Protein 1X4S (pdb70)

Secondary structure (DSSP, 8-state):
-----SS----EEE-SS-TT--EEE-EE-TTT--EESSHHHHHHH--GGGGTS--TT--

GO terms:
  GO:0005515 protein binding (F, IPI)

Nearest PDB structures (foldseek):
  1x4s-assembly1_A  TM=7.888E-01  e=2.957E-09  Homo sapiens
  2yqq-assembly1_A  TM=4.004E-01  e=5.294E-02  Homo sapiens
  1x4s-assembly1_A  TM=7.771E-01  e=3.082E-08  Homo sapiens
  1x4s-assembly1_A  TM=7.990E-01  e=2.129E-09  Homo sapiens
  1x4s-assembly1_A  TM=1.017E+00  e=1.729E-11  Homo sapiens

Foldseek 3Di:
DDDDPDDDDQFAWQPQDDPPPIHTQPDADPVPRHRHVDVVVVVVVDPPVVPDDDDDDDD

Radius of gyration: 13.55 Å; Cα contacts (8 Å, |Δi|>4): 69; chains: 1; bounding box: 19×39×30 Å

Sequence (59 aa):
GSSGSSGMEPAGPCGFCPAGEVQPARYTCPRCNAPYCSLRCYRTHGTCAENFYSGPSSGGSSGSSGMEPAGPCGFCPAGEVQPARYTCPRCNAPYCSLRCYRTHGTCAENFYSGPSSGGSSGSSGMEPAGPCGFCPAGEVQPARYTCPRCNAPYCSLRCYRTHGTCAENFYSGPSSGGSSGSSGMEPAGPCGFCPAGEVQPARYTCPRCNAPYCSLRCYRTHGTCAENFYSGPSSGGSSGSSGMEPAGPCGFCPAGEVQPARYTCPRCNAPYCSLRCYRTHGTCAENFYSGPSSGGSSGSSGMEPAGPCGFCPAGEVQPARYTCPRCNAPYCSLRCYRTHGTCAENFYSGPSSGGSSGSSGMEPAGPCGFCPAGEVQPARYTCPRCNAPYCSLRCYRTHGTCAENFYSGPSSGGSSGSSGMEPAGPCGFCPAGEVQPARYTCPRCNAPYCSLRCYRTHGTCAENFYSGPSSGGSSGSSGMEPAGPCGFCPAGEVQPARYTCPRCNAPYCSLRCYRTHGTCAENFYSGPSSGGSSGSSGMEPAGPCGFCPAGEVQPARYTCPRCNAPYCSLRCYRTHGTCAENFYSGPSSGGSSGSSGMEPAGPCGFCPAGEVQPARYTCPRCNAPYCSLRCYRTHGTCAENFYSGPSSGGSSGSSGMEPAGPCGFCPAGEVQPARYTCPRCNAPYCSLRCYRTHGTCAENFYSGPSSGGSSGSSGMEPAGPCGFCPAGEVQPARYTCPRCNAPYCSLRCYRTHGTCAENFYSGPSSGGSSGSSGMEPAGPCGFCPAGEVQPARYTCPRCNAPYCSLRCYRTHGTCAENFYSGPSSGGSSGSSGMEPAGPCGFCPAGEVQPARYTCPRCNAPYCSLRCYRTHGTCAENFYSGPSSGGSSGSSGMEPAGPCGFCPAGEVQPARYTCPRCNAPYCSLRCYRTHGTCAENFYSGPSSGGSSGSSGMEPAGPCGFCPAGEVQPARYTCPRCNAPYCSLRCYRTHGTCAENFYSGPSSGGSSGSSGMEPAGPCGFCPAGEVQPARYTCPRCNAPYCSLRCYRTHGTCAENFYSGPSSGGSSGSSGMEPAGPCGFCPAGEVQPARYTCPRCNAPYCSLRCYRTHGTCAENFYSGPSSGGSSGSSGMEPAGPCGFCPAGEVQPARYTCPRCNAPYCSLRCYRTHGTCAENFYSGPSSG

Structure (mmCIF, N/CA/C/O backbone):
data_1X4S
#
_entry.id   1X4S
#
loop_
_entity.id
_entity.type
_entity.pdbx_description
1 polymer 'Zinc finger HIT domain containing protein 2'
2 non-polymer 'ZINC ION'
#
loop_
_atom_site.group_PDB
_atom_site.id
_atom_site.type_symbol
_atom_site.label_atom_id
_atom_site.label_alt_id
_atom_site.label_comp_id
_atom_site.label_asym_id
_atom_site.label_entity_id
_atom_site.label_seq_id
_atom_site.pdbx_PDB_ins_code
_atom_site.Cartn_x
_atom_site.Cartn_y
_atom_site.Cartn_z
_atom_site.occupancy
_atom_site.B_iso_or_equiv
_atom_site.auth_seq_id
_atom_site.auth_comp_id
_atom_site.auth_asym_id
_atom_site.auth_atom_id
_atom_site.pdbx_PDB_model_num
ATOM 1 N N . GLY A 1 1 ? -0.514 -19.404 15.001 1.00 0.00 1 GLY A N 1
ATOM 2 C CA . GLY A 1 1 ? -0.033 -18.330 14.151 1.00 0.00 1 GLY A CA 1
ATOM 3 C C . GLY A 1 1 ? 0.598 -17.203 14.944 1.00 0.00 1 GLY A C 1
ATOM 4 O O . GLY A 1 1 ? -0.023 -16.162 15.158 1.00 0.00 1 GLY A O 1
ATOM 8 N N . SER A 1 2 ? 1.836 -17.410 15.382 1.00 0.00 2 SER A N 1
ATOM 9 C CA . SER A 1 2 ? 2.550 -16.405 16.161 1.00 0.00 2 SER A CA 1
ATOM 10 C C . SER A 1 2 ? 2.742 -15.126 15.351 1.00 0.00 2 SER A C 1
ATOM 11 O O . SER A 1 2 ? 2.545 -15.112 14.136 1.00 0.00 2 SER A O 1
ATOM 19 N N . SER A 1 3 ? 3.128 -14.053 16.034 1.00 0.00 3 SER A N 1
ATOM 20 C CA . SER A 1 3 ? 3.343 -12.767 15.380 1.00 0.00 3 SER A CA 1
ATOM 21 C C . SER A 1 3 ? 4.660 -12.143 15.830 1.00 0.00 3 SER A C 1
ATOM 22 O O . SER A 1 3 ? 4.990 -12.149 17.015 1.00 0.00 3 SER A O 1
ATOM 30 N N . GLY A 1 4 ? 5.409 -11.602 14.874 1.00 0.00 4 GLY A N 1
ATOM 31 C CA . GLY A 1 4 ? 6.682 -10.981 15.190 1.00 0.00 4 GLY A CA 1
ATOM 32 C C . GLY A 1 4 ? 6.520 -9.707 15.996 1.00 0.00 4 GLY A C 1
ATOM 33 O O . GLY A 1 4 ? 5.560 -8.962 15.806 1.00 0.00 4 GLY A O 1
ATOM 37 N N . SER A 1 5 ? 7.462 -9.458 16.901 1.00 0.00 5 SER A N 1
ATOM 38 C CA . SER A 1 5 ? 7.417 -8.269 17.743 1.00 0.00 5 SER A CA 1
ATOM 39 C C . SER A 1 5 ? 6.935 -7.059 16.949 1.00 0.00 5 SER A C 1
ATOM 40 O O . SER A 1 5 ? 7.000 -7.043 15.720 1.00 0.00 5 SER A O 1
ATOM 48 N N . SER A 1 6 ? 6.450 -6.047 17.661 1.00 0.00 6 SER A N 1
ATOM 49 C CA . SER A 1 6 ? 5.952 -4.833 17.024 1.00 0.00 6 SER A CA 1
ATOM 50 C C . SER A 1 6 ? 7.073 -3.812 16.850 1.00 0.00 6 SER A C 1
ATOM 51 O O . SER A 1 6 ? 7.618 -3.299 17.826 1.00 0.00 6 SER A O 1
ATOM 59 N N . GLY A 1 7 ? 7.412 -3.523 15.597 1.00 0.00 7 GLY A N 1
ATOM 60 C CA . GLY A 1 7 ? 8.466 -2.566 15.316 1.00 0.00 7 GLY A CA 1
ATOM 61 C C . GLY A 1 7 ? 8.760 -2.446 13.834 1.00 0.00 7 GLY A C 1
ATOM 62 O O . GLY A 1 7 ? 8.334 -1.491 13.186 1.00 0.00 7 GLY A O 1
ATOM 66 N N . MET A 1 8 ? 9.492 -3.416 13.297 1.00 0.00 8 MET A N 1
ATOM 67 C CA . MET A 1 8 ? 9.843 -3.415 11.882 1.00 0.00 8 MET A CA 1
ATOM 68 C C . MET A 1 8 ? 9.320 -4.669 11.191 1.00 0.00 8 MET A C 1
ATOM 69 O O . MET A 1 8 ? 9.646 -5.788 11.585 1.00 0.00 8 MET A O 1
ATOM 83 N N . GLU A 1 9 ? 8.506 -4.474 10.158 1.00 0.00 9 GLU A N 1
ATOM 84 C CA . GLU A 1 9 ? 7.937 -5.591 9.413 1.00 0.00 9 GLU A CA 1
ATOM 85 C C . GLU A 1 9 ? 8.700 -5.823 8.112 1.00 0.00 9 GLU A C 1
ATOM 86 O O . GLU A 1 9 ? 8.997 -4.892 7.363 1.00 0.00 9 GLU A O 1
ATOM 98 N N . PRO A 1 10 ? 9.025 -7.094 7.836 1.00 0.00 10 PRO A N 1
ATOM 99 C CA . PRO A 1 10 ? 9.758 -7.479 6.625 1.00 0.00 10 PRO A CA 1
ATOM 100 C C . PRO A 1 10 ? 8.917 -7.317 5.363 1.00 0.00 10 PRO A C 1
ATOM 101 O O . PRO A 1 10 ? 7.739 -6.971 5.431 1.00 0.00 10 PRO A O 1
ATOM 112 N N . ALA A 1 11 ? 9.532 -7.570 4.212 1.00 0.00 11 ALA A N 1
ATOM 113 C CA . ALA A 1 11 ? 8.839 -7.455 2.935 1.00 0.00 11 ALA A CA 1
ATOM 114 C C . ALA A 1 11 ? 7.925 -8.651 2.697 1.00 0.00 11 ALA A C 1
ATOM 115 O O . ALA A 1 11 ? 7.896 -9.591 3.490 1.00 0.00 11 ALA A O 1
ATOM 122 N N . GLY A 1 12 ? 7.178 -8.610 1.597 1.00 0.00 12 GLY A N 1
ATOM 123 C CA . GLY A 1 12 ? 6.271 -9.696 1.275 1.00 0.00 12 GLY A CA 1
ATOM 124 C C . GLY A 1 12 ? 6.183 -9.954 -0.216 1.00 0.00 12 GLY A C 1
ATOM 125 O O . GLY A 1 12 ? 6.364 -9.053 -1.036 1.00 0.00 12 GLY A O 1
ATOM 129 N N . PRO A 1 13 ? 5.899 -11.211 -0.588 1.00 0.00 13 PRO A N 1
ATOM 130 C CA . PRO A 1 13 ? 5.782 -11.615 -1.992 1.00 0.00 13 PRO A CA 1
ATOM 131 C C . PRO A 1 13 ? 4.540 -11.033 -2.660 1.00 0.00 13 PRO A C 1
ATOM 132 O O . PRO A 1 13 ? 3.419 -11.465 -2.392 1.00 0.00 13 PRO A O 1
ATOM 143 N N . CYS A 1 14 ? 4.748 -10.052 -3.531 1.00 0.00 14 CYS A N 1
ATOM 144 C CA . CYS A 1 14 ? 3.646 -9.411 -4.239 1.00 0.00 14 CYS A CA 1
ATOM 145 C C . CYS A 1 14 ? 2.711 -10.452 -4.847 1.00 0.00 14 CYS A C 1
ATOM 146 O O . CYS A 1 14 ? 3.058 -11.120 -5.820 1.00 0.00 14 CYS A O 1
ATOM 153 N N . GLY A 1 15 ? 1.522 -10.583 -4.266 1.00 0.00 15 GLY A N 1
ATOM 154 C CA . GLY A 1 15 ? 0.555 -11.544 -4.764 1.00 0.00 15 GLY A CA 1
ATOM 155 C C . GLY A 1 15 ? -0.263 -10.999 -5.918 1.00 0.00 15 GLY A C 1
ATOM 156 O O . GLY A 1 15 ? -0.621 -11.735 -6.837 1.00 0.00 15 GLY A O 1
ATOM 160 N N . PHE A 1 16 ? -0.561 -9.705 -5.869 1.00 0.00 16 PHE A N 1
ATOM 161 C CA . PHE A 1 16 ? -1.346 -9.061 -6.917 1.00 0.00 16 PHE A CA 1
ATOM 162 C C . PHE A 1 16 ? -0.856 -9.484 -8.300 1.00 0.00 16 PHE A C 1
ATOM 163 O O . PHE A 1 16 ? -1.637 -9.567 -9.248 1.00 0.00 16 PHE A O 1
ATOM 180 N N . CYS A 1 17 ? 0.441 -9.749 -8.406 1.00 0.00 17 CYS A N 1
ATOM 181 C CA . CYS A 1 17 ? 1.037 -10.162 -9.671 1.00 0.00 17 CYS A CA 1
ATOM 182 C C . CYS A 1 17 ? 0.413 -11.464 -10.166 1.00 0.00 17 CYS A C 1
ATOM 183 O O . CYS A 1 17 ? -0.138 -12.250 -9.396 1.00 0.00 17 CYS A O 1
ATOM 190 N N . PRO A 1 18 ? 0.503 -11.699 -11.484 1.00 0.00 18 PRO A N 1
ATOM 191 C CA . PRO A 1 18 ? -0.046 -12.904 -12.112 1.00 0.00 18 PRO A CA 1
ATOM 192 C C . PRO A 1 18 ? 0.734 -14.159 -11.736 1.00 0.00 18 PRO A C 1
ATOM 193 O O . PRO A 1 18 ? 1.964 -14.155 -11.716 1.00 0.00 18 PRO A O 1
ATOM 204 N N . ALA A 1 19 ? 0.009 -15.233 -11.439 1.00 0.00 19 ALA A N 1
ATOM 205 C CA . ALA A 1 19 ? 0.634 -16.497 -11.067 1.00 0.00 19 ALA A CA 1
ATOM 206 C C . ALA A 1 19 ? 1.954 -16.695 -11.803 1.00 0.00 19 ALA A C 1
ATOM 207 O O . ALA A 1 19 ? 2.009 -16.622 -13.030 1.00 0.00 19 ALA A O 1
ATOM 214 N N . GLY A 1 20 ? 3.018 -16.945 -11.045 1.00 0.00 20 GLY A N 1
ATOM 215 C CA . GLY A 1 20 ? 4.324 -17.149 -11.643 1.00 0.00 20 GLY A CA 1
ATOM 216 C C . GLY A 1 20 ? 5.200 -15.915 -11.555 1.00 0.00 20 GLY A C 1
ATOM 217 O O . GLY A 1 20 ? 6.365 -16.001 -11.168 1.00 0.00 20 GLY A O 1
ATOM 221 N N . GLU A 1 21 ? 4.640 -14.766 -11.917 1.00 0.00 21 GLU A N 1
ATOM 222 C CA . GLU A 1 21 ? 5.380 -13.510 -11.880 1.00 0.00 21 GLU A CA 1
ATOM 223 C C . GLU A 1 21 ? 5.366 -12.912 -10.476 1.00 0.00 21 GLU A C 1
ATOM 224 O O . GLU A 1 21 ? 5.118 -11.719 -10.299 1.00 0.00 21 GLU A O 1
ATOM 236 N N . VAL A 1 22 ? 5.634 -13.750 -9.479 1.00 0.00 22 VAL A N 1
ATOM 237 C CA . VAL A 1 22 ? 5.654 -13.306 -8.091 1.00 0.00 22 VAL A CA 1
ATOM 238 C C . VAL A 1 22 ? 6.960 -12.593 -7.760 1.00 0.00 22 VAL A C 1
ATOM 239 O O . VAL A 1 22 ? 8.038 -13.181 -7.848 1.00 0.00 22 VAL A O 1
ATOM 252 N N . GLN A 1 23 ? 6.855 -11.324 -7.379 1.00 0.00 23 GLN A N 1
ATOM 253 C CA . GLN A 1 23 ? 8.030 -10.531 -7.035 1.00 0.00 23 GLN A CA 1
ATOM 254 C C . GLN A 1 23 ? 7.990 -10.106 -5.571 1.00 0.00 23 GLN A C 1
ATOM 255 O O . GLN A 1 23 ? 6.925 -9.958 -4.971 1.00 0.00 23 GLN A O 1
ATOM 269 N N . PRO A 1 24 ? 9.177 -9.905 -4.980 1.00 0.00 24 PRO A N 1
ATOM 270 C CA . PRO A 1 24 ? 9.304 -9.494 -3.579 1.00 0.00 24 PRO A CA 1
ATOM 271 C C . PRO A 1 24 ? 8.837 -8.061 -3.350 1.00 0.00 24 PRO A C 1
ATOM 272 O O . PRO A 1 24 ? 9.578 -7.110 -3.598 1.00 0.00 24 PRO A O 1
ATOM 283 N N . ALA A 1 25 ? 7.605 -7.913 -2.875 1.00 0.00 25 ALA A N 1
ATOM 284 C CA . ALA A 1 25 ? 7.040 -6.595 -2.611 1.00 0.00 25 ALA A CA 1
ATOM 285 C C . ALA A 1 25 ? 7.828 -5.868 -1.527 1.00 0.00 25 ALA A C 1
ATOM 286 O O . ALA A 1 25 ? 7.517 -5.980 -0.340 1.00 0.00 25 ALA A O 1
ATOM 293 N N . ARG A 1 26 ? 8.849 -5.125 -1.941 1.00 0.00 26 ARG A N 1
ATOM 294 C CA . ARG A 1 26 ? 9.682 -4.381 -1.004 1.00 0.00 26 ARG A CA 1
ATOM 295 C C . ARG A 1 26 ? 8.905 -3.222 -0.387 1.00 0.00 26 ARG A C 1
ATOM 296 O O . ARG A 1 26 ? 9.241 -2.742 0.696 1.00 0.00 26 ARG A O 1
ATOM 317 N N . TYR A 1 27 ? 7.866 -2.776 -1.084 1.00 0.00 27 TYR A N 1
ATOM 318 C CA . TYR A 1 27 ? 7.043 -1.671 -0.606 1.00 0.00 27 TYR A CA 1
ATOM 319 C C . TYR A 1 27 ? 5.662 -2.164 -0.184 1.00 0.00 27 TYR A C 1
ATOM 320 O O . TYR A 1 27 ? 5.321 -3.332 -0.371 1.00 0.00 27 TYR A O 1
ATOM 338 N N . THR A 1 28 ? 4.869 -1.262 0.388 1.00 0.00 28 THR A N 1
ATOM 339 C CA . THR A 1 28 ? 3.525 -1.603 0.838 1.00 0.00 28 THR A CA 1
ATOM 340 C C . THR A 1 28 ? 2.645 -0.362 0.929 1.00 0.00 28 THR A C 1
ATOM 341 O O . THR A 1 28 ? 3.111 0.718 1.295 1.00 0.00 28 THR A O 1
ATOM 352 N N . CYS A 1 29 ? 1.369 -0.521 0.593 1.00 0.00 29 CYS A N 1
ATOM 353 C CA . CYS A 1 29 ? 0.422 0.586 0.637 1.00 0.00 29 CYS A CA 1
ATOM 354 C C . CYS A 1 29 ? 0.260 1.108 2.061 1.00 0.00 29 CYS A C 1
ATOM 355 O O . CYS A 1 29 ? -0.232 0.414 2.951 1.00 0.00 29 CYS A O 1
ATOM 362 N N . PRO A 1 30 ? 0.684 2.361 2.284 1.00 0.00 30 PRO A N 1
ATOM 363 C CA . PRO A 1 30 ? 0.597 3.005 3.598 1.00 0.00 30 PRO A CA 1
ATOM 364 C C . PRO A 1 30 ? -0.842 3.316 3.996 1.00 0.00 30 PRO A C 1
ATOM 365 O O . PRO A 1 30 ? -1.090 3.925 5.037 1.00 0.00 30 PRO A O 1
ATOM 376 N N . ARG A 1 31 ? -1.787 2.894 3.162 1.00 0.00 31 ARG A N 1
ATOM 377 C CA . ARG A 1 31 ? -3.201 3.129 3.427 1.00 0.00 31 ARG A CA 1
ATOM 378 C C . ARG A 1 31 ? -3.938 1.812 3.653 1.00 0.00 31 ARG A C 1
ATOM 379 O O . ARG A 1 31 ? -4.880 1.743 4.443 1.00 0.00 31 ARG A O 1
ATOM 400 N N . CYS A 1 32 ? -3.503 0.769 2.954 1.00 0.00 32 CYS A N 1
ATOM 401 C CA . CYS A 1 32 ? -4.120 -0.546 3.076 1.00 0.00 32 CYS A CA 1
ATOM 402 C C . CYS A 1 32 ? -3.063 -1.626 3.282 1.00 0.00 32 CYS A C 1
ATOM 403 O O . CYS A 1 32 ? -3.306 -2.804 3.022 1.00 0.00 32 CYS A O 1
ATOM 410 N N . ASN A 1 33 ? -1.889 -1.216 3.750 1.00 0.00 33 ASN A N 1
ATOM 411 C CA . ASN A 1 33 ? -0.793 -2.149 3.991 1.00 0.00 33 ASN A CA 1
ATOM 412 C C . ASN A 1 33 ? -0.781 -3.255 2.940 1.00 0.00 33 ASN A C 1
ATOM 413 O O . ASN A 1 33 ? -0.808 -4.440 3.272 1.00 0.00 33 ASN A O 1
ATOM 424 N N . ALA A 1 34 ? -0.739 -2.860 1.672 1.00 0.00 34 ALA A N 1
ATOM 425 C CA . ALA A 1 34 ? -0.720 -3.817 0.574 1.00 0.00 34 ALA A CA 1
ATOM 426 C C . ALA A 1 34 ? 0.659 -3.881 -0.075 1.00 0.00 34 ALA A C 1
ATOM 427 O O . ALA A 1 34 ? 1.140 -2.912 -0.664 1.00 0.00 34 ALA A O 1
ATOM 434 N N . PRO A 1 35 ? 1.312 -5.047 0.034 1.00 0.00 35 PRO A N 1
ATOM 435 C CA . PRO A 1 35 ? 2.645 -5.265 -0.536 1.00 0.00 35 PRO A CA 1
ATOM 436 C C . PRO A 1 35 ? 2.624 -5.307 -2.060 1.00 0.00 35 PRO A C 1
ATOM 437 O O . PRO A 1 35 ? 2.009 -6.191 -2.657 1.00 0.00 35 PRO A O 1
ATOM 448 N N . TYR A 1 36 ? 3.298 -4.348 -2.683 1.00 0.00 36 TYR A N 1
ATOM 449 C CA . TYR A 1 36 ? 3.355 -4.275 -4.138 1.00 0.00 36 TYR A CA 1
ATOM 450 C C . TYR A 1 36 ? 4.800 -4.276 -4.628 1.00 0.00 36 TYR A C 1
ATOM 451 O O . TYR A 1 36 ? 5.653 -3.575 -4.082 1.00 0.00 36 TYR A O 1
ATOM 469 N N . CYS A 1 37 ? 5.068 -5.067 -5.661 1.00 0.00 37 CYS A N 1
ATOM 470 C CA . CYS A 1 37 ? 6.408 -5.161 -6.227 1.00 0.00 37 CYS A CA 1
ATOM 471 C C . CYS A 1 37 ? 6.880 -3.801 -6.734 1.00 0.00 37 CYS A C 1
ATOM 472 O O . CYS A 1 37 ? 7.992 -3.366 -6.432 1.00 0.00 37 CYS A O 1
ATOM 479 N N . SER A 1 38 ? 6.028 -3.135 -7.506 1.00 0.00 38 SER A N 1
ATOM 480 C CA . SER A 1 38 ? 6.359 -1.827 -8.059 1.00 0.00 38 SER A CA 1
ATOM 481 C C . SER A 1 38 ? 5.114 -0.951 -8.163 1.00 0.00 38 SER A C 1
ATOM 482 O O . SER A 1 38 ? 4.012 -1.373 -7.812 1.00 0.00 38 SER A O 1
ATOM 490 N N . LEU A 1 39 ? 5.299 0.272 -8.648 1.00 0.00 39 LEU A N 1
ATOM 491 C CA . LEU A 1 39 ? 4.192 1.210 -8.799 1.00 0.00 39 LEU A CA 1
ATOM 492 C C . LEU A 1 39 ? 3.060 0.591 -9.613 1.00 0.00 39 LEU A C 1
ATOM 493 O O . LEU A 1 39 ? 1.884 0.790 -9.310 1.00 0.00 39 LEU A O 1
ATOM 509 N N . ARG A 1 40 ? 3.425 -0.162 -10.646 1.00 0.00 40 ARG A N 1
ATOM 510 C CA . ARG A 1 40 ? 2.441 -0.812 -11.503 1.00 0.00 40 ARG A CA 1
ATOM 511 C C . ARG A 1 40 ? 1.337 -1.459 -10.670 1.00 0.00 40 ARG A C 1
ATOM 512 O O . ARG A 1 40 ? 0.171 -1.073 -10.758 1.00 0.00 40 ARG A O 1
ATOM 533 N N . CYS A 1 41 ? 1.714 -2.445 -9.863 1.00 0.00 41 CYS A N 1
ATOM 534 C CA . CYS A 1 41 ? 0.757 -3.146 -9.015 1.00 0.00 41 CYS A CA 1
ATOM 535 C C . CYS A 1 41 ? 0.111 -2.190 -8.017 1.00 0.00 41 CYS A C 1
ATOM 536 O O . CYS A 1 41 ? -1.103 -2.214 -7.814 1.00 0.00 41 CYS A O 1
ATOM 543 N N . TYR A 1 42 ? 0.931 -1.349 -7.396 1.00 0.00 42 TYR A N 1
ATOM 544 C CA . TYR A 1 42 ? 0.441 -0.386 -6.418 1.00 0.00 42 TYR A CA 1
ATOM 545 C C . TYR A 1 42 ? -0.833 0.293 -6.913 1.00 0.00 42 TYR A C 1
ATOM 546 O O . TYR A 1 42 ? -1.667 0.728 -6.118 1.00 0.00 42 TYR A O 1
ATOM 564 N N . ARG A 1 43 ? -0.975 0.381 -8.231 1.00 0.00 43 ARG A N 1
ATOM 565 C CA . ARG A 1 43 ? -2.145 1.007 -8.833 1.00 0.00 43 ARG A CA 1
ATOM 566 C C . ARG A 1 43 ? -3.227 -0.029 -9.123 1.00 0.00 43 ARG A C 1
ATOM 567 O O . ARG A 1 43 ? -4.421 0.261 -9.034 1.00 0.00 43 ARG A O 1
ATOM 588 N N . THR A 1 44 ? -2.803 -1.240 -9.472 1.00 0.00 44 THR A N 1
ATOM 589 C CA . THR A 1 44 ? -3.734 -2.318 -9.777 1.00 0.00 44 THR A CA 1
ATOM 590 C C . THR A 1 44 ? -4.426 -2.820 -8.514 1.00 0.00 44 THR A C 1
ATOM 591 O O . THR A 1 44 ? -5.655 -2.883 -8.451 1.00 0.00 44 THR A O 1
ATOM 602 N N . HIS A 1 45 ? -3.631 -3.176 -7.511 1.00 0.00 45 HIS A N 1
ATOM 603 C CA . HIS A 1 45 ? -4.168 -3.672 -6.248 1.00 0.00 45 HIS A CA 1
ATOM 604 C C . HIS A 1 45 ? -5.369 -2.841 -5.805 1.00 0.00 45 HIS A C 1
ATOM 605 O O . HIS A 1 45 ? -6.444 -3.377 -5.540 1.00 0.00 45 HIS A O 1
ATOM 619 N N . GLY A 1 46 ? -5.177 -1.527 -5.727 1.00 0.00 46 GLY A N 1
ATOM 620 C CA . GLY A 1 46 ? -6.252 -0.644 -5.315 1.00 0.00 46 GLY A CA 1
ATOM 621 C C . GLY A 1 46 ? -5.997 0.799 -5.701 1.00 0.00 46 GLY A C 1
ATOM 622 O O . GLY A 1 46 ? -4.872 1.170 -6.040 1.00 0.00 46 GLY A O 1
ATOM 626 N N . THR A 1 47 ? -7.043 1.618 -5.652 1.00 0.00 47 THR A N 1
ATOM 627 C CA . THR A 1 47 ? -6.928 3.028 -6.002 1.00 0.00 47 THR A CA 1
ATOM 628 C C . THR A 1 47 ? -6.781 3.893 -4.756 1.00 0.00 47 THR A C 1
ATOM 629 O O . THR A 1 47 ? -7.344 4.986 -4.677 1.00 0.00 47 THR A O 1
ATOM 640 N N . CYS A 1 48 ? -6.021 3.399 -3.785 1.00 0.00 48 CYS A N 1
ATOM 641 C CA . CYS A 1 48 ? -5.799 4.128 -2.541 1.00 0.00 48 CYS A CA 1
ATOM 642 C C . CYS A 1 48 ? -5.017 5.413 -2.796 1.00 0.00 48 CYS A C 1
ATOM 643 O O . CYS A 1 48 ? -5.261 6.437 -2.158 1.00 0.00 48 CYS A O 1
ATOM 650 N N . ALA A 1 49 ? -4.077 5.351 -3.733 1.00 0.00 49 ALA A N 1
ATOM 651 C CA . ALA A 1 49 ? -3.260 6.509 -4.074 1.00 0.00 49 ALA A CA 1
ATOM 652 C C . ALA A 1 49 ? -4.125 7.749 -4.278 1.00 0.00 49 ALA A C 1
ATOM 653 O O . ALA A 1 49 ? -3.732 8.857 -3.913 1.00 0.00 49 ALA A O 1
ATOM 660 N N . GLU A 1 50 ? -5.302 7.554 -4.863 1.00 0.00 50 GLU A N 1
ATOM 661 C CA . GLU A 1 50 ? -6.221 8.658 -5.116 1.00 0.00 50 GLU A CA 1
ATOM 662 C C . GLU A 1 50 ? -6.354 9.549 -3.884 1.00 0.00 50 GLU A C 1
ATOM 663 O O . GLU A 1 50 ? -6.098 10.750 -3.943 1.00 0.00 50 GLU A O 1
ATOM 675 N N . ASN A 1 51 ? -6.757 8.949 -2.769 1.00 0.00 51 ASN A N 1
ATOM 676 C CA . ASN A 1 51 ? -6.926 9.687 -1.522 1.00 0.00 51 ASN A CA 1
ATOM 677 C C . ASN A 1 51 ? -5.693 9.543 -0.634 1.00 0.00 51 ASN A C 1
ATOM 678 O O . ASN A 1 51 ? -5.796 9.157 0.531 1.00 0.00 51 ASN A O 1
ATOM 689 N N . PHE A 1 52 ? -4.529 9.858 -1.192 1.00 0.00 52 PHE A N 1
ATOM 690 C CA . PHE A 1 52 ? -3.276 9.764 -0.451 1.00 0.00 52 PHE A CA 1
ATOM 691 C C . PHE A 1 52 ? -2.424 11.011 -0.665 1.00 0.00 52 PHE A C 1
ATOM 692 O O . PHE A 1 52 ? -2.008 11.664 0.293 1.00 0.00 52 PHE A O 1
ATOM 709 N N . TYR A 1 53 ? -2.167 11.335 -1.927 1.00 0.00 53 TYR A N 1
ATOM 710 C CA . TYR A 1 53 ? -1.361 12.502 -2.268 1.00 0.00 53 TYR A CA 1
ATOM 711 C C . TYR A 1 53 ? -1.665 13.666 -1.331 1.00 0.00 53 TYR A C 1
ATOM 712 O O . TYR A 1 53 ? -0.755 14.316 -0.815 1.00 0.00 53 TYR A O 1
ATOM 730 N N . SER A 1 54 ? -2.951 13.924 -1.115 1.00 0.00 54 SER A N 1
ATOM 731 C CA . SER A 1 54 ? -3.376 15.012 -0.242 1.00 0.00 54 SER A CA 1
ATOM 732 C C . SER A 1 54 ? -2.846 16.351 -0.745 1.00 0.00 54 SER A C 1
ATOM 733 O O . SER A 1 54 ? -2.395 17.187 0.038 1.00 0.00 54 SER A O 1
ATOM 741 N N . GLY A 1 55 ? -2.903 16.548 -2.059 1.00 0.00 55 GLY A N 1
ATOM 742 C CA . GLY A 1 55 ? -2.426 17.786 -2.645 1.00 0.00 55 GLY A CA 1
ATOM 743 C C . GLY A 1 55 ? -3.517 18.538 -3.381 1.00 0.00 55 GLY A C 1
ATOM 744 O O . GLY A 1 55 ? -4.516 17.962 -3.812 1.00 0.00 55 GLY A O 1
ATOM 748 N N . PRO A 1 56 ? -3.333 19.858 -3.532 1.00 0.00 56 PRO A N 1
ATOM 749 C CA . PRO A 1 56 ? -4.301 20.719 -4.219 1.00 0.00 56 PRO A CA 1
ATOM 750 C C . PRO A 1 56 ? -4.348 20.454 -5.720 1.00 0.00 56 PRO A C 1
ATOM 751 O O . PRO A 1 56 ? -5.097 21.102 -6.451 1.00 0.00 56 PRO A O 1
ATOM 762 N N . SER A 1 57 ? -3.543 19.498 -6.174 1.00 0.00 57 SER A N 1
ATOM 763 C CA . SER A 1 57 ? -3.491 19.150 -7.589 1.00 0.00 57 SER A CA 1
ATOM 764 C C . SER A 1 57 ? -4.733 18.366 -8.002 1.00 0.00 57 SER A C 1
ATOM 765 O O . SER A 1 57 ? -5.441 18.749 -8.933 1.00 0.00 57 SER A O 1
ATOM 773 N N . SER A 1 58 ? -4.991 17.266 -7.301 1.00 0.00 58 SER A N 1
ATOM 774 C CA . SER A 1 58 ? -6.145 16.425 -7.596 1.00 0.00 58 SER A CA 1
ATOM 775 C C . SER A 1 58 ? -7.351 17.275 -7.984 1.00 0.00 58 SER A C 1
ATOM 776 O O . SER A 1 58 ? -7.529 18.385 -7.485 1.00 0.00 58 SER A O 1
ATOM 784 N N . GLY A 1 59 ? -8.179 16.743 -8.879 1.00 0.00 59 GLY A N 1
ATOM 785 C CA . GLY A 1 59 ? -9.358 17.464 -9.320 1.00 0.00 59 GLY A CA 1
ATOM 786 C C . GLY A 1 59 ? -10.640 16.704 -9.042 1.00 0.00 59 GLY A C 1
ATOM 787 O O . GLY A 1 59 ? -11.658 16.998 -9.668 1.00 0.00 59 GLY A O 1
ATOM 793 N N . GLY A 1 1 ? -0.032 -22.232 -2.633 1.00 0.00 1 GLY A N 2
ATOM 794 C CA . GLY A 1 1 ? 0.610 -21.580 -1.506 1.00 0.00 1 GLY A CA 2
ATOM 795 C C . GLY A 1 1 ? 1.895 -22.269 -1.093 1.00 0.00 1 GLY A C 2
ATOM 796 O O . GLY A 1 1 ? 1.977 -23.497 -1.093 1.00 0.00 1 GLY A O 2
ATOM 800 N N . SER A 1 2 ? 2.903 -21.476 -0.743 1.00 0.00 2 SER A N 2
ATOM 801 C CA . SER A 1 2 ? 4.193 -22.017 -0.332 1.00 0.00 2 SER A CA 2
ATOM 802 C C . SER A 1 2 ? 4.502 -21.644 1.115 1.00 0.00 2 SER A C 2
ATOM 803 O O . SER A 1 2 ? 3.972 -20.667 1.643 1.00 0.00 2 SER A O 2
ATOM 811 N N . SER A 1 3 ? 5.365 -22.431 1.751 1.00 0.00 3 SER A N 2
ATOM 812 C CA . SER A 1 3 ? 5.742 -22.187 3.138 1.00 0.00 3 SER A CA 2
ATOM 813 C C . SER A 1 3 ? 7.257 -22.062 3.275 1.00 0.00 3 SER A C 2
ATOM 814 O O . SER A 1 3 ? 8.010 -22.837 2.688 1.00 0.00 3 SER A O 2
ATOM 822 N N . GLY A 1 4 ? 7.695 -21.078 4.055 1.00 0.00 4 GLY A N 2
ATOM 823 C CA . GLY A 1 4 ? 9.117 -20.868 4.255 1.00 0.00 4 GLY A CA 2
ATOM 824 C C . GLY A 1 4 ? 9.633 -19.651 3.515 1.00 0.00 4 GLY A C 2
ATOM 825 O O . GLY A 1 4 ? 10.094 -19.756 2.378 1.00 0.00 4 GLY A O 2
ATOM 829 N N . SER A 1 5 ? 9.555 -18.491 4.160 1.00 0.00 5 SER A N 2
ATOM 830 C CA . SER A 1 5 ? 10.013 -17.246 3.553 1.00 0.00 5 SER A CA 2
ATOM 831 C C . SER A 1 5 ? 11.456 -16.948 3.950 1.00 0.00 5 SER A C 2
ATOM 832 O O . SER A 1 5 ? 12.052 -17.665 4.754 1.00 0.00 5 SER A O 2
ATOM 840 N N . SER A 1 6 ? 12.012 -15.884 3.379 1.00 0.00 6 SER A N 2
ATOM 841 C CA . SER A 1 6 ? 13.386 -15.491 3.668 1.00 0.00 6 SER A CA 2
ATOM 842 C C . SER A 1 6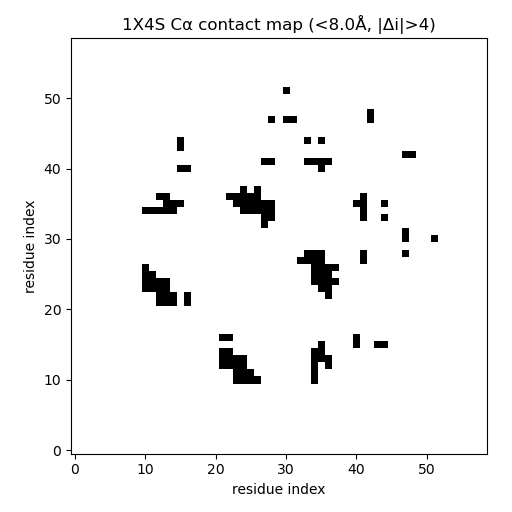 ? 13.711 -14.143 3.032 1.00 0.00 6 SER A C 2
ATOM 843 O O . SER A 1 6 ? 12.972 -13.651 2.181 1.00 0.00 6 SER A O 2
ATOM 851 N N . GLY A 1 7 ? 14.825 -13.551 3.452 1.00 0.00 7 GLY A N 2
ATOM 852 C CA . GLY A 1 7 ? 15.230 -12.266 2.914 1.00 0.00 7 GLY A CA 2
ATOM 853 C C . GLY A 1 7 ? 15.923 -11.397 3.946 1.00 0.00 7 GLY A C 2
ATOM 854 O O . GLY A 1 7 ? 15.430 -11.235 5.062 1.00 0.00 7 GLY A O 2
ATOM 858 N N . MET A 1 8 ? 17.070 -10.839 3.573 1.00 0.00 8 MET A N 2
ATOM 859 C CA . MET A 1 8 ? 17.831 -9.983 4.475 1.00 0.00 8 MET A CA 2
ATOM 860 C C . MET A 1 8 ? 16.987 -8.804 4.948 1.00 0.00 8 MET A C 2
ATOM 861 O O . MET A 1 8 ? 16.930 -8.509 6.141 1.00 0.00 8 MET A O 2
ATOM 875 N N . GLU A 1 9 ? 16.334 -8.133 4.004 1.00 0.00 9 GLU A N 2
ATOM 876 C CA . GLU A 1 9 ? 15.494 -6.985 4.325 1.00 0.00 9 GLU A CA 2
ATOM 877 C C . GLU A 1 9 ? 14.040 -7.409 4.509 1.00 0.00 9 GLU A C 2
ATOM 878 O O . GLU A 1 9 ? 13.559 -8.355 3.885 1.00 0.00 9 GLU A O 2
ATOM 890 N N . PRO A 1 10 ? 13.323 -6.695 5.389 1.00 0.00 10 PRO A N 2
ATOM 891 C CA . PRO A 1 10 ? 11.913 -6.978 5.677 1.00 0.00 10 PRO A CA 2
ATOM 892 C C . PRO A 1 10 ? 11.002 -6.634 4.504 1.00 0.00 10 PRO A C 2
ATOM 893 O O . PRO A 1 10 ? 10.795 -5.462 4.190 1.00 0.00 10 PRO A O 2
ATOM 904 N N . ALA A 1 11 ? 10.459 -7.662 3.861 1.00 0.00 11 ALA A N 2
ATOM 905 C CA . ALA A 1 11 ? 9.567 -7.468 2.725 1.00 0.00 11 ALA A CA 2
ATOM 906 C C . ALA A 1 11 ? 8.677 -8.688 2.510 1.00 0.00 11 ALA A C 2
ATOM 907 O O . ALA A 1 11 ? 8.912 -9.749 3.087 1.00 0.00 11 ALA A O 2
ATOM 914 N N . GLY A 1 12 ? 7.654 -8.529 1.676 1.00 0.00 12 GLY A N 2
ATOM 915 C CA . GLY A 1 12 ? 6.744 -9.626 1.401 1.00 0.00 12 GLY A CA 2
ATOM 916 C C . GLY A 1 12 ? 6.540 -9.852 -0.084 1.00 0.00 12 GLY A C 2
ATOM 917 O O . GLY A 1 12 ? 6.734 -8.953 -0.903 1.00 0.00 12 GLY A O 2
ATOM 921 N N . PRO A 1 13 ? 6.142 -11.079 -0.451 1.00 0.00 13 PRO A N 2
ATOM 922 C CA . PRO A 1 13 ? 5.904 -11.449 -1.850 1.00 0.00 13 PRO A CA 2
ATOM 923 C C . PRO A 1 13 ? 4.668 -10.767 -2.428 1.00 0.00 13 PRO A C 2
ATOM 924 O O . PRO A 1 13 ? 3.540 -11.070 -2.038 1.00 0.00 13 PRO A O 2
ATOM 935 N N . CYS A 1 14 ? 4.888 -9.846 -3.359 1.00 0.00 14 CYS A N 2
ATOM 936 C CA . CYS A 1 14 ? 3.792 -9.121 -3.992 1.00 0.00 14 CYS A CA 2
ATOM 937 C C . CYS A 1 14 ? 2.636 -10.061 -4.320 1.00 0.00 14 CYS A C 2
ATOM 938 O O . CYS A 1 14 ? 2.661 -10.765 -5.329 1.00 0.00 14 CYS A O 2
ATOM 945 N N . GLY A 1 15 ? 1.622 -10.067 -3.459 1.00 0.00 15 GLY A N 2
ATOM 946 C CA . GLY A 1 15 ? 0.471 -10.923 -3.675 1.00 0.00 15 GLY A CA 2
ATOM 947 C C . GLY A 1 15 ? -0.524 -10.323 -4.648 1.00 0.00 15 GLY A C 2
ATOM 948 O O . GLY A 1 15 ? -1.731 -10.350 -4.409 1.00 0.00 15 GLY A O 2
ATOM 952 N N . PHE A 1 16 ? -0.017 -9.778 -5.749 1.00 0.00 16 PHE A N 2
ATOM 953 C CA . PHE A 1 16 ? -0.870 -9.165 -6.761 1.00 0.00 16 PHE A CA 2
ATOM 954 C C . PHE A 1 16 ? -0.474 -9.630 -8.160 1.00 0.00 16 PHE A C 2
ATOM 955 O O . PHE A 1 16 ? -1.322 -9.784 -9.039 1.00 0.00 16 PHE A O 2
ATOM 972 N N . CYS A 1 17 ? 0.821 -9.852 -8.358 1.00 0.00 17 CYS A N 2
ATOM 973 C CA . CYS A 1 17 ? 1.332 -10.298 -9.649 1.00 0.00 17 CYS A CA 2
ATOM 974 C C . CYS A 1 17 ? 0.688 -11.619 -10.062 1.00 0.00 17 CYS A C 2
ATOM 975 O O . CYS A 1 17 ? 0.185 -12.379 -9.234 1.00 0.00 17 CYS A O 2
ATOM 982 N N . PRO A 1 18 ? 0.703 -11.900 -11.373 1.00 0.00 18 PRO A N 2
ATOM 983 C CA . PRO A 1 18 ? 0.126 -13.129 -11.926 1.00 0.00 18 PRO A CA 2
ATOM 984 C C . PRO A 1 18 ? 0.932 -14.368 -11.551 1.00 0.00 18 PRO A C 2
ATOM 985 O O . PRO A 1 18 ? 2.155 -14.388 -11.684 1.00 0.00 18 PRO A O 2
ATOM 996 N N . ALA A 1 19 ? 0.238 -15.400 -11.082 1.00 0.00 19 ALA A N 2
ATOM 997 C CA . ALA A 1 19 ? 0.890 -16.643 -10.690 1.00 0.00 19 ALA A CA 2
ATOM 998 C C . ALA A 1 19 ? 2.096 -16.934 -11.576 1.00 0.00 19 ALA A C 2
ATOM 999 O O . ALA A 1 19 ? 1.957 -17.163 -12.777 1.00 0.00 19 ALA A O 2
ATOM 1006 N N . GLY A 1 20 ? 3.283 -16.922 -10.975 1.00 0.00 20 GLY A N 2
ATOM 1007 C CA . GLY A 1 20 ? 4.497 -17.185 -11.725 1.00 0.00 20 GLY A CA 2
ATOM 1008 C C . GLY A 1 20 ? 5.448 -16.005 -11.720 1.00 0.00 20 GLY A C 2
ATOM 1009 O O . GLY A 1 20 ? 6.653 -16.173 -11.532 1.00 0.00 20 GLY A O 2
ATOM 1013 N N . GLU A 1 21 ? 4.907 -14.809 -11.930 1.00 0.00 21 GLU A N 2
ATOM 1014 C CA . GLU A 1 21 ? 5.718 -13.598 -11.951 1.00 0.00 21 GLU A CA 2
ATOM 1015 C C . GLU A 1 21 ? 5.749 -12.940 -10.575 1.00 0.00 21 GLU A C 2
ATOM 1016 O O . GLU A 1 21 ? 5.630 -11.721 -10.454 1.00 0.00 21 GLU A O 2
ATOM 1028 N N . VAL A 1 22 ? 5.911 -13.757 -9.539 1.00 0.00 22 VAL A N 2
ATOM 1029 C CA . VAL A 1 22 ? 5.959 -13.256 -8.170 1.00 0.00 22 VAL A CA 2
ATOM 1030 C C . VAL A 1 22 ? 7.216 -12.428 -7.932 1.00 0.00 22 VAL A C 2
ATOM 1031 O O . VAL A 1 22 ? 8.331 -12.895 -8.163 1.00 0.00 22 VAL A O 2
ATOM 1044 N N . GLN A 1 23 ? 7.028 -11.197 -7.469 1.00 0.00 23 GLN A N 2
ATOM 1045 C CA . GLN A 1 23 ? 8.149 -10.303 -7.199 1.00 0.00 23 GLN A CA 2
ATOM 1046 C C . GLN A 1 23 ? 8.159 -9.868 -5.737 1.00 0.00 23 GLN A C 2
ATOM 1047 O O . GLN A 1 23 ? 7.130 -9.855 -5.061 1.00 0.00 23 GLN A O 2
ATOM 1061 N N . PRO A 1 24 ? 9.349 -9.504 -5.236 1.00 0.00 24 PRO A N 2
ATOM 1062 C CA . PRO A 1 24 ? 9.522 -9.062 -3.849 1.00 0.00 24 PRO A CA 2
ATOM 1063 C C . PRO A 1 24 ? 8.886 -7.700 -3.591 1.00 0.00 24 PRO A C 2
ATOM 1064 O O . PRO A 1 24 ? 9.383 -6.675 -4.056 1.00 0.00 24 PRO A O 2
ATOM 1075 N N . ALA A 1 25 ? 7.785 -7.698 -2.848 1.00 0.00 25 ALA A N 2
ATOM 1076 C CA . ALA A 1 25 ? 7.083 -6.462 -2.526 1.00 0.00 25 ALA A CA 2
ATOM 1077 C C . ALA A 1 25 ? 7.817 -5.680 -1.442 1.00 0.00 25 ALA A C 2
ATOM 1078 O O . ALA A 1 25 ? 7.375 -5.627 -0.294 1.00 0.00 25 ALA A O 2
ATOM 1085 N N . ARG A 1 26 ? 8.941 -5.074 -1.814 1.00 0.00 26 ARG A N 2
ATOM 1086 C CA . ARG A 1 26 ? 9.737 -4.297 -0.872 1.00 0.00 26 ARG A CA 2
ATOM 1087 C C . ARG A 1 26 ? 8.927 -3.135 -0.304 1.00 0.00 26 ARG A C 2
ATOM 1088 O O . ARG A 1 26 ? 9.218 -2.634 0.782 1.00 0.00 26 ARG A O 2
ATOM 1109 N N . TYR A 1 27 ? 7.910 -2.712 -1.046 1.00 0.00 27 TYR A N 2
ATOM 1110 C CA . TYR A 1 27 ? 7.059 -1.608 -0.618 1.00 0.00 27 TYR A CA 2
ATOM 1111 C C . TYR A 1 27 ? 5.669 -2.107 -0.235 1.00 0.00 27 TYR A C 2
ATOM 1112 O O . TYR A 1 27 ? 5.301 -3.244 -0.531 1.00 0.00 27 TYR A O 2
ATOM 1130 N N . THR A 1 28 ? 4.900 -1.248 0.426 1.00 0.00 28 THR A N 2
ATOM 1131 C CA . THR A 1 28 ? 3.551 -1.600 0.852 1.00 0.00 28 THR A CA 2
ATOM 1132 C C . THR A 1 28 ? 2.670 -0.361 0.964 1.00 0.00 28 THR A C 2
ATOM 1133 O O . THR A 1 28 ? 3.147 0.726 1.292 1.00 0.00 28 THR A O 2
ATOM 1144 N N . CYS A 1 29 ? 1.380 -0.532 0.691 1.00 0.00 29 CYS A N 2
ATOM 1145 C CA . CYS A 1 29 ? 0.431 0.572 0.762 1.00 0.00 29 CYS A CA 2
ATOM 1146 C C . CYS A 1 29 ? 0.332 1.114 2.185 1.00 0.00 29 CYS A C 2
ATOM 1147 O O . CYS A 1 29 ? -0.037 0.406 3.122 1.00 0.00 29 CYS A O 2
ATOM 1154 N N . PRO A 1 30 ? 0.669 2.402 2.352 1.00 0.00 30 PRO A N 2
ATOM 1155 C CA . PRO A 1 30 ? 0.626 3.068 3.657 1.00 0.00 30 PRO A CA 2
ATOM 1156 C C . PRO A 1 30 ? -0.801 3.275 4.155 1.00 0.00 30 PRO A C 2
ATOM 1157 O O . PRO A 1 30 ? -1.022 3.909 5.187 1.00 0.00 30 PRO A O 2
ATOM 1168 N N . ARG A 1 31 ? -1.765 2.737 3.416 1.00 0.00 31 ARG A N 2
ATOM 1169 C CA . ARG A 1 31 ? -3.170 2.863 3.783 1.00 0.00 31 ARG A CA 2
ATOM 1170 C C . ARG A 1 31 ? -3.806 1.490 3.982 1.00 0.00 31 ARG A C 2
ATOM 1171 O O . ARG A 1 31 ? -4.475 1.244 4.985 1.00 0.00 31 ARG A O 2
ATOM 1192 N N . CYS A 1 32 ? -3.592 0.600 3.019 1.00 0.00 32 CYS A N 2
ATOM 1193 C CA . CYS A 1 32 ? -4.144 -0.748 3.086 1.00 0.00 32 CYS A CA 2
ATOM 1194 C C . CYS A 1 32 ? -3.035 -1.782 3.250 1.00 0.00 32 CYS A C 2
ATOM 1195 O O . CYS A 1 32 ? -3.215 -2.956 2.929 1.00 0.00 32 CYS A O 2
ATOM 1202 N N . ASN A 1 33 ? -1.888 -1.337 3.752 1.00 0.00 33 ASN A N 2
ATOM 1203 C CA . ASN A 1 33 ? -0.749 -2.224 3.959 1.00 0.00 33 ASN A CA 2
ATOM 1204 C C . ASN A 1 33 ? -0.713 -3.320 2.898 1.00 0.00 33 ASN A C 2
ATOM 1205 O O . ASN A 1 33 ? -0.675 -4.507 3.218 1.00 0.00 33 ASN A O 2
ATOM 1216 N N . ALA A 1 34 ? -0.724 -2.911 1.633 1.00 0.00 34 ALA A N 2
ATOM 1217 C CA . ALA A 1 34 ? -0.690 -3.858 0.525 1.00 0.00 34 ALA A CA 2
ATOM 1218 C C . ALA A 1 34 ? 0.700 -3.923 -0.099 1.00 0.00 34 ALA A C 2
ATOM 1219 O O . ALA A 1 34 ? 1.186 -2.962 -0.695 1.00 0.00 34 ALA A O 2
ATOM 1226 N N . PRO A 1 35 ? 1.358 -5.083 0.042 1.00 0.00 35 PRO A N 2
ATOM 1227 C CA . PRO A 1 35 ? 2.703 -5.302 -0.500 1.00 0.00 35 PRO A CA 2
ATOM 1228 C C . PRO A 1 35 ? 2.709 -5.370 -2.024 1.00 0.00 35 PRO A C 2
ATOM 1229 O O . PRO A 1 35 ? 2.169 -6.306 -2.615 1.00 0.00 35 PRO A O 2
ATOM 1240 N N . TYR A 1 36 ? 3.322 -4.375 -2.653 1.00 0.00 36 TYR A N 2
ATOM 1241 C CA . TYR A 1 36 ? 3.397 -4.321 -4.109 1.00 0.00 36 TYR A CA 2
ATOM 1242 C C . TYR A 1 36 ? 4.848 -4.298 -4.579 1.00 0.00 36 TYR A C 2
ATOM 1243 O O . TYR A 1 36 ? 5.682 -3.584 -4.022 1.00 0.00 36 TYR A O 2
ATOM 1261 N N . CYS A 1 37 ? 5.141 -5.083 -5.610 1.00 0.00 37 CYS A N 2
ATOM 1262 C CA . CYS A 1 37 ? 6.490 -5.154 -6.158 1.00 0.00 37 CYS A CA 2
ATOM 1263 C C . CYS A 1 37 ? 6.919 -3.804 -6.725 1.00 0.00 37 CYS A C 2
ATOM 1264 O O . CYS A 1 37 ? 8.013 -3.318 -6.438 1.00 0.00 37 CYS A O 2
ATOM 1271 N N . SER A 1 38 ? 6.049 -3.204 -7.531 1.00 0.00 38 SER A N 2
ATOM 1272 C CA . SER A 1 38 ? 6.339 -1.911 -8.141 1.00 0.00 38 SER A CA 2
ATOM 1273 C C . SER A 1 38 ? 5.081 -1.051 -8.215 1.00 0.00 38 SER A C 2
ATOM 1274 O O . SER A 1 38 ? 3.986 -1.500 -7.872 1.00 0.00 38 SER A O 2
ATOM 1282 N N . LEU A 1 39 ? 5.244 0.187 -8.667 1.00 0.00 39 LEU A N 2
ATOM 1283 C CA . LEU A 1 39 ? 4.122 1.112 -8.787 1.00 0.00 39 LEU A CA 2
ATOM 1284 C C . LEU A 1 39 ? 2.988 0.490 -9.594 1.00 0.00 39 LEU A C 2
ATOM 1285 O O . LEU A 1 39 ? 1.813 0.682 -9.283 1.00 0.00 39 LEU A O 2
ATOM 1301 N N . ARG A 1 40 ? 3.348 -0.259 -10.632 1.00 0.00 40 ARG A N 2
ATOM 1302 C CA . ARG A 1 40 ? 2.361 -0.910 -11.484 1.00 0.00 40 ARG A CA 2
ATOM 1303 C C . ARG A 1 40 ? 1.282 -1.589 -10.644 1.00 0.00 40 ARG A C 2
ATOM 1304 O O . ARG A 1 40 ? 0.091 -1.334 -10.821 1.00 0.00 40 ARG A O 2
ATOM 1325 N N . CYS A 1 41 ? 1.709 -2.455 -9.731 1.00 0.00 41 CYS A N 2
ATOM 1326 C CA . CYS A 1 41 ? 0.781 -3.173 -8.865 1.00 0.00 41 CYS A CA 2
ATOM 1327 C C . CYS A 1 41 ? 0.133 -2.225 -7.859 1.00 0.00 41 CYS A C 2
ATOM 1328 O O . CYS A 1 41 ? -1.057 -2.338 -7.562 1.00 0.00 41 CYS A O 2
ATOM 1335 N N . TYR A 1 42 ? 0.923 -1.292 -7.340 1.00 0.00 42 TYR A N 2
ATOM 1336 C CA . TYR A 1 42 ? 0.427 -0.326 -6.366 1.00 0.00 42 TYR A CA 2
ATOM 1337 C C . TYR A 1 42 ? -0.828 0.371 -6.881 1.00 0.00 42 TYR A C 2
ATOM 1338 O O . TYR A 1 42 ? -1.678 0.800 -6.101 1.00 0.00 42 TYR A O 2
ATOM 1356 N N . ARG A 1 43 ? -0.938 0.479 -8.201 1.00 0.00 43 ARG A N 2
ATOM 1357 C CA . ARG A 1 43 ? -2.088 1.124 -8.822 1.00 0.00 43 ARG A CA 2
ATOM 1358 C C . ARG A 1 43 ? -3.185 0.107 -9.123 1.00 0.00 43 ARG A C 2
ATOM 1359 O O . ARG A 1 43 ? -4.374 0.419 -9.049 1.00 0.00 43 ARG A O 2
ATOM 1380 N N . THR A 1 44 ? -2.778 -1.112 -9.464 1.00 0.00 44 THR A N 2
ATOM 1381 C CA . THR A 1 44 ? -3.725 -2.174 -9.777 1.00 0.00 44 THR A CA 2
ATOM 1382 C C . THR A 1 44 ? -4.394 -2.705 -8.514 1.00 0.00 44 THR A C 2
ATOM 1383 O O . THR A 1 44 ? -5.618 -2.662 -8.383 1.00 0.00 44 THR A O 2
ATOM 1394 N N . HIS A 1 45 ? -3.584 -3.204 -7.586 1.00 0.00 45 HIS A N 2
ATOM 1395 C CA . HIS A 1 45 ? -4.098 -3.743 -6.332 1.00 0.00 45 HIS A CA 2
ATOM 1396 C C . HIS A 1 45 ? -5.321 -2.959 -5.865 1.00 0.00 45 HIS A C 2
ATOM 1397 O O . HIS A 1 45 ? -6.346 -3.540 -5.513 1.00 0.00 45 HIS A O 2
ATOM 1411 N N . GLY A 1 46 ? -5.204 -1.634 -5.865 1.00 0.00 46 GLY A N 2
ATOM 1412 C CA . GLY A 1 46 ? -6.307 -0.792 -5.438 1.00 0.00 46 GLY A CA 2
ATOM 1413 C C . GLY A 1 46 ? -6.141 0.648 -5.879 1.00 0.00 46 GLY A C 2
ATOM 1414 O O . GLY A 1 46 ? -5.215 0.976 -6.623 1.00 0.00 46 GLY A O 2
ATOM 1418 N N . THR A 1 47 ? -7.040 1.513 -5.421 1.00 0.00 47 THR A N 2
ATOM 1419 C CA . THR A 1 47 ? -6.991 2.926 -5.775 1.00 0.00 47 THR A CA 2
ATOM 1420 C C . THR A 1 47 ? -6.705 3.790 -4.552 1.00 0.00 47 THR A C 2
ATOM 1421 O O . THR A 1 47 ? -7.326 4.835 -4.358 1.00 0.00 47 THR A O 2
ATOM 1432 N N . CYS A 1 48 ? -5.761 3.347 -3.729 1.00 0.00 48 CYS A N 2
ATOM 1433 C CA . CYS A 1 48 ? -5.392 4.080 -2.524 1.00 0.00 48 CYS A CA 2
ATOM 1434 C C . CYS A 1 48 ? -4.391 5.186 -2.845 1.00 0.00 48 CYS A C 2
ATOM 1435 O O . CYS A 1 48 ? -3.482 5.462 -2.062 1.00 0.00 48 CYS A O 2
ATOM 1442 N N . ALA A 1 49 ? -4.566 5.817 -4.001 1.00 0.00 49 ALA A N 2
ATOM 1443 C CA . ALA A 1 49 ? -3.680 6.894 -4.425 1.00 0.00 49 ALA A CA 2
ATOM 1444 C C . ALA A 1 49 ? -4.459 8.185 -4.657 1.00 0.00 49 ALA A C 2
ATOM 1445 O O . ALA A 1 49 ? -3.939 9.280 -4.444 1.00 0.00 49 ALA A O 2
ATOM 1452 N N . GLU A 1 50 ? -5.706 8.048 -5.096 1.00 0.00 50 GLU A N 2
ATOM 1453 C CA . GLU A 1 50 ? -6.555 9.204 -5.358 1.00 0.00 50 GLU A CA 2
ATOM 1454 C C . GLU A 1 50 ? -6.257 10.332 -4.373 1.00 0.00 50 GLU A C 2
ATOM 1455 O O . GLU A 1 50 ? -6.248 11.505 -4.742 1.00 0.00 50 GLU A O 2
ATOM 1467 N N . ASN A 1 51 ? -6.015 9.965 -3.119 1.00 0.00 51 ASN A N 2
ATOM 1468 C CA . ASN A 1 51 ? -5.718 10.945 -2.080 1.00 0.00 51 ASN A CA 2
ATOM 1469 C C . ASN A 1 51 ? -4.214 11.059 -1.854 1.00 0.00 51 ASN A C 2
ATOM 1470 O O . ASN A 1 51 ? -3.695 12.144 -1.591 1.00 0.00 51 ASN A O 2
ATOM 1481 N N . PHE A 1 52 ? -3.518 9.932 -1.958 1.00 0.00 52 PHE A N 2
ATOM 1482 C CA . PHE A 1 52 ? -2.073 9.905 -1.765 1.00 0.00 52 PHE A CA 2
ATOM 1483 C C . PHE A 1 52 ? -1.346 10.324 -3.039 1.00 0.00 52 PHE A C 2
ATOM 1484 O O . PHE A 1 52 ? -0.893 9.481 -3.814 1.00 0.00 52 PHE A O 2
ATOM 1501 N N . TYR A 1 53 ? -1.238 11.631 -3.249 1.00 0.00 53 TYR A N 2
ATOM 1502 C CA . TYR A 1 53 ? -0.569 12.163 -4.430 1.00 0.00 53 TYR A CA 2
ATOM 1503 C C . TYR A 1 53 ? 0.712 12.897 -4.046 1.00 0.00 53 TYR A C 2
ATOM 1504 O O . TYR A 1 53 ? 1.797 12.570 -4.528 1.00 0.00 53 TYR A O 2
ATOM 1522 N N . SER A 1 54 ? 0.578 13.892 -3.175 1.00 0.00 54 SER A N 2
ATOM 1523 C CA . SER A 1 54 ? 1.723 14.676 -2.727 1.00 0.00 54 SER A CA 2
ATOM 1524 C C . SER A 1 54 ? 2.519 13.919 -1.668 1.00 0.00 54 SER A C 2
ATOM 1525 O O . SER A 1 54 ? 1.954 13.388 -0.713 1.00 0.00 54 SER A O 2
ATOM 1533 N N . GLY A 1 55 ? 3.836 13.874 -1.846 1.00 0.00 55 GLY A N 2
ATOM 1534 C CA . GLY A 1 55 ? 4.689 13.181 -0.899 1.00 0.00 55 GLY A CA 2
ATOM 1535 C C . GLY A 1 55 ? 6.160 13.471 -1.124 1.00 0.00 55 GLY A C 2
ATOM 1536 O O . GLY A 1 55 ? 6.856 12.746 -1.836 1.00 0.00 55 GLY A O 2
ATOM 1540 N N . PRO A 1 56 ? 6.654 14.555 -0.508 1.00 0.00 56 PRO A N 2
ATOM 1541 C CA . PRO A 1 56 ? 8.056 14.965 -0.631 1.00 0.00 56 PRO A CA 2
ATOM 1542 C C . PRO A 1 56 ? 9.004 14.007 0.083 1.00 0.00 56 PRO A C 2
ATOM 1543 O O . PRO A 1 56 ? 8.919 13.824 1.297 1.00 0.00 56 PRO A O 2
ATOM 1554 N N . SER A 1 57 ? 9.908 13.398 -0.679 1.00 0.00 57 SER A N 2
ATOM 1555 C CA . SER A 1 57 ? 10.870 12.456 -0.120 1.00 0.00 57 SER A CA 2
ATOM 1556 C C . SER A 1 57 ? 12.164 12.458 -0.928 1.00 0.00 57 SER A C 2
ATOM 1557 O O . SER A 1 57 ? 12.304 13.205 -1.89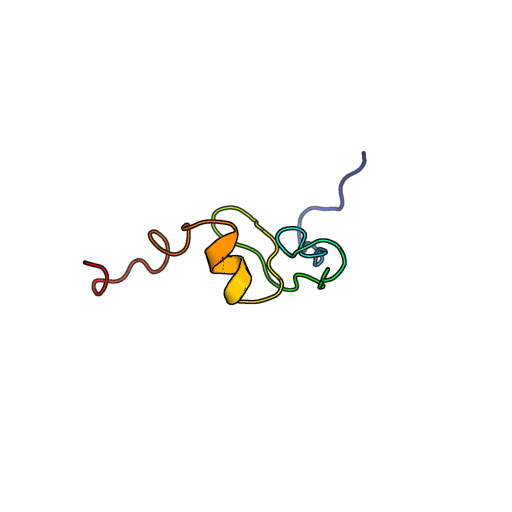6 1.00 0.00 57 SER A O 2
ATOM 1565 N N . SER A 1 58 ? 13.108 11.614 -0.523 1.00 0.00 58 SER A N 2
ATOM 1566 C CA . SER A 1 58 ? 14.393 11.520 -1.205 1.00 0.00 58 SER A CA 2
ATOM 1567 C C . SER A 1 58 ? 14.393 10.369 -2.207 1.00 0.00 58 SER A C 2
ATOM 1568 O O . SER A 1 58 ? 13.481 9.543 -2.220 1.00 0.00 58 SER A O 2
ATOM 1576 N N . GLY A 1 59 ? 15.423 10.322 -3.046 1.00 0.00 59 GLY A N 2
ATOM 1577 C CA . GLY A 1 59 ? 15.523 9.270 -4.040 1.00 0.00 59 GLY A CA 2
ATOM 1578 C C . GLY A 1 59 ? 15.615 9.813 -5.452 1.00 0.00 59 GLY A C 2
ATOM 1579 O O . GLY A 1 59 ? 16.248 9.181 -6.297 1.00 0.00 59 GLY A O 2
ATOM 1585 N N . GLY A 1 1 ? 5.339 11.192 23.023 1.00 0.00 1 GLY A N 3
ATOM 1586 C CA . GLY A 1 1 ? 5.657 11.348 21.615 1.00 0.00 1 GLY A CA 3
ATOM 1587 C C . GLY A 1 1 ? 6.379 10.143 21.047 1.00 0.00 1 GLY A C 3
ATOM 1588 O O . GLY A 1 1 ? 6.334 9.055 21.622 1.00 0.00 1 GLY A O 3
ATOM 1592 N N . SER A 1 2 ? 7.045 10.334 19.913 1.00 0.00 2 SER A N 3
ATOM 1593 C CA . SER A 1 2 ? 7.776 9.252 19.263 1.00 0.00 2 SER A CA 3
ATOM 1594 C C . SER A 1 2 ? 9.130 9.739 18.757 1.00 0.00 2 SER A C 3
ATOM 1595 O O . SER A 1 2 ? 9.309 10.921 18.467 1.00 0.00 2 SER A O 3
ATOM 1603 N N . SER A 1 3 ? 10.082 8.816 18.653 1.00 0.00 3 SER A N 3
ATOM 1604 C CA . SER A 1 3 ? 11.422 9.150 18.185 1.00 0.00 3 SER A CA 3
ATOM 1605 C C . SER A 1 3 ? 12.105 7.930 17.576 1.00 0.00 3 SER A C 3
ATOM 1606 O O . SER A 1 3 ? 11.671 6.796 17.778 1.00 0.00 3 SER A O 3
ATOM 1614 N N . GLY A 1 4 ? 13.178 8.171 16.828 1.00 0.00 4 GLY A N 3
ATOM 1615 C CA . GLY A 1 4 ? 13.904 7.082 16.201 1.00 0.00 4 GLY A CA 3
ATOM 1616 C C . GLY A 1 4 ? 13.849 7.146 14.687 1.00 0.00 4 GLY A C 3
ATOM 1617 O O . GLY A 1 4 ? 12.986 6.528 14.064 1.00 0.00 4 GLY A O 3
ATOM 1621 N N . SER A 1 5 ? 14.772 7.897 14.094 1.00 0.00 5 SER A N 3
ATOM 1622 C CA . SER A 1 5 ? 14.822 8.043 12.644 1.00 0.00 5 SER A CA 3
ATOM 1623 C C . SER A 1 5 ? 14.679 6.689 11.956 1.00 0.00 5 SER A C 3
ATOM 1624 O O . SER A 1 5 ? 13.845 6.517 11.067 1.00 0.00 5 SER A O 3
ATOM 1632 N N . SER A 1 6 ? 15.500 5.731 12.374 1.00 0.00 6 SER A N 3
ATOM 1633 C CA . SER A 1 6 ? 15.469 4.392 11.796 1.00 0.00 6 SER A CA 3
ATOM 1634 C C . SER A 1 6 ? 14.032 3.930 11.572 1.00 0.00 6 SER A C 3
ATOM 1635 O O . SER A 1 6 ? 13.137 4.248 12.354 1.00 0.00 6 SER A O 3
ATOM 1643 N N . GLY A 1 7 ? 13.819 3.178 10.496 1.00 0.00 7 GLY A N 3
ATOM 1644 C CA . GLY A 1 7 ? 12.490 2.684 10.188 1.00 0.00 7 GLY A CA 3
ATOM 1645 C C . GLY A 1 7 ? 12.518 1.476 9.272 1.00 0.00 7 GLY A C 3
ATOM 1646 O O . GLY A 1 7 ? 12.111 1.558 8.114 1.00 0.00 7 GLY A O 3
ATOM 1650 N N . MET A 1 8 ? 13.003 0.353 9.792 1.00 0.00 8 MET A N 3
ATOM 1651 C CA . MET A 1 8 ? 13.083 -0.876 9.012 1.00 0.00 8 MET A CA 3
ATOM 1652 C C . MET A 1 8 ? 11.774 -1.656 9.089 1.00 0.00 8 MET A C 3
ATOM 1653 O O . MET A 1 8 ? 11.010 -1.509 10.042 1.00 0.00 8 MET A O 3
ATOM 1667 N N . GLU A 1 9 ? 11.523 -2.484 8.080 1.00 0.00 9 GLU A N 3
ATOM 1668 C CA . GLU A 1 9 ? 10.305 -3.285 8.035 1.00 0.00 9 GLU A CA 3
ATOM 1669 C C . GLU A 1 9 ? 10.436 -4.417 7.020 1.00 0.00 9 GLU A C 3
ATOM 1670 O O . GLU A 1 9 ? 10.950 -4.238 5.915 1.00 0.00 9 GLU A O 3
ATOM 1682 N N . PRO A 1 10 ? 9.961 -5.611 7.402 1.00 0.00 10 PRO A N 3
ATOM 1683 C CA . PRO A 1 10 ? 10.013 -6.796 6.541 1.00 0.00 10 PRO A CA 3
ATOM 1684 C C . PRO A 1 10 ? 9.065 -6.690 5.351 1.00 0.00 10 PRO A C 3
ATOM 1685 O O . PRO A 1 10 ? 7.886 -6.375 5.511 1.00 0.00 10 PRO A O 3
ATOM 1696 N N . ALA A 1 11 ? 9.587 -6.956 4.159 1.00 0.00 11 ALA A N 3
ATOM 1697 C CA . ALA A 1 11 ? 8.787 -6.893 2.942 1.00 0.00 11 ALA A CA 3
ATOM 1698 C C . ALA A 1 11 ? 8.020 -8.193 2.722 1.00 0.00 11 ALA A C 3
ATOM 1699 O O . ALA A 1 11 ? 8.226 -9.175 3.434 1.00 0.00 11 ALA A O 3
ATOM 1706 N N . GLY A 1 12 ? 7.133 -8.191 1.731 1.00 0.00 12 GLY A N 3
ATOM 1707 C CA . GLY A 1 12 ? 6.348 -9.375 1.436 1.00 0.00 12 GLY A CA 3
ATOM 1708 C C . GLY A 1 12 ? 6.238 -9.641 -0.053 1.00 0.00 12 GLY A C 3
ATOM 1709 O O . GLY A 1 12 ? 6.416 -8.747 -0.880 1.00 0.00 12 GLY A O 3
ATOM 1713 N N . PRO A 1 13 ? 5.939 -10.898 -0.412 1.00 0.00 13 PRO A N 3
ATOM 1714 C CA . PRO A 1 13 ? 5.800 -11.309 -1.813 1.00 0.00 13 PRO A CA 3
ATOM 1715 C C . PRO A 1 13 ? 4.555 -10.721 -2.468 1.00 0.00 13 PRO A C 3
ATOM 1716 O O . PRO A 1 13 ? 3.431 -11.102 -2.141 1.00 0.00 13 PRO A O 3
ATOM 1727 N N . CYS A 1 14 ? 4.763 -9.792 -3.395 1.00 0.00 14 CYS A N 3
ATOM 1728 C CA . CYS A 1 14 ? 3.658 -9.152 -4.098 1.00 0.00 14 CYS A CA 3
ATOM 1729 C C . CYS A 1 14 ? 2.530 -10.146 -4.358 1.00 0.00 14 CYS A C 3
ATOM 1730 O O . CYS A 1 14 ? 2.627 -10.992 -5.245 1.00 0.00 14 CYS A O 3
ATOM 1737 N N . GLY A 1 15 ? 1.459 -10.035 -3.578 1.00 0.00 15 GLY A N 3
ATOM 1738 C CA . GLY A 1 15 ? 0.328 -10.930 -3.739 1.00 0.00 15 GLY A CA 3
ATOM 1739 C C . GLY A 1 15 ? -0.698 -10.395 -4.719 1.00 0.00 15 GLY A C 3
ATOM 1740 O O . GLY A 1 15 ? -1.901 -10.586 -4.535 1.00 0.00 15 GLY A O 3
ATOM 1744 N N . PHE A 1 16 ? -0.224 -9.723 -5.762 1.00 0.00 16 PHE A N 3
ATOM 1745 C CA . PHE A 1 16 ? -1.109 -9.157 -6.774 1.00 0.00 16 PHE A CA 3
ATOM 1746 C C . PHE A 1 16 ? -0.725 -9.645 -8.167 1.00 0.00 16 PHE A C 3
ATOM 1747 O O . PHE A 1 16 ? -1.584 -9.842 -9.027 1.00 0.00 16 PHE A O 3
ATOM 1764 N N . CYS A 1 17 ? 0.572 -9.838 -8.384 1.00 0.00 17 CYS A N 3
ATOM 1765 C CA . CYS A 1 17 ? 1.072 -10.302 -9.672 1.00 0.00 17 CYS A CA 3
ATOM 1766 C C . CYS A 1 17 ? 0.454 -11.648 -10.043 1.00 0.00 17 CYS A C 3
ATOM 1767 O O . CYS A 1 17 ? -0.006 -12.404 -9.188 1.00 0.00 17 CYS A O 3
ATOM 1774 N N . PRO A 1 18 ? 0.442 -11.953 -11.349 1.00 0.00 18 PRO A N 3
ATOM 1775 C CA . PRO A 1 18 ? -0.116 -13.208 -11.863 1.00 0.00 18 PRO A CA 3
ATOM 1776 C C . PRO A 1 18 ? 0.734 -14.417 -11.487 1.00 0.00 18 PRO A C 3
ATOM 1777 O O . PRO A 1 18 ? 1.960 -14.378 -11.577 1.00 0.00 18 PRO A O 3
ATOM 1788 N N . ALA A 1 19 ? 0.073 -15.491 -11.067 1.00 0.00 19 ALA A N 3
ATOM 1789 C CA . ALA A 1 19 ? 0.768 -16.712 -10.680 1.00 0.00 19 ALA A CA 3
ATOM 1790 C C . ALA A 1 19 ? 2.066 -16.877 -11.462 1.00 0.00 19 ALA A C 3
ATOM 1791 O O . ALA A 1 19 ? 2.097 -16.694 -12.679 1.00 0.00 19 ALA A O 3
ATOM 1798 N N . GLY A 1 20 ? 3.138 -17.221 -10.756 1.00 0.00 20 GLY A N 3
ATOM 1799 C CA . GLY A 1 20 ? 4.425 -17.404 -11.401 1.00 0.00 20 GLY A CA 3
ATOM 1800 C C . GLY A 1 20 ? 5.259 -16.138 -11.400 1.00 0.00 20 GLY A C 3
ATOM 1801 O O . GLY A 1 20 ? 6.455 -16.175 -11.111 1.00 0.00 20 GLY A O 3
ATOM 1805 N N . GLU A 1 21 ? 4.627 -15.014 -11.725 1.00 0.00 21 GLU A N 3
ATOM 1806 C CA . GLU A 1 21 ? 5.320 -13.732 -11.762 1.00 0.00 21 GLU A CA 3
ATOM 1807 C C . GLU A 1 21 ? 5.322 -13.074 -10.385 1.00 0.00 21 GLU A C 3
ATOM 1808 O O . GLU A 1 21 ? 5.144 -11.862 -10.264 1.00 0.00 21 GLU A O 3
ATOM 1820 N N . VAL A 1 22 ? 5.523 -13.883 -9.350 1.00 0.00 22 VAL A N 3
ATOM 1821 C CA . VAL A 1 22 ? 5.548 -13.380 -7.981 1.00 0.00 22 VAL A CA 3
ATOM 1822 C C . VAL A 1 22 ? 6.874 -12.694 -7.672 1.00 0.00 22 VAL A C 3
ATOM 1823 O O . VAL A 1 22 ? 7.937 -13.305 -7.771 1.00 0.00 22 VAL A O 3
ATOM 1836 N N . GLN A 1 23 ? 6.801 -11.421 -7.297 1.00 0.00 23 GLN A N 3
ATOM 1837 C CA . GLN A 1 23 ? 7.997 -10.652 -6.973 1.00 0.00 23 GLN A CA 3
ATOM 1838 C C . GLN A 1 23 ? 7.967 -10.184 -5.522 1.00 0.00 23 GLN A C 3
ATOM 1839 O O . GLN A 1 23 ? 6.906 -10.032 -4.915 1.00 0.00 23 GLN A O 3
ATOM 1853 N N . PRO A 1 24 ? 9.157 -9.950 -4.950 1.00 0.00 24 PRO A N 3
ATOM 1854 C CA . PRO A 1 24 ? 9.294 -9.496 -3.563 1.00 0.00 24 PRO A CA 3
ATOM 1855 C C . PRO A 1 24 ? 8.811 -8.062 -3.372 1.00 0.00 24 PRO A C 3
ATOM 1856 O O . PRO A 1 24 ? 9.520 -7.110 -3.695 1.00 0.00 24 PRO A O 3
ATOM 1867 N N . ALA A 1 25 ? 7.599 -7.916 -2.845 1.00 0.00 25 ALA A N 3
ATOM 1868 C CA . ALA A 1 25 ? 7.023 -6.598 -2.609 1.00 0.00 25 ALA A CA 3
ATOM 1869 C C . ALA A 1 25 ? 7.776 -5.859 -1.509 1.00 0.00 25 ALA A C 3
ATOM 1870 O O . ALA A 1 25 ? 7.413 -5.938 -0.335 1.00 0.00 25 ALA A O 3
ATOM 1877 N N . ARG A 1 26 ? 8.826 -5.141 -1.895 1.00 0.00 26 ARG A N 3
ATOM 1878 C CA . ARG A 1 26 ? 9.631 -4.390 -0.940 1.00 0.00 26 ARG A CA 3
ATOM 1879 C C . ARG A 1 26 ? 8.814 -3.268 -0.305 1.00 0.00 26 ARG A C 3
ATOM 1880 O O . ARG A 1 26 ? 8.989 -2.948 0.871 1.00 0.00 26 ARG A O 3
ATOM 1901 N N . TYR A 1 27 ? 7.923 -2.674 -1.091 1.00 0.00 27 TYR A N 3
ATOM 1902 C CA . TYR A 1 27 ? 7.082 -1.586 -0.607 1.00 0.00 27 TYR A CA 3
ATOM 1903 C C . TYR A 1 27 ? 5.700 -2.100 -0.212 1.00 0.00 27 TYR A C 3
ATOM 1904 O O . TYR A 1 27 ? 5.397 -3.283 -0.366 1.00 0.00 27 TYR A O 3
ATOM 1922 N N . THR A 1 28 ? 4.865 -1.200 0.298 1.00 0.00 28 THR A N 3
ATOM 1923 C CA . THR A 1 28 ? 3.516 -1.560 0.716 1.00 0.00 28 THR A CA 3
ATOM 1924 C C . THR A 1 28 ? 2.635 -0.324 0.854 1.00 0.00 28 THR A C 3
ATOM 1925 O O . THR A 1 28 ? 3.105 0.746 1.245 1.00 0.00 28 THR A O 3
ATOM 1936 N N . CYS A 1 29 ? 1.355 -0.476 0.533 1.00 0.00 29 CYS A N 3
ATOM 1937 C CA . CYS A 1 29 ? 0.407 0.628 0.622 1.00 0.00 29 CYS A CA 3
ATOM 1938 C C . CYS A 1 29 ? 0.307 1.146 2.054 1.00 0.00 29 CYS A C 3
ATOM 1939 O O . CYS A 1 29 ? -0.137 0.446 2.964 1.00 0.00 29 CYS A O 3
ATOM 1946 N N . PRO A 1 30 ? 0.730 2.402 2.260 1.00 0.00 30 PRO A N 3
ATOM 1947 C CA . PRO A 1 30 ? 0.698 3.042 3.578 1.00 0.00 30 PRO A CA 3
ATOM 1948 C C . PRO A 1 30 ? -0.723 3.340 4.043 1.00 0.00 30 PRO A C 3
ATOM 1949 O O . PRO A 1 30 ? -0.927 3.989 5.069 1.00 0.00 30 PRO A O 3
ATOM 1960 N N . ARG A 1 31 ? -1.702 2.862 3.283 1.00 0.00 31 ARG A N 3
ATOM 1961 C CA . ARG A 1 31 ? -3.105 3.078 3.617 1.00 0.00 31 ARG A CA 3
ATOM 1962 C C . ARG A 1 31 ? -3.821 1.750 3.842 1.00 0.00 31 ARG A C 3
ATOM 1963 O O . ARG A 1 31 ? -4.646 1.622 4.748 1.00 0.00 31 ARG A O 3
ATOM 1984 N N . CYS A 1 32 ? -3.501 0.763 3.012 1.00 0.00 32 CYS A N 3
ATOM 1985 C CA . CYS A 1 32 ? -4.114 -0.555 3.118 1.00 0.00 32 CYS A CA 3
ATOM 1986 C C . CYS A 1 32 ? -3.050 -1.639 3.265 1.00 0.00 32 CYS A C 3
ATOM 1987 O O . CYS A 1 32 ? -3.289 -2.804 2.950 1.00 0.00 32 CYS A O 3
ATOM 1994 N N . ASN A 1 33 ? -1.876 -1.246 3.747 1.00 0.00 33 ASN A N 3
ATOM 1995 C CA . ASN A 1 33 ? -0.775 -2.184 3.936 1.00 0.00 33 ASN A CA 3
ATOM 1996 C C . ASN A 1 33 ? -0.788 -3.263 2.858 1.00 0.00 33 ASN A C 3
ATOM 1997 O O . ASN A 1 33 ? -0.807 -4.456 3.160 1.00 0.00 33 ASN A O 3
ATOM 2008 N N . ALA A 1 34 ? -0.778 -2.836 1.600 1.00 0.00 34 ALA A N 3
ATOM 2009 C CA . ALA A 1 34 ? -0.786 -3.765 0.477 1.00 0.00 34 ALA A CA 3
ATOM 2010 C C . ALA A 1 34 ? 0.587 -3.842 -0.182 1.00 0.00 34 ALA A C 3
ATOM 2011 O O . ALA A 1 34 ? 1.067 -2.883 -0.787 1.00 0.00 34 ALA A O 3
ATOM 2018 N N . PRO A 1 35 ? 1.237 -5.009 -0.063 1.00 0.00 35 PRO A N 3
ATOM 2019 C CA . PRO A 1 35 ? 2.564 -5.239 -0.641 1.00 0.00 35 PRO A CA 3
ATOM 2020 C C . PRO A 1 35 ? 2.530 -5.301 -2.165 1.00 0.00 35 PRO A C 3
ATOM 2021 O O . PRO A 1 35 ? 1.828 -6.127 -2.747 1.00 0.00 35 PRO A O 3
ATOM 2032 N N . TYR A 1 36 ? 3.294 -4.422 -2.804 1.00 0.00 36 TYR A N 3
ATOM 2033 C CA . TYR A 1 36 ? 3.350 -4.376 -4.261 1.00 0.00 36 TYR A CA 3
ATOM 2034 C C . TYR A 1 36 ? 4.794 -4.381 -4.751 1.00 0.00 36 TYR A C 3
ATOM 2035 O O . TYR A 1 36 ? 5.627 -3.608 -4.276 1.00 0.00 36 TYR A O 3
ATOM 2053 N N . CYS A 1 37 ? 5.085 -5.259 -5.705 1.00 0.00 37 CYS A N 3
ATOM 2054 C CA . CYS A 1 37 ? 6.428 -5.368 -6.262 1.00 0.00 37 CYS A CA 3
ATOM 2055 C C . CYS A 1 37 ? 6.892 -4.029 -6.828 1.00 0.00 37 CYS A C 3
ATOM 2056 O O . CYS A 1 37 ? 8.006 -3.581 -6.556 1.00 0.00 37 CYS A O 3
ATOM 2063 N N . SER A 1 38 ? 6.030 -3.395 -7.615 1.00 0.00 38 SER A N 3
ATOM 2064 C CA . SER A 1 38 ? 6.352 -2.108 -8.222 1.00 0.00 38 SER A CA 3
ATOM 2065 C C . SER A 1 38 ? 5.119 -1.212 -8.283 1.00 0.00 38 SER A C 3
ATOM 2066 O O . SER A 1 38 ? 4.010 -1.638 -7.956 1.00 0.00 38 SER A O 3
ATOM 2074 N N . LEU A 1 39 ? 5.320 0.032 -8.703 1.00 0.00 39 LEU A N 3
ATOM 2075 C CA . LEU A 1 39 ? 4.225 0.991 -8.807 1.00 0.00 39 LEU A CA 3
ATOM 2076 C C . LEU A 1 39 ? 3.061 0.404 -9.599 1.00 0.00 39 LEU A C 3
ATOM 2077 O O . LEU A 1 39 ? 1.902 0.530 -9.203 1.00 0.00 39 LEU A O 3
ATOM 2093 N N . ARG A 1 40 ? 3.378 -0.238 -10.718 1.00 0.00 40 ARG A N 3
ATOM 2094 C CA . ARG A 1 40 ? 2.359 -0.845 -11.566 1.00 0.00 40 ARG A CA 3
ATOM 2095 C C . ARG A 1 40 ? 1.328 -1.594 -10.725 1.00 0.00 40 ARG A C 3
ATOM 2096 O O . ARG A 1 40 ? 0.135 -1.580 -11.029 1.00 0.00 40 ARG A O 3
ATOM 2117 N N . CYS A 1 41 ? 1.798 -2.248 -9.668 1.00 0.00 41 CYS A N 3
ATOM 2118 C CA . CYS A 1 41 ? 0.919 -3.003 -8.783 1.00 0.00 41 CYS A CA 3
ATOM 2119 C C . CYS A 1 41 ? 0.327 -2.101 -7.704 1.00 0.00 41 CYS A C 3
ATOM 2120 O O . CYS A 1 41 ? -0.824 -2.271 -7.300 1.00 0.00 41 CYS A O 3
ATOM 2127 N N . TYR A 1 42 ? 1.122 -1.143 -7.241 1.00 0.00 42 TYR A N 3
ATOM 2128 C CA . TYR A 1 42 ? 0.679 -0.216 -6.207 1.00 0.00 42 TYR A CA 3
ATOM 2129 C C . TYR A 1 42 ? -0.586 0.519 -6.640 1.00 0.00 42 TYR A C 3
ATOM 2130 O O . TYR A 1 42 ? -1.361 0.988 -5.806 1.00 0.00 42 TYR A O 3
ATOM 2148 N N . ARG A 1 43 ? -0.787 0.615 -7.950 1.00 0.00 43 ARG A N 3
ATOM 2149 C CA . ARG A 1 43 ? -1.957 1.293 -8.496 1.00 0.00 43 ARG A CA 3
ATOM 2150 C C . ARG A 1 43 ? -3.057 0.291 -8.834 1.00 0.00 43 ARG A C 3
ATOM 2151 O O . ARG A 1 43 ? -4.244 0.574 -8.666 1.00 0.00 43 ARG A O 3
ATOM 2172 N N . THR A 1 44 ? -2.655 -0.882 -9.314 1.00 0.00 44 THR A N 3
ATOM 2173 C CA . THR A 1 44 ? -3.606 -1.925 -9.678 1.00 0.00 44 THR A CA 3
ATOM 2174 C C . THR A 1 44 ? -4.258 -2.531 -8.441 1.00 0.00 44 THR A C 3
ATOM 2175 O O . THR A 1 44 ? -5.483 -2.555 -8.321 1.00 0.00 44 THR A O 3
ATOM 2186 N N . HIS A 1 45 ? -3.432 -3.019 -7.521 1.00 0.00 45 HIS A N 3
ATOM 2187 C CA . HIS A 1 45 ? -3.929 -3.624 -6.290 1.00 0.00 45 HIS A CA 3
ATOM 2188 C C . HIS A 1 45 ? -5.185 -2.908 -5.802 1.00 0.00 45 HIS A C 3
ATOM 2189 O O . HIS A 1 45 ? -6.182 -3.545 -5.462 1.00 0.00 45 HIS A O 3
ATOM 2203 N N . GLY A 1 46 ? -5.129 -1.580 -5.770 1.00 0.00 46 GLY A N 3
ATOM 2204 C CA . GLY A 1 46 ? -6.268 -0.800 -5.321 1.00 0.00 46 GLY A CA 3
ATOM 2205 C C . GLY A 1 46 ? -6.174 0.655 -5.736 1.00 0.00 46 GLY A C 3
ATOM 2206 O O . GLY A 1 46 ? -5.132 1.107 -6.211 1.00 0.00 46 GLY A O 3
ATOM 2210 N N . THR A 1 47 ? -7.267 1.391 -5.558 1.00 0.00 47 THR A N 3
ATOM 2211 C CA . THR A 1 47 ? -7.304 2.802 -5.919 1.00 0.00 47 THR A CA 3
ATOM 2212 C C . THR A 1 47 ? -7.122 3.689 -4.693 1.00 0.00 47 THR A C 3
ATOM 2213 O O . THR A 1 47 ? -7.786 4.716 -4.552 1.00 0.00 47 THR A O 3
ATOM 2224 N N . CYS A 1 48 ? -6.216 3.286 -3.807 1.00 0.00 48 CYS A N 3
ATOM 2225 C CA . CYS A 1 48 ? -5.945 4.044 -2.592 1.00 0.00 48 CYS A CA 3
ATOM 2226 C C . CYS A 1 48 ? -5.195 5.334 -2.911 1.00 0.00 48 CYS A C 3
ATOM 2227 O O . CYS A 1 48 ? -5.387 6.356 -2.252 1.00 0.00 48 CYS A O 3
ATOM 2234 N N . ALA A 1 49 ? -4.340 5.279 -3.927 1.00 0.00 49 ALA A N 3
ATOM 2235 C CA . ALA A 1 49 ? -3.562 6.442 -4.335 1.00 0.00 49 ALA A CA 3
ATOM 2236 C C . ALA A 1 49 ? -4.425 7.436 -5.105 1.00 0.00 49 ALA A C 3
ATOM 2237 O O . ALA A 1 49 ? -4.148 7.743 -6.264 1.00 0.00 49 ALA A O 3
ATOM 2244 N N . GLU A 1 50 ? -5.471 7.934 -4.453 1.00 0.00 50 GLU A N 3
ATOM 2245 C CA . GLU A 1 50 ? -6.374 8.892 -5.079 1.00 0.00 50 GLU A CA 3
ATOM 2246 C C . GLU A 1 50 ? -6.439 10.186 -4.272 1.00 0.00 50 GLU A C 3
ATOM 2247 O O . GLU A 1 50 ? -6.474 11.279 -4.834 1.00 0.00 50 GLU A O 3
ATOM 2259 N N . ASN A 1 51 ? -6.457 10.051 -2.950 1.00 0.00 51 ASN A N 3
ATOM 2260 C CA . ASN A 1 51 ? -6.519 11.208 -2.065 1.00 0.00 51 ASN A CA 3
ATOM 2261 C C . ASN A 1 51 ? -5.204 11.390 -1.313 1.00 0.00 51 ASN A C 3
ATOM 2262 O O . ASN A 1 51 ? -4.757 12.514 -1.085 1.00 0.00 51 ASN A O 3
ATOM 2273 N N . PHE A 1 52 ? -4.588 10.276 -0.932 1.00 0.00 52 PHE A N 3
ATOM 2274 C CA . PHE A 1 52 ? -3.324 10.311 -0.206 1.00 0.00 52 PHE A CA 3
ATOM 2275 C C . PHE A 1 52 ? -2.450 11.464 -0.692 1.00 0.00 52 PHE A C 3
ATOM 2276 O O . PHE A 1 52 ? -1.827 12.164 0.107 1.00 0.00 52 PHE A O 3
ATOM 2293 N N . TYR A 1 53 ? -2.409 11.654 -2.005 1.00 0.00 53 TYR A N 3
ATOM 2294 C CA . TYR A 1 53 ? -1.610 12.719 -2.599 1.00 0.00 53 TYR A CA 3
ATOM 2295 C C . TYR A 1 53 ? -2.027 14.082 -2.055 1.00 0.00 53 TYR A C 3
ATOM 2296 O O . TYR A 1 53 ? -3.203 14.317 -1.774 1.00 0.00 53 TYR A O 3
ATOM 2314 N N . SER A 1 54 ? -1.055 14.977 -1.909 1.00 0.00 54 SER A N 3
ATOM 2315 C CA . SER A 1 54 ? -1.320 16.316 -1.395 1.00 0.00 54 SER A CA 3
ATOM 2316 C C . SER A 1 54 ? -0.861 17.379 -2.388 1.00 0.00 54 SER A C 3
ATOM 2317 O O . SER A 1 54 ? -0.168 17.080 -3.360 1.00 0.00 54 SER A O 3
ATOM 2325 N N . GLY A 1 55 ? -1.253 18.624 -2.137 1.00 0.00 55 GLY A N 3
ATOM 2326 C CA . GLY A 1 55 ? -0.873 19.714 -3.016 1.00 0.00 55 GLY A CA 3
ATOM 2327 C C . GLY A 1 55 ? -1.825 20.891 -2.927 1.00 0.00 55 GLY A C 3
ATOM 2328 O O . GLY A 1 55 ? -1.569 21.872 -2.229 1.00 0.00 55 GLY A O 3
ATOM 2332 N N . PRO A 1 56 ? -2.953 20.800 -3.647 1.00 0.00 56 PRO A N 3
ATOM 2333 C CA . PRO A 1 56 ? -3.969 21.857 -3.663 1.00 0.00 56 PRO A CA 3
ATOM 2334 C C . PRO A 1 56 ? -4.710 21.969 -2.335 1.00 0.00 56 PRO A C 3
ATOM 2335 O O . PRO A 1 56 ? -5.632 22.773 -2.193 1.00 0.00 56 PRO A O 3
ATOM 2346 N N . SER A 1 57 ? -4.301 21.159 -1.364 1.00 0.00 57 SER A N 3
ATOM 2347 C CA . SER A 1 57 ? -4.929 21.165 -0.048 1.00 0.00 57 SER A CA 3
ATOM 2348 C C . SER A 1 57 ? -4.086 21.952 0.952 1.00 0.00 57 SER A C 3
ATOM 2349 O O . SER A 1 57 ? -2.996 21.527 1.332 1.00 0.00 57 SER A O 3
ATOM 2357 N N . SER A 1 58 ? -4.601 23.103 1.374 1.00 0.00 58 SER A N 3
ATOM 2358 C CA . SER A 1 58 ? -3.896 23.952 2.327 1.00 0.00 58 SER A CA 3
ATOM 2359 C C . SER A 1 58 ? -4.194 23.524 3.760 1.00 0.00 58 SER A C 3
ATOM 2360 O O . SER A 1 58 ? -3.283 23.312 4.559 1.00 0.00 58 SER A O 3
ATOM 2368 N N . GLY A 1 59 ? -5.479 23.399 4.079 1.00 0.00 59 GLY A N 3
ATOM 2369 C CA . GLY A 1 59 ? -5.876 22.997 5.416 1.00 0.00 59 GLY A CA 3
ATOM 2370 C C . GLY A 1 59 ? -5.916 21.491 5.581 1.00 0.00 59 GLY A C 3
ATOM 2371 O O . GLY A 1 59 ? -6.787 20.989 6.289 1.00 0.00 59 GLY A O 3
ATOM 2377 N N . GLY A 1 1 ? 11.244 -23.181 21.976 1.00 0.00 1 GLY A N 4
ATOM 2378 C CA . GLY A 1 1 ? 9.869 -22.890 21.615 1.00 0.00 1 GLY A CA 4
ATOM 2379 C C . GLY A 1 1 ? 9.579 -21.403 21.585 1.00 0.00 1 GLY A C 4
ATOM 2380 O O . GLY A 1 1 ? 8.571 -20.949 22.128 1.00 0.00 1 GLY A O 4
ATOM 2384 N N . SER A 1 2 ? 10.465 -20.641 20.952 1.00 0.00 2 SER A N 4
ATOM 2385 C CA . SER A 1 2 ? 10.302 -19.195 20.859 1.00 0.00 2 SER A CA 4
ATOM 2386 C C . SER A 1 2 ? 9.027 -18.840 20.099 1.00 0.00 2 SER A C 4
ATOM 2387 O O . SER A 1 2 ? 8.804 -19.311 18.984 1.00 0.00 2 SER A O 4
ATOM 2395 N N . SER A 1 3 ? 8.194 -18.005 20.711 1.00 0.00 3 SER A N 4
ATOM 2396 C CA . SER A 1 3 ? 6.940 -17.588 20.096 1.00 0.00 3 SER A CA 4
ATOM 2397 C C . SER A 1 3 ? 7.151 -16.369 19.204 1.00 0.00 3 SER A C 4
ATOM 2398 O O . SER A 1 3 ? 7.113 -15.231 19.670 1.00 0.00 3 SER A O 4
ATOM 2406 N N . GLY A 1 4 ? 7.374 -16.616 17.916 1.00 0.00 4 GLY A N 4
ATOM 2407 C CA . GLY A 1 4 ? 7.588 -15.530 16.978 1.00 0.00 4 GLY A CA 4
ATOM 2408 C C . GLY A 1 4 ? 8.469 -14.436 17.550 1.00 0.00 4 GLY A C 4
ATOM 2409 O O . GLY A 1 4 ? 8.115 -13.258 17.503 1.00 0.00 4 GLY A O 4
ATOM 2413 N N . SER A 1 5 ? 9.618 -14.826 18.091 1.00 0.00 5 SER A N 4
ATOM 2414 C CA . SER A 1 5 ? 10.549 -13.870 18.679 1.00 0.00 5 SER A CA 4
ATOM 2415 C C . SER A 1 5 ? 11.415 -13.223 17.602 1.00 0.00 5 SE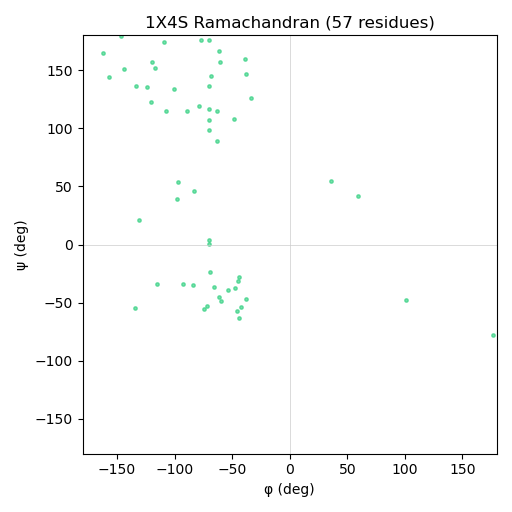R A C 4
ATOM 2416 O O . SER A 1 5 ? 12.325 -13.851 17.061 1.00 0.00 5 SER A O 4
ATOM 2424 N N . SER A 1 6 ? 11.124 -11.963 17.297 1.00 0.00 6 SER A N 4
ATOM 2425 C CA . SER A 1 6 ? 11.873 -11.230 16.282 1.00 0.00 6 SER A CA 4
ATOM 2426 C C . SER A 1 6 ? 11.475 -9.757 16.271 1.00 0.00 6 SER A C 4
ATOM 2427 O O . SER A 1 6 ? 10.483 -9.366 16.885 1.00 0.00 6 SER A O 4
ATOM 2435 N N . GLY A 1 7 ? 12.257 -8.944 15.568 1.00 0.00 7 GLY A N 4
ATOM 2436 C CA . GLY A 1 7 ? 11.972 -7.523 15.490 1.00 0.00 7 GLY A CA 4
ATOM 2437 C C . GLY A 1 7 ? 11.849 -7.034 14.061 1.00 0.00 7 GLY A C 4
ATOM 2438 O O . GLY A 1 7 ? 10.757 -6.695 13.605 1.00 0.00 7 GLY A O 4
ATOM 2442 N N . MET A 1 8 ? 12.972 -6.996 13.352 1.00 0.00 8 MET A N 4
ATOM 2443 C CA . MET A 1 8 ? 12.985 -6.544 11.965 1.00 0.00 8 MET A CA 4
ATOM 2444 C C . MET A 1 8 ? 12.354 -7.586 11.048 1.00 0.00 8 MET A C 4
ATOM 2445 O O . MET A 1 8 ? 12.826 -8.719 10.963 1.00 0.00 8 MET A O 4
ATOM 2459 N N . GLU A 1 9 ? 11.283 -7.194 10.364 1.00 0.00 9 GLU A N 4
ATOM 2460 C CA . GLU A 1 9 ? 10.587 -8.096 9.454 1.00 0.00 9 GLU A CA 4
ATOM 2461 C C . GLU A 1 9 ? 10.809 -7.682 8.002 1.00 0.00 9 GLU A C 4
ATOM 2462 O O . GLU A 1 9 ? 10.651 -6.519 7.630 1.00 0.00 9 GLU A O 4
ATOM 2474 N N . PRO A 1 10 ? 11.185 -8.657 7.160 1.00 0.00 10 PRO A N 4
ATOM 2475 C CA . PRO A 1 10 ? 11.438 -8.419 5.736 1.00 0.00 10 PRO A CA 4
ATOM 2476 C C . PRO A 1 10 ? 10.159 -8.112 4.964 1.00 0.00 10 PRO A C 4
ATOM 2477 O O . PRO A 1 10 ? 9.059 -8.195 5.509 1.00 0.00 10 PRO A O 4
ATOM 2488 N N . ALA A 1 11 ? 10.311 -7.757 3.692 1.00 0.00 11 ALA A N 4
ATOM 2489 C CA . ALA A 1 11 ? 9.168 -7.441 2.845 1.00 0.00 11 ALA A CA 4
ATOM 2490 C C . ALA A 1 11 ? 8.319 -8.680 2.584 1.00 0.00 11 ALA A C 4
ATOM 2491 O O . ALA A 1 11 ? 8.604 -9.760 3.098 1.00 0.00 11 ALA A O 4
ATOM 2498 N N . GLY A 1 12 ? 7.272 -8.515 1.780 1.00 0.00 12 GLY A N 4
ATOM 2499 C CA . GLY A 1 12 ? 6.397 -9.629 1.465 1.00 0.00 12 GLY A CA 4
ATOM 2500 C C . GLY A 1 12 ? 6.227 -9.829 -0.028 1.00 0.00 12 GLY A C 4
ATOM 2501 O O . GLY A 1 12 ? 6.438 -8.916 -0.826 1.00 0.00 12 GLY A O 4
ATOM 2505 N N . PRO A 1 13 ? 5.837 -11.049 -0.425 1.00 0.00 13 PRO A N 4
ATOM 2506 C CA . PRO A 1 13 ? 5.631 -11.395 -1.835 1.00 0.00 13 PRO A CA 4
ATOM 2507 C C . PRO A 1 13 ? 4.409 -10.704 -2.428 1.00 0.00 13 PRO A C 4
ATOM 2508 O O . PRO A 1 13 ? 3.276 -10.967 -2.023 1.00 0.00 13 PRO A O 4
ATOM 2519 N N . CYS A 1 14 ? 4.644 -9.820 -3.392 1.00 0.00 14 CYS A N 4
ATOM 2520 C CA . CYS A 1 14 ? 3.562 -9.090 -4.042 1.00 0.00 14 CYS A CA 4
ATOM 2521 C C . CYS A 1 14 ? 2.376 -10.010 -4.319 1.00 0.00 14 CYS A C 4
ATOM 2522 O O . CYS A 1 14 ? 2.354 -10.729 -5.317 1.00 0.00 14 CYS A O 4
ATOM 2529 N N . GLY A 1 15 ? 1.390 -9.980 -3.427 1.00 0.00 15 GLY A N 4
ATOM 2530 C CA . GLY A 1 15 ? 0.214 -10.814 -3.593 1.00 0.00 15 GLY A CA 4
ATOM 2531 C C . GLY A 1 15 ? -0.794 -10.211 -4.551 1.00 0.00 15 GLY A C 4
ATOM 2532 O O . GLY A 1 15 ? -2.001 -10.278 -4.317 1.00 0.00 15 GLY A O 4
ATOM 2536 N N . PHE A 1 16 ? -0.300 -9.618 -5.632 1.00 0.00 16 PHE A N 4
ATOM 2537 C CA . PHE A 1 16 ? -1.166 -8.997 -6.628 1.00 0.00 16 PHE A CA 4
ATOM 2538 C C . PHE A 1 16 ? -0.823 -9.491 -8.031 1.00 0.00 16 PHE A C 4
ATOM 2539 O O . PHE A 1 16 ? -1.698 -9.619 -8.888 1.00 0.00 16 PHE A O 4
ATOM 2556 N N . CYS A 1 17 ? 0.457 -9.766 -8.258 1.00 0.00 17 CYS A N 4
ATOM 2557 C CA . CYS A 1 17 ? 0.919 -10.244 -9.556 1.00 0.00 17 CYS A CA 4
ATOM 2558 C C . CYS A 1 17 ? 0.218 -11.545 -9.936 1.00 0.00 17 CYS A C 4
ATOM 2559 O O . CYS A 1 17 ? -0.273 -12.287 -9.085 1.00 0.00 17 CYS A O 4
ATOM 2566 N N . PRO A 1 18 ? 0.171 -11.831 -11.246 1.00 0.00 18 PRO A N 4
ATOM 2567 C CA . PRO A 1 18 ? -0.465 -13.043 -11.769 1.00 0.00 18 PRO A CA 4
ATOM 2568 C C . PRO A 1 18 ? 0.317 -14.305 -11.423 1.00 0.00 18 PRO A C 4
ATOM 2569 O O . PRO A 1 18 ? 1.544 -14.332 -11.520 1.00 0.00 18 PRO A O 4
ATOM 2580 N N . ALA A 1 19 ? -0.400 -15.348 -11.017 1.00 0.00 19 ALA A N 4
ATOM 2581 C CA . ALA A 1 19 ? 0.228 -16.613 -10.659 1.00 0.00 19 ALA A CA 4
ATOM 2582 C C . ALA A 1 19 ? 1.462 -16.876 -11.514 1.00 0.00 19 ALA A C 4
ATOM 2583 O O . ALA A 1 19 ? 1.394 -16.857 -12.742 1.00 0.00 19 ALA A O 4
ATOM 2590 N N . GLY A 1 20 ? 2.592 -17.120 -10.856 1.00 0.00 20 GLY A N 4
ATOM 2591 C CA . GLY A 1 20 ? 3.826 -17.382 -11.573 1.00 0.00 20 GLY A CA 4
ATOM 2592 C C . GLY A 1 20 ? 4.759 -16.188 -11.578 1.00 0.00 20 GLY A C 4
ATOM 2593 O O . GLY A 1 20 ? 5.966 -16.335 -11.393 1.00 0.00 20 GLY A O 4
ATOM 2597 N N . GLU A 1 21 ? 4.198 -15.001 -11.791 1.00 0.00 21 GLU A N 4
ATOM 2598 C CA . GLU A 1 21 ? 4.989 -13.777 -11.821 1.00 0.00 21 GLU A CA 4
ATOM 2599 C C . GLU A 1 21 ? 5.057 -13.139 -10.437 1.00 0.00 21 GLU A C 4
ATOM 2600 O O . GLU A 1 21 ? 4.962 -11.919 -10.298 1.00 0.00 21 GLU A O 4
ATOM 2612 N N . VAL A 1 22 ? 5.221 -13.972 -9.414 1.00 0.00 22 VAL A N 4
ATOM 2613 C CA . VAL A 1 22 ? 5.302 -13.491 -8.041 1.00 0.00 22 VAL A CA 4
ATOM 2614 C C . VAL A 1 22 ? 6.614 -12.756 -7.792 1.00 0.00 22 VAL A C 4
ATOM 2615 O O . VAL A 1 22 ? 7.693 -13.333 -7.919 1.00 0.00 22 VAL A O 4
ATOM 2628 N N . GLN A 1 23 ? 6.513 -11.479 -7.438 1.00 0.00 23 GLN A N 4
ATOM 2629 C CA . GLN A 1 23 ? 7.693 -10.665 -7.172 1.00 0.00 23 GLN A CA 4
ATOM 2630 C C . GLN A 1 23 ? 7.700 -10.172 -5.728 1.00 0.00 23 GLN A C 4
ATOM 2631 O O . GLN A 1 23 ? 6.657 -10.021 -5.093 1.00 0.00 23 GLN A O 4
ATOM 2645 N N . PRO A 1 24 ? 8.905 -9.915 -5.196 1.00 0.00 24 PRO A N 4
ATOM 2646 C CA . PRO A 1 24 ? 9.077 -9.435 -3.822 1.00 0.00 24 PRO A CA 4
ATOM 2647 C C . PRO A 1 24 ? 8.583 -8.004 -3.641 1.00 0.00 24 PRO A C 4
ATOM 2648 O O . PRO A 1 24 ? 9.165 -7.064 -4.180 1.00 0.00 24 PRO A O 4
ATOM 2659 N N . ALA A 1 25 ? 7.505 -7.847 -2.879 1.00 0.00 25 ALA A N 4
ATOM 2660 C CA . ALA A 1 25 ? 6.935 -6.530 -2.626 1.00 0.00 25 ALA A CA 4
ATOM 2661 C C . ALA A 1 25 ? 7.822 -5.718 -1.688 1.00 0.00 25 ALA A C 4
ATOM 2662 O O . ALA A 1 25 ? 7.540 -5.605 -0.495 1.00 0.00 25 ALA A O 4
ATOM 2669 N N . ARG A 1 26 ? 8.895 -5.156 -2.235 1.00 0.00 26 ARG A N 4
ATOM 2670 C CA . ARG A 1 26 ? 9.825 -4.357 -1.446 1.00 0.00 26 ARG A CA 4
ATOM 2671 C C . ARG A 1 26 ? 9.109 -3.179 -0.791 1.00 0.00 26 ARG A C 4
ATOM 2672 O O . ARG A 1 26 ? 9.620 -2.576 0.153 1.00 0.00 26 ARG A O 4
ATOM 2693 N N . TYR A 1 27 ? 7.925 -2.856 -1.300 1.00 0.00 27 TYR A N 4
ATOM 2694 C CA . TYR A 1 27 ? 7.140 -1.749 -0.767 1.00 0.00 27 TYR A CA 4
ATOM 2695 C C . TYR A 1 27 ? 5.763 -2.225 -0.316 1.00 0.00 27 TYR A C 4
ATOM 2696 O O . TYR A 1 27 ? 5.449 -3.413 -0.386 1.00 0.00 27 TYR A O 4
ATOM 2714 N N . THR A 1 28 ? 4.942 -1.286 0.146 1.00 0.00 28 THR A N 4
ATOM 2715 C CA . THR A 1 28 ? 3.597 -1.608 0.609 1.00 0.00 28 THR A CA 4
ATOM 2716 C C . THR A 1 28 ? 2.732 -0.356 0.695 1.00 0.00 28 THR A C 4
ATOM 2717 O O . THR A 1 28 ? 3.231 0.740 0.954 1.00 0.00 28 THR A O 4
ATOM 2728 N N . CYS A 1 29 ? 1.432 -0.525 0.477 1.00 0.00 29 CYS A N 4
ATOM 2729 C CA . CYS A 1 29 ? 0.496 0.592 0.530 1.00 0.00 29 CYS A CA 4
ATOM 2730 C C . CYS A 1 29 ? 0.363 1.123 1.954 1.00 0.00 29 CYS A C 4
ATOM 2731 O O . CYS A 1 29 ? -0.103 0.431 2.860 1.00 0.00 29 CYS A O 4
ATOM 2738 N N . PRO A 1 30 ? 0.781 2.381 2.158 1.00 0.00 30 PRO A N 4
ATOM 2739 C CA . PRO A 1 30 ? 0.718 3.033 3.470 1.00 0.00 30 PRO A CA 4
ATOM 2740 C C . PRO A 1 30 ? -0.714 3.335 3.898 1.00 0.00 30 PRO A C 4
ATOM 2741 O O . PRO A 1 30 ? -0.942 4.002 4.908 1.00 0.00 30 PRO A O 4
ATOM 2752 N N . ARG A 1 31 ? -1.675 2.841 3.125 1.00 0.00 31 ARG A N 4
ATOM 2753 C CA . ARG A 1 31 ? -3.085 3.060 3.425 1.00 0.00 31 ARG A CA 4
ATOM 2754 C C . ARG A 1 31 ? -3.797 1.736 3.687 1.00 0.00 31 ARG A C 4
ATOM 2755 O O . ARG A 1 31 ? -4.662 1.645 4.559 1.00 0.00 31 ARG A O 4
ATOM 2776 N N . CYS A 1 32 ? -3.427 0.711 2.926 1.00 0.00 32 CYS A N 4
ATOM 2777 C CA . CYS A 1 32 ? -4.030 -0.608 3.074 1.00 0.00 32 CYS A CA 4
ATOM 2778 C C . CYS A 1 32 ? -2.957 -1.686 3.195 1.00 0.00 32 CYS A C 4
ATOM 2779 O O . CYS A 1 32 ? -3.174 -2.838 2.821 1.00 0.00 32 CYS A O 4
ATOM 2786 N N . ASN A 1 33 ? -1.798 -1.303 3.720 1.00 0.00 33 ASN A N 4
ATOM 2787 C CA . ASN A 1 33 ? -0.690 -2.236 3.891 1.00 0.00 33 ASN A CA 4
ATOM 2788 C C . ASN A 1 33 ? -0.697 -3.295 2.793 1.00 0.00 33 ASN A C 4
ATOM 2789 O O . ASN A 1 33 ? -0.707 -4.494 3.073 1.00 0.00 33 ASN A O 4
ATOM 2800 N N . ALA A 1 34 ? -0.691 -2.844 1.543 1.00 0.00 34 ALA A N 4
ATOM 2801 C CA . ALA A 1 34 ? -0.694 -3.752 0.403 1.00 0.00 34 ALA A CA 4
ATOM 2802 C C . ALA A 1 34 ? 0.697 -3.864 -0.214 1.00 0.00 34 ALA A C 4
ATOM 2803 O O . ALA A 1 34 ? 1.204 -2.930 -0.834 1.00 0.00 34 ALA A O 4
ATOM 2810 N N . PRO A 1 35 ? 1.330 -5.034 -0.039 1.00 0.00 35 PRO A N 4
ATOM 2811 C CA . PRO A 1 35 ? 2.670 -5.295 -0.571 1.00 0.00 35 PRO A CA 4
ATOM 2812 C C . PRO A 1 35 ? 2.680 -5.405 -2.092 1.00 0.00 35 PRO A C 4
ATOM 2813 O O . PRO A 1 35 ? 2.180 -6.378 -2.657 1.00 0.00 35 PRO A O 4
ATOM 2824 N N . TYR A 1 36 ? 3.251 -4.402 -2.749 1.00 0.00 36 TYR A N 4
ATOM 2825 C CA . TYR A 1 36 ? 3.323 -4.385 -4.206 1.00 0.00 36 TYR A CA 4
ATOM 2826 C C . TYR A 1 36 ? 4.772 -4.445 -4.680 1.00 0.00 36 TYR A C 4
ATOM 2827 O O . TYR A 1 36 ? 5.655 -3.813 -4.099 1.00 0.00 36 TYR A O 4
ATOM 2845 N N . CYS A 1 37 ? 5.009 -5.209 -5.741 1.00 0.00 37 CYS A N 4
ATOM 2846 C CA . CYS A 1 37 ? 6.349 -5.354 -6.296 1.00 0.00 37 CYS A CA 4
ATOM 2847 C C . CYS A 1 37 ? 6.864 -4.020 -6.829 1.00 0.00 37 CYS A C 4
ATOM 2848 O O . CYS A 1 37 ? 8.024 -3.664 -6.625 1.00 0.00 37 CYS A O 4
ATOM 2855 N N . SER A 1 38 ? 5.992 -3.286 -7.513 1.00 0.00 38 SER A N 4
ATOM 2856 C CA . SER A 1 38 ? 6.358 -1.993 -8.079 1.00 0.00 38 SER A CA 4
ATOM 2857 C C . SER A 1 38 ? 5.141 -1.079 -8.178 1.00 0.00 38 SER A C 4
ATOM 2858 O O . SER A 1 38 ? 4.002 -1.521 -8.018 1.00 0.00 38 SER A O 4
ATOM 2866 N N . LEU A 1 39 ? 5.389 0.199 -8.442 1.00 0.00 39 LEU A N 4
ATOM 2867 C CA . LEU A 1 39 ? 4.314 1.178 -8.562 1.00 0.00 39 LEU A CA 4
ATOM 2868 C C . LEU A 1 39 ? 3.169 0.629 -9.407 1.00 0.00 39 LEU A C 4
ATOM 2869 O O . LEU A 1 39 ? 2.005 0.961 -9.184 1.00 0.00 39 LEU A O 4
ATOM 2885 N N . ARG A 1 40 ? 3.508 -0.215 -10.377 1.00 0.00 40 ARG A N 4
ATOM 2886 C CA . ARG A 1 40 ? 2.508 -0.811 -11.254 1.00 0.00 40 ARG A CA 4
ATOM 2887 C C . ARG A 1 40 ? 1.391 -1.462 -10.443 1.00 0.00 40 ARG A C 4
ATOM 2888 O O . ARG A 1 40 ? 0.241 -1.025 -10.489 1.00 0.00 40 ARG A O 4
ATOM 2909 N N . CYS A 1 41 ? 1.738 -2.508 -9.702 1.00 0.00 41 CYS A N 4
ATOM 2910 C CA . CYS A 1 41 ? 0.766 -3.220 -8.881 1.00 0.00 41 CYS A CA 4
ATOM 2911 C C . CYS A 1 41 ? 0.180 -2.302 -7.813 1.00 0.00 41 CYS A C 4
ATOM 2912 O O . CYS A 1 41 ? -0.975 -2.455 -7.414 1.00 0.00 41 CYS A O 4
ATOM 2919 N N . TYR A 1 42 ? 0.983 -1.349 -7.354 1.00 0.00 42 TYR A N 4
ATOM 2920 C CA . TYR A 1 42 ? 0.545 -0.407 -6.331 1.00 0.00 42 TYR A CA 4
ATOM 2921 C C . TYR A 1 42 ? -0.702 0.347 -6.782 1.00 0.00 42 TYR A C 4
ATOM 2922 O O . TYR A 1 42 ? -1.521 0.763 -5.962 1.00 0.00 42 TYR A O 4
ATOM 2940 N N . ARG A 1 43 ? -0.840 0.519 -8.093 1.00 0.00 43 ARG A N 4
ATOM 2941 C CA . ARG A 1 43 ? -1.986 1.223 -8.655 1.00 0.00 43 ARG A CA 4
ATOM 2942 C C . ARG A 1 43 ? -3.111 0.248 -8.991 1.00 0.00 43 ARG A C 4
ATOM 2943 O O . ARG A 1 43 ? -4.291 0.588 -8.897 1.00 0.00 43 ARG A O 4
ATOM 2964 N N . THR A 1 44 ? -2.738 -0.966 -9.384 1.00 0.00 44 THR A N 4
ATOM 2965 C CA . THR A 1 44 ? -3.714 -1.989 -9.736 1.00 0.00 44 THR A CA 4
ATOM 2966 C C . THR A 1 44 ? -4.417 -2.529 -8.496 1.00 0.00 44 THR A C 4
ATOM 2967 O O . THR A 1 44 ? -5.644 -2.501 -8.404 1.00 0.00 44 THR A O 4
ATOM 2978 N N . HIS A 1 45 ? -3.631 -3.019 -7.543 1.00 0.00 45 HIS A N 4
ATOM 2979 C CA . HIS A 1 45 ? -4.179 -3.564 -6.305 1.00 0.00 45 HIS A CA 4
ATOM 2980 C C . HIS A 1 45 ? -5.381 -2.749 -5.838 1.00 0.00 45 HIS A C 4
ATOM 2981 O O . HIS A 1 45 ? -6.463 -3.291 -5.616 1.00 0.00 45 HIS A O 4
ATOM 2995 N N . GLY A 1 46 ? -5.183 -1.443 -5.690 1.00 0.00 46 GLY A N 4
ATOM 2996 C CA . GLY A 1 46 ? -6.259 -0.574 -5.249 1.00 0.00 46 GLY A CA 4
ATOM 2997 C C . GLY A 1 46 ? -6.072 0.859 -5.706 1.00 0.00 46 GLY A C 4
ATOM 2998 O O . GLY A 1 46 ? -5.029 1.212 -6.258 1.00 0.00 46 GLY A O 4
ATOM 3002 N N . THR A 1 47 ? -7.086 1.688 -5.479 1.00 0.00 47 THR A N 4
ATOM 3003 C CA . THR A 1 47 ? -7.030 3.090 -5.874 1.00 0.00 47 THR A CA 4
ATOM 3004 C C . THR A 1 47 ? -6.706 3.984 -4.683 1.00 0.00 47 THR A C 4
ATOM 3005 O O . THR A 1 47 ? -6.884 5.201 -4.740 1.00 0.00 47 THR A O 4
ATOM 3016 N N . CYS A 1 48 ? -6.227 3.374 -3.604 1.00 0.00 48 CYS A N 4
ATOM 3017 C CA . CYS A 1 48 ? -5.877 4.114 -2.398 1.00 0.00 48 CYS A CA 4
ATOM 3018 C C . CYS A 1 48 ? -5.090 5.376 -2.743 1.00 0.00 48 CYS A C 4
ATOM 3019 O O . CYS A 1 48 ? -5.126 6.362 -2.009 1.00 0.00 48 CYS A O 4
ATOM 3026 N N . ALA A 1 49 ? -4.381 5.335 -3.866 1.00 0.00 49 ALA A N 4
ATOM 3027 C CA . ALA A 1 49 ? -3.588 6.474 -4.311 1.00 0.00 49 ALA A CA 4
ATOM 3028 C C . ALA A 1 49 ? -4.449 7.482 -5.064 1.00 0.00 49 ALA A C 4
ATOM 3029 O O . ALA A 1 49 ? -3.992 8.112 -6.018 1.00 0.00 49 ALA A O 4
ATOM 3036 N N . GLU A 1 50 ? -5.697 7.629 -4.631 1.00 0.00 50 GLU A N 4
ATOM 3037 C CA . GLU A 1 50 ? -6.622 8.560 -5.267 1.00 0.00 50 GLU A CA 4
ATOM 3038 C C . GLU A 1 50 ? -6.706 9.865 -4.481 1.00 0.00 50 GLU A C 4
ATOM 3039 O O . GLU A 1 50 ? -7.164 10.884 -4.996 1.00 0.00 50 GLU A O 4
ATOM 3051 N N . ASN A 1 51 ? -6.261 9.825 -3.229 1.00 0.00 51 ASN A N 4
ATOM 3052 C CA . ASN A 1 51 ? -6.286 11.004 -2.370 1.00 0.00 51 ASN A CA 4
ATOM 3053 C C . ASN A 1 51 ? -4.918 11.249 -1.742 1.00 0.00 51 ASN A C 4
ATOM 3054 O O . ASN A 1 51 ? -4.467 12.389 -1.636 1.00 0.00 51 ASN A O 4
ATOM 3065 N N . PHE A 1 52 ? -4.262 10.170 -1.327 1.00 0.00 52 PHE A N 4
ATOM 3066 C CA . PHE A 1 52 ? -2.945 10.267 -0.708 1.00 0.00 52 PHE A CA 4
ATOM 3067 C C . PHE A 1 52 ? -1.983 11.050 -1.597 1.00 0.00 52 PHE A C 4
ATOM 3068 O O . PHE A 1 52 ? -1.490 10.536 -2.602 1.00 0.00 52 PHE A O 4
ATOM 3085 N N . TYR A 1 53 ? -1.721 12.297 -1.221 1.00 0.00 53 TYR A N 4
ATOM 3086 C CA . TYR A 1 53 ? -0.821 13.153 -1.985 1.00 0.00 53 TYR A CA 4
ATOM 3087 C C . TYR A 1 53 ? -0.428 14.387 -1.178 1.00 0.00 53 TYR A C 4
ATOM 3088 O O . TYR A 1 53 ? -0.925 14.605 -0.074 1.00 0.00 53 TYR A O 4
ATOM 3106 N N . SER A 1 54 ? 0.469 15.192 -1.740 1.00 0.00 54 SER A N 4
ATOM 3107 C CA . SER A 1 54 ? 0.933 16.403 -1.073 1.00 0.00 54 SER A CA 4
ATOM 3108 C C . SER A 1 54 ? 0.237 17.636 -1.642 1.00 0.00 54 SER A C 4
ATOM 3109 O O . SER A 1 54 ? 0.202 17.839 -2.855 1.00 0.00 54 SER A O 4
ATOM 3117 N N . GLY A 1 55 ? -0.317 18.457 -0.754 1.00 0.00 55 GLY A N 4
ATOM 3118 C CA . GLY A 1 55 ? -1.005 19.660 -1.185 1.00 0.00 55 GLY A CA 4
ATOM 3119 C C . GLY A 1 55 ? -2.297 19.358 -1.917 1.00 0.00 55 GLY A C 4
ATOM 3120 O O . GLY A 1 55 ? -2.336 19.275 -3.144 1.00 0.00 55 GLY A O 4
ATOM 3124 N N . PRO A 1 56 ? -3.387 19.187 -1.154 1.00 0.00 56 PRO A N 4
ATOM 3125 C CA . PRO A 1 56 ? -4.708 18.889 -1.716 1.00 0.00 56 PRO A CA 4
ATOM 3126 C C . PRO A 1 56 ? -5.300 20.077 -2.467 1.00 0.00 56 PRO A C 4
ATOM 3127 O O . PRO A 1 56 ? -5.143 21.226 -2.054 1.00 0.00 56 PRO A O 4
ATOM 3138 N N . SER A 1 57 ? -5.982 19.792 -3.572 1.00 0.00 57 SER A N 4
ATOM 3139 C CA . SER A 1 57 ? -6.595 20.838 -4.382 1.00 0.00 57 SER A CA 4
ATOM 3140 C C . SER A 1 57 ? -8.111 20.675 -4.422 1.00 0.00 57 SER A C 4
ATOM 3141 O O . SER A 1 57 ? -8.855 21.647 -4.288 1.00 0.00 57 SER A O 4
ATOM 3149 N N . SER A 1 58 ? -8.563 19.439 -4.608 1.00 0.00 58 SER A N 4
ATOM 3150 C CA . SER A 1 58 ? -9.991 19.148 -4.669 1.00 0.00 58 SER A CA 4
ATOM 3151 C C . SER A 1 58 ? -10.704 19.661 -3.422 1.00 0.00 58 SER A C 4
ATOM 3152 O O . SER A 1 58 ? -10.210 19.511 -2.305 1.00 0.00 58 SER A O 4
ATOM 3160 N N . GLY A 1 59 ? -11.871 20.267 -3.622 1.00 0.00 59 GLY A N 4
ATOM 3161 C CA . GLY A 1 59 ? -12.634 20.793 -2.506 1.00 0.00 59 GLY A CA 4
ATOM 3162 C C . GLY A 1 59 ? -12.893 22.281 -2.631 1.00 0.00 59 GLY A C 4
ATOM 3163 O O . GLY A 1 59 ? -12.101 23.072 -2.121 1.00 0.00 59 GLY A O 4
ATOM 3169 N N . GLY A 1 1 ? 3.335 -24.050 13.986 1.00 0.00 1 GLY A N 5
ATOM 3170 C CA . GLY A 1 1 ? 4.126 -23.066 13.271 1.00 0.00 1 GLY A CA 5
ATOM 3171 C C . GLY A 1 1 ? 3.275 -22.154 12.409 1.00 0.00 1 GLY A C 5
ATOM 3172 O O . GLY A 1 1 ? 2.262 -22.580 11.856 1.00 0.00 1 GLY A O 5
ATOM 3176 N N . SER A 1 2 ? 3.688 -20.896 12.294 1.00 0.00 2 SER A N 5
ATOM 3177 C CA . SER A 1 2 ? 2.954 -19.920 11.497 1.00 0.00 2 SER A CA 5
ATOM 3178 C C . SER A 1 2 ? 3.658 -19.664 10.168 1.00 0.00 2 SER A C 5
ATOM 3179 O O . SER A 1 2 ? 4.797 -19.199 10.136 1.00 0.00 2 SER A O 5
ATOM 3187 N N . SER A 1 3 ? 2.971 -19.972 9.073 1.00 0.00 3 SER A N 5
ATOM 3188 C CA . SER A 1 3 ? 3.530 -19.779 7.740 1.00 0.00 3 SER A CA 5
ATOM 3189 C C . SER A 1 3 ? 3.148 -18.411 7.183 1.00 0.00 3 SER A C 5
ATOM 3190 O O . SER A 1 3 ? 1.988 -18.163 6.857 1.00 0.00 3 SER A O 5
ATOM 3198 N N . GLY A 1 4 ? 4.135 -17.525 7.077 1.00 0.00 4 GLY A N 5
ATOM 3199 C CA . GLY A 1 4 ? 3.883 -16.193 6.560 1.00 0.00 4 GLY A CA 5
ATOM 3200 C C . GLY A 1 4 ? 4.945 -15.743 5.576 1.00 0.00 4 GLY A C 5
ATOM 3201 O O . GLY A 1 4 ? 4.991 -16.218 4.441 1.00 0.00 4 GLY A O 5
ATOM 3205 N N . SER A 1 5 ? 5.801 -14.824 6.011 1.00 0.00 5 SER A N 5
ATOM 3206 C CA . SER A 1 5 ? 6.864 -14.305 5.159 1.00 0.00 5 SER A CA 5
ATOM 3207 C C . SER A 1 5 ? 7.875 -15.398 4.826 1.00 0.00 5 SER A C 5
ATOM 3208 O O . SER A 1 5 ? 7.858 -16.477 5.419 1.00 0.00 5 SER A O 5
ATOM 3216 N N . SER A 1 6 ? 8.756 -15.111 3.872 1.00 0.00 6 SER A N 5
ATOM 3217 C CA . SER A 1 6 ? 9.773 -16.069 3.457 1.00 0.00 6 SER A CA 5
ATOM 3218 C C . SER A 1 6 ? 11.134 -15.705 4.041 1.00 0.00 6 SER A C 5
ATOM 3219 O O . SER A 1 6 ? 11.762 -16.509 4.729 1.00 0.00 6 SER A O 5
ATOM 3227 N N . GLY A 1 7 ? 11.584 -14.485 3.762 1.00 0.00 7 GLY A N 5
ATOM 3228 C CA . GLY A 1 7 ? 12.868 -14.035 4.267 1.00 0.00 7 GLY A CA 5
ATOM 3229 C C . GLY A 1 7 ? 12.744 -13.281 5.576 1.00 0.00 7 GLY A C 5
ATOM 3230 O O . GLY A 1 7 ? 11.639 -13.068 6.075 1.00 0.00 7 GLY A O 5
ATOM 3234 N N . MET A 1 8 ? 13.880 -12.878 6.135 1.00 0.00 8 MET A N 5
ATOM 3235 C CA . MET A 1 8 ? 13.893 -12.144 7.396 1.00 0.00 8 MET A CA 5
ATOM 3236 C C . MET A 1 8 ? 14.120 -10.655 7.155 1.00 0.00 8 MET A C 5
ATOM 3237 O O . MET A 1 8 ? 14.874 -10.009 7.881 1.00 0.00 8 MET A O 5
ATOM 3251 N N . GLU A 1 9 ? 13.462 -10.119 6.132 1.00 0.00 9 GLU A N 5
ATOM 3252 C CA . GLU A 1 9 ? 13.595 -8.706 5.797 1.00 0.00 9 GLU A CA 5
ATOM 3253 C C . GLU A 1 9 ? 12.224 -8.055 5.631 1.00 0.00 9 GLU A C 5
ATOM 3254 O O . GLU A 1 9 ? 11.222 -8.720 5.367 1.00 0.00 9 GLU A O 5
ATOM 3266 N N . PRO A 1 10 ? 12.178 -6.724 5.789 1.00 0.00 10 PRO A N 5
ATOM 3267 C CA . PRO A 1 10 ? 10.937 -5.954 5.662 1.00 0.00 10 PRO A CA 5
ATOM 3268 C C . PRO A 1 10 ? 10.435 -5.898 4.224 1.00 0.00 10 PRO A C 5
ATOM 3269 O O . PRO A 1 10 ? 10.690 -4.933 3.504 1.00 0.00 10 PRO A O 5
ATOM 3280 N N . ALA A 1 11 ? 9.718 -6.939 3.811 1.00 0.00 11 ALA A N 5
ATOM 3281 C CA . ALA A 1 11 ? 9.178 -7.007 2.459 1.00 0.00 11 ALA A CA 5
ATOM 3282 C C . ALA A 1 11 ? 8.293 -8.236 2.283 1.00 0.00 11 ALA A C 5
ATOM 3283 O O . ALA A 1 11 ? 8.642 -9.332 2.719 1.00 0.00 11 ALA A O 5
ATOM 3290 N N . GLY A 1 12 ? 7.145 -8.046 1.640 1.00 0.00 12 GLY A N 5
ATOM 3291 C CA . GLY A 1 12 ? 6.227 -9.148 1.418 1.00 0.00 12 GLY A CA 5
ATOM 3292 C C . GLY A 1 12 ? 6.129 -9.535 -0.044 1.00 0.00 12 GLY A C 5
ATOM 3293 O O . GLY A 1 12 ? 6.343 -8.719 -0.940 1.00 0.00 12 GLY A O 5
ATOM 3297 N N . PRO A 1 13 ? 5.800 -10.810 -0.302 1.00 0.00 13 PRO A N 5
ATOM 3298 C CA . PRO A 1 13 ? 5.668 -11.333 -1.665 1.00 0.00 13 PRO A CA 5
ATOM 3299 C C . PRO A 1 13 ? 4.448 -10.770 -2.387 1.00 0.00 13 PRO A C 5
ATOM 3300 O O . PRO A 1 13 ? 3.312 -11.139 -2.088 1.00 0.00 13 PRO A O 5
ATOM 3311 N N . CYS A 1 14 ? 4.691 -9.873 -3.337 1.00 0.00 14 CYS A N 5
ATOM 3312 C CA . CYS A 1 14 ? 3.613 -9.258 -4.102 1.00 0.00 14 CYS A CA 5
ATOM 3313 C C . CYS A 1 14 ? 2.660 -10.318 -4.649 1.00 0.00 14 CYS A C 5
ATOM 3314 O O . CYS A 1 14 ? 2.961 -10.987 -5.637 1.00 0.00 14 CYS A O 5
ATOM 3321 N N . GLY A 1 15 ? 1.510 -10.464 -3.998 1.00 0.00 15 GLY A N 5
ATOM 3322 C CA . GLY A 1 15 ? 0.531 -11.444 -4.433 1.00 0.00 15 GLY A CA 5
ATOM 3323 C C . GLY A 1 15 ? -0.226 -10.998 -5.669 1.00 0.00 15 GLY A C 5
ATOM 3324 O O . GLY A 1 15 ? -0.474 -11.794 -6.575 1.00 0.00 15 GLY A O 5
ATOM 3328 N N . PHE A 1 16 ? -0.595 -9.721 -5.706 1.00 0.00 16 PHE A N 5
ATOM 3329 C CA . PHE A 1 16 ? -1.330 -9.171 -6.839 1.00 0.00 16 PHE A CA 5
ATOM 3330 C C . PHE A 1 16 ? -0.801 -9.732 -8.155 1.00 0.00 16 PHE A C 5
ATOM 3331 O O . PHE A 1 16 ? -1.566 -9.995 -9.083 1.00 0.00 16 PHE A O 5
ATOM 3348 N N . CYS A 1 17 ? 0.514 -9.911 -8.229 1.00 0.00 17 CYS A N 5
ATOM 3349 C CA . CYS A 1 17 ? 1.148 -10.439 -9.431 1.00 0.00 17 CYS A CA 5
ATOM 3350 C C . CYS A 1 17 ? 0.719 -11.881 -9.683 1.00 0.00 17 CYS A C 5
ATOM 3351 O O . CYS A 1 17 ? 0.301 -12.599 -8.774 1.00 0.00 17 CYS A O 5
ATOM 3358 N N . PRO A 1 18 ? 0.826 -12.318 -10.947 1.00 0.00 18 PRO A N 5
ATOM 3359 C CA . PRO A 1 18 ? 0.456 -13.678 -11.348 1.00 0.00 18 PRO A CA 5
ATOM 3360 C C . PRO A 1 18 ? 1.418 -14.727 -10.801 1.00 0.00 18 PRO A C 5
ATOM 3361 O O . PRO A 1 18 ? 2.551 -14.413 -10.437 1.00 0.00 18 PRO A O 5
ATOM 3372 N N . ALA A 1 19 ? 0.960 -15.973 -10.748 1.00 0.00 19 ALA A N 5
ATOM 3373 C CA . ALA A 1 19 ? 1.782 -17.068 -10.248 1.00 0.00 19 ALA A CA 5
ATOM 3374 C C . ALA A 1 19 ? 3.177 -17.034 -10.865 1.00 0.00 19 ALA A C 5
ATOM 3375 O O . ALA A 1 19 ? 3.342 -16.672 -12.028 1.00 0.00 19 ALA A O 5
ATOM 3382 N N . GLY A 1 20 ? 4.178 -17.413 -10.076 1.00 0.00 20 GLY A N 5
ATOM 3383 C CA . GLY A 1 20 ? 5.545 -17.418 -10.562 1.00 0.00 20 GLY A CA 5
ATOM 3384 C C . GLY A 1 20 ? 6.165 -16.034 -10.562 1.00 0.00 20 GLY A C 5
ATOM 3385 O O . GLY A 1 20 ? 7.219 -15.820 -9.964 1.00 0.00 20 GLY A O 5
ATOM 3389 N N . GLU A 1 21 ? 5.510 -15.094 -11.236 1.00 0.00 21 GLU A N 5
ATOM 3390 C CA . GLU A 1 21 ? 6.006 -13.725 -11.312 1.00 0.00 21 GLU A CA 5
ATOM 3391 C C . GLU A 1 21 ? 6.146 -13.118 -9.919 1.00 0.00 21 GLU A C 5
ATOM 3392 O O . GLU A 1 21 ? 6.736 -12.051 -9.751 1.00 0.00 21 GLU A O 5
ATOM 3404 N N . VAL A 1 22 ? 5.600 -13.807 -8.922 1.00 0.00 22 VAL A N 5
ATOM 3405 C CA . VAL A 1 22 ? 5.664 -13.338 -7.543 1.00 0.00 22 VAL A CA 5
ATOM 3406 C C . VAL A 1 22 ? 7.007 -12.680 -7.249 1.00 0.00 22 VAL A C 5
ATOM 3407 O O . VAL A 1 22 ? 8.057 -13.311 -7.365 1.00 0.00 22 VAL A O 5
ATOM 3420 N N . GLN A 1 23 ? 6.965 -11.408 -6.865 1.00 0.00 23 GLN A N 5
ATOM 3421 C CA . GLN A 1 23 ? 8.180 -10.664 -6.554 1.00 0.00 23 GLN A CA 5
ATOM 3422 C C . GLN A 1 23 ? 8.155 -10.159 -5.115 1.00 0.00 23 GLN A C 5
ATOM 3423 O O . GLN A 1 23 ? 7.096 -9.964 -4.518 1.00 0.00 23 GLN A O 5
ATOM 3437 N N . PRO A 1 24 ? 9.349 -9.941 -4.543 1.00 0.00 24 PRO A N 5
ATOM 3438 C CA . PRO A 1 24 ? 9.490 -9.455 -3.167 1.00 0.00 24 PRO A CA 5
ATOM 3439 C C . PRO A 1 24 ? 9.043 -8.005 -3.016 1.00 0.00 24 PRO A C 5
ATOM 3440 O O . PRO A 1 24 ? 9.836 -7.080 -3.186 1.00 0.00 24 PRO A O 5
ATOM 3451 N N . ALA A 1 25 ? 7.768 -7.814 -2.694 1.00 0.00 25 ALA A N 5
ATOM 3452 C CA . ALA A 1 25 ? 7.216 -6.477 -2.517 1.00 0.00 25 ALA A CA 5
ATOM 3453 C C . ALA A 1 25 ? 7.926 -5.735 -1.390 1.00 0.00 25 ALA A C 5
ATOM 3454 O O . ALA A 1 25 ? 7.571 -5.877 -0.220 1.00 0.00 25 ALA A O 5
ATOM 3461 N N . ARG A 1 26 ? 8.932 -4.944 -1.750 1.00 0.00 26 ARG A N 5
ATOM 3462 C CA . ARG A 1 26 ? 9.693 -4.181 -0.768 1.00 0.00 26 ARG A CA 5
ATOM 3463 C C . ARG A 1 26 ? 8.842 -3.067 -0.167 1.00 0.00 26 ARG A C 5
ATOM 3464 O O . ARG A 1 26 ? 8.971 -2.741 1.014 1.00 0.00 26 ARG A O 5
ATOM 3485 N N . TYR A 1 27 ? 7.973 -2.486 -0.986 1.00 0.00 27 TYR A N 5
ATOM 3486 C CA . TYR A 1 27 ? 7.103 -1.406 -0.536 1.00 0.00 27 TYR A CA 5
ATOM 3487 C C . TYR A 1 27 ? 5.737 -1.944 -0.119 1.00 0.00 27 TYR A C 5
ATOM 3488 O O . TYR A 1 27 ? 5.491 -3.150 -0.165 1.00 0.00 27 TYR A O 5
ATOM 3506 N N . THR A 1 28 ? 4.851 -1.041 0.288 1.00 0.00 28 THR A N 5
ATOM 3507 C CA . THR A 1 28 ? 3.511 -1.422 0.713 1.00 0.00 28 THR A CA 5
ATOM 3508 C C . THR A 1 28 ? 2.605 -0.203 0.838 1.00 0.00 28 THR A C 5
ATOM 3509 O O . THR A 1 28 ? 3.052 0.879 1.221 1.00 0.00 28 THR A O 5
ATOM 3520 N N . CYS A 1 29 ? 1.329 -0.383 0.514 1.00 0.00 29 CYS A N 5
ATOM 3521 C CA . CYS A 1 29 ? 0.359 0.703 0.591 1.00 0.00 29 CYS A CA 5
ATOM 3522 C C . CYS A 1 29 ? 0.238 1.224 2.019 1.00 0.00 29 CYS A C 5
ATOM 3523 O O . CYS A 1 29 ? -0.181 0.513 2.933 1.00 0.00 29 CYS A O 5
ATOM 3530 N N . PRO A 1 30 ? 0.613 2.497 2.219 1.00 0.00 30 PRO A N 5
ATOM 3531 C CA . PRO A 1 30 ? 0.554 3.143 3.533 1.00 0.00 30 PRO A CA 5
ATOM 3532 C C . PRO A 1 30 ? -0.878 3.390 3.995 1.00 0.00 30 PRO A C 5
ATOM 3533 O O . PRO A 1 30 ? -1.108 4.021 5.026 1.00 0.00 30 PRO A O 5
ATOM 3544 N N . ARG A 1 31 ? -1.838 2.887 3.225 1.00 0.00 31 ARG A N 5
ATOM 3545 C CA . ARG A 1 31 ? -3.248 3.054 3.555 1.00 0.00 31 ARG A CA 5
ATOM 3546 C C . ARG A 1 31 ? -3.914 1.702 3.796 1.00 0.00 31 ARG A C 5
ATOM 3547 O O . ARG A 1 31 ? -4.743 1.558 4.694 1.00 0.00 31 ARG A O 5
ATOM 3568 N N . CYS A 1 32 ? -3.546 0.715 2.987 1.00 0.00 32 CYS A N 5
ATOM 3569 C CA . CYS A 1 32 ? -4.107 -0.625 3.110 1.00 0.00 32 CYS A CA 5
ATOM 3570 C C . CYS A 1 32 ? -3.000 -1.670 3.225 1.00 0.00 32 CYS A C 5
ATOM 3571 O O . CYS A 1 32 ? -3.187 -2.829 2.858 1.00 0.00 32 CYS A O 5
ATOM 3578 N N . ASN A 1 33 ? -1.848 -1.249 3.737 1.00 0.00 33 ASN A N 5
ATOM 3579 C CA . ASN A 1 33 ? -0.711 -2.148 3.901 1.00 0.00 33 ASN A CA 5
ATOM 3580 C C . ASN A 1 33 ? -0.707 -3.222 2.818 1.00 0.00 33 ASN A C 5
ATOM 3581 O O . ASN A 1 33 ? -0.678 -4.417 3.114 1.00 0.00 33 ASN A O 5
ATOM 3592 N N . ALA A 1 34 ? -0.735 -2.789 1.562 1.00 0.00 34 ALA A N 5
ATOM 3593 C CA . ALA A 1 34 ? -0.732 -3.713 0.434 1.00 0.00 34 ALA A CA 5
ATOM 3594 C C . ALA A 1 34 ? 0.646 -3.781 -0.215 1.00 0.00 34 ALA A C 5
ATOM 3595 O O . ALA A 1 34 ? 1.119 -2.823 -0.827 1.00 0.00 34 ALA A O 5
ATOM 3602 N N . PRO A 1 35 ? 1.308 -4.940 -0.081 1.00 0.00 35 PRO A N 5
ATOM 3603 C CA . PRO A 1 35 ? 2.641 -5.160 -0.648 1.00 0.00 35 PRO A CA 5
ATOM 3604 C C . PRO A 1 35 ? 2.618 -5.238 -2.171 1.00 0.00 35 PRO A C 5
ATOM 3605 O O . PRO A 1 35 ? 1.915 -6.067 -2.749 1.00 0.00 35 PRO A O 5
ATOM 3616 N N . TYR A 1 36 ? 3.390 -4.369 -2.814 1.00 0.00 36 TYR A N 5
ATOM 3617 C CA . TYR A 1 36 ? 3.456 -4.338 -4.270 1.00 0.00 36 TYR A CA 5
ATOM 3618 C C . TYR A 1 36 ? 4.904 -4.301 -4.749 1.00 0.00 36 TYR A C 5
ATOM 3619 O O . TYR A 1 36 ? 5.692 -3.458 -4.318 1.00 0.00 36 TYR A O 5
ATOM 3637 N N . CYS A 1 37 ? 5.248 -5.220 -5.645 1.00 0.00 37 CYS A N 5
ATOM 3638 C CA . CYS A 1 37 ? 6.601 -5.295 -6.184 1.00 0.00 37 CYS A CA 5
ATOM 3639 C C . CYS A 1 37 ? 7.022 -3.955 -6.782 1.00 0.00 37 CYS A C 5
ATOM 3640 O O . CYS A 1 37 ? 8.158 -3.514 -6.604 1.00 0.00 37 CYS A O 5
ATOM 3647 N N . SER A 1 38 ? 6.100 -3.313 -7.491 1.00 0.00 38 SER A N 5
ATOM 3648 C CA . SER A 1 38 ? 6.376 -2.026 -8.119 1.00 0.00 38 SER A CA 5
ATOM 3649 C C . SER A 1 38 ? 5.114 -1.171 -8.183 1.00 0.00 38 SER A C 5
ATOM 3650 O O . SER A 1 38 ? 4.011 -1.650 -7.914 1.00 0.00 38 SER A O 5
ATOM 3658 N N . LEU A 1 39 ? 5.284 0.096 -8.542 1.00 0.00 39 LEU A N 5
ATOM 3659 C CA . LEU A 1 39 ? 4.159 1.020 -8.642 1.00 0.00 39 LEU A CA 5
ATOM 3660 C C . LEU A 1 39 ? 3.028 0.413 -9.465 1.00 0.00 39 LEU A C 5
ATOM 3661 O O . LEU A 1 39 ? 1.860 0.486 -9.082 1.00 0.00 39 LEU A O 5
ATOM 3677 N N . ARG A 1 40 ? 3.382 -0.188 -10.596 1.00 0.00 40 ARG A N 5
ATOM 3678 C CA . ARG A 1 40 ? 2.396 -0.809 -11.473 1.00 0.00 40 ARG A CA 5
ATOM 3679 C C . ARG A 1 40 ? 1.294 -1.481 -10.660 1.00 0.00 40 ARG A C 5
ATOM 3680 O O . ARG A 1 40 ? 0.107 -1.240 -10.885 1.00 0.00 40 ARG A O 5
ATOM 3701 N N . CYS A 1 41 ? 1.693 -2.326 -9.716 1.00 0.00 41 CYS A N 5
ATOM 3702 C CA . CYS A 1 41 ? 0.740 -3.035 -8.870 1.00 0.00 41 CYS A CA 5
ATOM 3703 C C . CYS A 1 41 ? 0.110 -2.090 -7.850 1.00 0.00 41 CYS A C 5
ATOM 3704 O O . CYS A 1 41 ? -1.071 -2.209 -7.526 1.00 0.00 41 CYS A O 5
ATOM 3711 N N . TYR A 1 42 ? 0.907 -1.153 -7.350 1.00 0.00 42 TYR A N 5
ATOM 3712 C CA . TYR A 1 42 ? 0.429 -0.189 -6.365 1.00 0.00 42 TYR A CA 5
ATOM 3713 C C . TYR A 1 42 ? -0.865 0.470 -6.833 1.00 0.00 42 TYR A C 5
ATOM 3714 O O . TYR A 1 42 ? -1.711 0.846 -6.022 1.00 0.00 42 TYR A O 5
ATOM 3732 N N . ARG A 1 43 ? -1.010 0.607 -8.147 1.00 0.00 43 ARG A N 5
ATOM 3733 C CA . ARG A 1 43 ? -2.200 1.222 -8.724 1.00 0.00 43 ARG A CA 5
ATOM 3734 C C . ARG A 1 43 ? -3.266 0.171 -9.017 1.00 0.00 43 ARG A C 5
ATOM 3735 O O . ARG A 1 43 ? -4.463 0.427 -8.875 1.00 0.00 43 ARG A O 5
ATOM 3756 N N . THR A 1 44 ? -2.825 -1.014 -9.428 1.00 0.00 44 THR A N 5
ATOM 3757 C CA . THR A 1 44 ? -3.741 -2.103 -9.743 1.00 0.00 44 THR A CA 5
ATOM 3758 C C . THR A 1 44 ? -4.406 -2.645 -8.483 1.00 0.00 44 THR A C 5
ATOM 3759 O O . THR A 1 44 ? -5.632 -2.668 -8.377 1.00 0.00 44 THR A O 5
ATOM 3770 N N . HIS A 1 45 ? -3.589 -3.081 -7.529 1.00 0.00 45 HIS A N 5
ATOM 3771 C CA . HIS A 1 45 ? -4.098 -3.622 -6.274 1.00 0.00 45 HIS A CA 5
ATOM 3772 C C . HIS A 1 45 ? -5.324 -2.843 -5.805 1.00 0.00 45 HIS A C 5
ATOM 3773 O O . HIS A 1 45 ? -6.352 -3.428 -5.469 1.00 0.00 45 HIS A O 5
ATOM 3787 N N . GLY A 1 46 ? -5.205 -1.519 -5.784 1.00 0.00 46 GLY A N 5
ATOM 3788 C CA . GLY A 1 46 ? -6.309 -0.682 -5.353 1.00 0.00 46 GLY A CA 5
ATOM 3789 C C . GLY A 1 46 ? -6.113 0.774 -5.726 1.00 0.00 46 GLY A C 5
ATOM 3790 O O . GLY A 1 46 ? -5.031 1.173 -6.156 1.00 0.00 46 GLY A O 5
ATOM 3794 N N . THR A 1 47 ? -7.164 1.572 -5.563 1.00 0.00 47 THR A N 5
ATOM 3795 C CA . THR A 1 47 ? -7.104 2.991 -5.889 1.00 0.00 47 THR A CA 5
ATOM 3796 C C . THR A 1 47 ? -6.970 3.839 -4.629 1.00 0.00 47 THR A C 5
ATOM 3797 O O . THR A 1 47 ? -7.602 4.889 -4.505 1.00 0.00 47 THR A O 5
ATOM 3808 N N . CYS A 1 48 ? -6.144 3.377 -3.696 1.00 0.00 48 CYS A N 5
ATOM 3809 C CA . CYS A 1 48 ? -5.927 4.093 -2.445 1.00 0.00 48 CYS A CA 5
ATOM 3810 C C . CYS A 1 48 ? -5.128 5.372 -2.681 1.00 0.00 48 CYS A C 5
ATOM 3811 O O . CYS A 1 48 ? -5.433 6.420 -2.113 1.00 0.00 48 CYS A O 5
ATOM 3818 N N . ALA A 1 49 ? -4.105 5.276 -3.524 1.00 0.00 49 ALA A N 5
ATOM 3819 C CA . ALA A 1 49 ? -3.264 6.425 -3.838 1.00 0.00 49 ALA A CA 5
ATOM 3820 C C . ALA A 1 49 ? -4.108 7.626 -4.252 1.00 0.00 49 ALA A C 5
ATOM 3821 O O . ALA A 1 49 ? -3.873 8.746 -3.798 1.00 0.00 49 ALA A O 5
ATOM 3828 N N . GLU A 1 50 ? -5.089 7.385 -5.116 1.00 0.00 50 GLU A N 5
ATOM 3829 C CA . GLU A 1 50 ? -5.966 8.449 -5.591 1.00 0.00 50 GLU A CA 5
ATOM 3830 C C . GLU A 1 50 ? -6.329 9.402 -4.456 1.00 0.00 50 GLU A C 5
ATOM 3831 O O . GLU A 1 50 ? -6.157 10.615 -4.571 1.00 0.00 50 GLU A O 5
ATOM 3843 N N . ASN A 1 51 ? -6.832 8.844 -3.360 1.00 0.00 51 ASN A N 5
ATOM 3844 C CA . ASN A 1 51 ? -7.221 9.644 -2.204 1.00 0.00 51 ASN A CA 5
ATOM 3845 C C . ASN A 1 51 ? -6.080 9.734 -1.196 1.00 0.00 51 ASN A C 5
ATOM 3846 O O . ASN A 1 51 ? -6.303 9.710 0.015 1.00 0.00 51 ASN A O 5
ATOM 3857 N N . PHE A 1 52 ? -4.856 9.838 -1.704 1.00 0.00 52 PHE A N 5
ATOM 3858 C CA . PHE A 1 52 ? -3.678 9.931 -0.848 1.00 0.00 52 PHE A CA 5
ATOM 3859 C C . PHE A 1 52 ? -2.853 11.167 -1.192 1.00 0.00 52 PHE A C 5
ATOM 3860 O O . PHE A 1 52 ? -3.122 11.852 -2.180 1.00 0.00 52 PHE A O 5
ATOM 3877 N N . TYR A 1 53 ? -1.848 11.448 -0.370 1.00 0.00 53 TYR A N 5
ATOM 3878 C CA . TYR A 1 53 ? -0.984 12.603 -0.585 1.00 0.00 53 TYR A CA 5
ATOM 3879 C C . TYR A 1 53 ? -1.803 13.829 -0.976 1.00 0.00 53 TYR A C 5
ATOM 3880 O O . TYR A 1 53 ? -1.407 14.600 -1.850 1.00 0.00 53 TYR A O 5
ATOM 3898 N N . SER A 1 54 ? -2.946 14.003 -0.321 1.00 0.00 54 SER A N 5
ATOM 3899 C CA . SER A 1 54 ? -3.824 15.134 -0.601 1.00 0.00 54 SER A CA 5
ATOM 3900 C C . SER A 1 54 ? -3.278 16.413 0.025 1.00 0.00 54 SER A C 5
ATOM 3901 O O . SER A 1 54 ? -2.424 16.369 0.910 1.00 0.00 54 SER A O 5
ATOM 3909 N N . GLY A 1 55 ? -3.778 17.554 -0.441 1.00 0.00 55 GLY A N 5
ATOM 3910 C CA . GLY A 1 55 ? -3.330 18.830 0.084 1.00 0.00 55 GLY A CA 5
ATOM 3911 C C . GLY A 1 55 ? -3.616 19.979 -0.862 1.00 0.00 55 GLY A C 5
ATOM 3912 O O . GLY A 1 55 ? -4.455 19.880 -1.758 1.00 0.00 55 GLY A O 5
ATOM 3916 N N . PRO A 1 56 ? -2.908 21.102 -0.667 1.00 0.00 56 PRO A N 5
ATOM 3917 C CA . PRO A 1 56 ? -3.074 22.297 -1.500 1.00 0.00 56 PRO A CA 5
ATOM 3918 C C . PRO A 1 56 ? -2.547 22.094 -2.917 1.00 0.00 56 PRO A C 5
ATOM 3919 O O . PRO A 1 56 ? -2.572 23.012 -3.736 1.00 0.00 56 PRO A O 5
ATOM 3930 N N . SER A 1 57 ? -2.071 20.885 -3.199 1.00 0.00 57 SER A N 5
ATOM 3931 C CA . SER A 1 57 ? -1.535 20.563 -4.516 1.00 0.00 57 SER A CA 5
ATOM 3932 C C . SER A 1 57 ? -2.595 20.757 -5.596 1.00 0.00 57 SER A C 5
ATOM 3933 O O . SER A 1 57 ? -3.775 20.482 -5.380 1.00 0.00 57 SER A O 5
ATOM 3941 N N . SER A 1 58 ? -2.164 21.233 -6.760 1.00 0.00 58 SER A N 5
ATOM 3942 C CA . SER A 1 58 ? -3.075 21.469 -7.874 1.00 0.00 58 SER A CA 5
ATOM 3943 C C . SER A 1 58 ? -3.828 20.193 -8.238 1.00 0.00 58 SER A C 5
ATOM 3944 O O . SER A 1 58 ? -3.432 19.093 -7.854 1.00 0.00 58 SER A O 5
ATOM 3952 N N . GLY A 1 59 ? -4.918 20.349 -8.983 1.00 0.00 59 GLY A N 5
ATOM 3953 C CA . GLY A 1 59 ? -5.711 19.202 -9.388 1.00 0.00 59 GLY A CA 5
ATOM 3954 C C . GLY A 1 59 ? -6.362 19.396 -10.743 1.00 0.00 59 GLY A C 5
ATOM 3955 O O . GLY A 1 59 ? -5.706 19.173 -11.759 1.00 0.00 59 GLY A O 5
ATOM 3961 N N . GLY A 1 1 ? 9.691 -17.814 17.618 1.00 0.00 1 GLY A N 6
ATOM 3962 C CA . GLY A 1 1 ? 11.088 -17.907 18.002 1.00 0.00 1 GLY A CA 6
ATOM 3963 C C . GLY A 1 1 ? 12.027 -17.645 16.842 1.00 0.00 1 GLY A C 6
ATOM 3964 O O . GLY A 1 1 ? 12.656 -18.568 16.323 1.00 0.00 1 GLY A O 6
ATOM 3968 N N . SER A 1 2 ? 12.122 -16.384 16.433 1.00 0.00 2 SER A N 6
ATOM 3969 C CA . SER A 1 2 ? 12.988 -16.004 15.323 1.00 0.00 2 SER A CA 6
ATOM 3970 C C . SER A 1 2 ? 13.805 -14.764 15.671 1.00 0.00 2 SER A C 6
ATOM 3971 O O . SER A 1 2 ? 13.287 -13.647 15.679 1.00 0.00 2 SER A O 6
ATOM 3979 N N . SER A 1 3 ? 15.087 -14.969 15.958 1.00 0.00 3 SER A N 6
ATOM 3980 C CA . SER A 1 3 ? 15.976 -13.868 16.311 1.00 0.00 3 SER A CA 6
ATOM 3981 C C . SER A 1 3 ? 17.021 -13.644 15.222 1.00 0.00 3 SER A C 6
ATOM 3982 O O . SER A 1 3 ? 17.215 -14.488 14.349 1.00 0.00 3 SER A O 6
ATOM 3990 N N . GLY A 1 4 ? 17.693 -12.498 15.283 1.00 0.00 4 GLY A N 6
ATOM 3991 C CA . GLY A 1 4 ? 18.710 -12.181 14.297 1.00 0.00 4 GLY A CA 6
ATOM 3992 C C . GLY A 1 4 ? 18.180 -11.308 13.177 1.00 0.00 4 GLY A C 6
ATOM 3993 O O . GLY A 1 4 ? 17.132 -11.596 12.598 1.00 0.00 4 GLY A O 6
ATOM 3997 N N . SER A 1 5 ? 18.904 -10.235 12.872 1.00 0.00 5 SER A N 6
ATOM 3998 C CA . SER A 1 5 ? 18.497 -9.313 11.818 1.00 0.00 5 SER A CA 6
ATOM 3999 C C . SER A 1 5 ? 19.370 -9.487 10.578 1.00 0.00 5 SER A C 6
ATOM 4000 O O . SER A 1 5 ? 20.470 -8.942 10.499 1.00 0.00 5 SER A O 6
ATOM 4008 N N . SER A 1 6 ? 18.869 -10.251 9.613 1.00 0.00 6 SER A N 6
ATOM 4009 C CA . SER A 1 6 ? 19.603 -10.501 8.378 1.00 0.00 6 SER A CA 6
ATOM 4010 C C . SER A 1 6 ? 20.046 -9.191 7.734 1.00 0.00 6 SER A C 6
ATOM 4011 O O . SER A 1 6 ? 21.187 -9.056 7.295 1.00 0.00 6 SER A O 6
ATOM 4019 N N . GLY A 1 7 ? 19.132 -8.226 7.682 1.00 0.00 7 GLY A N 6
ATOM 4020 C CA . GLY A 1 7 ? 19.446 -6.938 7.091 1.00 0.00 7 GLY A CA 6
ATOM 4021 C C . GLY A 1 7 ? 18.254 -6.315 6.393 1.00 0.00 7 GLY A C 6
ATOM 4022 O O . GLY A 1 7 ? 17.762 -5.266 6.808 1.00 0.00 7 GLY A O 6
ATOM 4026 N N . MET A 1 8 ? 17.790 -6.960 5.328 1.00 0.00 8 MET A N 6
ATOM 4027 C CA . MET A 1 8 ? 16.648 -6.461 4.570 1.00 0.00 8 MET A CA 6
ATOM 4028 C C . MET A 1 8 ? 15.429 -6.294 5.472 1.00 0.00 8 MET A C 6
ATOM 4029 O O . MET A 1 8 ? 15.369 -6.864 6.561 1.00 0.00 8 MET A O 6
ATOM 4043 N N . GLU A 1 9 ? 14.460 -5.509 5.010 1.00 0.00 9 GLU A N 6
ATOM 4044 C CA . GLU A 1 9 ? 13.243 -5.267 5.777 1.00 0.00 9 GLU A CA 6
ATOM 4045 C C . GLU A 1 9 ? 12.245 -6.406 5.586 1.00 0.00 9 GLU A C 6
ATOM 4046 O O . GLU A 1 9 ? 12.298 -7.155 4.611 1.00 0.00 9 GLU A O 6
ATOM 4058 N N . PRO A 1 10 ? 11.312 -6.540 6.541 1.00 0.00 10 PRO A N 6
ATOM 4059 C CA . PRO A 1 10 ? 10.284 -7.584 6.501 1.00 0.00 10 PRO A CA 6
ATOM 4060 C C . PRO A 1 10 ? 9.260 -7.348 5.396 1.00 0.00 10 PRO A C 6
ATOM 4061 O O . PRO A 1 10 ? 8.203 -6.763 5.631 1.00 0.00 10 PRO A O 6
ATOM 4072 N N . ALA A 1 11 ? 9.580 -7.807 4.191 1.00 0.00 11 ALA A N 6
ATOM 4073 C CA . ALA A 1 11 ? 8.686 -7.647 3.051 1.00 0.00 11 ALA A CA 6
ATOM 4074 C C . ALA A 1 11 ? 7.929 -8.939 2.762 1.00 0.00 11 ALA A C 6
ATOM 4075 O O . ALA A 1 11 ? 8.049 -9.918 3.497 1.00 0.00 11 ALA A O 6
ATOM 4082 N N . GLY A 1 12 ? 7.147 -8.934 1.687 1.00 0.00 12 GLY A N 6
ATOM 4083 C CA . GLY A 1 12 ? 6.380 -10.110 1.321 1.00 0.00 12 GLY A CA 6
ATOM 4084 C C . GLY A 1 12 ? 6.167 -10.222 -0.176 1.00 0.00 12 GLY A C 6
ATOM 4085 O O . GLY A 1 12 ? 6.368 -9.266 -0.926 1.00 0.00 12 GLY A O 6
ATOM 4089 N N . PRO A 1 13 ? 5.752 -11.413 -0.632 1.00 0.00 13 PRO A N 6
ATOM 4090 C CA . PRO A 1 13 ? 5.504 -11.674 -2.052 1.00 0.00 13 PRO A CA 6
ATOM 4091 C C . PRO A 1 13 ? 4.274 -10.937 -2.571 1.00 0.00 13 PRO A C 6
ATOM 4092 O O . PRO A 1 13 ? 3.162 -11.143 -2.084 1.00 0.00 13 PRO A O 6
ATOM 4103 N N . CYS A 1 14 ? 4.480 -10.077 -3.563 1.00 0.00 14 CYS A N 6
ATOM 4104 C CA . CYS A 1 14 ? 3.388 -9.308 -4.149 1.00 0.00 14 CYS A CA 6
ATOM 4105 C C . CYS A 1 14 ? 2.203 -10.212 -4.479 1.00 0.00 14 CYS A C 6
ATOM 4106 O O . CYS A 1 14 ? 2.224 -10.945 -5.466 1.00 0.00 14 CYS A O 6
ATOM 4113 N N . GLY A 1 15 ? 1.170 -10.152 -3.644 1.00 0.00 15 GLY A N 6
ATOM 4114 C CA . GLY A 1 15 ? -0.009 -10.969 -3.864 1.00 0.00 15 GLY A CA 6
ATOM 4115 C C . GLY A 1 15 ? -0.948 -10.367 -4.891 1.00 0.00 15 GLY A C 6
ATOM 4116 O O . GLY A 1 15 ? -2.166 -10.505 -4.785 1.00 0.00 15 GLY A O 6
ATOM 4120 N N . PHE A 1 16 ? -0.380 -9.696 -5.887 1.00 0.00 16 PHE A N 6
ATOM 4121 C CA . PHE A 1 16 ? -1.175 -9.069 -6.937 1.00 0.00 16 PHE A CA 6
ATOM 4122 C C . PHE A 1 16 ? -0.682 -9.491 -8.318 1.00 0.00 16 PHE A C 6
ATOM 4123 O O . PHE A 1 16 ? -1.331 -9.223 -9.330 1.00 0.00 16 PHE A O 6
ATOM 4140 N N . CYS A 1 17 ? 0.470 -10.152 -8.352 1.00 0.00 17 CYS A N 6
ATOM 4141 C CA . CYS A 1 17 ? 1.053 -10.610 -9.607 1.00 0.00 17 CYS A CA 6
ATOM 4142 C C . CYS A 1 17 ? 0.746 -12.087 -9.841 1.00 0.00 17 CYS A C 6
ATOM 4143 O O . CYS A 1 17 ? 0.440 -12.838 -8.915 1.00 0.00 17 CYS A O 6
ATOM 4150 N N . PRO A 1 18 ? 0.831 -12.515 -11.110 1.00 0.00 18 PRO A N 6
ATOM 4151 C CA . PRO A 1 18 ? 0.567 -13.904 -11.495 1.00 0.00 18 PRO A CA 6
ATOM 4152 C C . PRO A 1 18 ? 1.648 -14.859 -10.999 1.00 0.00 18 PRO A C 6
ATOM 4153 O O . PRO A 1 18 ? 2.830 -14.516 -10.977 1.00 0.00 18 PRO A O 6
ATOM 4164 N N . ALA A 1 19 ? 1.235 -16.058 -10.600 1.00 0.00 19 ALA A N 6
ATOM 4165 C CA . ALA A 1 19 ? 2.168 -17.062 -10.106 1.00 0.00 19 ALA A CA 6
ATOM 4166 C C . ALA A 1 19 ? 3.492 -17.000 -10.861 1.00 0.00 19 ALA A C 6
ATOM 4167 O O . ALA A 1 19 ? 3.531 -16.637 -12.036 1.00 0.00 19 ALA A O 6
ATOM 4174 N N . GLY A 1 20 ? 4.575 -17.355 -10.176 1.00 0.00 20 GLY A N 6
ATOM 4175 C CA . GLY A 1 20 ? 5.886 -17.331 -10.798 1.00 0.00 20 GLY A CA 6
ATOM 4176 C C . GLY A 1 20 ? 6.446 -15.928 -10.918 1.00 0.00 20 GLY A C 6
ATOM 4177 O O . GLY A 1 20 ? 7.561 -15.658 -10.472 1.00 0.00 20 GLY A O 6
ATOM 4181 N N . GLU A 1 21 ? 5.671 -15.033 -11.523 1.00 0.00 21 GLU A N 6
ATOM 4182 C CA . GLU A 1 21 ? 6.098 -13.650 -11.701 1.00 0.00 21 GLU A CA 6
ATOM 4183 C C . GLU A 1 21 ? 5.968 -12.868 -10.398 1.00 0.00 21 GLU A C 6
ATOM 4184 O O . GLU A 1 21 ? 6.584 -11.815 -10.228 1.00 0.00 21 GLU A O 6
ATOM 4196 N N . VAL A 1 22 ? 5.162 -13.390 -9.479 1.00 0.00 22 VAL A N 6
ATOM 4197 C CA . VAL A 1 22 ? 4.950 -12.741 -8.190 1.00 0.00 22 VAL A CA 6
ATOM 4198 C C . VAL A 1 22 ? 6.270 -12.271 -7.588 1.00 0.00 22 VAL A C 6
ATOM 4199 O O . VAL A 1 22 ? 6.990 -13.049 -6.963 1.00 0.00 22 VAL A O 6
ATOM 4212 N N . GLN A 1 23 ? 6.580 -10.993 -7.782 1.00 0.00 23 GLN A N 6
ATOM 4213 C CA . GLN A 1 23 ? 7.814 -10.420 -7.258 1.00 0.00 23 GLN A CA 6
ATOM 4214 C C . GLN A 1 23 ? 7.674 -10.088 -5.776 1.00 0.00 23 GLN A C 6
ATOM 4215 O O . GLN A 1 23 ? 6.576 -9.866 -5.266 1.00 0.00 23 GLN A O 6
ATOM 4229 N N . PRO A 1 24 ? 8.812 -10.053 -5.067 1.00 0.00 24 PRO A N 6
ATOM 4230 C CA . PRO A 1 24 ? 8.842 -9.750 -3.633 1.00 0.00 24 PRO A CA 6
ATOM 4231 C C . PRO A 1 24 ? 8.501 -8.292 -3.342 1.00 0.00 24 PRO A C 6
ATOM 4232 O O . PRO A 1 24 ? 9.341 -7.406 -3.496 1.00 0.00 24 PRO A O 6
ATOM 4243 N N . ALA A 1 25 ? 7.264 -8.051 -2.920 1.00 0.00 25 ALA A N 6
ATOM 4244 C CA . ALA A 1 25 ? 6.814 -6.701 -2.605 1.00 0.00 25 ALA A CA 6
ATOM 4245 C C . ALA A 1 25 ? 7.727 -6.044 -1.576 1.00 0.00 25 ALA A C 6
ATOM 4246 O O . ALA A 1 25 ? 7.546 -6.219 -0.370 1.00 0.00 25 ALA A O 6
ATOM 4253 N N . ARG A 1 26 ? 8.708 -5.288 -2.058 1.00 0.00 26 ARG A N 6
ATOM 4254 C CA . ARG A 1 26 ? 9.650 -4.606 -1.178 1.00 0.00 26 ARG A CA 6
ATOM 4255 C C . ARG A 1 26 ? 8.963 -3.476 -0.418 1.00 0.00 26 ARG A C 6
ATOM 4256 O O . ARG A 1 26 ? 9.463 -3.010 0.607 1.00 0.00 26 ARG A O 6
ATOM 4277 N N . TYR A 1 27 ? 7.817 -3.039 -0.926 1.00 0.00 27 TYR A N 6
ATOM 4278 C CA . TYR A 1 27 ? 7.063 -1.961 -0.297 1.00 0.00 27 TYR A CA 6
ATOM 4279 C C . TYR A 1 27 ? 5.659 -2.424 0.078 1.00 0.00 27 TYR A C 6
ATOM 4280 O O . TYR A 1 27 ? 5.295 -3.581 -0.136 1.00 0.00 27 TYR A O 6
ATOM 4298 N N . THR A 1 28 ? 4.871 -1.511 0.638 1.00 0.00 28 THR A N 6
ATOM 4299 C CA . THR A 1 28 ? 3.506 -1.824 1.043 1.00 0.00 28 THR A CA 6
ATOM 4300 C C . THR A 1 28 ? 2.649 -0.565 1.105 1.00 0.00 28 THR A C 6
ATOM 4301 O O . THR A 1 28 ? 3.036 0.433 1.713 1.00 0.00 28 THR A O 6
ATOM 4312 N N . CYS A 1 29 ? 1.482 -0.619 0.472 1.00 0.00 29 CYS A N 6
ATOM 4313 C CA . CYS A 1 29 ? 0.568 0.517 0.454 1.00 0.00 29 CYS A CA 6
ATOM 4314 C C . CYS A 1 29 ? 0.428 1.124 1.847 1.00 0.00 29 CYS A C 6
ATOM 4315 O O . CYS A 1 29 ? -0.093 0.502 2.773 1.00 0.00 29 CYS A O 6
ATOM 4322 N N . PRO A 1 30 ? 0.905 2.368 2.001 1.00 0.00 30 PRO A N 6
ATOM 4323 C CA . PRO A 1 30 ? 0.844 3.087 3.277 1.00 0.00 30 PRO A CA 6
ATOM 4324 C C . PRO A 1 30 ? -0.580 3.481 3.653 1.00 0.00 30 PRO A C 6
ATOM 4325 O O . PRO A 1 30 ? -0.796 4.230 4.607 1.00 0.00 30 PRO A O 6
ATOM 4336 N N . ARG A 1 31 ? -1.548 2.973 2.899 1.00 0.00 31 ARG A N 6
ATOM 4337 C CA . ARG A 1 31 ? -2.952 3.273 3.153 1.00 0.00 31 ARG A CA 6
ATOM 4338 C C . ARG A 1 31 ? -3.725 2.004 3.499 1.00 0.00 31 ARG A C 6
ATOM 4339 O O . ARG A 1 31 ? -4.507 1.979 4.451 1.00 0.00 31 ARG A O 6
ATOM 4360 N N . CYS A 1 32 ? -3.503 0.951 2.719 1.00 0.00 32 CYS A N 6
ATOM 4361 C CA . CYS A 1 32 ? -4.178 -0.322 2.941 1.00 0.00 32 CYS A CA 6
ATOM 4362 C C . CYS A 1 32 ? -3.176 -1.413 3.306 1.00 0.00 32 CYS A C 6
ATOM 4363 O O . CYS A 1 32 ? -3.542 -2.577 3.469 1.00 0.00 32 CYS A O 6
ATOM 4370 N N . ASN A 1 33 ? -1.911 -1.028 3.434 1.00 0.00 33 ASN A N 6
ATOM 4371 C CA . ASN A 1 33 ? -0.855 -1.973 3.779 1.00 0.00 33 ASN A CA 6
ATOM 4372 C C . ASN A 1 33 ? -0.825 -3.139 2.795 1.00 0.00 33 ASN A C 6
ATOM 4373 O O . ASN A 1 33 ? -0.884 -4.302 3.192 1.00 0.00 33 ASN A O 6
ATOM 4384 N N . ALA A 1 34 ? -0.731 -2.817 1.509 1.00 0.00 34 ALA A N 6
ATOM 4385 C CA . ALA A 1 34 ? -0.690 -3.837 0.468 1.00 0.00 34 ALA A CA 6
ATOM 4386 C C . ALA A 1 34 ? 0.714 -3.972 -0.112 1.00 0.00 34 ALA A C 6
ATOM 4387 O O . ALA A 1 34 ? 1.243 -3.056 -0.742 1.00 0.00 34 ALA A O 6
ATOM 4394 N N . PRO A 1 35 ? 1.334 -5.142 0.103 1.00 0.00 35 PRO A N 6
ATOM 4395 C CA . PRO A 1 35 ? 2.685 -5.425 -0.390 1.00 0.00 35 PRO A CA 6
ATOM 4396 C C . PRO A 1 35 ? 2.729 -5.569 -1.907 1.00 0.00 35 PRO A C 6
ATOM 4397 O O . PRO A 1 35 ? 2.363 -6.611 -2.453 1.00 0.00 35 PRO A O 6
ATOM 4408 N N . TYR A 1 36 ? 3.180 -4.519 -2.584 1.00 0.00 36 TYR A N 6
ATOM 4409 C CA . TYR A 1 36 ? 3.271 -4.528 -4.039 1.00 0.00 36 TYR A CA 6
ATOM 4410 C C . TYR A 1 36 ? 4.722 -4.659 -4.494 1.00 0.00 36 TYR A C 6
ATOM 4411 O O . TYR A 1 36 ? 5.646 -4.276 -3.777 1.00 0.00 36 TYR A O 6
ATOM 4429 N N . CYS A 1 37 ? 4.912 -5.203 -5.691 1.00 0.00 37 CYS A N 6
ATOM 4430 C CA . CYS A 1 37 ? 6.249 -5.385 -6.244 1.00 0.00 37 CYS A CA 6
ATOM 4431 C C . CYS A 1 37 ? 6.795 -4.070 -6.793 1.00 0.00 37 CYS A C 6
ATOM 4432 O O . CYS A 1 37 ? 7.969 -3.750 -6.613 1.00 0.00 37 CYS A O 6
ATOM 4439 N N . SER A 1 38 ? 5.933 -3.312 -7.463 1.00 0.00 38 SER A N 6
ATOM 4440 C CA . SER A 1 38 ? 6.328 -2.033 -8.041 1.00 0.00 38 SER A CA 6
ATOM 4441 C C . SER A 1 38 ? 5.130 -1.096 -8.159 1.00 0.00 38 SER A C 6
ATOM 4442 O O . SER A 1 38 ? 3.991 -1.491 -7.907 1.00 0.00 38 SER A O 6
ATOM 4450 N N . LEU A 1 39 ? 5.395 0.148 -8.544 1.00 0.00 39 LEU A N 6
ATOM 4451 C CA . LEU A 1 39 ? 4.340 1.143 -8.696 1.00 0.00 39 LEU A CA 6
ATOM 4452 C C . LEU A 1 39 ? 3.168 0.577 -9.493 1.00 0.00 39 LEU A C 6
ATOM 4453 O O . LEU A 1 39 ? 2.009 0.747 -9.115 1.00 0.00 39 LEU A O 6
ATOM 4469 N N . ARG A 1 40 ? 3.479 -0.098 -10.594 1.00 0.00 40 ARG A N 6
ATOM 4470 C CA . ARG A 1 40 ? 2.453 -0.690 -11.443 1.00 0.00 40 ARG A CA 6
ATOM 4471 C C . ARG A 1 40 ? 1.344 -1.314 -10.601 1.00 0.00 40 ARG A C 6
ATOM 4472 O O . ARG A 1 40 ? 0.190 -0.891 -10.662 1.00 0.00 40 ARG A O 6
ATOM 4493 N N . CYS A 1 41 ? 1.703 -2.324 -9.815 1.00 0.00 41 CYS A N 6
ATOM 4494 C CA . CYS A 1 41 ? 0.740 -3.008 -8.961 1.00 0.00 41 CYS A CA 6
ATOM 4495 C C . CYS A 1 41 ? 0.175 -2.058 -7.909 1.00 0.00 41 CYS A C 6
ATOM 4496 O O . CYS A 1 41 ? -1.035 -2.013 -7.684 1.00 0.00 41 CYS A O 6
ATOM 4503 N N . TYR A 1 42 ? 1.058 -1.301 -7.268 1.00 0.00 42 TYR A N 6
ATOM 4504 C CA . TYR A 1 42 ? 0.649 -0.354 -6.238 1.00 0.00 42 TYR A CA 6
ATOM 4505 C C . TYR A 1 42 ? -0.605 0.404 -6.663 1.00 0.00 42 TYR A C 6
ATOM 4506 O O . TYR A 1 42 ? -1.378 0.869 -5.825 1.00 0.00 42 TYR A O 6
ATOM 4524 N N . ARG A 1 43 ? -0.800 0.525 -7.972 1.00 0.00 43 ARG A N 6
ATOM 4525 C CA . ARG A 1 43 ? -1.959 1.226 -8.511 1.00 0.00 43 ARG A CA 6
ATOM 4526 C C . ARG A 1 43 ? -3.063 0.243 -8.888 1.00 0.00 43 ARG A C 6
ATOM 4527 O O . ARG A 1 43 ? -4.249 0.525 -8.710 1.00 0.00 43 ARG A O 6
ATOM 4548 N N . THR A 1 44 ? -2.666 -0.913 -9.411 1.00 0.00 44 THR A N 6
ATOM 4549 C CA . THR A 1 44 ? -3.620 -1.937 -9.815 1.00 0.00 44 THR A CA 6
ATOM 4550 C C . THR A 1 44 ? -4.283 -2.580 -8.603 1.00 0.00 44 THR A C 6
ATOM 4551 O O . THR A 1 44 ? -5.510 -2.611 -8.496 1.00 0.00 44 THR A O 6
ATOM 4562 N N . HIS A 1 45 ? -3.465 -3.094 -7.689 1.00 0.00 45 HIS A N 6
ATOM 4563 C CA . HIS A 1 45 ? -3.973 -3.736 -6.482 1.00 0.00 45 HIS A CA 6
ATOM 4564 C C . HIS A 1 45 ? -5.264 -3.071 -6.015 1.00 0.00 45 HIS A C 6
ATOM 4565 O O . HIS A 1 45 ? -6.218 -3.746 -5.630 1.00 0.00 45 HIS A O 6
ATOM 4579 N N . GLY A 1 46 ? -5.287 -1.742 -6.053 1.00 0.00 46 GLY A N 6
ATOM 4580 C CA . GLY A 1 46 ? -6.465 -1.008 -5.630 1.00 0.00 46 GLY A CA 6
ATOM 4581 C C . GLY A 1 46 ? -6.305 0.491 -5.794 1.00 0.00 46 GLY A C 6
ATOM 4582 O O . GLY A 1 46 ? -5.224 0.974 -6.133 1.00 0.00 46 GLY A O 6
ATOM 4586 N N . THR A 1 47 ? -7.384 1.230 -5.555 1.00 0.00 47 THR A N 6
ATOM 4587 C CA . THR A 1 47 ? -7.360 2.681 -5.682 1.00 0.00 47 THR A CA 6
ATOM 4588 C C . THR A 1 47 ? -7.220 3.350 -4.319 1.00 0.00 47 THR A C 6
ATOM 4589 O O . THR A 1 47 ? -8.212 3.735 -3.700 1.00 0.00 47 THR A O 6
ATOM 4600 N N . CYS A 1 48 ? -5.982 3.485 -3.856 1.00 0.00 48 CYS A N 6
ATOM 4601 C CA . CYS A 1 48 ? -5.711 4.107 -2.566 1.00 0.00 48 CYS A CA 6
ATOM 4602 C C . CYS A 1 48 ? -5.053 5.472 -2.748 1.00 0.00 48 CYS A C 6
ATOM 4603 O O . CYS A 1 48 ? -5.413 6.440 -2.079 1.00 0.00 48 CYS A O 6
ATOM 4610 N N . ALA A 1 49 ? -4.088 5.541 -3.658 1.00 0.00 49 ALA A N 6
ATOM 4611 C CA . ALA A 1 49 ? -3.381 6.787 -3.930 1.00 0.00 49 ALA A CA 6
ATOM 4612 C C . ALA A 1 49 ? -4.358 7.945 -4.107 1.00 0.00 49 ALA A C 6
ATOM 4613 O O . ALA A 1 49 ? -4.088 9.066 -3.680 1.00 0.00 49 ALA A O 6
ATOM 4620 N N . GLU A 1 50 ? -5.493 7.664 -4.740 1.00 0.00 50 GLU A N 6
ATOM 4621 C CA . GLU A 1 50 ? -6.509 8.684 -4.973 1.00 0.00 50 GLU A CA 6
ATOM 4622 C C . GLU A 1 50 ? -6.765 9.497 -3.708 1.00 0.00 50 GLU A C 6
ATOM 4623 O O . GLU A 1 50 ? -6.847 10.723 -3.751 1.00 0.00 50 GLU A O 6
ATOM 4635 N N . ASN A 1 51 ? -6.891 8.803 -2.581 1.00 0.00 51 ASN A N 6
ATOM 4636 C CA . ASN A 1 51 ? -7.140 9.459 -1.303 1.00 0.00 51 ASN A CA 6
ATOM 4637 C C . ASN A 1 51 ? -5.905 9.394 -0.409 1.00 0.00 51 ASN A C 6
ATOM 4638 O O . ASN A 1 51 ? -6.010 9.178 0.798 1.00 0.00 51 ASN A O 6
ATOM 4649 N N . PHE A 1 52 ? -4.735 9.583 -1.011 1.00 0.00 52 PHE A N 6
ATOM 4650 C CA . PHE A 1 52 ? -3.480 9.545 -0.270 1.00 0.00 52 PHE A CA 6
ATOM 4651 C C . PHE A 1 52 ? -2.823 10.923 -0.242 1.00 0.00 52 PHE A C 6
ATOM 4652 O O . PHE A 1 52 ? -2.485 11.439 0.823 1.00 0.00 52 PHE A O 6
ATOM 4669 N N . TYR A 1 53 ? -2.647 11.511 -1.419 1.00 0.00 53 TYR A N 6
ATOM 4670 C CA . TYR A 1 53 ? -2.029 12.827 -1.531 1.00 0.00 53 TYR A CA 6
ATOM 4671 C C . TYR A 1 53 ? -3.018 13.927 -1.160 1.00 0.00 53 TYR A C 6
ATOM 4672 O O . TYR A 1 53 ? -4.214 13.677 -1.008 1.00 0.00 53 TYR A O 6
ATOM 4690 N N . SER A 1 54 ? -2.510 15.147 -1.016 1.00 0.00 54 SER A N 6
ATOM 4691 C CA . SER A 1 54 ? -3.348 16.287 -0.660 1.00 0.00 54 SER A CA 6
ATOM 4692 C C . SER A 1 54 ? -3.249 17.384 -1.715 1.00 0.00 54 SER A C 6
ATOM 4693 O O . SER A 1 54 ? -2.178 17.943 -1.947 1.00 0.00 54 SER A O 6
ATOM 4701 N N . GLY A 1 55 ? -4.376 17.687 -2.352 1.00 0.00 55 GLY A N 6
ATOM 4702 C CA . GLY A 1 55 ? -4.396 18.716 -3.375 1.00 0.00 55 GLY A CA 6
ATOM 4703 C C . GLY A 1 55 ? -5.432 19.788 -3.099 1.00 0.00 55 GLY A C 6
ATOM 4704 O O . GLY A 1 55 ? -5.313 20.568 -2.154 1.00 0.00 55 GLY A O 6
ATOM 4708 N N . PRO A 1 56 ? -6.477 19.837 -3.939 1.00 0.00 56 PRO A N 6
ATOM 4709 C CA . PRO A 1 56 ? -7.557 20.818 -3.802 1.00 0.00 56 PRO A CA 6
ATOM 4710 C C . PRO A 1 56 ? -8.428 20.554 -2.578 1.00 0.00 56 PRO A C 6
ATOM 4711 O O . PRO A 1 56 ? -8.144 19.657 -1.785 1.00 0.00 56 PRO A O 6
ATOM 4722 N N . SER A 1 57 ? -9.489 21.341 -2.432 1.00 0.00 57 SER A N 6
ATOM 4723 C CA . SER A 1 57 ? -10.400 21.194 -1.303 1.00 0.00 57 SER A CA 6
ATOM 4724 C C . SER A 1 57 ? -11.410 20.080 -1.561 1.00 0.00 57 SER A C 6
ATOM 4725 O O . SER A 1 57 ? -11.536 19.589 -2.683 1.00 0.00 57 SER A O 6
ATOM 4733 N N . SER A 1 58 ? -12.128 19.686 -0.514 1.00 0.00 58 SER A N 6
ATOM 4734 C CA . SER A 1 58 ? -13.125 18.628 -0.625 1.00 0.00 58 SER A CA 6
ATOM 4735 C C . SER A 1 58 ? -14.429 19.037 0.053 1.00 0.00 58 SER A C 6
ATOM 4736 O O . SER A 1 58 ? -14.510 19.105 1.278 1.00 0.00 58 SER A O 6
ATOM 4744 N N . GLY A 1 59 ? -15.449 19.308 -0.756 1.00 0.00 59 GLY A N 6
ATOM 4745 C CA . GLY A 1 59 ? -16.737 19.707 -0.218 1.00 0.00 59 GLY A CA 6
ATOM 4746 C C . GLY A 1 59 ? -17.190 18.816 0.921 1.00 0.00 59 GLY A C 6
ATOM 4747 O O . GLY A 1 59 ? -18.395 18.679 1.131 1.00 0.00 59 GLY A O 6
ATOM 4753 N N . GLY A 1 1 ? 7.657 -13.049 12.195 1.00 0.00 1 GLY A N 7
ATOM 4754 C CA . GLY A 1 1 ? 7.101 -14.371 11.978 1.00 0.00 1 GLY A CA 7
ATOM 4755 C C . GLY A 1 1 ? 7.401 -14.906 10.592 1.00 0.00 1 GLY A C 7
ATOM 4756 O O . GLY A 1 1 ? 6.775 -14.499 9.613 1.00 0.00 1 GLY A O 7
ATOM 4760 N N . SER A 1 2 ? 8.362 -15.820 10.507 1.00 0.00 2 SER A N 7
ATOM 4761 C CA . SER A 1 2 ? 8.748 -16.408 9.230 1.00 0.00 2 SER A CA 7
ATOM 4762 C C . SER A 1 2 ? 9.724 -17.562 9.435 1.00 0.00 2 SER A C 7
ATOM 4763 O O . SER A 1 2 ? 10.118 -17.864 10.562 1.00 0.00 2 SER A O 7
ATOM 4771 N N . SER A 1 3 ? 10.111 -18.204 8.338 1.00 0.00 3 SER A N 7
ATOM 4772 C CA . SER A 1 3 ? 11.038 -19.328 8.397 1.00 0.00 3 SER A CA 7
ATOM 4773 C C . SER A 1 3 ? 12.389 -18.950 7.798 1.00 0.00 3 SER A C 7
ATOM 4774 O O . SER A 1 3 ? 12.489 -18.630 6.614 1.00 0.00 3 SER A O 7
ATOM 4782 N N . GLY A 1 4 ? 13.429 -18.989 8.626 1.00 0.00 4 GLY A N 7
ATOM 4783 C CA . GLY A 1 4 ? 14.761 -18.648 8.161 1.00 0.00 4 GLY A CA 7
ATOM 4784 C C . GLY A 1 4 ? 14.940 -17.157 7.957 1.00 0.00 4 GLY A C 7
ATOM 4785 O O . GLY A 1 4 ? 13.999 -16.457 7.580 1.00 0.00 4 GLY A O 7
ATOM 4789 N N . SER A 1 5 ? 16.150 -16.667 8.209 1.00 0.00 5 SER A N 7
ATOM 4790 C CA . SER A 1 5 ? 16.447 -15.248 8.056 1.00 0.00 5 SER A CA 7
ATOM 4791 C C . SER A 1 5 ? 16.848 -14.928 6.619 1.00 0.00 5 SER A C 7
ATOM 4792 O O . SER A 1 5 ? 17.837 -15.454 6.108 1.00 0.00 5 SER A O 7
ATOM 4800 N N . SER A 1 6 ? 16.073 -14.063 5.974 1.00 0.00 6 SER A N 7
ATOM 4801 C CA . SER A 1 6 ? 16.343 -13.675 4.595 1.00 0.00 6 SER A CA 7
ATOM 4802 C C . SER A 1 6 ? 15.929 -12.228 4.346 1.00 0.00 6 SER A C 7
ATOM 4803 O O . SER A 1 6 ? 14.741 -11.910 4.300 1.00 0.00 6 SER A O 7
ATOM 4811 N N . GLY A 1 7 ? 16.918 -11.355 4.186 1.00 0.00 7 GLY A N 7
ATOM 4812 C CA . GLY A 1 7 ? 16.637 -9.952 3.944 1.00 0.00 7 GLY A CA 7
ATOM 4813 C C . GLY A 1 7 ? 16.954 -9.081 5.144 1.00 0.00 7 GLY A C 7
ATOM 4814 O O . GLY A 1 7 ? 17.022 -9.569 6.271 1.00 0.00 7 GLY A O 7
ATOM 4818 N N . MET A 1 8 ? 17.151 -7.790 4.900 1.00 0.00 8 MET A N 7
ATOM 4819 C CA . MET A 1 8 ? 17.464 -6.850 5.971 1.00 0.00 8 MET A CA 7
ATOM 4820 C C . MET A 1 8 ? 16.298 -5.896 6.215 1.00 0.00 8 MET A C 7
ATOM 4821 O O . MET A 1 8 ? 16.183 -5.306 7.288 1.00 0.00 8 MET A O 7
ATOM 4835 N N . GLU A 1 9 ? 15.438 -5.752 5.212 1.00 0.00 9 GLU A N 7
ATOM 4836 C CA . GLU A 1 9 ? 14.282 -4.869 5.319 1.00 0.00 9 GLU A CA 7
ATOM 4837 C C . GLU A 1 9 ? 12.982 -5.666 5.277 1.00 0.00 9 GLU A C 7
ATOM 4838 O O . GLU A 1 9 ? 12.868 -6.681 4.589 1.00 0.00 9 GLU A O 7
ATOM 4850 N N . PRO A 1 10 ? 11.977 -5.198 6.032 1.00 0.00 10 PRO A N 7
ATOM 4851 C CA . PRO A 1 10 ? 10.667 -5.852 6.100 1.00 0.00 10 PRO A CA 7
ATOM 4852 C C . PRO A 1 10 ? 9.883 -5.716 4.799 1.00 0.00 10 PRO A C 7
ATOM 4853 O O . PRO A 1 10 ? 9.528 -4.610 4.391 1.00 0.00 10 PRO A O 7
ATOM 4864 N N . ALA A 1 11 ? 9.617 -6.846 4.152 1.00 0.00 11 ALA A N 7
ATOM 4865 C CA . ALA A 1 11 ? 8.873 -6.852 2.898 1.00 0.00 11 ALA A CA 7
ATOM 4866 C C . ALA A 1 11 ? 8.081 -8.145 2.736 1.00 0.00 11 ALA A C 7
ATOM 4867 O O . ALA A 1 11 ? 8.263 -9.095 3.496 1.00 0.00 11 ALA A O 7
ATOM 4874 N N . GLY A 1 12 ? 7.201 -8.173 1.740 1.00 0.00 12 GLY A N 7
ATOM 4875 C CA . GLY A 1 12 ? 6.393 -9.354 1.497 1.00 0.00 12 GLY A CA 7
ATOM 4876 C C . GLY A 1 12 ? 6.180 -9.617 0.020 1.00 0.00 12 GLY A C 7
ATOM 4877 O O . GLY A 1 12 ? 6.381 -8.742 -0.823 1.00 0.00 12 GLY A O 7
ATOM 4881 N N . PRO A 1 13 ? 5.763 -10.848 -0.312 1.00 0.00 13 PRO A N 7
ATOM 4882 C CA . PRO A 1 13 ? 5.515 -11.252 -1.699 1.00 0.00 13 PRO A CA 7
ATOM 4883 C C . PRO A 1 13 ? 4.285 -10.570 -2.290 1.00 0.00 13 PRO A C 7
ATOM 4884 O O . PRO A 1 13 ? 3.180 -10.694 -1.761 1.00 0.00 13 PRO A O 7
ATOM 4895 N N . CYS A 1 14 ? 4.484 -9.850 -3.389 1.00 0.00 14 CYS A N 7
ATOM 4896 C CA . CYS A 1 14 ? 3.391 -9.148 -4.052 1.00 0.00 14 CYS A CA 7
ATOM 4897 C C . CYS A 1 14 ? 2.251 -10.107 -4.383 1.00 0.00 14 CYS A C 7
ATOM 4898 O O . CYS A 1 14 ? 2.304 -10.832 -5.375 1.00 0.00 14 CYS A O 7
ATOM 4905 N N . GLY A 1 15 ? 1.220 -10.103 -3.544 1.00 0.00 15 GLY A N 7
ATOM 4906 C CA . GLY A 1 15 ? 0.081 -10.975 -3.764 1.00 0.00 15 GLY A CA 7
ATOM 4907 C C . GLY A 1 15 ? -0.880 -10.424 -4.799 1.00 0.00 15 GLY A C 7
ATOM 4908 O O . GLY A 1 15 ? -2.094 -10.597 -4.684 1.00 0.00 15 GLY A O 7
ATOM 4912 N N . PHE A 1 16 ? -0.337 -9.758 -5.812 1.00 0.00 16 PHE A N 7
ATOM 4913 C CA . PHE A 1 16 ? -1.155 -9.177 -6.871 1.00 0.00 16 PHE A CA 7
ATOM 4914 C C . PHE A 1 16 ? -0.689 -9.656 -8.243 1.00 0.00 16 PHE A C 7
ATOM 4915 O O . PHE A 1 16 ? -1.441 -9.611 -9.217 1.00 0.00 16 PHE A O 7
ATOM 4932 N N . CYS A 1 17 ? 0.556 -10.114 -8.312 1.00 0.00 17 CYS A N 7
ATOM 4933 C CA . CYS A 1 17 ? 1.124 -10.601 -9.563 1.00 0.00 17 CYS A CA 7
ATOM 4934 C C . CYS A 1 17 ? 0.704 -12.044 -9.826 1.00 0.00 17 CYS A C 7
ATOM 4935 O O . CYS A 1 17 ? 0.250 -12.758 -8.931 1.00 0.00 17 CYS A O 7
ATOM 4942 N N . PRO A 1 18 ? 0.858 -12.485 -11.083 1.00 0.00 18 PRO A N 7
ATOM 4943 C CA . PRO A 1 18 ? 0.501 -13.847 -11.494 1.00 0.00 18 PRO A CA 7
ATOM 4944 C C . PRO A 1 18 ? 1.441 -14.894 -10.907 1.00 0.00 18 PRO A C 7
ATOM 4945 O O . PRO A 1 18 ? 2.567 -14.584 -10.520 1.00 0.00 18 PRO A O 7
ATOM 4956 N N . ALA A 1 19 ? 0.971 -16.136 -10.844 1.00 0.00 19 ALA A N 7
ATOM 4957 C CA . ALA A 1 19 ? 1.770 -17.229 -10.307 1.00 0.00 19 ALA A CA 7
ATOM 4958 C C . ALA A 1 19 ? 3.087 -17.370 -11.064 1.00 0.00 19 ALA A C 7
ATOM 4959 O O . ALA A 1 19 ? 3.123 -17.905 -12.171 1.00 0.00 19 ALA A O 7
ATOM 4966 N N . GLY A 1 20 ? 4.167 -16.887 -10.458 1.00 0.00 20 GLY A N 7
ATOM 4967 C CA . GLY A 1 20 ? 5.471 -16.968 -11.091 1.00 0.00 20 GLY A CA 7
ATOM 4968 C C . GLY A 1 20 ? 6.188 -15.633 -11.115 1.00 0.00 20 GLY A C 7
ATOM 4969 O O . GLY A 1 20 ? 7.404 -15.571 -10.934 1.00 0.00 20 GLY A O 7
ATOM 4973 N N . GLU A 1 21 ? 5.434 -14.562 -11.340 1.00 0.00 21 GLU A N 7
ATOM 4974 C CA . GLU A 1 21 ? 6.007 -13.222 -11.390 1.00 0.00 21 GLU A CA 7
ATOM 4975 C C . GLU A 1 21 ? 5.623 -12.420 -10.150 1.00 0.00 21 GLU A C 7
ATOM 4976 O O . GLU A 1 21 ? 5.383 -11.215 -10.226 1.00 0.00 21 GLU A O 7
ATOM 4988 N N . VAL A 1 22 ? 5.566 -13.098 -9.008 1.00 0.00 22 VAL A N 7
ATOM 4989 C CA . VAL A 1 22 ? 5.212 -12.450 -7.750 1.00 0.00 22 VAL A CA 7
ATOM 4990 C C . VAL A 1 22 ? 6.449 -11.904 -7.046 1.00 0.00 22 VAL A C 7
ATOM 4991 O O . VAL A 1 22 ? 6.826 -12.380 -5.976 1.00 0.00 22 VAL A O 7
ATOM 5004 N N . GLN A 1 23 ? 7.076 -10.902 -7.654 1.00 0.00 23 GLN A N 7
ATOM 5005 C CA . GLN A 1 23 ? 8.271 -10.291 -7.085 1.00 0.00 23 GLN A CA 7
ATOM 5006 C C . GLN A 1 23 ? 8.047 -9.915 -5.624 1.00 0.00 23 GLN A C 7
ATOM 5007 O O . GLN A 1 23 ? 6.920 -9.696 -5.180 1.00 0.00 23 GLN A O 7
ATOM 5021 N N . PRO A 1 24 ? 9.145 -9.840 -4.857 1.00 0.00 24 PRO A N 7
ATOM 5022 C CA . PRO A 1 24 ? 9.094 -9.490 -3.434 1.00 0.00 24 PRO A CA 7
ATOM 5023 C C . PRO A 1 24 ? 8.716 -8.030 -3.209 1.00 0.00 24 PRO A C 7
ATOM 5024 O O . PRO A 1 24 ? 9.549 -7.136 -3.348 1.00 0.00 24 PRO A O 7
ATOM 5035 N N . ALA A 1 25 ? 7.455 -7.797 -2.859 1.00 0.00 25 ALA A N 7
ATOM 5036 C CA . ALA A 1 25 ? 6.969 -6.445 -2.612 1.00 0.00 25 ALA A CA 7
ATOM 5037 C C . ALA A 1 25 ? 7.805 -5.748 -1.544 1.00 0.00 25 ALA A C 7
ATOM 5038 O O . ALA A 1 25 ? 7.545 -5.889 -0.349 1.00 0.00 25 ALA A O 7
ATOM 5045 N N . ARG A 1 26 ? 8.809 -4.996 -1.983 1.00 0.00 26 ARG A N 7
ATOM 5046 C CA . ARG A 1 26 ? 9.684 -4.278 -1.065 1.00 0.00 26 ARG A CA 7
ATOM 5047 C C . ARG A 1 26 ? 8.918 -3.181 -0.329 1.00 0.00 26 ARG A C 7
ATOM 5048 O O . ARG A 1 26 ? 9.208 -2.877 0.828 1.00 0.00 26 ARG A O 7
ATOM 5069 N N . TYR A 1 27 ? 7.941 -2.592 -1.009 1.00 0.00 27 TYR A N 7
ATOM 5070 C CA . TYR A 1 27 ? 7.136 -1.528 -0.422 1.00 0.00 27 TYR A CA 7
ATOM 5071 C C . TYR A 1 27 ? 5.750 -2.040 -0.041 1.00 0.00 27 TYR A C 7
ATOM 5072 O O . TYR A 1 27 ? 5.466 -3.234 -0.142 1.00 0.00 27 TYR A O 7
ATOM 5090 N N . THR A 1 28 ? 4.889 -1.127 0.397 1.00 0.00 28 THR A N 7
ATOM 5091 C CA . THR A 1 28 ? 3.533 -1.484 0.794 1.00 0.00 28 THR A CA 7
ATOM 5092 C C . THR A 1 28 ? 2.627 -0.258 0.822 1.00 0.00 28 THR A C 7
ATOM 5093 O O . THR A 1 28 ? 3.070 0.846 1.142 1.00 0.00 28 THR A O 7
ATOM 5104 N N . CYS A 1 29 ? 1.358 -0.458 0.485 1.00 0.00 29 CYS A N 7
ATOM 5105 C CA . CYS A 1 29 ? 0.389 0.631 0.472 1.00 0.00 29 CYS A CA 7
ATOM 5106 C C . CYS A 1 29 ? 0.225 1.231 1.865 1.00 0.00 29 CYS A C 7
ATOM 5107 O O . CYS A 1 29 ? -0.180 0.560 2.814 1.00 0.00 29 CYS A O 7
ATOM 5114 N N . PRO A 1 30 ? 0.548 2.527 1.993 1.00 0.00 30 PRO A N 7
ATOM 5115 C CA . PRO A 1 30 ? 0.445 3.247 3.266 1.00 0.00 30 PRO A CA 7
ATOM 5116 C C . PRO A 1 30 ? -1.003 3.464 3.693 1.00 0.00 30 PRO A C 7
ATOM 5117 O O . PRO A 1 30 ? -1.270 4.094 4.717 1.00 0.00 30 PRO A O 7
ATOM 5128 N N . ARG A 1 31 ? -1.933 2.939 2.903 1.00 0.00 31 ARG A N 7
ATOM 5129 C CA . ARG A 1 31 ? -3.354 3.077 3.200 1.00 0.00 31 ARG A CA 7
ATOM 5130 C C . ARG A 1 31 ? -3.971 1.724 3.543 1.00 0.00 31 ARG A C 7
ATOM 5131 O O . ARG A 1 31 ? -4.694 1.593 4.532 1.00 0.00 31 ARG A O 7
ATOM 5152 N N . CYS A 1 32 ? -3.682 0.721 2.721 1.00 0.00 32 CYS A N 7
ATOM 5153 C CA . CYS A 1 32 ? -4.209 -0.621 2.936 1.00 0.00 32 CYS A CA 7
ATOM 5154 C C . CYS A 1 32 ? -3.076 -1.624 3.135 1.00 0.00 32 CYS A C 7
ATOM 5155 O O . CYS A 1 32 ? -3.227 -2.811 2.847 1.00 0.00 32 CYS A O 7
ATOM 5162 N N . ASN A 1 33 ? -1.942 -1.138 3.629 1.00 0.00 33 ASN A N 7
ATOM 5163 C CA . ASN A 1 33 ? -0.784 -1.991 3.866 1.00 0.00 33 ASN A CA 7
ATOM 5164 C C . ASN A 1 33 ? -0.728 -3.128 2.850 1.00 0.00 33 ASN A C 7
ATOM 5165 O O . ASN A 1 33 ? -0.671 -4.301 3.218 1.00 0.00 33 ASN A O 7
ATOM 5176 N N . ALA A 1 34 ? -0.745 -2.771 1.570 1.00 0.00 34 ALA A N 7
ATOM 5177 C CA . ALA A 1 34 ? -0.694 -3.760 0.501 1.00 0.00 34 ALA A CA 7
ATOM 5178 C C . ALA A 1 34 ? 0.692 -3.813 -0.133 1.00 0.00 34 ALA A C 7
ATOM 5179 O O . ALA A 1 34 ? 1.149 -2.860 -0.765 1.00 0.00 34 ALA A O 7
ATOM 5186 N N . PRO A 1 35 ? 1.379 -4.952 0.040 1.00 0.00 35 PRO A N 7
ATOM 5187 C CA . PRO A 1 35 ? 2.724 -5.156 -0.508 1.00 0.00 35 PRO A CA 7
ATOM 5188 C C . PRO A 1 35 ? 2.719 -5.274 -2.028 1.00 0.00 35 PRO A C 7
ATOM 5189 O O . PRO A 1 35 ? 2.217 -6.252 -2.583 1.00 0.00 35 PRO A O 7
ATOM 5200 N N . TYR A 1 36 ? 3.281 -4.273 -2.697 1.00 0.00 36 TYR A N 7
ATOM 5201 C CA . TYR A 1 36 ? 3.340 -4.264 -4.153 1.00 0.00 36 TYR A CA 7
ATOM 5202 C C . TYR A 1 36 ? 4.783 -4.343 -4.641 1.00 0.00 36 TYR A C 7
ATOM 5203 O O . TYR A 1 36 ? 5.681 -3.733 -4.061 1.00 0.00 36 TYR A O 7
ATOM 5221 N N . CYS A 1 37 ? 4.998 -5.100 -5.712 1.00 0.00 37 CYS A N 7
ATOM 5222 C CA . CYS A 1 37 ? 6.331 -5.260 -6.281 1.00 0.00 37 CYS A CA 7
ATOM 5223 C C . CYS A 1 37 ? 6.820 -3.953 -6.897 1.00 0.00 37 CYS A C 7
ATOM 5224 O O . CYS A 1 37 ? 7.954 -3.532 -6.667 1.00 0.00 37 CYS A O 7
ATOM 5231 N N . SER A 1 38 ? 5.957 -3.315 -7.682 1.00 0.00 38 SER A N 7
ATOM 5232 C CA . SER A 1 38 ? 6.302 -2.058 -8.334 1.00 0.00 38 SER A CA 7
ATOM 5233 C C . SER A 1 38 ? 5.080 -1.152 -8.450 1.00 0.00 38 SER A C 7
ATOM 5234 O O . SER A 1 38 ? 3.943 -1.625 -8.480 1.00 0.00 38 SER A O 7
ATOM 5242 N N . LEU A 1 39 ? 5.322 0.153 -8.513 1.00 0.00 39 LEU A N 7
ATOM 5243 C CA . LEU A 1 39 ? 4.242 1.127 -8.625 1.00 0.00 39 LEU A CA 7
ATOM 5244 C C . LEU A 1 39 ? 3.101 0.580 -9.477 1.00 0.00 39 LEU A C 7
ATOM 5245 O O . LEU A 1 39 ? 1.930 0.847 -9.210 1.00 0.00 39 LEU A O 7
ATOM 5261 N N . ARG A 1 40 ? 3.452 -0.190 -10.502 1.00 0.00 40 ARG A N 7
ATOM 5262 C CA . ARG A 1 40 ? 2.458 -0.776 -11.393 1.00 0.00 40 ARG A CA 7
ATOM 5263 C C . ARG A 1 40 ? 1.362 -1.479 -10.598 1.00 0.00 40 ARG A C 7
ATOM 5264 O O . ARG A 1 40 ? 0.176 -1.202 -10.776 1.00 0.00 40 ARG A O 7
ATOM 5285 N N . CYS A 1 41 ? 1.768 -2.391 -9.721 1.00 0.00 41 CYS A N 7
ATOM 5286 C CA . CYS A 1 41 ? 0.822 -3.135 -8.898 1.00 0.00 41 CYS A CA 7
ATOM 5287 C C . CYS A 1 41 ? 0.218 -2.241 -7.819 1.00 0.00 41 CYS A C 7
ATOM 5288 O O . CYS A 1 41 ? -0.940 -2.409 -7.436 1.00 0.00 41 CYS A O 7
ATOM 5295 N N . TYR A 1 42 ? 1.010 -1.292 -7.334 1.00 0.00 42 TYR A N 7
ATOM 5296 C CA . TYR A 1 42 ? 0.555 -0.372 -6.298 1.00 0.00 42 TYR A CA 7
ATOM 5297 C C . TYR A 1 42 ? -0.716 0.351 -6.732 1.00 0.00 42 TYR A C 7
ATOM 5298 O O . TYR A 1 42 ? -1.531 0.752 -5.900 1.00 0.00 42 TYR A O 7
ATOM 5316 N N . ARG A 1 43 ? -0.879 0.515 -8.041 1.00 0.00 43 ARG A N 7
ATOM 5317 C CA . ARG A 1 43 ? -2.050 1.190 -8.587 1.00 0.00 43 ARG A CA 7
ATOM 5318 C C . ARG A 1 43 ? -3.138 0.183 -8.951 1.00 0.00 43 ARG A C 7
ATOM 5319 O O . ARG A 1 43 ? -4.329 0.456 -8.797 1.00 0.00 43 ARG A O 7
ATOM 5340 N N . THR A 1 44 ? -2.720 -0.982 -9.435 1.00 0.00 44 THR A N 7
ATOM 5341 C CA . THR A 1 44 ? -3.657 -2.029 -9.823 1.00 0.00 44 THR A CA 7
ATOM 5342 C C . THR A 1 44 ? -4.341 -2.635 -8.602 1.00 0.00 44 THR A C 7
ATOM 5343 O O . THR A 1 44 ? -5.569 -2.660 -8.514 1.00 0.00 44 THR A O 7
ATOM 5354 N N . HIS A 1 45 ? -3.538 -3.122 -7.661 1.00 0.00 45 HIS A N 7
ATOM 5355 C CA . HIS A 1 45 ? -4.067 -3.727 -6.444 1.00 0.00 45 HIS A CA 7
ATOM 5356 C C . HIS A 1 45 ? -5.352 -3.031 -6.005 1.00 0.00 45 HIS A C 7
ATOM 5357 O O . HIS A 1 45 ? -6.384 -3.674 -5.816 1.00 0.00 45 HIS A O 7
ATOM 5371 N N . GLY A 1 46 ? -5.281 -1.713 -5.845 1.00 0.00 46 GLY A N 7
ATOM 5372 C CA . GLY A 1 46 ? -6.446 -0.953 -5.429 1.00 0.00 46 GLY A CA 7
ATOM 5373 C C . GLY A 1 46 ? -6.251 0.541 -5.593 1.00 0.00 46 GLY A C 7
ATOM 5374 O O . GLY A 1 46 ? -5.162 0.999 -5.940 1.00 0.00 46 GLY A O 7
ATOM 5378 N N . THR A 1 47 ? -7.310 1.305 -5.345 1.00 0.00 47 THR A N 7
ATOM 5379 C CA . THR A 1 47 ? -7.253 2.756 -5.469 1.00 0.00 47 THR A CA 7
ATOM 5380 C C . THR A 1 47 ? -7.130 3.421 -4.103 1.00 0.00 47 THR A C 7
ATOM 5381 O O . THR A 1 47 ? -8.129 3.820 -3.503 1.00 0.00 47 THR A O 7
ATOM 5392 N N . CYS A 1 48 ? -5.900 3.538 -3.615 1.00 0.00 48 CYS A N 7
ATOM 5393 C CA . CYS A 1 48 ? -5.646 4.155 -2.319 1.00 0.00 48 CYS A CA 7
ATOM 5394 C C . CYS A 1 48 ? -4.795 5.413 -2.473 1.00 0.00 48 CYS A C 7
ATOM 5395 O O . CYS A 1 48 ? -4.839 6.311 -1.632 1.00 0.00 48 CYS A O 7
ATOM 5402 N N . ALA A 1 49 ? -4.022 5.469 -3.552 1.00 0.00 49 ALA A N 7
ATOM 5403 C CA . ALA A 1 49 ? -3.163 6.616 -3.817 1.00 0.00 49 ALA A CA 7
ATOM 5404 C C . ALA A 1 49 ? -3.983 7.830 -4.241 1.00 0.00 49 ALA A C 7
ATOM 5405 O O . ALA A 1 49 ? -3.586 8.971 -4.006 1.00 0.00 49 ALA A O 7
ATOM 5412 N N . GLU A 1 50 ? -5.127 7.575 -4.868 1.00 0.00 50 GLU A N 7
ATOM 5413 C CA . GLU A 1 50 ? -6.002 8.648 -5.325 1.00 0.00 50 GLU A CA 7
ATOM 5414 C C . GLU A 1 50 ? -6.317 9.616 -4.188 1.00 0.00 50 GLU A C 7
ATOM 5415 O O . GLU A 1 50 ? -6.181 10.830 -4.336 1.00 0.00 50 GLU A O 7
ATOM 5427 N N . ASN A 1 51 ? -6.739 9.069 -3.053 1.00 0.00 51 ASN A N 7
ATOM 5428 C CA . ASN A 1 51 ? -7.074 9.883 -1.890 1.00 0.00 51 ASN A CA 7
ATOM 5429 C C . ASN A 1 51 ? -5.865 10.048 -0.975 1.00 0.00 51 ASN A C 7
ATOM 5430 O O . ASN A 1 51 ? -6.002 10.118 0.247 1.00 0.00 51 ASN A O 7
ATOM 5441 N N . PHE A 1 52 ? -4.681 10.111 -1.574 1.00 0.00 52 PHE A N 7
ATOM 5442 C CA . PHE A 1 52 ? -3.446 10.268 -0.813 1.00 0.00 52 PHE A CA 7
ATOM 5443 C C . PHE A 1 52 ? -2.660 11.483 -1.297 1.00 0.00 52 PHE A C 7
ATOM 5444 O O . PHE A 1 52 ? -1.711 11.354 -2.071 1.00 0.00 52 PHE A O 7
ATOM 5461 N N . TYR A 1 53 ? -3.062 12.662 -0.836 1.00 0.00 53 TYR A N 7
ATOM 5462 C CA . TYR A 1 53 ? -2.398 13.901 -1.223 1.00 0.00 53 TYR A CA 7
ATOM 5463 C C . TYR A 1 53 ? -2.216 14.821 -0.020 1.00 0.00 53 TYR A C 7
ATOM 5464 O O . TYR A 1 53 ? -3.173 15.130 0.690 1.00 0.00 53 TYR A O 7
ATOM 5482 N N . SER A 1 54 ? -0.980 15.255 0.203 1.00 0.00 54 SER A N 7
ATOM 5483 C CA . SER A 1 54 ? -0.669 16.138 1.322 1.00 0.00 54 SER A CA 7
ATOM 5484 C C . SER A 1 54 ? -0.226 17.510 0.825 1.00 0.00 54 SER A C 7
ATOM 5485 O O . SER A 1 54 ? 0.723 18.095 1.345 1.00 0.00 54 SER A O 7
ATOM 5493 N N . GLY A 1 55 ? -0.922 18.019 -0.187 1.00 0.00 55 GLY A N 7
ATOM 5494 C CA . GLY A 1 55 ? -0.587 19.319 -0.739 1.00 0.00 55 GLY A CA 7
ATOM 5495 C C . GLY A 1 55 ? -1.719 20.317 -0.603 1.00 0.00 55 GLY A C 7
ATOM 5496 O O . GLY A 1 55 ? -2.749 20.039 0.012 1.00 0.00 55 GLY A O 7
ATOM 5500 N N . PRO A 1 56 ? -1.535 21.511 -1.185 1.00 0.00 56 PRO A N 7
ATOM 5501 C CA . PRO A 1 56 ? -2.538 22.578 -1.138 1.00 0.00 56 PRO A CA 7
ATOM 5502 C C . PRO A 1 56 ? -3.771 22.252 -1.974 1.00 0.00 56 PRO A C 7
ATOM 5503 O O . PRO A 1 56 ? -4.759 22.985 -1.952 1.00 0.00 56 PRO A O 7
ATOM 5514 N N . SER A 1 57 ? -3.706 21.147 -2.709 1.00 0.00 57 SER A N 7
ATOM 5515 C CA . SER A 1 57 ? -4.816 20.725 -3.556 1.00 0.00 57 SER A CA 7
ATOM 5516 C C . SER A 1 57 ? -4.778 19.218 -3.791 1.00 0.00 57 SER A C 7
ATOM 5517 O O . SER A 1 57 ? -3.709 18.610 -3.817 1.00 0.00 57 SER A O 7
ATOM 5525 N N . SER A 1 58 ? -5.954 18.622 -3.961 1.00 0.00 58 SER A N 7
ATOM 5526 C CA . SER A 1 58 ? -6.057 17.186 -4.190 1.00 0.00 58 SER A CA 7
ATOM 5527 C C . SER A 1 58 ? -7.026 16.886 -5.330 1.00 0.00 58 SER A C 7
ATOM 5528 O O . SER A 1 58 ? -8.203 16.609 -5.104 1.00 0.00 58 SER A O 7
ATOM 5536 N N . GLY A 1 59 ? -6.520 16.943 -6.559 1.00 0.00 59 GLY A N 7
ATOM 5537 C CA . GLY A 1 59 ? -7.352 16.676 -7.717 1.00 0.00 59 GLY A CA 7
ATOM 5538 C C . GLY A 1 59 ? -7.590 17.914 -8.558 1.00 0.00 59 GLY A C 7
ATOM 5539 O O . GLY A 1 59 ? -8.677 18.059 -9.116 1.00 0.00 59 GLY A O 7
ATOM 5545 N N . GLY A 1 1 ? 7.639 -23.819 5.056 1.00 0.00 1 GLY A N 8
ATOM 5546 C CA . GLY A 1 1 ? 7.845 -22.533 5.697 1.00 0.00 1 GLY A CA 8
ATOM 5547 C C . GLY A 1 1 ? 9.271 -22.346 6.177 1.00 0.00 1 GLY A C 8
ATOM 5548 O O . GLY A 1 1 ? 9.514 -22.184 7.373 1.00 0.00 1 GLY A O 8
ATOM 5552 N N . SER A 1 2 ? 10.216 -22.371 5.244 1.00 0.00 2 SER A N 8
ATOM 5553 C CA . SER A 1 2 ? 11.626 -22.208 5.579 1.00 0.00 2 SER A CA 8
ATOM 5554 C C . SER A 1 2 ? 12.260 -21.104 4.738 1.00 0.00 2 SER A C 8
ATOM 5555 O O . SER A 1 2 ? 11.936 -20.941 3.562 1.00 0.00 2 SER A O 8
ATOM 5563 N N . SER A 1 3 ? 13.166 -20.349 5.351 1.00 0.00 3 SER A N 8
ATOM 5564 C CA . SER A 1 3 ? 13.845 -19.258 4.661 1.00 0.00 3 SER A CA 8
ATOM 5565 C C . SER A 1 3 ? 15.359 -19.413 4.756 1.00 0.00 3 SER A C 8
ATOM 5566 O O . SER A 1 3 ? 15.862 -20.275 5.475 1.00 0.00 3 SER A O 8
ATOM 5574 N N . GLY A 1 4 ? 16.082 -18.570 4.024 1.00 0.00 4 GLY A N 8
ATOM 5575 C CA . GLY A 1 4 ? 17.532 -18.630 4.039 1.00 0.00 4 GLY A CA 8
ATOM 5576 C C . GLY A 1 4 ? 18.169 -17.257 3.953 1.00 0.00 4 GLY A C 8
ATOM 5577 O O . GLY A 1 4 ? 18.852 -16.942 2.979 1.00 0.00 4 GLY A O 8
ATOM 5581 N N . SER A 1 5 ? 17.943 -16.437 4.975 1.00 0.00 5 SER A N 8
ATOM 5582 C CA . SER A 1 5 ? 18.496 -15.088 5.009 1.00 0.00 5 SER A CA 8
ATOM 5583 C C . SER A 1 5 ? 18.534 -14.553 6.437 1.00 0.00 5 SER A C 8
ATOM 5584 O O . SER A 1 5 ? 17.502 -14.442 7.098 1.00 0.00 5 SER A O 8
ATOM 5592 N N . SER A 1 6 ? 19.733 -14.222 6.907 1.00 0.00 6 SER A N 8
ATOM 5593 C CA . SER A 1 6 ? 19.908 -13.701 8.257 1.00 0.00 6 SER A CA 8
ATOM 5594 C C . SER A 1 6 ? 19.593 -12.209 8.310 1.00 0.00 6 SER A C 8
ATOM 5595 O O . SER A 1 6 ? 18.821 -11.756 9.154 1.00 0.00 6 SER A O 8
ATOM 5603 N N . GLY A 1 7 ? 20.198 -11.451 7.401 1.00 0.00 7 GLY A N 8
ATOM 5604 C CA . GLY A 1 7 ? 19.970 -10.018 7.360 1.00 0.00 7 GLY A CA 8
ATOM 5605 C C . GLY A 1 7 ? 18.987 -9.618 6.277 1.00 0.00 7 GLY A C 8
ATOM 5606 O O . GLY A 1 7 ? 19.360 -8.967 5.301 1.00 0.00 7 GLY A O 8
ATOM 5610 N N . MET A 1 8 ? 17.729 -10.009 6.447 1.00 0.00 8 MET A N 8
ATOM 5611 C CA . MET A 1 8 ? 16.690 -9.688 5.476 1.00 0.00 8 MET A CA 8
ATOM 5612 C C . MET A 1 8 ? 15.918 -8.442 5.898 1.00 0.00 8 MET A C 8
ATOM 5613 O O . MET A 1 8 ? 15.920 -8.068 7.070 1.00 0.00 8 MET A O 8
ATOM 5627 N N . GLU A 1 9 ? 15.259 -7.805 4.935 1.00 0.00 9 GLU A N 8
ATOM 5628 C CA . GLU A 1 9 ? 14.483 -6.601 5.209 1.00 0.00 9 GLU A CA 8
ATOM 5629 C C . GLU A 1 9 ? 12.995 -6.924 5.316 1.00 0.00 9 GLU A C 8
ATOM 5630 O O . GLU A 1 9 ? 12.510 -7.916 4.771 1.00 0.00 9 GLU A O 8
ATOM 5642 N N . PRO A 1 10 ? 12.254 -6.068 6.034 1.00 0.00 10 PRO A N 8
ATOM 5643 C CA . PRO A 1 10 ? 10.811 -6.241 6.229 1.00 0.00 10 PRO A CA 8
ATOM 5644 C C . PRO A 1 10 ? 10.020 -6.003 4.947 1.00 0.00 10 PRO A C 8
ATOM 5645 O O . PRO A 1 10 ? 10.002 -4.894 4.416 1.00 0.00 10 PRO A O 8
ATOM 5656 N N . ALA A 1 11 ? 9.368 -7.052 4.457 1.00 0.00 11 ALA A N 8
ATOM 5657 C CA . ALA A 1 11 ? 8.574 -6.956 3.239 1.00 0.00 11 ALA A CA 8
ATOM 5658 C C . ALA A 1 11 ? 7.769 -8.230 3.006 1.00 0.00 11 ALA A C 8
ATOM 5659 O O . ALA A 1 11 ? 7.781 -9.143 3.831 1.00 0.00 11 ALA A O 8
ATOM 5666 N N . GLY A 1 12 ? 7.069 -8.285 1.877 1.00 0.00 12 GLY A N 8
ATOM 5667 C CA . GLY A 1 12 ? 6.268 -9.452 1.556 1.00 0.00 12 GLY A CA 8
ATOM 5668 C C . GLY A 1 12 ? 6.199 -9.717 0.066 1.00 0.00 12 GLY A C 8
ATOM 5669 O O . GLY A 1 12 ? 6.374 -8.816 -0.755 1.00 0.00 12 GLY A O 8
ATOM 5673 N N . PRO A 1 13 ? 5.939 -10.980 -0.304 1.00 0.00 13 PRO A N 8
ATOM 5674 C CA . PRO A 1 13 ? 5.842 -11.390 -1.708 1.00 0.00 13 PRO A CA 8
ATOM 5675 C C . PRO A 1 13 ? 4.599 -10.831 -2.391 1.00 0.00 13 PRO A C 8
ATOM 5676 O O . PRO A 1 13 ? 3.476 -11.230 -2.082 1.00 0.00 13 PRO A O 8
ATOM 5687 N N . CYS A 1 14 ? 4.806 -9.905 -3.321 1.00 0.00 14 CYS A N 8
ATOM 5688 C CA . CYS A 1 14 ? 3.702 -9.291 -4.049 1.00 0.00 14 CYS A CA 8
ATOM 5689 C C . CYS A 1 14 ? 2.754 -10.353 -4.597 1.00 0.00 14 CYS A C 8
ATOM 5690 O O . CYS A 1 14 ? 3.062 -11.030 -5.577 1.00 0.00 14 CYS A O 8
ATOM 5697 N N . GLY A 1 15 ? 1.597 -10.493 -3.956 1.00 0.00 15 GLY A N 8
ATOM 5698 C CA . GLY A 1 15 ? 0.621 -11.474 -4.393 1.00 0.00 15 GLY A CA 8
ATOM 5699 C C . GLY A 1 15 ? -0.225 -10.976 -5.548 1.00 0.00 15 GLY A C 8
ATOM 5700 O O . GLY A 1 15 ? -0.705 -11.765 -6.362 1.00 0.00 15 GLY A O 8
ATOM 5704 N N . PHE A 1 16 ? -0.409 -9.662 -5.621 1.00 0.00 16 PHE A N 8
ATOM 5705 C CA . PHE A 1 16 ? -1.205 -9.059 -6.684 1.00 0.00 16 PHE A CA 8
ATOM 5706 C C . PHE A 1 16 ? -0.738 -9.543 -8.054 1.00 0.00 16 PHE A C 8
ATOM 5707 O O . PHE A 1 16 ? -1.524 -9.616 -9.000 1.00 0.00 16 PHE A O 8
ATOM 5724 N N . CYS A 1 17 ? 0.545 -9.871 -8.153 1.00 0.00 17 CYS A N 8
ATOM 5725 C CA . CYS A 1 17 ? 1.119 -10.347 -9.406 1.00 0.00 17 CYS A CA 8
ATOM 5726 C C . CYS A 1 17 ? 0.484 -11.669 -9.828 1.00 0.00 17 CYS A C 8
ATOM 5727 O O . CYS A 1 17 ? -0.057 -12.415 -9.011 1.00 0.00 17 CYS A O 8
ATOM 5734 N N . PRO A 1 18 ? 0.551 -11.967 -11.133 1.00 0.00 18 PRO A N 8
ATOM 5735 C CA . PRO A 1 18 ? -0.011 -13.200 -11.693 1.00 0.00 18 PRO A CA 8
ATOM 5736 C C . PRO A 1 18 ? 0.772 -14.439 -11.270 1.00 0.00 18 PRO A C 8
ATOM 5737 O O . PRO A 1 18 ? 2.002 -14.434 -11.263 1.00 0.00 18 PRO A O 8
ATOM 5748 N N . ALA A 1 19 ? 0.050 -15.497 -10.917 1.00 0.00 19 ALA A N 8
ATOM 5749 C CA . ALA A 1 19 ? 0.677 -16.743 -10.495 1.00 0.00 19 ALA A CA 8
ATOM 5750 C C . ALA A 1 19 ? 1.974 -16.991 -11.258 1.00 0.00 19 ALA A C 8
ATOM 5751 O O . ALA A 1 19 ? 2.000 -16.951 -12.487 1.00 0.00 19 ALA A O 8
ATOM 5758 N N . GLY A 1 20 ? 3.050 -17.247 -10.519 1.00 0.00 20 GLY A N 8
ATOM 5759 C CA . GLY A 1 20 ? 4.336 -17.496 -11.144 1.00 0.00 20 GLY A CA 8
ATOM 5760 C C . GLY A 1 20 ? 5.240 -16.280 -11.114 1.00 0.00 20 GLY A C 8
ATOM 5761 O O . GLY A 1 20 ? 6.420 -16.385 -10.779 1.00 0.00 20 GLY A O 8
ATOM 5765 N N . GLU A 1 21 ? 4.687 -15.124 -11.466 1.00 0.00 21 GLU A N 8
ATOM 5766 C CA . GLU A 1 21 ? 5.454 -13.884 -11.481 1.00 0.00 21 GLU A CA 8
ATOM 5767 C C . GLU A 1 21 ? 5.452 -13.227 -10.103 1.00 0.00 21 GLU A C 8
ATOM 5768 O O . GLU A 1 21 ? 5.294 -12.012 -9.983 1.00 0.00 21 GLU A O 8
ATOM 5780 N N . VAL A 1 22 ? 5.627 -14.040 -9.066 1.00 0.00 22 VAL A N 8
ATOM 5781 C CA . VAL A 1 22 ? 5.645 -13.538 -7.697 1.00 0.00 22 VAL A CA 8
ATOM 5782 C C . VAL A 1 22 ? 6.976 -12.869 -7.375 1.00 0.00 22 VAL A C 8
ATOM 5783 O O . VAL A 1 22 ? 8.030 -13.502 -7.432 1.00 0.00 22 VAL A O 8
ATOM 5796 N N . GLN A 1 23 ? 6.920 -11.585 -7.036 1.00 0.00 23 GLN A N 8
ATOM 5797 C CA . GLN A 1 23 ? 8.122 -10.829 -6.704 1.00 0.00 23 GLN A CA 8
ATOM 5798 C C . GLN A 1 23 ? 8.061 -10.310 -5.271 1.00 0.00 23 GLN A C 8
ATOM 5799 O O . GLN A 1 23 ? 6.987 -10.119 -4.700 1.00 0.00 23 GLN A O 8
ATOM 5813 N N . PRO A 1 24 ? 9.240 -10.077 -4.675 1.00 0.00 24 PRO A N 8
ATOM 5814 C CA . PRO A 1 24 ? 9.347 -9.577 -3.302 1.00 0.00 24 PRO A CA 8
ATOM 5815 C C . PRO A 1 24 ? 8.885 -8.129 -3.174 1.00 0.00 24 PRO A C 8
ATOM 5816 O O . PRO A 1 24 ? 9.613 -7.202 -3.525 1.00 0.00 24 PRO A O 8
ATOM 5827 N N . ALA A 1 25 ? 7.670 -7.943 -2.669 1.00 0.00 25 ALA A N 8
ATOM 5828 C CA . ALA A 1 25 ? 7.112 -6.608 -2.493 1.00 0.00 25 ALA A CA 8
ATOM 5829 C C . ALA A 1 25 ? 7.898 -5.818 -1.452 1.00 0.00 25 ALA A C 8
ATOM 5830 O O . ALA A 1 25 ? 7.604 -5.882 -0.258 1.00 0.00 25 ALA A O 8
ATOM 5837 N N . ARG A 1 26 ? 8.898 -5.073 -1.913 1.00 0.00 26 ARG A N 8
ATOM 5838 C CA . ARG A 1 26 ? 9.727 -4.272 -1.021 1.00 0.00 26 ARG A CA 8
ATOM 5839 C C . ARG A 1 26 ? 8.937 -3.097 -0.453 1.00 0.00 26 ARG A C 8
ATOM 5840 O O . ARG A 1 26 ? 9.270 -2.565 0.606 1.00 0.00 26 ARG A O 8
ATOM 5861 N N . TYR A 1 27 ? 7.890 -2.696 -1.165 1.00 0.00 27 TYR A N 8
ATOM 5862 C CA . TYR A 1 27 ? 7.053 -1.582 -0.734 1.00 0.00 27 TYR A CA 8
ATOM 5863 C C . TYR A 1 27 ? 5.687 -2.075 -0.268 1.00 0.00 27 TYR A C 8
ATOM 5864 O O . TYR A 1 27 ? 5.389 -3.268 -0.331 1.00 0.00 27 TYR A O 8
ATOM 5882 N N . THR A 1 28 ? 4.859 -1.146 0.201 1.00 0.00 28 THR A N 8
ATOM 5883 C CA . THR A 1 28 ? 3.524 -1.484 0.679 1.00 0.00 28 THR A CA 8
ATOM 5884 C C . THR A 1 28 ? 2.627 -0.252 0.722 1.00 0.00 28 THR A C 8
ATOM 5885 O O . THR A 1 28 ? 3.059 0.829 1.123 1.00 0.00 28 THR A O 8
ATOM 5896 N N . CYS A 1 29 ? 1.377 -0.422 0.307 1.00 0.00 29 CYS A N 8
ATOM 5897 C CA . CYS A 1 29 ? 0.418 0.677 0.298 1.00 0.00 29 CYS A CA 8
ATOM 5898 C C . CYS A 1 29 ? 0.200 1.220 1.707 1.00 0.00 29 CYS A C 8
ATOM 5899 O O . CYS A 1 29 ? -0.299 0.529 2.596 1.00 0.00 29 CYS A O 8
ATOM 5906 N N . PRO A 1 30 ? 0.582 2.488 1.918 1.00 0.00 30 PRO A N 8
ATOM 5907 C CA . PRO A 1 30 ? 0.437 3.153 3.216 1.00 0.00 30 PRO A CA 8
ATOM 5908 C C . PRO A 1 30 ? -1.020 3.431 3.566 1.00 0.00 30 PRO A C 8
ATOM 5909 O O . PRO A 1 30 ? -1.314 4.092 4.562 1.00 0.00 30 PRO A O 8
ATOM 5920 N N . ARG A 1 31 ? -1.930 2.921 2.742 1.00 0.00 31 ARG A N 8
ATOM 5921 C CA . ARG A 1 31 ? -3.357 3.115 2.965 1.00 0.00 31 ARG A CA 8
ATOM 5922 C C . ARG A 1 31 ? -4.039 1.792 3.303 1.00 0.00 31 ARG A C 8
ATOM 5923 O O . ARG A 1 31 ? -4.975 1.751 4.102 1.00 0.00 31 ARG A O 8
ATOM 5944 N N . CYS A 1 32 ? -3.565 0.714 2.688 1.00 0.00 32 CYS A N 8
ATOM 5945 C CA . CYS A 1 32 ? -4.129 -0.610 2.922 1.00 0.00 32 CYS A CA 8
ATOM 5946 C C . CYS A 1 32 ? -3.024 -1.645 3.117 1.00 0.00 32 CYS A C 8
ATOM 5947 O O . CYS A 1 32 ? -3.206 -2.825 2.822 1.00 0.00 32 CYS A O 8
ATOM 5954 N N . ASN A 1 33 ? -1.879 -1.192 3.616 1.00 0.00 33 ASN A N 8
ATOM 5955 C CA . ASN A 1 33 ? -0.744 -2.078 3.851 1.00 0.00 33 ASN A CA 8
ATOM 5956 C C . ASN A 1 33 ? -0.706 -3.198 2.816 1.00 0.00 33 ASN A C 8
ATOM 5957 O O . ASN A 1 33 ? -0.680 -4.378 3.164 1.00 0.00 33 ASN A O 8
ATOM 5968 N N . ALA A 1 34 ? -0.701 -2.819 1.542 1.00 0.00 34 ALA A N 8
ATOM 5969 C CA . ALA A 1 34 ? -0.662 -3.791 0.456 1.00 0.00 34 ALA A CA 8
ATOM 5970 C C . ALA A 1 34 ? 0.737 -3.889 -0.143 1.00 0.00 34 ALA A C 8
ATOM 5971 O O . ALA A 1 34 ? 1.216 -2.976 -0.815 1.00 0.00 34 ALA A O 8
ATOM 5978 N N . PRO A 1 35 ? 1.409 -5.023 0.105 1.00 0.00 35 PRO A N 8
ATOM 5979 C CA . PRO A 1 35 ? 2.763 -5.267 -0.401 1.00 0.00 35 PRO A CA 8
ATOM 5980 C C . PRO A 1 35 ? 2.789 -5.467 -1.913 1.00 0.00 35 PRO A C 8
ATOM 5981 O O . PRO A 1 35 ? 2.298 -6.473 -2.424 1.00 0.00 35 PRO A O 8
ATOM 5992 N N . TYR A 1 36 ? 3.366 -4.503 -2.622 1.00 0.00 36 TYR A N 8
ATOM 5993 C CA . TYR A 1 36 ? 3.454 -4.573 -4.076 1.00 0.00 36 TYR A CA 8
ATOM 5994 C C . TYR A 1 36 ? 4.909 -4.554 -4.535 1.00 0.00 36 TYR A C 8
ATOM 5995 O O . TYR A 1 36 ? 5.759 -3.910 -3.918 1.00 0.00 36 TYR A O 8
ATOM 6013 N N . CYS A 1 37 ? 5.189 -5.265 -5.622 1.00 0.00 37 CYS A N 8
ATOM 6014 C CA . CYS A 1 37 ? 6.540 -5.331 -6.166 1.00 0.00 37 CYS A CA 8
ATOM 6015 C C . CYS A 1 37 ? 6.981 -3.970 -6.696 1.00 0.00 37 CYS A C 8
ATOM 6016 O O . CYS A 1 37 ? 8.075 -3.497 -6.387 1.00 0.00 37 CYS A O 8
ATOM 6023 N N . SER A 1 38 ? 6.121 -3.345 -7.494 1.00 0.00 38 SER A N 8
ATOM 6024 C CA . SER A 1 38 ? 6.422 -2.040 -8.069 1.00 0.00 38 SER A CA 8
ATOM 6025 C C . SER A 1 38 ? 5.181 -1.153 -8.086 1.00 0.00 38 SER A C 8
ATOM 6026 O O . SER A 1 38 ? 4.128 -1.530 -7.570 1.00 0.00 38 SER A O 8
ATOM 6034 N N . LEU A 1 39 ? 5.311 0.026 -8.683 1.00 0.00 39 LEU A N 8
ATOM 6035 C CA . LEU A 1 39 ? 4.201 0.968 -8.769 1.00 0.00 39 LEU A CA 8
ATOM 6036 C C . LEU A 1 39 ? 3.057 0.387 -9.594 1.00 0.00 39 LEU A C 8
ATOM 6037 O O . LEU A 1 39 ? 1.886 0.550 -9.251 1.00 0.00 39 LEU A O 8
ATOM 6053 N N . ARG A 1 40 ? 3.405 -0.291 -10.683 1.00 0.00 40 ARG A N 8
ATOM 6054 C CA . ARG A 1 40 ? 2.407 -0.897 -11.557 1.00 0.00 40 ARG A CA 8
ATOM 6055 C C . ARG A 1 40 ? 1.355 -1.645 -10.744 1.00 0.00 40 ARG A C 8
ATOM 6056 O O . ARG A 1 40 ? 0.168 -1.622 -11.074 1.00 0.00 40 ARG A O 8
ATOM 6077 N N . CYS A 1 41 ? 1.797 -2.308 -9.681 1.00 0.00 41 CYS A N 8
ATOM 6078 C CA . CYS A 1 41 ? 0.895 -3.065 -8.821 1.00 0.00 41 CYS A CA 8
ATOM 6079 C C . CYS A 1 41 ? 0.299 -2.171 -7.737 1.00 0.00 41 CYS A C 8
ATOM 6080 O O . CYS A 1 41 ? -0.749 -2.480 -7.169 1.00 0.00 41 CYS A O 8
ATOM 6087 N N . TYR A 1 42 ? 0.974 -1.061 -7.457 1.00 0.00 42 TYR A N 8
ATOM 6088 C CA . TYR A 1 42 ? 0.514 -0.123 -6.440 1.00 0.00 42 TYR A CA 8
ATOM 6089 C C . TYR A 1 42 ? -0.760 0.586 -6.890 1.00 0.00 42 TYR A C 8
ATOM 6090 O O . TYR A 1 42 ? -1.533 1.079 -6.068 1.00 0.00 42 TYR A O 8
ATOM 6108 N N . ARG A 1 43 ? -0.971 0.633 -8.201 1.00 0.00 43 ARG A N 8
ATOM 6109 C CA . ARG A 1 43 ? -2.150 1.282 -8.763 1.00 0.00 43 ARG A CA 8
ATOM 6110 C C . ARG A 1 43 ? -3.234 0.257 -9.084 1.00 0.00 43 ARG A C 8
ATOM 6111 O O . ARG A 1 43 ? -4.427 0.556 -9.016 1.00 0.00 43 ARG A O 8
ATOM 6132 N N . THR A 1 44 ? -2.811 -0.954 -9.435 1.00 0.00 44 THR A N 8
ATOM 6133 C CA . THR A 1 44 ? -3.744 -2.022 -9.769 1.00 0.00 44 THR A CA 8
ATOM 6134 C C . THR A 1 44 ? -4.370 -2.618 -8.513 1.00 0.00 44 THR A C 8
ATOM 6135 O O . THR A 1 44 ? -5.593 -2.659 -8.376 1.00 0.00 44 THR A O 8
ATOM 6146 N N . HIS A 1 45 ? -3.523 -3.079 -7.597 1.00 0.00 45 HIS A N 8
ATOM 6147 C CA . HIS A 1 45 ? -3.994 -3.672 -6.350 1.00 0.00 45 HIS A CA 8
ATOM 6148 C C . HIS A 1 45 ? -5.273 -2.991 -5.874 1.00 0.00 45 HIS A C 8
ATOM 6149 O O . HIS A 1 45 ? -6.289 -3.646 -5.645 1.00 0.00 45 HIS A O 8
ATOM 6163 N N . GLY A 1 46 ? -5.215 -1.670 -5.726 1.00 0.00 46 GLY A N 8
ATOM 6164 C CA . GLY A 1 46 ? -6.375 -0.923 -5.276 1.00 0.00 46 GLY A CA 8
ATOM 6165 C C . GLY A 1 46 ? -6.215 0.571 -5.477 1.00 0.00 46 GLY A C 8
ATOM 6166 O O . GLY A 1 46 ? -5.104 1.064 -5.676 1.00 0.00 46 GLY A O 8
ATOM 6170 N N . THR A 1 47 ? -7.328 1.296 -5.426 1.00 0.00 47 THR A N 8
ATOM 6171 C CA . THR A 1 47 ? -7.307 2.742 -5.606 1.00 0.00 47 THR A CA 8
ATOM 6172 C C . THR A 1 47 ? -7.225 3.463 -4.265 1.00 0.00 47 THR A C 8
ATOM 6173 O O . THR A 1 47 ? -8.231 3.944 -3.744 1.00 0.00 47 THR A O 8
ATOM 6184 N N . CYS A 1 48 ? -6.019 3.534 -3.710 1.00 0.00 48 CYS A N 8
ATOM 6185 C CA . CYS A 1 48 ? -5.804 4.196 -2.429 1.00 0.00 48 CYS A CA 8
ATOM 6186 C C . CYS A 1 48 ? -4.939 5.441 -2.599 1.00 0.00 48 CYS A C 8
ATOM 6187 O O . CYS A 1 48 ? -4.952 6.338 -1.757 1.00 0.00 48 CYS A O 8
ATOM 6194 N N . ALA A 1 49 ? -4.188 5.488 -3.695 1.00 0.00 49 ALA A N 8
ATOM 6195 C CA . ALA A 1 49 ? -3.318 6.624 -3.976 1.00 0.00 49 ALA A CA 8
ATOM 6196 C C . ALA A 1 49 ? -4.089 7.750 -4.657 1.00 0.00 49 ALA A C 8
ATOM 6197 O O . ALA A 1 49 ? -3.565 8.427 -5.541 1.00 0.00 49 ALA A O 8
ATOM 6204 N N . GLU A 1 50 ? -5.336 7.944 -4.239 1.00 0.00 50 GLU A N 8
ATOM 6205 C CA . GLU A 1 50 ? -6.178 8.988 -4.811 1.00 0.00 50 GLU A CA 8
ATOM 6206 C C . GLU A 1 50 ? -6.469 10.077 -3.781 1.00 0.00 50 GLU A C 8
ATOM 6207 O O . GLU A 1 50 ? -6.722 11.228 -4.134 1.00 0.00 50 GLU A O 8
ATOM 6219 N N . ASN A 1 51 ? -6.432 9.703 -2.506 1.00 0.00 51 ASN A N 8
ATOM 6220 C CA . ASN A 1 51 ? -6.693 10.646 -1.425 1.00 0.00 51 ASN A CA 8
ATOM 6221 C C . ASN A 1 51 ? -5.643 10.517 -0.326 1.00 0.00 51 ASN A C 8
ATOM 6222 O O . ASN A 1 51 ? -5.937 10.712 0.854 1.00 0.00 51 ASN A O 8
ATOM 6233 N N . PHE A 1 52 ? -4.418 10.188 -0.721 1.00 0.00 52 PHE A N 8
ATOM 6234 C CA . PHE A 1 52 ? -3.324 10.032 0.230 1.00 0.00 52 PHE A CA 8
ATOM 6235 C C . PHE A 1 52 ? -2.272 11.120 0.031 1.00 0.00 52 PHE A C 8
ATOM 6236 O O . PHE A 1 52 ? -1.879 11.800 0.980 1.00 0.00 52 PHE A O 8
ATOM 6253 N N . TYR A 1 53 ? -1.819 11.277 -1.208 1.00 0.00 53 TYR A N 8
ATOM 6254 C CA . TYR A 1 53 ? -0.811 12.278 -1.532 1.00 0.00 53 TYR A CA 8
ATOM 6255 C C . TYR A 1 53 ? -1.314 13.682 -1.209 1.00 0.00 53 TYR A C 8
ATOM 6256 O O . TYR A 1 53 ? -2.519 13.926 -1.159 1.00 0.00 53 TYR A O 8
ATOM 6274 N N . SER A 1 54 ? -0.380 14.603 -0.992 1.00 0.00 54 SER A N 8
ATOM 6275 C CA . SER A 1 54 ? -0.726 15.982 -0.671 1.00 0.00 54 SER A CA 8
ATOM 6276 C C . SER A 1 54 ? -1.039 16.773 -1.938 1.00 0.00 54 SER A C 8
ATOM 6277 O O . SER A 1 54 ? -0.169 16.987 -2.781 1.00 0.00 54 SER A O 8
ATOM 6285 N N . GLY A 1 55 ? -2.291 17.204 -2.065 1.00 0.00 55 GLY A N 8
ATOM 6286 C CA . GLY A 1 55 ? -2.698 17.966 -3.231 1.00 0.00 55 GLY A CA 8
ATOM 6287 C C . GLY A 1 55 ? -3.205 19.349 -2.873 1.00 0.00 55 GLY A C 8
ATOM 6288 O O . GLY A 1 55 ? -3.164 19.767 -1.716 1.00 0.00 55 GLY A O 8
ATOM 6292 N N . PRO A 1 56 ? -3.694 20.084 -3.882 1.00 0.00 56 PRO A N 8
ATOM 6293 C CA . PRO A 1 56 ? -4.219 21.439 -3.692 1.00 0.00 56 PRO A CA 8
ATOM 6294 C C . PRO A 1 56 ? -5.533 21.449 -2.918 1.00 0.00 56 PRO A C 8
ATOM 6295 O O . PRO A 1 56 ? -6.039 20.399 -2.523 1.00 0.00 56 PRO A O 8
ATOM 6306 N N . SER A 1 57 ? -6.080 22.642 -2.705 1.00 0.00 57 SER A N 8
ATOM 6307 C CA . SER A 1 57 ? -7.334 22.788 -1.975 1.00 0.00 57 SER A CA 8
ATOM 6308 C C . SER A 1 57 ? -8.470 23.169 -2.918 1.00 0.00 57 SER A C 8
ATOM 6309 O O . SER A 1 57 ? -9.262 24.065 -2.625 1.00 0.00 57 SER A O 8
ATOM 6317 N N . SER A 1 58 ? -8.545 22.481 -4.053 1.00 0.00 58 SER A N 8
ATOM 6318 C CA . SER A 1 58 ? -9.582 22.749 -5.043 1.00 0.00 58 SER A CA 8
ATOM 6319 C C . SER A 1 58 ? -10.769 21.810 -4.853 1.00 0.00 58 SER A C 8
ATOM 6320 O O . SER A 1 58 ? -11.794 21.945 -5.520 1.00 0.00 58 SER A O 8
ATOM 6328 N N . GLY A 1 59 ? -10.623 20.858 -3.937 1.00 0.00 59 GLY A N 8
ATOM 6329 C CA . GLY A 1 59 ? -11.690 19.910 -3.675 1.00 0.00 59 GLY A CA 8
ATOM 6330 C C . GLY A 1 59 ? -11.520 19.198 -2.347 1.00 0.00 59 GLY A C 8
ATOM 6331 O O . GLY A 1 59 ? -10.816 19.711 -1.478 1.00 0.00 59 GLY A O 8
ATOM 6337 N N . GLY A 1 1 ? 11.437 -8.709 15.027 1.00 0.00 1 GLY A N 9
ATOM 6338 C CA . GLY A 1 1 ? 12.525 -8.217 14.202 1.00 0.00 1 GLY A CA 9
ATOM 6339 C C . GLY A 1 1 ? 13.757 -9.096 14.283 1.00 0.00 1 GLY A C 9
ATOM 6340 O O . GLY A 1 1 ? 14.325 -9.283 15.359 1.00 0.00 1 GLY A O 9
ATOM 6344 N N . SER A 1 2 ? 14.171 -9.640 13.143 1.00 0.00 2 SER A N 9
ATOM 6345 C CA . SER A 1 2 ? 15.341 -10.509 13.091 1.00 0.00 2 SER A CA 9
ATOM 6346 C C . SER A 1 2 ? 16.625 -9.700 13.244 1.00 0.00 2 SER A C 9
ATOM 6347 O O . SER A 1 2 ? 17.493 -10.040 14.048 1.00 0.00 2 SER A O 9
ATOM 6355 N N . SER A 1 3 ? 16.739 -8.629 12.466 1.00 0.00 3 SER A N 9
ATOM 6356 C CA . SER A 1 3 ? 17.919 -7.773 12.511 1.00 0.00 3 SER A CA 9
ATOM 6357 C C . SER A 1 3 ? 17.531 -6.329 12.815 1.00 0.00 3 SER A C 9
ATOM 6358 O O . SER A 1 3 ? 16.358 -5.964 12.756 1.00 0.00 3 SER A O 9
ATOM 6366 N N . GLY A 1 4 ? 18.528 -5.512 13.142 1.00 0.00 4 GLY A N 9
ATOM 6367 C CA . GLY A 1 4 ? 18.272 -4.117 13.451 1.00 0.00 4 GLY A CA 9
ATOM 6368 C C . GLY A 1 4 ? 17.159 -3.530 12.605 1.00 0.00 4 GLY A C 9
ATOM 6369 O O . GLY A 1 4 ? 16.998 -3.894 11.440 1.00 0.00 4 GLY A O 9
ATOM 6373 N N . SER A 1 5 ? 16.387 -2.622 13.193 1.00 0.00 5 SER A N 9
ATOM 6374 C CA . SER A 1 5 ? 15.279 -1.988 12.488 1.00 0.00 5 SER A CA 9
ATOM 6375 C C . SER A 1 5 ? 15.778 -0.846 11.608 1.00 0.00 5 SER A C 9
ATOM 6376 O O . SER A 1 5 ? 15.165 0.219 11.547 1.00 0.00 5 SER A O 9
ATOM 6384 N N . SER A 1 6 ? 16.896 -1.077 10.927 1.00 0.00 6 SER A N 9
ATOM 6385 C CA . SER A 1 6 ? 17.481 -0.067 10.053 1.00 0.00 6 SER A CA 9
ATOM 6386 C C . SER A 1 6 ? 18.081 -0.710 8.806 1.00 0.00 6 SER A C 9
ATOM 6387 O O . SER A 1 6 ? 18.915 -1.609 8.897 1.00 0.00 6 SER A O 9
ATOM 6395 N N . GLY A 1 7 ? 17.648 -0.241 7.639 1.00 0.00 7 GLY A N 9
ATOM 6396 C CA . GLY A 1 7 ? 18.152 -0.780 6.390 1.00 0.00 7 GLY A CA 9
ATOM 6397 C C . GLY A 1 7 ? 17.320 -1.942 5.883 1.00 0.00 7 GLY A C 9
ATOM 6398 O O . GLY A 1 7 ? 16.717 -1.861 4.813 1.00 0.00 7 GLY A O 9
ATOM 6402 N N . MET A 1 8 ? 17.290 -3.026 6.652 1.00 0.00 8 MET A N 9
ATOM 6403 C CA . MET A 1 8 ? 16.526 -4.209 6.273 1.00 0.00 8 MET A CA 9
ATOM 6404 C C . MET A 1 8 ? 15.030 -3.966 6.439 1.00 0.00 8 MET A C 9
ATOM 6405 O O . MET A 1 8 ? 14.527 -3.876 7.559 1.00 0.00 8 MET A O 9
ATOM 6419 N N . GLU A 1 9 ? 14.323 -3.861 5.318 1.00 0.00 9 GLU A N 9
ATOM 6420 C CA . GLU A 1 9 ? 12.884 -3.628 5.341 1.00 0.00 9 GLU A CA 9
ATOM 6421 C C . GLU A 1 9 ? 12.118 -4.936 5.170 1.00 0.00 9 GLU A C 9
ATOM 6422 O O . GLU A 1 9 ? 12.355 -5.706 4.239 1.00 0.00 9 GLU A O 9
ATOM 6434 N N . PRO A 1 10 ? 11.177 -5.195 6.090 1.00 0.00 10 PRO A N 9
ATOM 6435 C CA . PRO A 1 10 ? 10.356 -6.409 6.063 1.00 0.00 10 PRO A CA 9
ATOM 6436 C C . PRO A 1 10 ? 9.364 -6.413 4.905 1.00 0.00 10 PRO A C 9
ATOM 6437 O O . PRO A 1 10 ? 8.193 -6.078 5.077 1.00 0.00 10 PRO A O 9
ATOM 6448 N N . ALA A 1 11 ? 9.841 -6.794 3.724 1.00 0.00 11 ALA A N 9
ATOM 6449 C CA . ALA A 1 11 ? 8.995 -6.844 2.538 1.00 0.00 11 ALA A CA 9
ATOM 6450 C C . ALA A 1 11 ? 8.266 -8.180 2.439 1.00 0.00 11 ALA A C 9
ATOM 6451 O O . ALA A 1 11 ? 8.555 -9.113 3.187 1.00 0.00 11 ALA A O 9
ATOM 6458 N N . GLY A 1 12 ? 7.318 -8.264 1.511 1.00 0.00 12 GLY A N 9
ATOM 6459 C CA . GLY A 1 12 ? 6.562 -9.490 1.332 1.00 0.00 12 GLY A CA 9
ATOM 6460 C C . GLY A 1 12 ? 6.379 -9.851 -0.129 1.00 0.00 12 GLY A C 9
ATOM 6461 O O . GLY A 1 12 ? 6.566 -9.025 -1.022 1.00 0.00 12 GLY A O 9
ATOM 6465 N N . PRO A 1 13 ? 6.008 -11.113 -0.388 1.00 0.00 13 PRO A N 9
ATOM 6466 C CA . PRO A 1 13 ? 5.794 -11.611 -1.750 1.00 0.00 13 PRO A CA 9
ATOM 6467 C C . PRO A 1 13 ? 4.552 -11.009 -2.399 1.00 0.00 13 PRO A C 9
ATOM 6468 O O . PRO A 1 13 ? 3.425 -11.312 -2.007 1.00 0.00 13 PRO A O 9
ATOM 6479 N N . CYS A 1 14 ? 4.765 -10.154 -3.394 1.00 0.00 14 CYS A N 9
ATOM 6480 C CA . CYS A 1 14 ? 3.664 -9.508 -4.098 1.00 0.00 14 CYS A CA 9
ATOM 6481 C C . CYS A 1 14 ? 2.709 -10.546 -4.682 1.00 0.00 14 CYS A C 9
ATOM 6482 O O . CYS A 1 14 ? 3.039 -11.233 -5.647 1.00 0.00 14 CYS A O 9
ATOM 6489 N N . GLY A 1 15 ? 1.524 -10.652 -4.089 1.00 0.00 15 GLY A N 9
ATOM 6490 C CA . GLY A 1 15 ? 0.540 -11.607 -4.564 1.00 0.00 15 GLY A CA 9
ATOM 6491 C C . GLY A 1 15 ? -0.256 -11.082 -5.742 1.00 0.00 15 GLY A C 9
ATOM 6492 O O . GLY A 1 15 ? -0.569 -11.827 -6.671 1.00 0.00 15 GLY A O 9
ATOM 6496 N N . PHE A 1 16 ? -0.587 -9.795 -5.703 1.00 0.00 16 PHE A N 9
ATOM 6497 C CA . PHE A 1 16 ? -1.355 -9.171 -6.775 1.00 0.00 16 PHE A CA 9
ATOM 6498 C C . PHE A 1 16 ? -0.891 -9.673 -8.139 1.00 0.00 16 PHE A C 9
ATOM 6499 O O . PHE A 1 16 ? -1.697 -9.859 -9.052 1.00 0.00 16 PHE A O 9
ATOM 6516 N N . CYS A 1 17 ? 0.413 -9.888 -8.271 1.00 0.00 17 CYS A N 9
ATOM 6517 C CA . CYS A 1 17 ? 0.986 -10.367 -9.523 1.00 0.00 17 CYS A CA 9
ATOM 6518 C C . CYS A 1 17 ? 0.400 -11.722 -9.907 1.00 0.00 17 CYS A C 9
ATOM 6519 O O . CYS A 1 17 ? -0.080 -12.480 -9.064 1.00 0.00 17 CYS A O 9
ATOM 6526 N N . PRO A 1 18 ? 0.439 -12.036 -11.211 1.00 0.00 18 PRO A N 9
ATOM 6527 C CA . PRO A 1 18 ? -0.083 -13.301 -11.737 1.00 0.00 18 PRO A CA 9
ATOM 6528 C C . PRO A 1 18 ? 0.769 -14.496 -11.323 1.00 0.00 18 PRO A C 9
ATOM 6529 O O . PRO A 1 18 ? 1.997 -14.426 -11.326 1.00 0.00 18 PRO A O 9
ATOM 6540 N N . ALA A 1 19 ? 0.108 -15.593 -10.968 1.00 0.00 19 ALA A N 9
ATOM 6541 C CA . ALA A 1 19 ? 0.805 -16.805 -10.554 1.00 0.00 19 ALA A CA 9
ATOM 6542 C C . ALA A 1 19 ? 2.106 -16.982 -11.330 1.00 0.00 19 ALA A C 9
ATOM 6543 O O . ALA A 1 19 ? 2.113 -16.972 -12.560 1.00 0.00 19 ALA A O 9
ATOM 6550 N N . GLY A 1 20 ? 3.207 -17.143 -10.602 1.00 0.00 20 GLY A N 9
ATOM 6551 C CA . GLY A 1 20 ? 4.499 -17.319 -11.239 1.00 0.00 20 GLY A CA 9
ATOM 6552 C C . GLY A 1 20 ? 5.308 -16.037 -11.272 1.00 0.00 20 GLY A C 9
ATOM 6553 O O . GLY A 1 20 ? 6.506 -16.046 -10.991 1.00 0.00 20 GLY A O 9
ATOM 6557 N N . GLU A 1 21 ? 4.653 -14.934 -11.618 1.00 0.00 21 GLU A N 9
ATOM 6558 C CA . GLU A 1 21 ? 5.321 -13.640 -11.688 1.00 0.00 21 GLU A CA 9
ATOM 6559 C C . GLU A 1 21 ? 5.358 -12.970 -10.317 1.00 0.00 21 GLU A C 9
ATOM 6560 O O . GLU A 1 21 ? 5.096 -11.774 -10.191 1.00 0.00 21 GLU A O 9
ATOM 6572 N N . VAL A 1 22 ? 5.684 -13.752 -9.293 1.00 0.00 22 VAL A N 9
ATOM 6573 C CA . VAL A 1 22 ? 5.756 -13.236 -7.931 1.00 0.00 22 VAL A CA 9
ATOM 6574 C C . VAL A 1 22 ? 7.028 -12.425 -7.717 1.00 0.00 22 VAL A C 9
ATOM 6575 O O . VAL A 1 22 ? 8.136 -12.952 -7.818 1.00 0.00 22 VAL A O 9
ATOM 6588 N N . GLN A 1 23 ? 6.862 -11.140 -7.420 1.00 0.00 23 GLN A N 9
ATOM 6589 C CA . GLN A 1 23 ? 7.999 -10.256 -7.192 1.00 0.00 23 GLN A CA 9
ATOM 6590 C C . GLN A 1 23 ? 8.048 -9.797 -5.738 1.00 0.00 23 GLN A C 9
ATOM 6591 O O . GLN A 1 23 ? 7.043 -9.796 -5.027 1.00 0.00 23 GLN A O 9
ATOM 6605 N N . PRO A 1 24 ? 9.245 -9.396 -5.284 1.00 0.00 24 PRO A N 9
ATOM 6606 C CA . PRO A 1 24 ? 9.454 -8.927 -3.911 1.00 0.00 24 PRO A CA 9
ATOM 6607 C C . PRO A 1 24 ? 8.794 -7.576 -3.653 1.00 0.00 24 PRO A C 9
ATOM 6608 O O . PRO A 1 24 ? 9.245 -6.549 -4.159 1.00 0.00 24 PRO A O 9
ATOM 6619 N N . ALA A 1 25 ? 7.726 -7.586 -2.863 1.00 0.00 25 ALA A N 9
ATOM 6620 C CA . ALA A 1 25 ? 7.007 -6.361 -2.536 1.00 0.00 25 ALA A CA 9
ATOM 6621 C C . ALA A 1 25 ? 7.814 -5.489 -1.580 1.00 0.00 25 ALA A C 9
ATOM 6622 O O . ALA A 1 25 ? 7.443 -5.316 -0.419 1.00 0.00 25 ALA A O 9
ATOM 6629 N N . ARG A 1 26 ? 8.919 -4.942 -2.076 1.00 0.00 26 ARG A N 9
ATOM 6630 C CA . ARG A 1 26 ? 9.780 -4.089 -1.265 1.00 0.00 26 ARG A CA 9
ATOM 6631 C C . ARG A 1 26 ? 8.985 -2.937 -0.657 1.00 0.00 26 ARG A C 9
ATOM 6632 O O . ARG A 1 26 ? 9.331 -2.425 0.409 1.00 0.00 26 ARG A O 9
ATOM 6653 N N . TYR A 1 27 ? 7.921 -2.533 -1.341 1.00 0.00 27 TYR A N 9
ATOM 6654 C CA . TYR A 1 27 ? 7.080 -1.439 -0.870 1.00 0.00 27 TYR A CA 9
ATOM 6655 C C . TYR A 1 27 ? 5.725 -1.958 -0.397 1.00 0.00 27 TYR A C 9
ATOM 6656 O O . TYR A 1 27 ? 5.440 -3.153 -0.483 1.00 0.00 27 TYR A O 9
ATOM 6674 N N . THR A 1 28 ? 4.893 -1.050 0.103 1.00 0.00 28 THR A N 9
ATOM 6675 C CA . THR A 1 28 ? 3.569 -1.415 0.591 1.00 0.00 28 THR A CA 9
ATOM 6676 C C . THR A 1 28 ? 2.648 -0.201 0.640 1.00 0.00 28 THR A C 9
ATOM 6677 O O . THR A 1 28 ? 3.084 0.911 0.939 1.00 0.00 28 THR A O 9
ATOM 6688 N N . CYS A 1 29 ? 1.371 -0.420 0.344 1.00 0.00 29 CYS A N 9
ATOM 6689 C CA . CYS A 1 29 ? 0.387 0.656 0.354 1.00 0.00 29 CYS A CA 9
ATOM 6690 C C . CYS A 1 29 ? 0.223 1.230 1.759 1.00 0.00 29 CYS A C 9
ATOM 6691 O O . CYS A 1 29 ? -0.247 0.561 2.679 1.00 0.00 29 CYS A O 9
ATOM 6698 N N . PRO A 1 30 ? 0.620 2.500 1.929 1.00 0.00 30 PRO A N 9
ATOM 6699 C CA . PRO A 1 30 ? 0.527 3.192 3.217 1.00 0.00 30 PRO A CA 9
ATOM 6700 C C . PRO A 1 30 ? -0.916 3.487 3.613 1.00 0.00 30 PRO A C 9
ATOM 6701 O O . PRO A 1 30 ? -1.170 4.137 4.627 1.00 0.00 30 PRO A O 9
ATOM 6712 N N . ARG A 1 31 ? -1.856 3.005 2.808 1.00 0.00 31 ARG A N 9
ATOM 6713 C CA . ARG A 1 31 ? -3.274 3.218 3.075 1.00 0.00 31 ARG A CA 9
ATOM 6714 C C . ARG A 1 31 ? -3.970 1.899 3.397 1.00 0.00 31 ARG A C 9
ATOM 6715 O O . ARG A 1 31 ? -4.898 1.856 4.205 1.00 0.00 31 ARG A O 9
ATOM 6736 N N . CYS A 1 32 ? -3.517 0.825 2.759 1.00 0.00 32 CYS A N 9
ATOM 6737 C CA . CYS A 1 32 ? -4.096 -0.495 2.975 1.00 0.00 32 CYS A CA 9
ATOM 6738 C C . CYS A 1 32 ? -3.004 -1.543 3.168 1.00 0.00 32 CYS A C 9
ATOM 6739 O O . CYS A 1 32 ? -3.209 -2.725 2.894 1.00 0.00 32 CYS A O 9
ATOM 6746 N N . ASN A 1 33 ? -1.844 -1.101 3.641 1.00 0.00 33 ASN A N 9
ATOM 6747 C CA . ASN A 1 33 ? -0.719 -2.000 3.870 1.00 0.00 33 ASN A CA 9
ATOM 6748 C C . ASN A 1 33 ? -0.700 -3.122 2.836 1.00 0.00 33 ASN A C 9
ATOM 6749 O O . ASN A 1 33 ? -0.688 -4.302 3.186 1.00 0.00 33 ASN A O 9
ATOM 6760 N N . ALA A 1 34 ? -0.698 -2.746 1.562 1.00 0.00 34 ALA A N 9
ATOM 6761 C CA . ALA A 1 34 ? -0.678 -3.720 0.477 1.00 0.00 34 ALA A CA 9
ATOM 6762 C C . ALA A 1 34 ? 0.706 -3.808 -0.156 1.00 0.00 34 ALA A C 9
ATOM 6763 O O . ALA A 1 34 ? 1.192 -2.863 -0.777 1.00 0.00 34 ALA A O 9
ATOM 6770 N N . PRO A 1 35 ? 1.358 -4.969 0.003 1.00 0.00 35 PRO A N 9
ATOM 6771 C CA . PRO A 1 35 ? 2.695 -5.208 -0.546 1.00 0.00 35 PRO A CA 9
ATOM 6772 C C . PRO A 1 35 ? 2.688 -5.309 -2.068 1.00 0.00 35 PRO A C 9
ATOM 6773 O O . PRO A 1 35 ? 2.149 -6.260 -2.634 1.00 0.00 35 PRO A O 9
ATOM 6784 N N . TYR A 1 36 ? 3.288 -4.322 -2.724 1.00 0.00 36 TYR A N 9
ATOM 6785 C CA . TYR A 1 36 ? 3.349 -4.299 -4.181 1.00 0.00 36 TYR A CA 9
ATOM 6786 C C . TYR A 1 36 ? 4.795 -4.303 -4.666 1.00 0.00 36 TYR A C 9
ATOM 6787 O O . TYR A 1 36 ? 5.630 -3.545 -4.172 1.00 0.00 36 TYR A O 9
ATOM 6805 N N . CYS A 1 37 ? 5.083 -5.161 -5.639 1.00 0.00 37 CYS A N 9
ATOM 6806 C CA . CYS A 1 37 ? 6.428 -5.265 -6.194 1.00 0.00 37 CYS A CA 9
ATOM 6807 C C . CYS A 1 37 ? 6.879 -3.931 -6.780 1.00 0.00 37 CYS A C 9
ATOM 6808 O O . CYS A 1 37 ? 7.985 -3.464 -6.508 1.00 0.00 37 CYS A O 9
ATOM 6815 N N . SER A 1 38 ? 6.015 -3.323 -7.587 1.00 0.00 38 SER A N 9
ATOM 6816 C CA . SER A 1 38 ? 6.326 -2.044 -8.216 1.00 0.00 38 SER A CA 9
ATOM 6817 C C . SER A 1 38 ? 5.082 -1.164 -8.300 1.00 0.00 38 SER A C 9
ATOM 6818 O O . SER A 1 38 ? 3.955 -1.649 -8.185 1.00 0.00 38 SER A O 9
ATOM 6826 N N . LEU A 1 39 ? 5.295 0.131 -8.501 1.00 0.00 39 LEU A N 9
ATOM 6827 C CA . LEU A 1 39 ? 4.193 1.081 -8.601 1.00 0.00 39 LEU A CA 9
ATOM 6828 C C . LEU A 1 39 ? 3.048 0.502 -9.426 1.00 0.00 39 LEU A C 9
ATOM 6829 O O . LEU A 1 39 ? 1.876 0.751 -9.141 1.00 0.00 39 LEU A O 9
ATOM 6845 N N . ARG A 1 40 ? 3.395 -0.272 -10.449 1.00 0.00 40 ARG A N 9
ATOM 6846 C CA . ARG A 1 40 ? 2.397 -0.888 -11.315 1.00 0.00 40 ARG A CA 9
ATOM 6847 C C . ARG A 1 40 ? 1.298 -1.552 -10.491 1.00 0.00 40 ARG A C 9
ATOM 6848 O O . ARG A 1 40 ? 0.118 -1.231 -10.637 1.00 0.00 40 ARG A O 9
ATOM 6869 N N . CYS A 1 41 ? 1.693 -2.479 -9.625 1.00 0.00 41 CYS A N 9
ATOM 6870 C CA . CYS A 1 41 ? 0.742 -3.189 -8.778 1.00 0.00 41 CYS A CA 9
ATOM 6871 C C . CYS A 1 41 ? 0.115 -2.247 -7.755 1.00 0.00 41 CYS A C 9
ATOM 6872 O O . CYS A 1 41 ? -1.068 -2.360 -7.435 1.00 0.00 41 CYS A O 9
ATOM 6879 N N . TYR A 1 42 ? 0.916 -1.318 -7.246 1.00 0.00 42 TYR A N 9
ATOM 6880 C CA . TYR A 1 42 ? 0.441 -0.356 -6.257 1.00 0.00 42 TYR A CA 9
ATOM 6881 C C . TYR A 1 42 ? -0.800 0.375 -6.761 1.00 0.00 42 TYR A C 9
ATOM 6882 O O . TYR A 1 42 ? -1.647 0.797 -5.974 1.00 0.00 42 TYR A O 9
ATOM 6900 N N . ARG A 1 43 ? -0.900 0.519 -8.078 1.00 0.00 43 ARG A N 9
ATOM 6901 C CA . ARG A 1 43 ? -2.036 1.199 -8.689 1.00 0.00 43 ARG A CA 9
ATOM 6902 C C . ARG A 1 43 ? -3.129 0.202 -9.063 1.00 0.00 43 ARG A C 9
ATOM 6903 O O . ARG A 1 43 ? -4.318 0.515 -9.001 1.00 0.00 43 ARG A O 9
ATOM 6924 N N . THR A 1 44 ? -2.718 -1.001 -9.452 1.00 0.00 44 THR A N 9
ATOM 6925 C CA . THR A 1 44 ? -3.661 -2.043 -9.838 1.00 0.00 44 THR A CA 9
ATOM 6926 C C . THR A 1 44 ? -4.360 -2.632 -8.618 1.00 0.00 44 THR A C 9
ATOM 6927 O O . THR A 1 44 ? -5.586 -2.594 -8.514 1.00 0.00 44 THR A O 9
ATOM 6938 N N . HIS A 1 45 ? -3.572 -3.175 -7.695 1.00 0.00 45 HIS A N 9
ATOM 6939 C CA . HIS A 1 45 ? -4.116 -3.770 -6.480 1.00 0.00 45 HIS A CA 9
ATOM 6940 C C . HIS A 1 45 ? -5.376 -3.036 -6.032 1.00 0.00 45 HIS A C 9
ATOM 6941 O O . HIS A 1 45 ? -6.430 -3.644 -5.849 1.00 0.00 45 HIS A O 9
ATOM 6955 N N . GLY A 1 46 ? -5.259 -1.723 -5.855 1.00 0.00 46 GLY A N 9
ATOM 6956 C CA . GLY A 1 46 ? -6.396 -0.928 -5.429 1.00 0.00 46 GLY A CA 9
ATOM 6957 C C . GLY A 1 46 ? -6.134 0.562 -5.537 1.00 0.00 46 GLY A C 9
ATOM 6958 O O . GLY A 1 46 ? -5.007 1.018 -5.342 1.00 0.00 46 GLY A O 9
ATOM 6962 N N . THR A 1 47 ? -7.178 1.323 -5.849 1.00 0.00 47 THR A N 9
ATOM 6963 C CA . THR A 1 47 ? -7.055 2.769 -5.985 1.00 0.00 47 THR A CA 9
ATOM 6964 C C . THR A 1 47 ? -7.048 3.451 -4.622 1.00 0.00 47 THR A C 9
ATOM 6965 O O . THR A 1 47 ? -8.064 3.986 -4.178 1.00 0.00 47 THR A O 9
ATOM 6976 N N . CYS A 1 48 ? -5.895 3.430 -3.962 1.00 0.00 48 CYS A N 9
ATOM 6977 C CA . CYS A 1 48 ? -5.753 4.046 -2.648 1.00 0.00 48 CYS A CA 9
ATOM 6978 C C . CYS A 1 48 ? -5.008 5.374 -2.748 1.00 0.00 48 CYS A C 9
ATOM 6979 O O . CYS A 1 48 ? -5.335 6.335 -2.051 1.00 0.00 48 CYS A O 9
ATOM 6986 N N . ALA A 1 49 ? -4.006 5.420 -3.619 1.00 0.00 49 ALA A N 9
ATOM 6987 C CA . ALA A 1 49 ? -3.216 6.630 -3.812 1.00 0.00 49 ALA A CA 9
ATOM 6988 C C . ALA A 1 49 ? -4.106 7.868 -3.842 1.00 0.00 49 ALA A C 9
ATOM 6989 O O . ALA A 1 49 ? -3.790 8.886 -3.228 1.00 0.00 49 ALA A O 9
ATOM 6996 N N . GLU A 1 50 ? -5.220 7.773 -4.562 1.00 0.00 50 GLU A N 9
ATOM 6997 C CA . GLU A 1 50 ? -6.154 8.886 -4.674 1.00 0.00 50 GLU A CA 9
ATOM 6998 C C . GLU A 1 50 ? -6.507 9.440 -3.296 1.00 0.00 50 GLU A C 9
ATOM 6999 O O . GLU A 1 50 ? -6.521 10.652 -3.087 1.00 0.00 50 GLU A O 9
ATOM 7011 N N . ASN A 1 51 ? -6.794 8.541 -2.360 1.00 0.00 51 ASN A N 9
ATOM 7012 C CA . ASN A 1 51 ? -7.149 8.939 -1.002 1.00 0.00 51 ASN A CA 9
ATOM 7013 C C . ASN A 1 51 ? -5.919 9.416 -0.236 1.00 0.00 51 ASN A C 9
ATOM 7014 O O . ASN A 1 51 ? -5.945 10.462 0.412 1.00 0.00 51 ASN A O 9
ATOM 7025 N N . PHE A 1 52 ? -4.842 8.641 -0.315 1.00 0.00 52 PHE A N 9
ATOM 7026 C CA . PHE A 1 52 ? -3.602 8.984 0.371 1.00 0.00 52 PHE A CA 9
ATOM 7027 C C . PHE A 1 52 ? -3.395 10.495 0.399 1.00 0.00 52 PHE A C 9
ATOM 7028 O O . PHE A 1 52 ? -3.369 11.110 1.466 1.00 0.00 52 PHE A O 9
ATOM 7045 N N . TYR A 1 53 ? -3.248 11.088 -0.781 1.00 0.00 53 TYR A N 9
ATOM 7046 C CA . TYR A 1 53 ? -3.040 12.526 -0.893 1.00 0.00 53 TYR A CA 9
ATOM 7047 C C . TYR A 1 53 ? -4.373 13.265 -0.964 1.00 0.00 53 TYR A C 9
ATOM 7048 O O . TYR A 1 53 ? -5.430 12.649 -1.098 1.00 0.00 53 TYR A O 9
ATOM 7066 N N . SER A 1 54 ? -4.313 14.590 -0.874 1.00 0.00 54 SER A N 9
ATOM 7067 C CA . SER A 1 54 ? -5.515 15.414 -0.926 1.00 0.00 54 SER A CA 9
ATOM 7068 C C . SER A 1 54 ? -5.375 16.514 -1.974 1.00 0.00 54 SER A C 9
ATOM 7069 O O . SER A 1 54 ? -6.296 16.769 -2.749 1.00 0.00 54 SER A O 9
ATOM 7077 N N . GLY A 1 55 ? -4.215 17.163 -1.991 1.00 0.00 55 GLY A N 9
ATOM 7078 C CA . GLY A 1 55 ? -3.975 18.228 -2.947 1.00 0.00 55 GLY A CA 9
ATOM 7079 C C . GLY A 1 55 ? -5.226 19.027 -3.251 1.00 0.00 55 GLY A C 9
ATOM 7080 O O . GLY A 1 55 ? -5.805 19.672 -2.376 1.00 0.00 55 GLY A O 9
ATOM 7084 N N . PRO A 1 56 ? -5.661 18.993 -4.520 1.00 0.00 56 PRO A N 9
ATOM 7085 C CA . PRO A 1 56 ? -6.856 19.716 -4.966 1.00 0.00 56 PRO A CA 9
ATOM 7086 C C . PRO A 1 56 ? -8.140 19.115 -4.406 1.00 0.00 56 PRO A C 9
ATOM 7087 O O . PRO A 1 56 ? -8.645 18.116 -4.919 1.00 0.00 56 PRO A O 9
ATOM 7098 N N . SER A 1 57 ? -8.665 19.730 -3.351 1.00 0.00 57 SER A N 9
ATOM 7099 C CA . SER A 1 57 ? -9.890 19.253 -2.719 1.00 0.00 57 SER A CA 9
ATOM 7100 C C . SER A 1 57 ? -11.108 19.587 -3.575 1.00 0.00 57 SER A C 9
ATOM 7101 O O . SER A 1 57 ? -11.351 20.748 -3.903 1.00 0.00 57 SER A O 9
ATOM 7109 N N . SER A 1 58 ? -11.872 18.560 -3.933 1.00 0.00 58 SER A N 9
ATOM 7110 C CA . SER A 1 58 ? -13.063 18.742 -4.754 1.00 0.00 58 SER A CA 9
ATOM 7111 C C . SER A 1 58 ? -14.195 19.359 -3.938 1.00 0.00 58 SER A C 9
ATOM 7112 O O . SER A 1 58 ? -14.861 20.291 -4.386 1.00 0.00 58 SER A O 9
ATOM 7120 N N . GLY A 1 59 ? -14.407 18.830 -2.737 1.00 0.00 59 GLY A N 9
ATOM 7121 C CA . GLY A 1 59 ? -15.459 19.340 -1.877 1.00 0.00 59 GLY A CA 9
ATOM 7122 C C . GLY A 1 59 ? -15.361 18.806 -0.462 1.00 0.00 59 GLY A C 9
ATOM 7123 O O . GLY A 1 59 ? -14.315 18.962 0.166 1.00 0.00 59 GLY A O 9
ATOM 7129 N N . GLY A 1 1 ? 22.050 -12.420 22.537 1.00 0.00 1 GLY A N 10
ATOM 7130 C CA . GLY A 1 1 ? 21.474 -13.070 21.374 1.00 0.00 1 GLY A CA 10
ATOM 7131 C C . GLY A 1 1 ? 21.270 -12.114 20.216 1.00 0.00 1 GLY A C 10
ATOM 7132 O O . GLY A 1 1 ? 20.899 -10.957 20.416 1.00 0.00 1 GLY A O 10
ATOM 7136 N N . SER A 1 2 ? 21.514 -12.596 19.002 1.00 0.00 2 SER A N 10
ATOM 7137 C CA . SER A 1 2 ? 21.361 -11.774 17.808 1.00 0.00 2 SER A CA 10
ATOM 7138 C C . SER A 1 2 ? 19.969 -11.945 17.206 1.00 0.00 2 SER A C 10
ATOM 7139 O O . SER A 1 2 ? 19.526 -13.064 16.947 1.00 0.00 2 SER A O 10
ATOM 7147 N N . SER A 1 3 ? 19.285 -10.827 16.985 1.00 0.00 3 SER A N 10
ATOM 7148 C CA . SER A 1 3 ? 17.942 -10.852 16.417 1.00 0.00 3 SER A CA 10
ATOM 7149 C C . SER A 1 3 ? 17.940 -10.281 15.002 1.00 0.00 3 SER A C 10
ATOM 7150 O O . SER A 1 3 ? 17.326 -10.841 14.095 1.00 0.00 3 SER A O 10
ATOM 7158 N N . GLY A 1 4 ? 18.632 -9.160 14.823 1.00 0.00 4 GLY A N 10
ATOM 7159 C CA . GLY A 1 4 ? 18.697 -8.530 13.517 1.00 0.00 4 GLY A CA 10
ATOM 7160 C C . GLY A 1 4 ? 18.679 -7.016 13.602 1.00 0.00 4 GLY A C 10
ATOM 7161 O O . GLY A 1 4 ? 17.763 -6.432 14.182 1.00 0.00 4 GLY A O 10
ATOM 7165 N N . SER A 1 5 ? 19.693 -6.380 13.024 1.00 0.00 5 SER A N 10
ATOM 7166 C CA . SER A 1 5 ? 19.792 -4.925 13.042 1.00 0.00 5 SER A CA 10
ATOM 7167 C C . SER A 1 5 ? 18.781 -4.300 12.086 1.00 0.00 5 SER A C 10
ATOM 7168 O O . SER A 1 5 ? 18.303 -4.952 11.157 1.00 0.00 5 SER A O 10
ATOM 7176 N N . SER A 1 6 ? 18.460 -3.032 12.320 1.00 0.00 6 SER A N 10
ATOM 7177 C CA . SER A 1 6 ? 17.503 -2.318 11.483 1.00 0.00 6 SER A CA 10
ATOM 7178 C C . SER A 1 6 ? 17.914 -2.379 10.015 1.00 0.00 6 SER A C 10
ATOM 7179 O O . SER A 1 6 ? 19.056 -2.704 9.691 1.00 0.00 6 SER A O 10
ATOM 7187 N N . GLY A 1 7 ? 16.973 -2.064 9.130 1.00 0.00 7 GLY A N 10
ATOM 7188 C CA . GLY A 1 7 ? 17.256 -2.090 7.707 1.00 0.00 7 GLY A CA 10
ATOM 7189 C C . GLY A 1 7 ? 16.963 -3.439 7.081 1.00 0.00 7 GLY A C 10
ATOM 7190 O O . GLY A 1 7 ? 17.039 -4.470 7.750 1.00 0.00 7 GLY A O 10
ATOM 7194 N N . MET A 1 8 ? 16.627 -3.434 5.796 1.00 0.00 8 MET A N 10
ATOM 7195 C CA . MET A 1 8 ? 16.322 -4.668 5.081 1.00 0.00 8 MET A CA 10
ATOM 7196 C C . MET A 1 8 ? 15.106 -5.361 5.687 1.00 0.00 8 MET A C 10
ATOM 7197 O O . MET A 1 8 ? 15.055 -6.588 5.765 1.00 0.00 8 MET A O 10
ATOM 7211 N N . GLU A 1 9 ? 14.129 -4.567 6.116 1.00 0.00 9 GLU A N 10
ATOM 7212 C CA . GLU A 1 9 ? 12.915 -5.106 6.716 1.00 0.00 9 GLU A CA 10
ATOM 7213 C C . GLU A 1 9 ? 12.377 -6.277 5.899 1.00 0.00 9 GLU A C 10
ATOM 7214 O O . GLU A 1 9 ? 12.583 -6.368 4.688 1.00 0.00 9 GLU A O 10
ATOM 7226 N N . PRO A 1 10 ? 11.672 -7.196 6.575 1.00 0.00 10 PRO A N 10
ATOM 7227 C CA . PRO A 1 10 ? 11.090 -8.378 5.932 1.00 0.00 10 PRO A CA 10
ATOM 7228 C C . PRO A 1 10 ? 9.929 -8.023 5.010 1.00 0.00 10 PRO A C 10
ATOM 7229 O O . PRO A 1 10 ? 8.826 -7.731 5.470 1.00 0.00 10 PRO A O 10
ATOM 7240 N N . ALA A 1 11 ? 10.185 -8.052 3.706 1.00 0.00 11 ALA A N 10
ATOM 7241 C CA . ALA A 1 11 ? 9.160 -7.736 2.719 1.00 0.00 11 ALA A CA 10
ATOM 7242 C C . ALA A 1 11 ? 8.243 -8.931 2.478 1.00 0.00 11 ALA A C 10
ATOM 7243 O O . ALA A 1 11 ? 8.371 -9.965 3.132 1.00 0.00 11 ALA A O 10
ATOM 7250 N N . GLY A 1 12 ? 7.318 -8.780 1.535 1.00 0.00 12 GLY A N 10
ATOM 7251 C CA . GLY A 1 12 ? 6.393 -9.855 1.225 1.00 0.00 12 GLY A CA 10
ATOM 7252 C C . GLY A 1 12 ? 6.237 -10.073 -0.266 1.00 0.00 12 GLY A C 10
ATOM 7253 O O . GLY A 1 12 ? 6.452 -9.169 -1.074 1.00 0.00 12 GLY A O 10
ATOM 7257 N N . PRO A 1 13 ? 5.854 -11.300 -0.652 1.00 0.00 13 PRO A N 10
ATOM 7258 C CA . PRO A 1 13 ? 5.662 -11.663 -2.059 1.00 0.00 13 PRO A CA 10
ATOM 7259 C C . PRO A 1 13 ? 4.442 -10.984 -2.671 1.00 0.00 13 PRO A C 10
ATOM 7260 O O . PRO A 1 13 ? 3.304 -11.292 -2.317 1.00 0.00 13 PRO A O 10
ATOM 7271 N N . CYS A 1 14 ? 4.686 -10.058 -3.593 1.00 0.00 14 CYS A N 10
ATOM 7272 C CA . CYS A 1 14 ? 3.608 -9.335 -4.256 1.00 0.00 14 CYS A CA 10
ATOM 7273 C C . CYS A 1 14 ? 2.465 -10.278 -4.623 1.00 0.00 14 CYS A C 10
ATOM 7274 O O . CYS A 1 14 ? 2.498 -10.934 -5.663 1.00 0.00 14 CYS A O 10
ATOM 7281 N N . GLY A 1 15 ? 1.455 -10.339 -3.760 1.00 0.00 15 GLY A N 10
ATOM 7282 C CA . GLY A 1 15 ? 0.317 -11.203 -4.011 1.00 0.00 15 GLY A CA 10
ATOM 7283 C C . GLY A 1 15 ? -0.716 -10.556 -4.912 1.00 0.00 15 GLY A C 10
ATOM 7284 O O . GLY A 1 15 ? -1.918 -10.683 -4.682 1.00 0.00 15 GLY A O 10
ATOM 7288 N N . PHE A 1 16 ? -0.246 -9.857 -5.941 1.00 0.00 16 PHE A N 10
ATOM 7289 C CA . PHE A 1 16 ? -1.138 -9.184 -6.878 1.00 0.00 16 PHE A CA 10
ATOM 7290 C C . PHE A 1 16 ? -0.765 -9.520 -8.319 1.00 0.00 16 PHE A C 10
ATOM 7291 O O . PHE A 1 16 ? -1.610 -9.493 -9.214 1.00 0.00 16 PHE A O 10
ATOM 7308 N N . CYS A 1 17 ? 0.508 -9.834 -8.537 1.00 0.00 17 CYS A N 10
ATOM 7309 C CA . CYS A 1 17 ? 0.996 -10.174 -9.868 1.00 0.00 17 CYS A CA 10
ATOM 7310 C C . CYS A 1 17 ? 0.502 -11.554 -10.293 1.00 0.00 17 CYS A C 10
ATOM 7311 O O . CYS A 1 17 ? 0.077 -12.368 -9.473 1.00 0.00 17 CYS A O 10
ATOM 7318 N N . PRO A 1 18 ? 0.559 -11.825 -11.605 1.00 0.00 18 PRO A N 10
ATOM 7319 C CA . PRO A 1 18 ? 0.123 -13.106 -12.169 1.00 0.00 18 PRO A CA 10
ATOM 7320 C C . PRO A 1 18 ? 1.055 -14.253 -11.791 1.00 0.00 18 PRO A C 10
ATOM 7321 O O . PRO A 1 18 ? 2.274 -14.086 -11.751 1.00 0.00 18 PRO A O 10
ATOM 7332 N N . ALA A 1 19 ? 0.474 -15.416 -11.517 1.00 0.00 19 ALA A N 10
ATOM 7333 C CA . ALA A 1 19 ? 1.253 -16.590 -11.145 1.00 0.00 19 ALA A CA 10
ATOM 7334 C C . ALA A 1 19 ? 2.593 -16.613 -11.874 1.00 0.00 19 ALA A C 10
ATOM 7335 O O . ALA A 1 19 ? 2.680 -16.245 -13.044 1.00 0.00 19 ALA A O 10
ATOM 7342 N N . GLY A 1 20 ? 3.635 -17.049 -11.173 1.00 0.00 20 GLY A N 10
ATOM 7343 C CA . GLY A 1 20 ? 4.957 -17.111 -11.770 1.00 0.00 20 GLY A CA 10
ATOM 7344 C C . GLY A 1 20 ? 5.674 -15.776 -11.729 1.00 0.00 20 GLY A C 10
ATOM 7345 O O . GLY A 1 20 ? 6.844 -15.705 -11.355 1.00 0.00 20 GLY A O 10
ATOM 7349 N N . GLU A 1 21 ? 4.972 -14.716 -12.118 1.00 0.00 21 GLU A N 10
ATOM 7350 C CA . GLU A 1 21 ? 5.551 -13.378 -12.127 1.00 0.00 21 GLU A CA 10
ATOM 7351 C C . GLU A 1 21 ? 5.747 -12.861 -10.705 1.00 0.00 21 GLU A C 10
ATOM 7352 O O . GLU A 1 21 ? 6.431 -11.861 -10.484 1.00 0.00 21 GLU A O 10
ATOM 7364 N N . VAL A 1 22 ? 5.140 -13.548 -9.742 1.00 0.00 22 VAL A N 10
ATOM 7365 C CA . VAL A 1 22 ? 5.248 -13.160 -8.341 1.00 0.00 22 VAL A CA 10
ATOM 7366 C C . VAL A 1 22 ? 6.615 -12.555 -8.042 1.00 0.00 22 VAL A C 10
ATOM 7367 O O . VAL A 1 22 ? 7.645 -13.194 -8.249 1.00 0.00 22 VAL A O 10
ATOM 7380 N N . GLN A 1 23 ? 6.615 -11.319 -7.553 1.00 0.00 23 GLN A N 10
ATOM 7381 C CA . GLN A 1 23 ? 7.856 -10.627 -7.225 1.00 0.00 23 GLN A CA 10
ATOM 7382 C C . GLN A 1 23 ? 7.885 -10.229 -5.753 1.00 0.00 23 GLN A C 10
ATOM 7383 O O . GLN A 1 23 ? 6.850 -10.118 -5.094 1.00 0.00 23 GLN A O 10
ATOM 7397 N N . PRO A 1 24 ? 9.097 -10.008 -5.223 1.00 0.00 24 PRO A N 10
ATOM 7398 C CA . PRO A 1 24 ? 9.289 -9.618 -3.823 1.00 0.00 24 PRO A CA 10
ATOM 7399 C C . PRO A 1 24 ? 8.800 -8.201 -3.544 1.00 0.00 24 PRO A C 10
ATOM 7400 O O . PRO A 1 24 ? 9.481 -7.225 -3.860 1.00 0.00 24 PRO A O 10
ATOM 7411 N N . ALA A 1 25 ? 7.617 -8.095 -2.948 1.00 0.00 25 ALA A N 10
ATOM 7412 C CA . ALA A 1 25 ? 7.039 -6.797 -2.624 1.00 0.00 25 ALA A CA 10
ATOM 7413 C C . ALA A 1 25 ? 7.862 -6.079 -1.560 1.00 0.00 25 ALA A C 10
ATOM 7414 O O . ALA A 1 25 ? 7.579 -6.183 -0.366 1.00 0.00 25 ALA A O 10
ATOM 7421 N N . ARG A 1 26 ? 8.884 -5.351 -2.000 1.00 0.00 26 ARG A N 10
ATOM 7422 C CA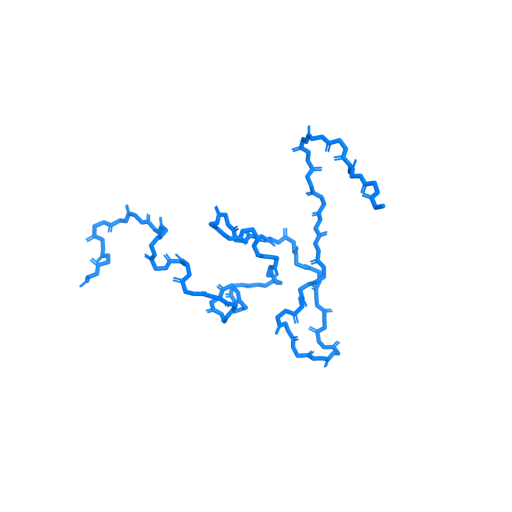 . ARG A 1 26 ? 9.750 -4.618 -1.085 1.00 0.00 26 ARG A CA 10
ATOM 7423 C C . ARG A 1 26 ? 9.002 -3.450 -0.447 1.00 0.00 26 ARG A C 10
ATOM 7424 O O . ARG A 1 26 ? 9.344 -3.005 0.649 1.00 0.00 26 ARG A O 10
ATOM 7445 N N . TYR A 1 27 ? 7.982 -2.958 -1.141 1.00 0.00 27 TYR A N 10
ATOM 7446 C CA . TYR A 1 27 ? 7.189 -1.840 -0.645 1.00 0.00 27 TYR A CA 10
ATOM 7447 C C . TYR A 1 27 ? 5.806 -2.308 -0.202 1.00 0.00 27 TYR A C 10
ATOM 7448 O O . TYR A 1 27 ? 5.493 -3.498 -0.252 1.00 0.00 27 TYR A O 10
ATOM 7466 N N . THR A 1 28 ? 4.979 -1.362 0.233 1.00 0.00 28 THR A N 10
ATOM 7467 C CA . THR A 1 28 ? 3.630 -1.675 0.686 1.00 0.00 28 THR A CA 10
ATOM 7468 C C . THR A 1 28 ? 2.753 -0.428 0.704 1.00 0.00 28 THR A C 10
ATOM 7469 O O . THR A 1 28 ? 3.208 0.658 1.061 1.00 0.00 28 THR A O 10
ATOM 7480 N N . CYS A 1 29 ? 1.492 -0.592 0.316 1.00 0.00 29 CYS A N 10
ATOM 7481 C CA . CYS A 1 29 ? 0.550 0.520 0.288 1.00 0.00 29 CYS A CA 10
ATOM 7482 C C . CYS A 1 29 ? 0.322 1.076 1.690 1.00 0.00 29 CYS A C 10
ATOM 7483 O O . CYS A 1 29 ? -0.221 0.408 2.570 1.00 0.00 29 CYS A O 10
ATOM 7490 N N . PRO A 1 30 ? 0.748 2.330 1.905 1.00 0.00 30 PRO A N 10
ATOM 7491 C CA . PRO A 1 30 ? 0.601 3.005 3.198 1.00 0.00 30 PRO A CA 10
ATOM 7492 C C . PRO A 1 30 ? -0.853 3.339 3.516 1.00 0.00 30 PRO A C 10
ATOM 7493 O O . PRO A 1 30 ? -1.141 4.038 4.488 1.00 0.00 30 PRO A O 10
ATOM 7504 N N . ARG A 1 31 ? -1.765 2.835 2.691 1.00 0.00 31 ARG A N 10
ATOM 7505 C CA . ARG A 1 31 ? -3.189 3.081 2.884 1.00 0.00 31 ARG A CA 10
ATOM 7506 C C . ARG A 1 31 ? -3.916 1.796 3.268 1.00 0.00 31 ARG A C 10
ATOM 7507 O O . ARG A 1 31 ? -4.850 1.814 4.070 1.00 0.00 31 ARG A O 10
ATOM 7528 N N . CYS A 1 32 ? -3.481 0.681 2.690 1.00 0.00 32 CYS A N 10
ATOM 7529 C CA . CYS A 1 32 ? -4.089 -0.614 2.970 1.00 0.00 32 CYS A CA 10
ATOM 7530 C C . CYS A 1 32 ? -3.021 -1.679 3.201 1.00 0.00 32 CYS A C 10
ATOM 7531 O O . CYS A 1 32 ? -3.255 -2.866 2.980 1.00 0.00 32 CYS A O 10
ATOM 7538 N N . ASN A 1 33 ? -1.846 -1.244 3.646 1.00 0.00 33 ASN A N 10
ATOM 7539 C CA . ASN A 1 33 ? -0.741 -2.159 3.907 1.00 0.00 33 ASN A CA 10
ATOM 7540 C C . ASN A 1 33 ? -0.721 -3.292 2.884 1.00 0.00 33 ASN A C 10
ATOM 7541 O O . ASN A 1 33 ? -0.733 -4.468 3.246 1.00 0.00 33 ASN A O 10
ATOM 7552 N N . ALA A 1 34 ? -0.688 -2.928 1.607 1.00 0.00 34 ALA A N 10
ATOM 7553 C CA . ALA A 1 34 ? -0.663 -3.912 0.532 1.00 0.00 34 ALA A CA 10
ATOM 7554 C C . ALA A 1 34 ? 0.727 -4.015 -0.086 1.00 0.00 34 ALA A C 10
ATOM 7555 O O . ALA A 1 34 ? 1.216 -3.087 -0.731 1.00 0.00 34 ALA A O 10
ATOM 7562 N N . PRO A 1 35 ? 1.381 -5.169 0.114 1.00 0.00 35 PRO A N 10
ATOM 7563 C CA . PRO A 1 35 ? 2.725 -5.420 -0.415 1.00 0.00 35 PRO A CA 10
ATOM 7564 C C . PRO A 1 35 ? 2.732 -5.566 -1.933 1.00 0.00 35 PRO A C 10
ATOM 7565 O O . PRO A 1 35 ? 2.209 -6.540 -2.475 1.00 0.00 35 PRO A O 10
ATOM 7576 N N . TYR A 1 36 ? 3.326 -4.592 -2.614 1.00 0.00 36 TYR A N 10
ATOM 7577 C CA . TYR A 1 36 ? 3.399 -4.612 -4.070 1.00 0.00 36 TYR A CA 10
ATOM 7578 C C . TYR A 1 36 ? 4.849 -4.641 -4.543 1.00 0.00 36 TYR A C 10
ATOM 7579 O O . TYR A 1 36 ? 5.734 -4.068 -3.905 1.00 0.00 36 TYR A O 10
ATOM 7597 N N . CYS A 1 37 ? 5.085 -5.311 -5.666 1.00 0.00 37 CYS A N 10
ATOM 7598 C CA . CYS A 1 37 ? 6.427 -5.415 -6.227 1.00 0.00 37 CYS A CA 10
ATOM 7599 C C . CYS A 1 37 ? 6.910 -4.061 -6.738 1.00 0.00 37 CYS A C 10
ATOM 7600 O O . CYS A 1 37 ? 8.062 -3.682 -6.529 1.00 0.00 37 CYS A O 10
ATOM 7607 N N . SER A 1 38 ? 6.020 -3.337 -7.410 1.00 0.00 38 SER A N 10
ATOM 7608 C CA . SER A 1 38 ? 6.355 -2.027 -7.955 1.00 0.00 38 SER A CA 10
ATOM 7609 C C . SER A 1 38 ? 5.115 -1.143 -8.045 1.00 0.00 38 SER A C 10
ATOM 7610 O O . SER A 1 38 ? 4.015 -1.557 -7.679 1.00 0.00 38 SER A O 10
ATOM 7618 N N . LEU A 1 39 ? 5.302 0.078 -8.536 1.00 0.00 39 LEU A N 10
ATOM 7619 C CA . LEU A 1 39 ? 4.199 1.023 -8.676 1.00 0.00 39 LEU A CA 10
ATOM 7620 C C . LEU A 1 39 ? 3.065 0.419 -9.498 1.00 0.00 39 LEU A C 10
ATOM 7621 O O . LEU A 1 39 ? 1.895 0.523 -9.130 1.00 0.00 39 LEU A O 10
ATOM 7637 N N . ARG A 1 40 ? 3.420 -0.214 -10.611 1.00 0.00 40 ARG A N 10
ATOM 7638 C CA . ARG A 1 40 ? 2.433 -0.835 -11.485 1.00 0.00 40 ARG A CA 10
ATOM 7639 C C . ARG A 1 40 ? 1.343 -1.526 -10.669 1.00 0.00 40 ARG A C 10
ATOM 7640 O O . ARG A 1 40 ? 0.158 -1.426 -10.987 1.00 0.00 40 ARG A O 10
ATOM 7661 N N . CYS A 1 41 ? 1.753 -2.226 -9.617 1.00 0.00 41 CYS A N 10
ATOM 7662 C CA . CYS A 1 41 ? 0.814 -2.934 -8.756 1.00 0.00 41 CYS A CA 10
ATOM 7663 C C . CYS A 1 41 ? 0.180 -1.983 -7.744 1.00 0.00 41 CYS A C 10
ATOM 7664 O O . CYS A 1 41 ? -0.986 -2.134 -7.379 1.00 0.00 41 CYS A O 10
ATOM 7671 N N . TYR A 1 42 ? 0.957 -1.003 -7.295 1.00 0.00 42 TYR A N 10
ATOM 7672 C CA . TYR A 1 42 ? 0.474 -0.029 -6.324 1.00 0.00 42 TYR A CA 10
ATOM 7673 C C . TYR A 1 42 ? -0.800 0.648 -6.820 1.00 0.00 42 TYR A C 10
ATOM 7674 O O . TYR A 1 42 ? -1.608 1.134 -6.027 1.00 0.00 42 TYR A O 10
ATOM 7692 N N . ARG A 1 43 ? -0.974 0.676 -8.137 1.00 0.00 43 ARG A N 10
ATOM 7693 C CA . ARG A 1 43 ? -2.149 1.294 -8.740 1.00 0.00 43 ARG A CA 10
ATOM 7694 C C . ARG A 1 43 ? -3.210 0.245 -9.060 1.00 0.00 43 ARG A C 10
ATOM 7695 O O . ARG A 1 43 ? -4.409 0.509 -8.959 1.00 0.00 43 ARG A O 10
ATOM 7716 N N . THR A 1 44 ? -2.762 -0.945 -9.446 1.00 0.00 44 THR A N 10
ATOM 7717 C CA . THR A 1 44 ? -3.672 -2.033 -9.781 1.00 0.00 44 THR A CA 10
ATOM 7718 C C . THR A 1 44 ? -4.277 -2.651 -8.526 1.00 0.00 44 THR A C 10
ATOM 7719 O O . THR A 1 44 ? -5.498 -2.701 -8.372 1.00 0.00 44 THR A O 10
ATOM 7730 N N . HIS A 1 45 ? -3.415 -3.121 -7.629 1.00 0.00 45 HIS A N 10
ATOM 7731 C CA . HIS A 1 45 ? -3.866 -3.735 -6.385 1.00 0.00 45 HIS A CA 10
ATOM 7732 C C . HIS A 1 45 ? -5.155 -3.084 -5.893 1.00 0.00 45 HIS A C 10
ATOM 7733 O O . HIS A 1 45 ? -6.134 -3.768 -5.599 1.00 0.00 45 HIS A O 10
ATOM 7747 N N . GLY A 1 46 ? -5.146 -1.757 -5.805 1.00 0.00 46 GLY A N 10
ATOM 7748 C CA . GLY A 1 46 ? -6.319 -1.036 -5.348 1.00 0.00 46 GLY A CA 10
ATOM 7749 C C . GLY A 1 46 ? -6.208 0.458 -5.576 1.00 0.00 46 GLY A C 10
ATOM 7750 O O . GLY A 1 46 ? -5.180 0.947 -6.048 1.00 0.00 46 GLY A O 10
ATOM 7754 N N . THR A 1 47 ? -7.268 1.187 -5.243 1.00 0.00 47 THR A N 10
ATOM 7755 C CA . THR A 1 47 ? -7.286 2.634 -5.417 1.00 0.00 47 THR A CA 10
ATOM 7756 C C . THR A 1 47 ? -7.086 3.351 -4.086 1.00 0.00 47 THR A C 10
ATOM 7757 O O . THR A 1 47 ? -8.049 3.770 -3.444 1.00 0.00 47 THR A O 10
ATOM 7768 N N . CYS A 1 48 ? -5.829 3.489 -3.677 1.00 0.00 48 CYS A N 10
ATOM 7769 C CA . CYS A 1 48 ? -5.502 4.155 -2.422 1.00 0.00 48 CYS A CA 10
ATOM 7770 C C . CYS A 1 48 ? -4.515 5.296 -2.653 1.00 0.00 48 CYS A C 10
ATOM 7771 O O . CYS A 1 48 ? -3.719 5.629 -1.776 1.00 0.00 48 CYS A O 10
ATOM 7778 N N . ALA A 1 49 ? -4.574 5.890 -3.840 1.00 0.00 49 ALA A N 10
ATOM 7779 C CA . ALA A 1 49 ? -3.687 6.995 -4.186 1.00 0.00 49 ALA A CA 10
ATOM 7780 C C . ALA A 1 49 ? -4.474 8.284 -4.397 1.00 0.00 49 ALA A C 10
ATOM 7781 O O . ALA A 1 49 ? -4.027 9.363 -4.010 1.00 0.00 49 ALA A O 10
ATOM 7788 N N . GLU A 1 50 ? -5.645 8.164 -5.013 1.00 0.00 50 GLU A N 10
ATOM 7789 C CA . GLU A 1 50 ? -6.492 9.321 -5.276 1.00 0.00 50 GLU A CA 10
ATOM 7790 C C . GLU A 1 50 ? -6.555 10.237 -4.057 1.00 0.00 50 GLU A C 10
ATOM 7791 O O . GLU A 1 50 ? -6.427 11.455 -4.176 1.00 0.00 50 GLU A O 10
ATOM 7803 N N . ASN A 1 51 ? -6.755 9.641 -2.886 1.00 0.00 5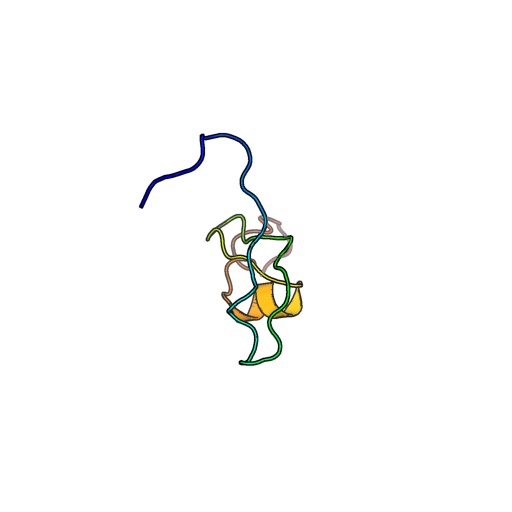1 ASN A N 10
ATOM 7804 C CA . ASN A 1 51 ? -6.837 10.402 -1.645 1.00 0.00 51 ASN A CA 10
ATOM 7805 C C . ASN A 1 51 ? -5.445 10.748 -1.127 1.00 0.00 51 ASN A C 10
ATOM 7806 O O . ASN A 1 51 ? -5.181 11.886 -0.736 1.00 0.00 51 ASN A O 10
ATOM 7817 N N . PHE A 1 52 ? -4.557 9.760 -1.126 1.00 0.00 52 PHE A N 10
ATOM 7818 C CA . PHE A 1 52 ? -3.191 9.959 -0.655 1.00 0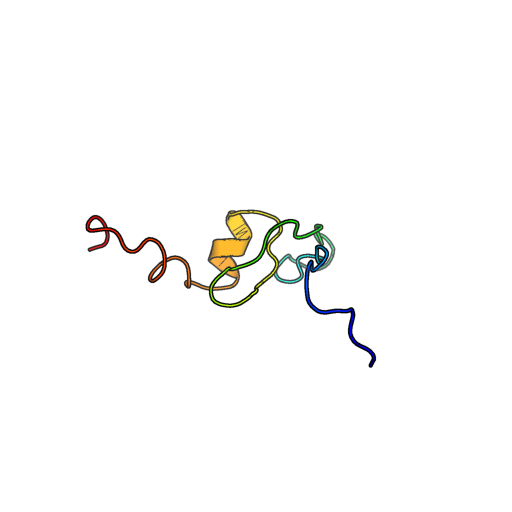.00 52 PHE A CA 10
ATOM 7819 C C . PHE A 1 52 ? -2.328 10.592 -1.743 1.00 0.00 52 PHE A C 10
ATOM 7820 O O . PHE A 1 52 ? -1.849 9.908 -2.648 1.00 0.00 52 PHE A O 10
ATOM 7837 N N . TYR A 1 53 ? -2.133 11.902 -1.647 1.00 0.00 53 TYR A N 10
ATOM 7838 C CA . TYR A 1 53 ? -1.331 12.629 -2.623 1.00 0.00 53 TYR A CA 10
ATOM 7839 C C . TYR A 1 53 ? -0.288 13.502 -1.930 1.00 0.00 53 TYR A C 10
ATOM 7840 O O . TYR A 1 53 ? -0.613 14.289 -1.041 1.00 0.00 53 TYR A O 10
ATOM 7858 N N . SER A 1 54 ? 0.966 13.356 -2.345 1.00 0.00 54 SER A N 10
ATOM 7859 C CA . SER A 1 54 ? 2.058 14.127 -1.763 1.00 0.00 54 SER A CA 10
ATOM 7860 C C . SER A 1 54 ? 2.675 15.062 -2.800 1.00 0.00 54 SER A C 10
ATOM 7861 O O . SER A 1 54 ? 3.744 14.785 -3.343 1.00 0.00 54 SER A O 10
ATOM 7869 N N . GLY A 1 55 ? 1.993 16.171 -3.068 1.00 0.00 55 GLY A N 10
ATOM 7870 C CA . GLY A 1 55 ? 2.489 17.130 -4.038 1.00 0.00 55 GLY A CA 10
ATOM 7871 C C . GLY A 1 55 ? 1.672 17.138 -5.315 1.00 0.00 55 GLY A C 10
ATOM 7872 O O . GLY A 1 55 ? 0.558 16.617 -5.368 1.00 0.00 55 GLY A O 10
ATOM 7876 N N . PRO A 1 56 ? 2.230 17.741 -6.375 1.00 0.00 56 PRO A N 10
ATOM 7877 C CA . PRO A 1 56 ? 1.563 17.830 -7.677 1.00 0.00 56 PRO A CA 10
ATOM 7878 C C . PRO A 1 56 ? 1.468 16.477 -8.374 1.00 0.00 56 PRO A C 10
ATOM 7879 O O . PRO A 1 56 ? 2.484 15.878 -8.726 1.00 0.00 56 PRO A O 10
ATOM 7890 N N . SER A 1 57 ? 0.243 16.002 -8.570 1.00 0.00 57 SER A N 10
ATOM 7891 C CA . SER A 1 57 ? 0.016 14.717 -9.223 1.00 0.00 57 SER A CA 10
ATOM 7892 C C . SER A 1 57 ? 0.296 14.811 -10.720 1.00 0.00 57 SER A C 10
ATOM 7893 O O . SER A 1 57 ? 0.626 13.816 -11.364 1.00 0.00 57 SER A O 10
ATOM 7901 N N . SER A 1 58 ? 0.161 16.016 -11.266 1.00 0.00 58 SER A N 10
ATOM 7902 C CA . SER A 1 58 ? 0.395 16.241 -12.687 1.00 0.00 58 SER A CA 10
ATOM 7903 C C . SER A 1 58 ? 0.302 17.726 -13.025 1.00 0.00 58 SER A C 10
ATOM 7904 O O . SER A 1 58 ? -0.427 18.476 -12.378 1.00 0.00 58 SER A O 10
ATOM 7912 N N . GLY A 1 59 ? 1.048 18.142 -14.044 1.00 0.00 59 GLY A N 10
ATOM 7913 C CA . GLY A 1 59 ? 1.036 19.535 -14.451 1.00 0.00 59 GLY A CA 10
ATOM 7914 C C . GLY A 1 59 ? 1.630 20.451 -13.400 1.00 0.00 59 GLY A C 10
ATOM 7915 O O . GLY A 1 59 ? 1.465 20.185 -12.211 1.00 0.00 59 GLY A O 10
ATOM 7921 N N . GLY A 1 1 ? 19.280 -26.610 -2.236 1.00 0.00 1 GLY A N 11
ATOM 7922 C CA . GLY A 1 1 ? 17.920 -26.375 -1.787 1.00 0.00 1 GLY A CA 11
ATOM 7923 C C . GLY A 1 1 ? 17.728 -24.979 -1.227 1.00 0.00 1 GLY A C 11
ATOM 7924 O O . GLY A 1 1 ? 18.650 -24.164 -1.244 1.00 0.00 1 GLY A O 11
ATOM 7928 N N . SER A 1 2 ? 16.526 -24.702 -0.732 1.00 0.00 2 SER A N 11
ATOM 7929 C CA . SER A 1 2 ? 16.214 -23.393 -0.170 1.00 0.00 2 SER A CA 11
ATOM 7930 C C . SER A 1 2 ? 15.160 -23.511 0.927 1.00 0.00 2 SER A C 11
ATOM 7931 O O . SER A 1 2 ? 14.163 -24.216 0.773 1.00 0.00 2 SER A O 11
ATOM 7939 N N . SER A 1 3 ? 15.389 -22.814 2.036 1.00 0.00 3 SER A N 11
ATOM 7940 C CA . SER A 1 3 ? 14.462 -22.842 3.162 1.00 0.00 3 SER A CA 11
ATOM 7941 C C . SER A 1 3 ? 14.762 -21.710 4.140 1.00 0.00 3 SER A C 11
ATOM 7942 O O . SER A 1 3 ? 15.730 -20.969 3.972 1.00 0.00 3 SER A O 11
ATOM 7950 N N . GLY A 1 4 ? 13.922 -21.583 5.163 1.00 0.00 4 GLY A N 11
ATOM 7951 C CA . GLY A 1 4 ? 14.112 -20.539 6.154 1.00 0.00 4 GLY A CA 11
ATOM 7952 C C . GLY A 1 4 ? 13.603 -19.192 5.682 1.00 0.00 4 GLY A C 11
ATOM 7953 O O . GLY A 1 4 ? 12.395 -18.981 5.573 1.00 0.00 4 GLY A O 11
ATOM 7957 N N . SER A 1 5 ? 14.525 -18.277 5.402 1.00 0.00 5 SER A N 11
ATOM 7958 C CA . SER A 1 5 ? 14.163 -16.940 4.945 1.00 0.00 5 SER A CA 11
ATOM 7959 C C . SER A 1 5 ? 15.025 -16.520 3.759 1.00 0.00 5 SER A C 11
ATOM 7960 O O . SER A 1 5 ? 16.227 -16.294 3.900 1.00 0.00 5 SER A O 11
ATOM 7968 N N . SER A 1 6 ? 14.402 -16.416 2.589 1.00 0.00 6 SER A N 11
ATOM 7969 C CA . SER A 1 6 ? 15.112 -16.026 1.377 1.00 0.00 6 SER A CA 11
ATOM 7970 C C . SER A 1 6 ? 15.508 -14.553 1.429 1.00 0.00 6 SER A C 11
ATOM 7971 O O . SER A 1 6 ? 16.614 -14.182 1.039 1.00 0.00 6 SER A O 11
ATOM 7979 N N . GLY A 1 7 ? 14.594 -13.718 1.914 1.00 0.00 7 GLY A N 11
ATOM 7980 C CA . GLY A 1 7 ? 14.865 -12.296 2.008 1.00 0.00 7 GLY A CA 11
ATOM 7981 C C . GLY A 1 7 ? 15.153 -11.853 3.429 1.00 0.00 7 GLY A C 11
ATOM 7982 O O . GLY A 1 7 ? 14.787 -12.537 4.385 1.00 0.00 7 GLY A O 11
ATOM 7986 N N . MET A 1 8 ? 15.811 -10.707 3.569 1.00 0.00 8 MET A N 11
ATOM 7987 C CA . MET A 1 8 ? 16.148 -10.175 4.884 1.00 0.00 8 MET A CA 11
ATOM 7988 C C . MET A 1 8 ? 15.317 -8.935 5.198 1.00 0.00 8 MET A C 11
ATOM 7989 O O . MET A 1 8 ? 14.572 -8.909 6.177 1.00 0.00 8 MET A O 11
ATOM 8003 N N . GLU A 1 9 ? 15.451 -7.910 4.362 1.00 0.00 9 GLU A N 11
ATOM 8004 C CA . GLU A 1 9 ? 14.713 -6.668 4.553 1.00 0.00 9 GLU A CA 11
ATOM 8005 C C . GLU A 1 9 ? 13.231 -6.946 4.790 1.00 0.00 9 GLU A C 11
ATOM 8006 O O . GLU A 1 9 ? 12.673 -7.930 4.305 1.00 0.00 9 GLU A O 11
ATOM 8018 N N . PRO A 1 10 ? 12.578 -6.059 5.556 1.00 0.00 10 PRO A N 11
ATOM 8019 C CA . PRO A 1 10 ? 11.153 -6.187 5.876 1.00 0.00 10 PRO A CA 11
ATOM 8020 C C . PRO A 1 10 ? 10.263 -5.943 4.662 1.00 0.00 10 PRO A C 11
ATOM 8021 O O . PRO A 1 10 ? 9.827 -4.819 4.416 1.00 0.00 10 PRO A O 11
ATOM 8032 N N . ALA A 1 11 ? 9.995 -7.004 3.908 1.00 0.00 11 ALA A N 11
ATOM 8033 C CA . ALA A 1 11 ? 9.154 -6.905 2.721 1.00 0.00 11 ALA A CA 11
ATOM 8034 C C . ALA A 1 11 ? 8.332 -8.174 2.524 1.00 0.00 11 ALA A C 11
ATOM 8035 O O . ALA A 1 11 ? 8.548 -9.177 3.202 1.00 0.00 11 ALA A O 11
ATOM 8042 N N . GLY A 1 12 ? 7.386 -8.122 1.591 1.00 0.00 12 GLY A N 11
ATOM 8043 C CA . GLY A 1 12 ? 6.545 -9.273 1.322 1.00 0.00 12 GLY A CA 11
ATOM 8044 C C . GLY A 1 12 ? 6.376 -9.534 -0.162 1.00 0.00 12 GLY A C 11
ATOM 8045 O O . GLY A 1 12 ? 6.534 -8.639 -0.993 1.00 0.00 12 GLY A O 11
ATOM 8049 N N . PRO A 1 13 ? 6.048 -10.786 -0.513 1.00 0.00 13 PRO A N 11
ATOM 8050 C CA . PRO A 1 13 ? 5.851 -11.191 -1.908 1.00 0.00 13 PRO A CA 11
ATOM 8051 C C . PRO A 1 13 ? 4.590 -10.586 -2.515 1.00 0.00 13 PRO A C 11
ATOM 8052 O O . PRO A 1 13 ? 3.474 -10.981 -2.176 1.00 0.00 13 PRO A O 11
ATOM 8063 N N . CYS A 1 14 ? 4.773 -9.625 -3.415 1.00 0.00 14 CYS A N 11
ATOM 8064 C CA . CYS A 1 14 ? 3.650 -8.965 -4.070 1.00 0.00 14 CYS A CA 11
ATOM 8065 C C . CYS A 1 14 ? 2.523 -9.956 -4.346 1.00 0.00 14 CYS A C 11
ATOM 8066 O O . CYS A 1 14 ? 2.607 -10.767 -5.268 1.00 0.00 14 CYS A O 11
ATOM 8073 N N . GLY A 1 15 ? 1.468 -9.883 -3.541 1.00 0.00 15 GLY A N 11
ATOM 8074 C CA . GLY A 1 15 ? 0.339 -10.778 -3.715 1.00 0.00 15 GLY A CA 11
ATOM 8075 C C . GLY A 1 15 ? -0.693 -10.229 -4.680 1.00 0.00 15 GLY A C 11
ATOM 8076 O O . GLY A 1 15 ? -1.896 -10.323 -4.434 1.00 0.00 15 GLY A O 11
ATOM 8080 N N . PHE A 1 16 ? -0.224 -9.652 -5.781 1.00 0.00 16 PHE A N 11
ATOM 8081 C CA . PHE A 1 16 ? -1.114 -9.082 -6.785 1.00 0.00 16 PHE A CA 11
ATOM 8082 C C . PHE A 1 16 ? -0.725 -9.549 -8.185 1.00 0.00 16 PHE A C 11
ATOM 8083 O O . PHE A 1 16 ? -1.579 -9.716 -9.056 1.00 0.00 16 PHE A O 11
ATOM 8100 N N . CYS A 1 17 ? 0.571 -9.756 -8.394 1.00 0.00 17 CYS A N 11
ATOM 8101 C CA . CYS A 1 17 ? 1.076 -10.201 -9.686 1.00 0.00 17 CYS A CA 11
ATOM 8102 C C . CYS A 1 17 ? 0.414 -11.510 -10.108 1.00 0.00 17 CYS A C 11
ATOM 8103 O O . CYS A 1 17 ? -0.124 -12.255 -9.288 1.00 0.00 17 CYS A O 11
ATOM 8110 N N . PRO A 1 18 ? 0.452 -11.798 -11.417 1.00 0.00 18 PRO A N 11
ATOM 8111 C CA . PRO A 1 18 ? -0.139 -13.016 -11.978 1.00 0.00 18 PRO A CA 11
ATOM 8112 C C . PRO A 1 18 ? 0.632 -14.270 -11.579 1.00 0.00 18 PRO A C 11
ATOM 8113 O O . PRO A 1 18 ? 1.862 -14.290 -11.609 1.00 0.00 18 PRO A O 11
ATOM 8124 N N . ALA A 1 19 ? -0.099 -15.316 -11.208 1.00 0.00 19 ALA A N 11
ATOM 8125 C CA . ALA A 1 19 ? 0.516 -16.575 -10.806 1.00 0.00 19 ALA A CA 11
ATOM 8126 C C . ALA A 1 19 ? 1.783 -16.848 -11.611 1.00 0.00 19 ALA A C 11
ATOM 8127 O O . ALA A 1 19 ? 1.737 -16.983 -12.833 1.00 0.00 19 ALA A O 11
ATOM 8134 N N . GLY A 1 20 ? 2.914 -16.926 -10.916 1.00 0.00 20 GLY A N 11
ATOM 8135 C CA . GLY A 1 20 ? 4.177 -17.182 -11.583 1.00 0.00 20 GLY A CA 11
ATOM 8136 C C . GLY A 1 20 ? 5.102 -15.981 -11.552 1.00 0.00 20 GLY A C 11
ATOM 8137 O O . GLY A 1 20 ? 6.296 -16.116 -11.286 1.00 0.00 20 GLY A O 11
ATOM 8141 N N . GLU A 1 21 ? 4.550 -14.803 -11.827 1.00 0.00 21 GLU A N 11
ATOM 8142 C CA . GLU A 1 21 ? 5.335 -13.575 -11.832 1.00 0.00 21 GLU A CA 11
ATOM 8143 C C . GLU A 1 21 ? 5.344 -12.929 -10.449 1.00 0.00 21 GLU A C 11
ATOM 8144 O O . GLU A 1 21 ? 5.183 -11.716 -10.317 1.00 0.00 21 GLU A O 11
ATOM 8156 N N . VAL A 1 22 ? 5.533 -13.749 -9.421 1.00 0.00 22 VAL A N 11
ATOM 8157 C CA . VAL A 1 22 ? 5.564 -13.260 -8.048 1.00 0.00 22 VAL A CA 11
ATOM 8158 C C . VAL A 1 22 ? 6.889 -12.573 -7.738 1.00 0.00 22 VAL A C 11
ATOM 8159 O O . VAL A 1 22 ? 7.941 -13.211 -7.725 1.00 0.00 22 VAL A O 11
ATOM 8172 N N . GLN A 1 23 ? 6.830 -11.269 -7.490 1.00 0.00 23 GLN A N 11
ATOM 8173 C CA . GLN A 1 23 ? 8.027 -10.495 -7.181 1.00 0.00 23 GLN A CA 11
ATOM 8174 C C . GLN A 1 23 ? 8.012 -10.026 -5.730 1.00 0.00 23 GLN A C 11
ATOM 8175 O O . GLN A 1 23 ? 6.958 -9.873 -5.112 1.00 0.00 23 GLN A O 11
ATOM 8189 N N . PRO A 1 24 ? 9.208 -9.791 -5.171 1.00 0.00 24 PRO A N 11
ATOM 8190 C CA . PRO A 1 24 ? 9.359 -9.335 -3.786 1.00 0.00 24 PRO A CA 11
ATOM 8191 C C . PRO A 1 24 ? 8.877 -7.901 -3.591 1.00 0.00 24 PRO A C 11
ATOM 8192 O O . PRO A 1 24 ? 9.539 -6.952 -4.009 1.00 0.00 24 PRO A O 11
ATOM 8203 N N . ALA A 1 25 ? 7.720 -7.752 -2.954 1.00 0.00 25 ALA A N 11
ATOM 8204 C CA . ALA A 1 25 ? 7.152 -6.434 -2.703 1.00 0.00 25 ALA A CA 11
ATOM 8205 C C . ALA A 1 25 ? 7.942 -5.690 -1.631 1.00 0.00 25 ALA A C 11
ATOM 8206 O O . ALA A 1 25 ? 7.641 -5.794 -0.441 1.00 0.00 25 ALA A O 11
ATOM 8213 N N . ARG A 1 26 ? 8.953 -4.942 -2.059 1.00 0.00 26 ARG A N 11
ATOM 8214 C CA . ARG A 1 26 ? 9.787 -4.183 -1.135 1.00 0.00 26 ARG A CA 11
ATOM 8215 C C . ARG A 1 26 ? 8.984 -3.073 -0.464 1.00 0.00 26 ARG A C 11
ATOM 8216 O O . ARG A 1 26 ? 9.232 -2.724 0.690 1.00 0.00 26 ARG A O 11
ATOM 8237 N N . TYR A 1 27 ? 8.022 -2.522 -1.195 1.00 0.00 27 TYR A N 11
ATOM 8238 C CA . TYR A 1 27 ? 7.184 -1.449 -0.672 1.00 0.00 27 TYR A CA 11
ATOM 8239 C C . TYR A 1 27 ? 5.823 -1.983 -0.238 1.00 0.00 27 TYR A C 11
ATOM 8240 O O . TYR A 1 27 ? 5.565 -3.186 -0.299 1.00 0.00 27 TYR A O 11
ATOM 8258 N N . THR A 1 28 ? 4.952 -1.079 0.202 1.00 0.00 28 THR A N 11
ATOM 8259 C CA . THR A 1 28 ? 3.617 -1.458 0.648 1.00 0.00 28 THR A CA 11
ATOM 8260 C C . THR A 1 28 ? 2.693 -0.247 0.705 1.00 0.00 28 THR A C 11
ATOM 8261 O O . THR A 1 28 ? 3.124 0.862 1.025 1.00 0.00 28 THR A O 11
ATOM 8272 N N . CYS A 1 29 ? 1.420 -0.465 0.393 1.00 0.00 29 CYS A N 11
ATOM 8273 C CA . CYS A 1 29 ? 0.434 0.609 0.409 1.00 0.00 29 CYS A CA 11
ATOM 8274 C C . CYS A 1 29 ? 0.217 1.127 1.828 1.00 0.00 29 CYS A C 11
ATOM 8275 O O . CYS A 1 29 ? -0.258 0.412 2.711 1.00 0.00 29 CYS A O 11
ATOM 8282 N N . PRO A 1 30 ? 0.571 2.401 2.054 1.00 0.00 30 PRO A N 11
ATOM 8283 C CA . PRO A 1 30 ? 0.424 3.044 3.363 1.00 0.00 30 PRO A CA 11
ATOM 8284 C C . PRO A 1 30 ? -1.037 3.282 3.730 1.00 0.00 30 PRO A C 11
ATOM 8285 O O . PRO A 1 30 ? -1.337 3.851 4.780 1.00 0.00 30 PRO A O 11
ATOM 8296 N N . ARG A 1 31 ? -1.940 2.844 2.860 1.00 0.00 31 ARG A N 11
ATOM 8297 C CA . ARG A 1 31 ? -3.370 3.011 3.093 1.00 0.00 31 ARG A CA 11
ATOM 8298 C C . ARG A 1 31 ? -4.023 1.677 3.444 1.00 0.00 31 ARG A C 11
ATOM 8299 O O . ARG A 1 31 ? -4.946 1.621 4.256 1.00 0.00 31 ARG A O 11
ATOM 8320 N N . CYS A 1 32 ? -3.538 0.606 2.825 1.00 0.00 32 CYS A N 11
ATOM 8321 C CA . CYS A 1 32 ? -4.074 -0.727 3.070 1.00 0.00 32 CYS A CA 11
ATOM 8322 C C . CYS A 1 32 ? -2.948 -1.738 3.269 1.00 0.00 32 CYS A C 11
ATOM 8323 O O . CYS A 1 32 ? -3.114 -2.927 3.002 1.00 0.00 32 CYS A O 11
ATOM 8330 N N . ASN A 1 33 ? -1.803 -1.255 3.740 1.00 0.00 33 ASN A N 11
ATOM 8331 C CA . ASN A 1 33 ? -0.650 -2.116 3.975 1.00 0.00 33 ASN A CA 11
ATOM 8332 C C . ASN A 1 33 ? -0.603 -3.252 2.958 1.00 0.00 33 ASN A C 11
ATOM 8333 O O . ASN A 1 33 ? -0.543 -4.425 3.325 1.00 0.00 33 ASN A O 11
ATOM 8344 N N . ALA A 1 34 ? -0.630 -2.895 1.678 1.00 0.00 34 ALA A N 11
ATOM 8345 C CA . ALA A 1 34 ? -0.588 -3.884 0.608 1.00 0.00 34 ALA A CA 11
ATOM 8346 C C . ALA A 1 34 ? 0.787 -3.921 -0.051 1.00 0.00 34 ALA A C 11
ATOM 8347 O O . ALA A 1 34 ? 1.226 -2.958 -0.681 1.00 0.00 34 ALA A O 11
ATOM 8354 N N . PRO A 1 35 ? 1.484 -5.058 0.095 1.00 0.00 35 PRO A N 11
ATOM 8355 C CA . PRO A 1 35 ? 2.819 -5.247 -0.480 1.00 0.00 35 PRO A CA 11
ATOM 8356 C C . PRO A 1 35 ? 2.787 -5.348 -2.001 1.00 0.00 35 PRO A C 11
ATOM 8357 O O . PRO A 1 35 ? 2.238 -6.298 -2.558 1.00 0.00 35 PRO A O 11
ATOM 8368 N N . TYR A 1 36 ? 3.378 -4.362 -2.667 1.00 0.00 36 TYR A N 11
ATOM 8369 C CA . TYR A 1 36 ? 3.414 -4.339 -4.124 1.00 0.00 36 TYR A CA 11
ATOM 8370 C C . TYR A 1 36 ? 4.853 -4.348 -4.633 1.00 0.00 36 TYR A C 11
ATOM 8371 O O . TYR A 1 36 ? 5.736 -3.722 -4.046 1.00 0.00 36 TYR A O 11
ATOM 8389 N N . CYS A 1 37 ? 5.081 -5.063 -5.730 1.00 0.00 37 CYS A N 11
ATOM 8390 C CA . CYS A 1 37 ? 6.410 -5.155 -6.321 1.00 0.00 37 CYS A CA 11
ATOM 8391 C C . CYS A 1 37 ? 6.858 -3.802 -6.867 1.00 0.00 37 CYS A C 11
ATOM 8392 O O . CYS A 1 37 ? 7.973 -3.352 -6.602 1.00 0.00 37 CYS A O 11
ATOM 8399 N N . SER A 1 38 ? 5.981 -3.158 -7.630 1.00 0.00 38 SER A N 11
ATOM 8400 C CA . SER A 1 38 ? 6.286 -1.859 -8.216 1.00 0.00 38 SER A CA 11
ATOM 8401 C C . SER A 1 38 ? 5.044 -0.975 -8.256 1.00 0.00 38 SER A C 11
ATOM 8402 O O . SER A 1 38 ? 3.924 -1.448 -8.058 1.00 0.00 38 SER A O 11
ATOM 8410 N N . LEU A 1 39 ? 5.249 0.312 -8.513 1.00 0.00 39 LEU A N 11
ATOM 8411 C CA . LEU A 1 39 ? 4.146 1.265 -8.579 1.00 0.00 39 LEU A CA 11
ATOM 8412 C C . LEU A 1 39 ? 2.983 0.696 -9.385 1.00 0.00 39 LEU A C 11
ATOM 8413 O O . LEU A 1 39 ? 1.818 0.956 -9.081 1.00 0.00 39 LEU A O 11
ATOM 8429 N N . ARG A 1 40 ? 3.306 -0.083 -10.412 1.00 0.00 40 ARG A N 11
ATOM 8430 C CA . ARG A 1 40 ? 2.288 -0.689 -11.261 1.00 0.00 40 ARG A CA 11
ATOM 8431 C C . ARG A 1 40 ? 1.223 -1.387 -10.420 1.00 0.00 40 ARG A C 11
ATOM 8432 O O . ARG A 1 40 ? 0.057 -0.993 -10.425 1.00 0.00 40 ARG A O 11
ATOM 8453 N N . CYS A 1 41 ? 1.633 -2.424 -9.698 1.00 0.00 41 CYS A N 11
ATOM 8454 C CA . CYS A 1 41 ? 0.715 -3.178 -8.853 1.00 0.00 41 CYS A CA 11
ATOM 8455 C C . CYS A 1 41 ? 0.124 -2.288 -7.763 1.00 0.00 41 CYS A C 11
ATOM 8456 O O . CYS A 1 41 ? -1.012 -2.487 -7.332 1.00 0.00 41 CYS A O 11
ATOM 8463 N N . TYR A 1 42 ? 0.902 -1.306 -7.323 1.00 0.00 42 TYR A N 11
ATOM 8464 C CA . TYR A 1 42 ? 0.458 -0.386 -6.283 1.00 0.00 42 TYR A CA 11
ATOM 8465 C C . TYR A 1 42 ? -0.789 0.374 -6.724 1.00 0.00 42 TYR A C 11
ATOM 8466 O O . TYR A 1 42 ? -1.610 0.775 -5.899 1.00 0.00 42 TYR A O 11
ATOM 8484 N N . ARG A 1 43 ? -0.924 0.567 -8.032 1.00 0.00 43 ARG A N 11
ATOM 8485 C CA . ARG A 1 43 ? -2.070 1.279 -8.585 1.00 0.00 43 ARG A CA 11
ATOM 8486 C C . ARG A 1 43 ? -3.191 0.309 -8.946 1.00 0.00 43 ARG A C 11
ATOM 8487 O O . ARG A 1 43 ? -4.372 0.635 -8.827 1.00 0.00 43 ARG A O 11
ATOM 8508 N N . THR A 1 44 ? -2.812 -0.886 -9.389 1.00 0.00 44 THR A N 11
ATOM 8509 C CA . THR A 1 44 ? -3.783 -1.904 -9.769 1.00 0.00 44 THR A CA 11
ATOM 8510 C C . THR A 1 44 ? -4.491 -2.474 -8.545 1.00 0.00 44 THR A C 11
ATOM 8511 O O . THR A 1 44 ? -5.719 -2.456 -8.461 1.00 0.00 44 THR A O 11
ATOM 8522 N N . HIS A 1 45 ? -3.708 -2.979 -7.597 1.00 0.00 45 HIS A N 11
ATOM 8523 C CA . HIS A 1 45 ? -4.261 -3.553 -6.375 1.00 0.00 45 HIS A CA 11
ATOM 8524 C C . HIS A 1 45 ? -5.476 -2.760 -5.903 1.00 0.00 45 HIS A C 11
ATOM 8525 O O . HIS A 1 45 ? -6.554 -3.318 -5.704 1.00 0.00 45 HIS A O 11
ATOM 8539 N N . GLY A 1 46 ? -5.293 -1.455 -5.726 1.00 0.00 46 GLY A N 11
ATOM 8540 C CA . GLY A 1 46 ? -6.382 -0.607 -5.278 1.00 0.00 46 GLY A CA 11
ATOM 8541 C C . GLY A 1 46 ? -6.218 0.832 -5.725 1.00 0.00 46 GLY A C 11
ATOM 8542 O O . GLY A 1 46 ? -5.276 1.164 -6.445 1.00 0.00 46 GLY A O 11
ATOM 8546 N N . THR A 1 47 ? -7.138 1.691 -5.297 1.00 0.00 47 THR A N 11
ATOM 8547 C CA . THR A 1 47 ? -7.093 3.102 -5.659 1.00 0.00 47 THR A CA 11
ATOM 8548 C C . THR A 1 47 ? -6.752 3.969 -4.452 1.00 0.00 47 THR A C 11
ATOM 8549 O O . THR A 1 47 ? -6.967 5.181 -4.465 1.00 0.00 47 THR A O 11
ATOM 8560 N N . CYS A 1 48 ? -6.219 3.340 -3.410 1.00 0.00 48 CYS A N 11
ATOM 8561 C CA . CYS A 1 48 ? -5.848 4.054 -2.194 1.00 0.00 48 CYS A CA 11
ATOM 8562 C C . CYS A 1 48 ? -4.940 5.238 -2.514 1.00 0.00 48 CYS A C 11
ATOM 8563 O O . CYS A 1 48 ? -4.928 6.236 -1.794 1.00 0.00 48 CYS A O 11
ATOM 8570 N N . ALA A 1 49 ? -4.181 5.118 -3.598 1.00 0.00 49 ALA A N 11
ATOM 8571 C CA . ALA A 1 49 ? -3.272 6.179 -4.015 1.00 0.00 49 ALA A CA 11
ATOM 8572 C C . ALA A 1 49 ? -4.041 7.419 -4.457 1.00 0.00 49 ALA A C 11
ATOM 8573 O O . ALA A 1 49 ? -3.905 8.488 -3.864 1.00 0.00 49 ALA A O 11
ATOM 8580 N N . GLU A 1 50 ? -4.847 7.268 -5.503 1.00 0.00 50 GLU A N 11
ATOM 8581 C CA . GLU A 1 50 ? -5.637 8.377 -6.025 1.00 0.00 50 GLU A CA 11
ATOM 8582 C C . GLU A 1 50 ? -6.135 9.271 -4.892 1.00 0.00 50 GLU A C 11
ATOM 8583 O O . GLU A 1 50 ? -6.306 10.476 -5.068 1.00 0.00 50 GLU A O 11
ATOM 8595 N N . ASN A 1 51 ? -6.365 8.669 -3.729 1.00 0.00 51 ASN A N 11
ATOM 8596 C CA . ASN A 1 51 ? -6.844 9.409 -2.568 1.00 0.00 51 ASN A CA 11
ATOM 8597 C C . ASN A 1 51 ? -5.999 9.097 -1.337 1.00 0.00 51 ASN A C 11
ATOM 8598 O O . ASN A 1 51 ? -6.523 8.717 -0.290 1.00 0.00 51 ASN A O 11
ATOM 8609 N N . PHE A 1 52 ? -4.687 9.262 -1.470 1.00 0.00 52 PHE A N 11
ATOM 8610 C CA . PHE A 1 52 ? -3.767 8.998 -0.369 1.00 0.00 52 PHE A CA 11
ATOM 8611 C C . PHE A 1 52 ? -3.700 10.190 0.580 1.00 0.00 52 PHE A C 11
ATOM 8612 O O . PHE A 1 52 ? -2.808 10.275 1.425 1.00 0.00 52 PHE A O 11
ATOM 8629 N N . TYR A 1 53 ? -4.648 11.109 0.435 1.00 0.00 53 TYR A N 11
ATOM 8630 C CA . TYR A 1 53 ? -4.695 12.298 1.278 1.00 0.00 53 TYR A CA 11
ATOM 8631 C C . TYR A 1 53 ? -5.923 12.277 2.182 1.00 0.00 53 TYR A C 11
ATOM 8632 O O . TYR A 1 53 ? -6.931 12.921 1.895 1.00 0.00 53 TYR A O 11
ATOM 8650 N N . SER A 1 54 ? -5.829 11.530 3.278 1.00 0.00 54 SER A N 11
ATOM 8651 C CA . SER A 1 54 ? -6.933 11.421 4.225 1.00 0.00 54 SER A CA 11
ATOM 8652 C C . SER A 1 54 ? -6.814 12.475 5.322 1.00 0.00 54 SER A C 11
ATOM 8653 O O . SER A 1 54 ? -5.722 12.955 5.621 1.00 0.00 54 SER A O 11
ATOM 8661 N N . GLY A 1 55 ? -7.948 12.829 5.919 1.00 0.00 55 GLY A N 11
ATOM 8662 C CA . GLY A 1 55 ? -7.950 13.823 6.976 1.00 0.00 55 GLY A CA 11
ATOM 8663 C C . GLY A 1 55 ? -8.497 15.159 6.514 1.00 0.00 55 GLY A C 11
ATOM 8664 O O . GLY A 1 55 ? -9.621 15.258 6.023 1.00 0.00 55 GLY A O 11
ATOM 8668 N N . PRO A 1 56 ? -7.691 16.220 6.673 1.00 0.00 56 PRO A N 11
ATOM 8669 C CA . PRO A 1 56 ? -8.080 17.576 6.275 1.00 0.00 56 PRO A CA 11
ATOM 8670 C C . PRO A 1 56 ? -8.156 17.737 4.761 1.00 0.00 56 PRO A C 11
ATOM 8671 O O . PRO A 1 56 ? -7.585 16.943 4.013 1.00 0.00 56 PRO A O 11
ATOM 8682 N N . SER A 1 57 ? -8.864 18.770 4.315 1.00 0.00 57 SER A N 11
ATOM 8683 C CA . SER A 1 57 ? -9.018 19.032 2.889 1.00 0.00 57 SER A CA 11
ATOM 8684 C C . SER A 1 57 ? -7.906 19.947 2.382 1.00 0.00 57 SER A C 11
ATOM 8685 O O . SER A 1 57 ? -7.996 21.170 2.490 1.00 0.00 57 SER A O 11
ATOM 8693 N N . SER A 1 58 ? -6.859 19.344 1.829 1.00 0.00 58 SER A N 11
ATOM 8694 C CA . SER A 1 58 ? -5.727 20.102 1.309 1.00 0.00 58 SER A CA 11
ATOM 8695 C C . SER A 1 58 ? -5.890 20.364 -0.185 1.00 0.00 58 SER A C 11
ATOM 8696 O O . SER A 1 58 ? -5.481 19.555 -1.017 1.00 0.00 58 SER A O 11
ATOM 8704 N N . GLY A 1 59 ? -6.491 21.502 -0.519 1.00 0.00 59 GLY A N 11
ATOM 8705 C CA . GLY A 1 59 ? -6.697 21.852 -1.912 1.00 0.00 59 GLY A CA 11
ATOM 8706 C C . GLY A 1 59 ? -7.078 23.307 -2.094 1.00 0.00 59 GLY A C 11
ATOM 8707 O O . GLY A 1 59 ? -7.405 23.969 -1.110 1.00 0.00 59 GLY A O 11
ATOM 8713 N N . GLY A 1 1 ? -2.415 -19.305 15.555 1.00 0.00 1 GLY A N 12
ATOM 8714 C CA . GLY A 1 1 ? -1.496 -18.618 16.443 1.00 0.00 1 GLY A CA 12
ATOM 8715 C C . GLY A 1 1 ? -1.211 -17.198 15.996 1.00 0.00 1 GLY A C 12
ATOM 8716 O O . GLY A 1 1 ? -1.890 -16.668 15.117 1.00 0.00 1 GLY A O 12
ATOM 8720 N N . SER A 1 2 ? -0.204 -16.579 16.604 1.00 0.00 2 SER A N 12
ATOM 8721 C CA . SER A 1 2 ? 0.167 -15.209 16.267 1.00 0.00 2 SER A CA 12
ATOM 8722 C C . SER A 1 2 ? 1.488 -14.826 16.926 1.00 0.00 2 SER A C 12
ATOM 8723 O O . SER A 1 2 ? 1.739 -15.164 18.083 1.00 0.00 2 SER A O 12
ATOM 8731 N N . SER A 1 3 ? 2.331 -14.118 16.180 1.00 0.00 3 SER A N 12
ATOM 8732 C CA . SER A 1 3 ? 3.629 -13.692 16.688 1.00 0.00 3 SER A CA 12
ATOM 8733 C C . SER A 1 3 ? 4.243 -12.627 15.785 1.00 0.00 3 SER A C 12
ATOM 8734 O O . SER A 1 3 ? 3.901 -12.523 14.607 1.00 0.00 3 SER A O 12
ATOM 8742 N N . GLY A 1 4 ? 5.154 -11.837 16.346 1.00 0.00 4 GLY A N 12
ATOM 8743 C CA . GLY A 1 4 ? 5.802 -10.790 15.577 1.00 0.00 4 GLY A CA 12
ATOM 8744 C C . GLY A 1 4 ? 6.280 -9.644 16.447 1.00 0.00 4 GLY A C 12
ATOM 8745 O O . GLY A 1 4 ? 5.564 -9.193 17.340 1.00 0.00 4 GLY A O 12
ATOM 8749 N N . SER A 1 5 ? 7.496 -9.173 16.187 1.00 0.00 5 SER A N 12
ATOM 8750 C CA . SER A 1 5 ? 8.071 -8.076 16.956 1.00 0.00 5 SER A CA 12
ATOM 8751 C C . SER A 1 5 ? 7.854 -6.743 16.248 1.00 0.00 5 SER A C 12
ATOM 8752 O O . SER A 1 5 ? 7.702 -6.693 15.027 1.00 0.00 5 SER A O 12
ATOM 8760 N N . SER A 1 6 ? 7.840 -5.663 17.023 1.00 0.00 6 SER A N 12
ATOM 8761 C CA . SER A 1 6 ? 7.638 -4.329 16.471 1.00 0.00 6 SER A CA 12
ATOM 8762 C C . SER A 1 6 ? 8.930 -3.790 15.864 1.00 0.00 6 SER A C 12
ATOM 8763 O O . SER A 1 6 ? 10.022 -4.253 16.189 1.00 0.00 6 SER A O 12
ATOM 8771 N N . GLY A 1 7 ? 8.796 -2.807 14.979 1.00 0.00 7 GLY A N 12
ATOM 8772 C CA . GLY A 1 7 ? 9.959 -2.221 14.339 1.00 0.00 7 GLY A CA 12
ATOM 8773 C C . GLY A 1 7 ? 10.063 -2.591 12.873 1.00 0.00 7 GLY A C 12
ATOM 8774 O O . GLY A 1 7 ? 9.075 -2.539 12.142 1.00 0.00 7 GLY A O 12
ATOM 8778 N N . MET A 1 8 ? 11.264 -2.964 12.442 1.00 0.00 8 MET A N 12
ATOM 8779 C CA . MET A 1 8 ? 11.493 -3.344 11.053 1.00 0.00 8 MET A CA 12
ATOM 8780 C C . MET A 1 8 ? 10.470 -4.379 10.597 1.00 0.00 8 MET A C 12
ATOM 8781 O O . MET A 1 8 ? 10.239 -5.378 11.278 1.00 0.00 8 MET A O 12
ATOM 8795 N N . GLU A 1 9 ? 9.861 -4.134 9.441 1.00 0.00 9 GLU A N 12
ATOM 8796 C CA . GLU A 1 9 ? 8.862 -5.046 8.896 1.00 0.00 9 GLU A CA 12
ATOM 8797 C C . GLU A 1 9 ? 9.358 -5.687 7.603 1.00 0.00 9 GLU A C 12
ATOM 8798 O O . GLU A 1 9 ? 9.696 -5.008 6.634 1.00 0.00 9 GLU A O 12
ATOM 8810 N N . PRO A 1 10 ? 9.405 -7.028 7.589 1.00 0.00 10 PRO A N 12
ATOM 8811 C CA . PRO A 1 10 ? 9.859 -7.791 6.423 1.00 0.00 10 PRO A CA 12
ATOM 8812 C C . PRO A 1 10 ? 8.874 -7.715 5.261 1.00 0.00 10 PRO A C 12
ATOM 8813 O O . PRO A 1 10 ? 7.676 -7.937 5.435 1.00 0.00 10 PRO A O 12
ATOM 8824 N N . ALA A 1 11 ? 9.387 -7.401 4.076 1.00 0.00 11 ALA A N 12
ATOM 8825 C CA . ALA A 1 11 ? 8.553 -7.298 2.885 1.00 0.00 11 ALA A CA 12
ATOM 8826 C C . ALA A 1 11 ? 7.810 -8.603 2.622 1.00 0.00 11 ALA A C 12
ATOM 8827 O O . ALA A 1 11 ? 8.029 -9.602 3.305 1.00 0.00 11 ALA A O 12
ATOM 8834 N N . GLY A 1 12 ? 6.928 -8.586 1.626 1.00 0.00 12 GLY A N 12
ATOM 8835 C CA . GLY A 1 12 ? 6.165 -9.774 1.291 1.00 0.00 12 GLY A CA 12
ATOM 8836 C C . GLY A 1 12 ? 6.044 -9.982 -0.205 1.00 0.00 12 GLY A C 12
ATOM 8837 O O . GLY A 1 12 ? 6.270 -9.070 -1.001 1.00 0.00 12 GLY A O 12
ATOM 8841 N N . PRO A 1 13 ? 5.682 -11.209 -0.609 1.00 0.00 13 PRO A N 12
ATOM 8842 C CA . PRO A 1 13 ? 5.525 -11.564 -2.022 1.00 0.00 13 PRO A CA 12
ATOM 8843 C C . PRO A 1 13 ? 4.313 -10.891 -2.658 1.00 0.00 13 PRO A C 12
ATOM 8844 O O . PRO A 1 13 ? 3.170 -11.224 -2.345 1.00 0.00 13 PRO A O 12
ATOM 8855 N N . CYS A 1 14 ? 4.570 -9.942 -3.551 1.00 0.00 14 CYS A N 12
ATOM 8856 C CA . CYS A 1 14 ? 3.501 -9.221 -4.231 1.00 0.00 14 CYS A CA 12
ATOM 8857 C C . CYS A 1 14 ? 2.328 -10.149 -4.537 1.00 0.00 14 CYS A C 12
ATOM 8858 O O . CYS A 1 14 ? 2.355 -10.901 -5.511 1.00 0.00 14 CYS A O 12
ATOM 8865 N N . GLY A 1 15 ? 1.299 -10.090 -3.697 1.00 0.00 15 GLY A N 12
ATOM 8866 C CA . GLY A 1 15 ? 0.132 -10.929 -3.894 1.00 0.00 15 GLY A CA 12
ATOM 8867 C C . GLY A 1 15 ? -0.877 -10.306 -4.839 1.00 0.00 15 GLY A C 12
ATOM 8868 O O . GLY A 1 15 ? -2.085 -10.406 -4.622 1.00 0.00 15 GLY A O 12
ATOM 8872 N N . PHE A 1 16 ? -0.382 -9.661 -5.889 1.00 0.00 16 PHE A N 12
ATOM 8873 C CA . PHE A 1 16 ? -1.249 -9.016 -6.869 1.00 0.00 16 PHE A CA 12
ATOM 8874 C C . PHE A 1 16 ? -0.882 -9.447 -8.286 1.00 0.00 16 PHE A C 12
ATOM 8875 O O . PHE A 1 16 ? -1.745 -9.555 -9.158 1.00 0.00 16 PHE A O 12
ATOM 8892 N N . CYS A 1 17 ? 0.405 -9.691 -8.509 1.00 0.00 17 CYS A N 12
ATOM 8893 C CA . CYS A 1 17 ? 0.889 -10.109 -9.820 1.00 0.00 17 CYS A CA 12
ATOM 8894 C C . CYS A 1 17 ? 0.188 -11.385 -10.277 1.00 0.00 17 CYS A C 12
ATOM 8895 O O . CYS A 1 17 ? -0.367 -12.139 -9.477 1.00 0.00 17 CYS A O 12
ATOM 8902 N N . PRO A 1 18 ? 0.213 -11.634 -11.595 1.00 0.00 18 PRO A N 12
ATOM 8903 C CA . PRO A 1 18 ? -0.415 -12.818 -12.189 1.00 0.00 18 PRO A CA 12
ATOM 8904 C C . PRO A 1 18 ? 0.322 -14.105 -11.832 1.00 0.00 18 PRO A C 12
ATOM 8905 O O . PRO A 1 18 ? 1.551 -14.154 -11.855 1.00 0.00 18 PRO A O 12
ATOM 8916 N N . ALA A 1 19 ? -0.438 -15.144 -11.503 1.00 0.00 19 ALA A N 12
ATOM 8917 C CA . ALA A 1 19 ? 0.143 -16.432 -11.144 1.00 0.00 19 ALA A CA 12
ATOM 8918 C C . ALA A 1 19 ? 1.428 -16.691 -11.923 1.00 0.00 19 ALA A C 12
ATOM 8919 O O . ALA A 1 19 ? 1.439 -16.648 -13.152 1.00 0.00 19 ALA A O 12
ATOM 8926 N N . GLY A 1 20 ? 2.510 -16.960 -11.199 1.00 0.00 20 GLY A N 12
ATOM 8927 C CA . GLY A 1 20 ? 3.786 -17.221 -11.840 1.00 0.00 20 GLY A CA 12
ATOM 8928 C C . GLY A 1 20 ? 4.729 -16.037 -11.758 1.00 0.00 20 GLY A C 12
ATOM 8929 O O . GLY A 1 20 ? 5.898 -16.190 -11.408 1.00 0.00 20 GLY A O 12
ATOM 8933 N N . GLU A 1 21 ? 4.219 -14.853 -12.085 1.00 0.00 21 GLU A N 12
ATOM 8934 C CA . GLU A 1 21 ? 5.026 -13.639 -12.049 1.00 0.00 21 GLU A CA 12
ATOM 8935 C C . GLU A 1 21 ? 5.041 -13.036 -10.647 1.00 0.00 21 GLU A C 12
ATOM 8936 O O . GLU A 1 21 ? 4.923 -11.823 -10.479 1.00 0.00 21 GLU A O 12
ATOM 8948 N N . VAL A 1 22 ? 5.187 -13.895 -9.642 1.00 0.00 22 VAL A N 12
ATOM 8949 C CA . VAL A 1 22 ? 5.218 -13.449 -8.254 1.00 0.00 22 VAL A CA 12
ATOM 8950 C C . VAL A 1 22 ? 6.568 -12.832 -7.905 1.00 0.00 22 VAL A C 12
ATOM 8951 O O . VAL A 1 22 ? 7.602 -13.494 -7.983 1.00 0.00 22 VAL A O 12
ATOM 8964 N N . GLN A 1 23 ? 6.549 -11.560 -7.521 1.00 0.00 23 GLN A N 12
ATOM 8965 C CA . GLN A 1 23 ? 7.772 -10.853 -7.160 1.00 0.00 23 GLN A CA 12
ATOM 8966 C C . GLN A 1 23 ? 7.726 -10.391 -5.707 1.00 0.00 23 GLN A C 12
ATOM 8967 O O . GLN A 1 23 ? 6.659 -10.155 -5.139 1.00 0.00 23 GLN A O 12
ATOM 8981 N N . PRO A 1 24 ? 8.909 -10.258 -5.090 1.00 0.00 24 PRO A N 12
ATOM 8982 C CA . PRO A 1 24 ? 9.029 -9.822 -3.695 1.00 0.00 24 PRO A CA 12
ATOM 8983 C C . PRO A 1 24 ? 8.658 -8.355 -3.512 1.00 0.00 24 PRO A C 12
ATOM 8984 O O . PRO A 1 24 ? 9.417 -7.461 -3.885 1.00 0.00 24 PRO A O 12
ATOM 8995 N N . ALA A 1 25 ? 7.485 -8.114 -2.934 1.00 0.00 25 ALA A N 12
ATOM 8996 C CA . ALA A 1 25 ? 7.015 -6.754 -2.699 1.00 0.00 25 ALA A CA 12
ATOM 8997 C C . ALA A 1 25 ? 7.874 -6.048 -1.656 1.00 0.00 25 ALA A C 12
ATOM 8998 O O . ALA A 1 25 ? 7.671 -6.216 -0.454 1.00 0.00 25 ALA A O 12
ATOM 9005 N N . ARG A 1 26 ? 8.836 -5.259 -2.125 1.00 0.00 26 ARG A N 12
ATOM 9006 C CA . ARG A 1 26 ? 9.728 -4.530 -1.232 1.00 0.00 26 ARG A CA 12
ATOM 9007 C C . ARG A 1 26 ? 8.999 -3.365 -0.568 1.00 0.00 26 ARG A C 12
ATOM 9008 O O . ARG A 1 26 ? 9.402 -2.892 0.495 1.00 0.00 26 ARG A O 12
ATOM 9029 N N . TYR A 1 27 ? 7.926 -2.907 -1.203 1.00 0.00 27 TYR A N 12
ATOM 9030 C CA . TYR A 1 27 ? 7.143 -1.795 -0.676 1.00 0.00 27 TYR A CA 12
ATOM 9031 C C . TYR A 1 27 ? 5.778 -2.273 -0.190 1.00 0.00 27 TYR A C 12
ATOM 9032 O O . TYR A 1 27 ? 5.494 -3.471 -0.177 1.00 0.00 27 TYR A O 12
ATOM 9050 N N . THR A 1 28 ? 4.935 -1.326 0.209 1.00 0.00 28 THR A N 12
ATOM 9051 C CA . THR A 1 28 ? 3.599 -1.648 0.697 1.00 0.00 28 THR A CA 12
ATOM 9052 C C . THR A 1 28 ? 2.720 -0.404 0.753 1.00 0.00 28 THR A C 12
ATOM 9053 O O . THR A 1 28 ? 3.154 0.657 1.203 1.00 0.00 28 THR A O 12
ATOM 9064 N N . CYS A 1 29 ? 1.480 -0.540 0.293 1.00 0.00 29 CYS A N 12
ATOM 9065 C CA . CYS A 1 29 ? 0.539 0.573 0.291 1.00 0.00 29 CYS A CA 12
ATOM 9066 C C . CYS A 1 29 ? 0.298 1.085 1.708 1.00 0.00 29 CYS A C 12
ATOM 9067 O O . CYS A 1 29 ? -0.267 0.395 2.557 1.00 0.00 29 CYS A O 12
ATOM 9074 N N . PRO A 1 30 ? 0.736 2.325 1.971 1.00 0.00 30 PRO A N 12
ATOM 9075 C CA . PRO A 1 30 ? 0.579 2.958 3.284 1.00 0.00 30 PRO A CA 12
ATOM 9076 C C . PRO A 1 30 ? -0.875 3.301 3.592 1.00 0.00 30 PRO A C 12
ATOM 9077 O O . PRO A 1 30 ? -1.171 3.943 4.600 1.00 0.00 30 PRO A O 12
ATOM 9088 N N . ARG A 1 31 ? -1.778 2.868 2.718 1.00 0.00 31 ARG A N 12
ATOM 9089 C CA . ARG A 1 31 ? -3.201 3.130 2.898 1.00 0.00 31 ARG A CA 12
ATOM 9090 C C . ARG A 1 31 ? -3.942 1.856 3.291 1.00 0.00 31 ARG A C 12
ATOM 9091 O O . ARG A 1 31 ? -4.902 1.896 4.062 1.00 0.00 31 ARG A O 12
ATOM 9112 N N . CYS A 1 32 ? -3.492 0.726 2.757 1.00 0.00 32 CYS A N 12
ATOM 9113 C CA . CYS A 1 32 ? -4.112 -0.560 3.051 1.00 0.00 32 CYS A CA 12
ATOM 9114 C C . CYS A 1 32 ? -3.054 -1.619 3.351 1.00 0.00 32 CYS A C 12
ATOM 9115 O O . CYS A 1 32 ? -3.342 -2.815 3.355 1.00 0.00 32 CYS A O 12
ATOM 9122 N N . ASN A 1 33 ? -1.829 -1.168 3.603 1.00 0.00 33 ASN A N 12
ATOM 9123 C CA . ASN A 1 33 ? -0.728 -2.076 3.903 1.00 0.00 33 ASN A CA 12
ATOM 9124 C C . ASN A 1 33 ? -0.701 -3.243 2.921 1.00 0.00 33 ASN A C 12
ATOM 9125 O O . ASN A 1 33 ? -0.721 -4.406 3.323 1.00 0.00 33 ASN A O 12
ATOM 9136 N N . ALA A 1 34 ? -0.655 -2.923 1.632 1.00 0.00 34 ALA A N 12
ATOM 9137 C CA . ALA A 1 34 ? -0.623 -3.945 0.593 1.00 0.00 34 ALA A CA 12
ATOM 9138 C C . ALA A 1 34 ? 0.750 -4.013 -0.068 1.00 0.00 34 ALA A C 12
ATOM 9139 O O . ALA A 1 34 ? 1.209 -3.061 -0.700 1.00 0.00 34 ALA A O 12
ATOM 9146 N N . PRO A 1 35 ? 1.423 -5.163 0.082 1.00 0.00 35 PRO A N 12
ATOM 9147 C CA . PRO A 1 35 ? 2.754 -5.382 -0.493 1.00 0.00 35 PRO A CA 12
ATOM 9148 C C . PRO A 1 35 ? 2.718 -5.487 -2.014 1.00 0.00 35 PRO A C 12
ATOM 9149 O O . PRO A 1 35 ? 2.137 -6.420 -2.569 1.00 0.00 35 PRO A O 12
ATOM 9160 N N . TYR A 1 36 ? 3.343 -4.525 -2.683 1.00 0.00 36 TYR A N 12
ATOM 9161 C CA . TYR A 1 36 ? 3.381 -4.507 -4.141 1.00 0.00 36 TYR A CA 12
ATOM 9162 C C . TYR A 1 36 ? 4.819 -4.554 -4.649 1.00 0.00 36 TYR A C 12
ATOM 9163 O O . TYR A 1 36 ? 5.716 -3.942 -4.068 1.00 0.00 36 TYR A O 12
ATOM 9181 N N . CYS A 1 37 ? 5.031 -5.284 -5.738 1.00 0.00 37 CYS A N 12
ATOM 9182 C CA . CYS A 1 37 ? 6.359 -5.412 -6.327 1.00 0.00 37 CYS A CA 12
ATOM 9183 C C . CYS A 1 37 ? 6.841 -4.073 -6.877 1.00 0.00 37 CYS A C 12
ATOM 9184 O O . CYS A 1 37 ? 7.973 -3.658 -6.625 1.00 0.00 37 CYS A O 12
ATOM 9191 N N . SER A 1 38 ? 5.975 -3.401 -7.629 1.00 0.00 38 SER A N 12
ATOM 9192 C CA . SER A 1 38 ? 6.314 -2.110 -8.217 1.00 0.00 38 SER A CA 12
ATOM 9193 C C . SER A 1 38 ? 5.107 -1.177 -8.210 1.00 0.00 38 SER A C 12
ATOM 9194 O O . SER A 1 38 ? 4.003 -1.573 -7.832 1.00 0.00 38 SER A O 12
ATOM 9202 N N . LEU A 1 39 ? 5.324 0.064 -8.631 1.00 0.00 39 LEU A N 12
ATOM 9203 C CA . LEU A 1 39 ? 4.255 1.056 -8.674 1.00 0.00 39 LEU A CA 12
ATOM 9204 C C . LEU A 1 39 ? 3.078 0.552 -9.503 1.00 0.00 39 LEU A C 12
ATOM 9205 O O . LEU A 1 39 ? 1.920 0.795 -9.166 1.00 0.00 39 LEU A O 12
ATOM 9221 N N . ARG A 1 40 ? 3.384 -0.152 -10.588 1.00 0.00 40 ARG A N 12
ATOM 9222 C CA . ARG A 1 40 ? 2.351 -0.691 -11.465 1.00 0.00 40 ARG A CA 12
ATOM 9223 C C . ARG A 1 40 ? 1.311 -1.469 -10.665 1.00 0.00 40 ARG A C 12
ATOM 9224 O O . ARG A 1 40 ? 0.118 -1.425 -10.968 1.00 0.00 40 ARG A O 12
ATOM 9245 N N . CYS A 1 41 ? 1.770 -2.182 -9.642 1.00 0.00 41 CYS A N 12
ATOM 9246 C CA . CYS A 1 41 ? 0.881 -2.972 -8.798 1.00 0.00 41 CYS A CA 12
ATOM 9247 C C . CYS A 1 41 ? 0.302 -2.120 -7.672 1.00 0.00 41 CYS A C 12
ATOM 9248 O O . CYS A 1 41 ? -0.808 -2.367 -7.200 1.00 0.00 41 CYS A O 12
ATOM 9255 N N . TYR A 1 42 ? 1.062 -1.118 -7.245 1.00 0.00 42 TYR A N 12
ATOM 9256 C CA . TYR A 1 42 ? 0.627 -0.231 -6.173 1.00 0.00 42 TYR A CA 12
ATOM 9257 C C . TYR A 1 42 ? -0.638 0.524 -6.571 1.00 0.00 42 TYR A C 12
ATOM 9258 O O . TYR A 1 42 ? -1.435 0.915 -5.718 1.00 0.00 42 TYR A O 12
ATOM 9276 N N . ARG A 1 43 ? -0.815 0.725 -7.873 1.00 0.00 43 ARG A N 12
ATOM 9277 C CA . ARG A 1 43 ? -1.982 1.433 -8.385 1.00 0.00 43 ARG A CA 12
ATOM 9278 C C . ARG A 1 43 ? -3.087 0.454 -8.770 1.00 0.00 43 ARG A C 12
ATOM 9279 O O . ARG A 1 43 ? -4.273 0.747 -8.617 1.00 0.00 43 ARG A O 12
ATOM 9300 N N . THR A 1 44 ? -2.689 -0.712 -9.271 1.00 0.00 44 THR A N 12
ATOM 9301 C CA . THR A 1 44 ? -3.645 -1.734 -9.679 1.00 0.00 44 THR A CA 12
ATOM 9302 C C . THR A 1 44 ? -4.328 -2.362 -8.470 1.00 0.00 44 THR A C 12
ATOM 9303 O O . THR A 1 44 ? -5.556 -2.384 -8.380 1.00 0.00 44 THR A O 12
ATOM 9314 N N . HIS A 1 45 ? -3.525 -2.872 -7.541 1.00 0.00 45 HIS A N 12
ATOM 9315 C CA . HIS A 1 45 ? -4.054 -3.501 -6.336 1.00 0.00 45 HIS A CA 12
ATOM 9316 C C . HIS A 1 45 ? -5.305 -2.776 -5.849 1.00 0.00 45 HIS A C 12
ATOM 9317 O O . HIS A 1 45 ? -6.358 -3.386 -5.670 1.00 0.00 45 HIS A O 12
ATOM 9331 N N . GLY A 1 46 ? -5.181 -1.469 -5.636 1.00 0.00 46 GLY A N 12
ATOM 9332 C CA . GLY A 1 46 ? -6.309 -0.683 -5.171 1.00 0.00 46 GLY A CA 12
ATOM 9333 C C . GLY A 1 46 ? -6.184 0.783 -5.535 1.00 0.00 46 GLY A C 12
ATOM 9334 O O . GLY A 1 46 ? -5.115 1.241 -5.939 1.00 0.00 46 GLY A O 12
ATOM 9338 N N . THR A 1 47 ? -7.280 1.522 -5.394 1.00 0.00 47 THR A N 12
ATOM 9339 C CA . THR A 1 47 ? -7.289 2.944 -5.714 1.00 0.00 47 THR A CA 12
ATOM 9340 C C . THR A 1 47 ? -7.088 3.790 -4.462 1.00 0.00 47 THR A C 12
ATOM 9341 O O . THR A 1 47 ? -7.722 4.832 -4.296 1.00 0.00 47 THR A O 12
ATOM 9352 N N . CYS A 1 48 ? -6.200 3.336 -3.583 1.00 0.00 48 CYS A N 12
ATOM 9353 C CA . CYS A 1 48 ? -5.914 4.052 -2.346 1.00 0.00 48 CYS A CA 12
ATOM 9354 C C . CYS A 1 48 ? -5.145 5.339 -2.627 1.00 0.00 48 CYS A C 12
ATOM 9355 O O . CYS A 1 48 ? -5.329 6.347 -1.945 1.00 0.00 48 CYS A O 12
ATOM 9362 N N . ALA A 1 49 ? -4.282 5.298 -3.637 1.00 0.00 49 ALA A N 12
ATOM 9363 C CA . ALA A 1 49 ? -3.486 6.460 -4.010 1.00 0.00 49 ALA A CA 12
ATOM 9364 C C . ALA A 1 49 ? -4.378 7.641 -4.377 1.00 0.00 49 ALA A C 12
ATOM 9365 O O . ALA A 1 49 ? -4.232 8.734 -3.831 1.00 0.00 49 ALA A O 12
ATOM 9372 N N . GLU A 1 50 ? -5.302 7.413 -5.306 1.00 0.00 50 GLU A N 12
ATOM 9373 C CA . GLU A 1 50 ? -6.216 8.460 -5.746 1.00 0.00 50 GLU A CA 12
ATOM 9374 C C . GLU A 1 50 ? -6.667 9.319 -4.569 1.00 0.00 50 GLU A C 12
ATOM 9375 O O . GLU A 1 50 ? -6.744 10.543 -4.673 1.00 0.00 50 GLU A O 12
ATOM 9387 N N . ASN A 1 51 ? -6.964 8.669 -3.449 1.00 0.00 51 ASN A N 12
ATOM 9388 C CA . ASN A 1 51 ? -7.409 9.372 -2.251 1.00 0.00 51 ASN A CA 12
ATOM 9389 C C . ASN A 1 51 ? -6.223 9.971 -1.500 1.00 0.00 51 ASN A C 12
ATOM 9390 O O . ASN A 1 51 ? -6.198 11.167 -1.211 1.00 0.00 51 ASN A O 12
ATOM 9401 N N . PHE A 1 52 ? -5.242 9.131 -1.188 1.00 0.00 52 PHE A N 12
ATOM 9402 C CA . PHE A 1 52 ? -4.053 9.576 -0.470 1.00 0.00 52 PHE A CA 12
ATOM 9403 C C . PHE A 1 52 ? -3.564 10.918 -1.009 1.00 0.00 52 PHE A C 12
ATOM 9404 O O . PHE A 1 52 ? -3.546 11.918 -0.290 1.00 0.00 52 PHE A O 12
ATOM 9421 N N . TYR A 1 53 ? -3.169 10.931 -2.277 1.00 0.00 53 TYR A N 12
ATOM 9422 C CA . TYR A 1 53 ? -2.677 12.148 -2.911 1.00 0.00 53 TYR A CA 12
ATOM 9423 C C . TYR A 1 53 ? -3.807 12.887 -3.621 1.00 0.00 53 TYR A C 12
ATOM 9424 O O . TYR A 1 53 ? -4.733 12.271 -4.147 1.00 0.00 53 TYR A O 12
ATOM 9442 N N . SER A 1 54 ? -3.722 14.214 -3.632 1.00 0.00 54 SER A N 12
ATOM 9443 C CA . SER A 1 54 ? -4.737 15.039 -4.275 1.00 0.00 54 SER A CA 12
ATOM 9444 C C . SER A 1 54 ? -4.296 15.452 -5.675 1.00 0.00 54 SER A C 12
ATOM 9445 O O . SER A 1 54 ? -3.416 16.296 -5.838 1.00 0.00 54 SER A O 12
ATOM 9453 N N . GLY A 1 55 ? -4.915 14.850 -6.686 1.00 0.00 55 GLY A N 12
ATOM 9454 C CA . GLY A 1 55 ? -4.574 15.167 -8.060 1.00 0.00 55 GLY A CA 12
ATOM 9455 C C . GLY A 1 55 ? -5.343 16.361 -8.588 1.00 0.00 55 GLY A C 12
ATOM 9456 O O . GLY A 1 55 ? -6.173 16.948 -7.894 1.00 0.00 55 GLY A O 12
ATOM 9460 N N . PRO A 1 56 ? -5.067 16.740 -9.845 1.00 0.00 56 PRO A N 12
ATOM 9461 C CA . PRO A 1 56 ? -5.727 17.877 -10.493 1.00 0.00 56 PRO A CA 12
ATOM 9462 C C . PRO A 1 56 ? -7.196 17.598 -10.795 1.00 0.00 56 PRO A C 12
ATOM 9463 O O . PRO A 1 56 ? -7.933 18.490 -11.215 1.00 0.00 56 PRO A O 12
ATOM 9474 N N . SER A 1 57 ? -7.614 16.355 -10.579 1.00 0.00 57 SER A N 12
ATOM 9475 C CA . SER A 1 57 ? -8.995 15.959 -10.832 1.00 0.00 57 SER A CA 12
ATOM 9476 C C . SER A 1 57 ? -9.968 16.912 -10.145 1.00 0.00 57 SER A C 12
ATOM 9477 O O . SER A 1 57 ? -10.037 16.968 -8.917 1.00 0.00 57 SER A O 12
ATOM 9485 N N . SER A 1 58 ? -10.720 17.660 -10.947 1.00 0.00 58 SER A N 12
ATOM 9486 C CA . SER A 1 58 ? -11.687 18.614 -10.418 1.00 0.00 58 SER A CA 12
ATOM 9487 C C . SER A 1 58 ? -13.058 18.407 -11.054 1.00 0.00 58 SER A C 12
ATOM 9488 O O . SER A 1 58 ? -14.077 18.376 -10.365 1.00 0.00 58 SER A O 12
ATOM 9496 N N . GLY A 1 59 ? -13.075 18.265 -12.376 1.00 0.00 59 GLY A N 12
ATOM 9497 C CA . GLY A 1 59 ? -14.325 18.063 -13.085 1.00 0.00 59 GLY A CA 12
ATOM 9498 C C . GLY A 1 59 ? -15.263 17.126 -12.350 1.00 0.00 59 GLY A C 12
ATOM 9499 O O . GLY A 1 59 ? -15.674 16.118 -12.924 1.00 0.00 59 GLY A O 12
ATOM 9505 N N . GLY A 1 1 ? 7.241 -17.990 14.477 1.00 0.00 1 GLY A N 13
ATOM 9506 C CA . GLY A 1 1 ? 8.608 -17.706 14.871 1.00 0.00 1 GLY A CA 13
ATOM 9507 C C . GLY A 1 1 ? 9.311 -16.781 13.897 1.00 0.00 1 GLY A C 13
ATOM 9508 O O . GLY A 1 1 ? 10.201 -17.206 13.160 1.00 0.00 1 GLY A O 13
ATOM 9512 N N . SER A 1 2 ? 8.911 -15.514 13.893 1.00 0.00 2 SER A N 13
ATOM 9513 C CA . SER A 1 2 ? 9.506 -14.527 12.999 1.00 0.00 2 SER A CA 13
ATOM 9514 C C . SER A 1 2 ? 10.782 -13.948 13.600 1.00 0.00 2 SER A C 13
ATOM 9515 O O . SER A 1 2 ? 11.053 -14.116 14.789 1.00 0.00 2 SER A O 13
ATOM 9523 N N . SER A 1 3 ? 11.563 -13.264 12.770 1.00 0.00 3 SER A N 13
ATOM 9524 C CA . SER A 1 3 ? 12.813 -12.662 13.217 1.00 0.00 3 SER A CA 13
ATOM 9525 C C . SER A 1 3 ? 13.342 -11.674 12.182 1.00 0.00 3 SER A C 13
ATOM 9526 O O . SER A 1 3 ? 13.374 -11.967 10.988 1.00 0.00 3 SER A O 13
ATOM 9534 N N . GLY A 1 4 ? 13.756 -10.500 12.650 1.00 0.00 4 GLY A N 13
ATOM 9535 C CA . GLY A 1 4 ? 14.277 -9.486 11.753 1.00 0.00 4 GLY A CA 13
ATOM 9536 C C . GLY A 1 4 ? 13.615 -8.137 11.955 1.00 0.00 4 GLY A C 13
ATOM 9537 O O . GLY A 1 4 ? 13.224 -7.480 10.991 1.00 0.00 4 GLY A O 13
ATOM 9541 N N . SER A 1 5 ? 13.487 -7.725 13.212 1.00 0.00 5 SER A N 13
ATOM 9542 C CA . SER A 1 5 ? 12.862 -6.448 13.538 1.00 0.00 5 SER A CA 13
ATOM 9543 C C . SER A 1 5 ? 13.912 -5.351 13.680 1.00 0.00 5 SER A C 13
ATOM 9544 O O . SER A 1 5 ? 13.854 -4.537 14.602 1.00 0.00 5 SER A O 13
ATOM 9552 N N . SER A 1 6 ? 14.872 -5.335 12.760 1.00 0.00 6 SER A N 13
ATOM 9553 C CA . SER A 1 6 ? 15.938 -4.340 12.785 1.00 0.00 6 SER A CA 13
ATOM 9554 C C . SER A 1 6 ? 15.877 -3.448 11.548 1.00 0.00 6 SER A C 13
ATOM 9555 O O . SER A 1 6 ? 16.486 -3.748 10.522 1.00 0.00 6 SER A O 13
ATOM 9563 N N . GLY A 1 7 ? 15.135 -2.350 11.654 1.00 0.00 7 GLY A N 13
ATOM 9564 C CA . GLY A 1 7 ? 15.007 -1.431 10.539 1.00 0.00 7 GLY A CA 13
ATOM 9565 C C . GLY A 1 7 ? 13.561 -1.098 10.225 1.00 0.00 7 GLY A C 13
ATOM 9566 O O . GLY A 1 7 ? 13.026 -0.105 10.717 1.00 0.00 7 GLY A O 13
ATOM 9570 N N . MET A 1 8 ? 12.929 -1.928 9.403 1.00 0.00 8 MET A N 13
ATOM 9571 C CA . MET A 1 8 ? 11.537 -1.716 9.024 1.00 0.00 8 MET A CA 13
ATOM 9572 C C . MET A 1 8 ? 10.896 -3.018 8.555 1.00 0.00 8 MET A C 13
ATOM 9573 O O . MET A 1 8 ? 11.586 -3.932 8.104 1.00 0.00 8 MET A O 13
ATOM 9587 N N . GLU A 1 9 ? 9.573 -3.095 8.666 1.00 0.00 9 GLU A N 13
ATOM 9588 C CA . GLU A 1 9 ? 8.841 -4.287 8.254 1.00 0.00 9 GLU A CA 13
ATOM 9589 C C . GLU A 1 9 ? 9.511 -4.949 7.054 1.00 0.00 9 GLU A C 13
ATOM 9590 O O . GLU A 1 9 ? 9.905 -4.293 6.090 1.00 0.00 9 GLU A O 13
ATOM 9602 N N . PRO A 1 10 ? 9.645 -6.283 7.113 1.00 0.00 10 PRO A N 13
ATOM 9603 C CA . PRO A 1 10 ? 10.267 -7.064 6.040 1.00 0.00 10 PRO A CA 13
ATOM 9604 C C . PRO A 1 10 ? 9.407 -7.108 4.782 1.00 0.00 10 PRO A C 13
ATOM 9605 O O . PRO A 1 10 ? 8.185 -6.981 4.849 1.00 0.00 10 PRO A O 13
ATOM 9616 N N . ALA A 1 11 ? 10.054 -7.290 3.635 1.00 0.00 11 ALA A N 13
ATOM 9617 C CA . ALA A 1 11 ? 9.348 -7.353 2.361 1.00 0.00 11 ALA A CA 13
ATOM 9618 C C . ALA A 1 11 ? 8.394 -8.543 2.321 1.00 0.00 11 ALA A C 13
ATOM 9619 O O . ALA A 1 11 ? 8.515 -9.475 3.115 1.00 0.00 11 ALA A O 13
ATOM 9626 N N . GLY A 1 12 ? 7.445 -8.503 1.391 1.00 0.00 12 GLY A N 13
ATOM 9627 C CA . GLY A 1 12 ? 6.484 -9.584 1.266 1.00 0.00 12 GLY A CA 13
ATOM 9628 C C . GLY A 1 12 ? 6.209 -9.950 -0.179 1.00 0.00 12 GLY A C 13
ATOM 9629 O O . GLY A 1 12 ? 6.499 -9.188 -1.101 1.00 0.00 12 GLY A O 13
ATOM 9633 N N . PRO A 1 13 ? 5.638 -11.145 -0.392 1.00 0.00 13 PRO A N 13
ATOM 9634 C CA . PRO A 1 13 ? 5.313 -11.639 -1.733 1.00 0.00 13 PRO A CA 13
ATOM 9635 C C . PRO A 1 13 ? 4.164 -10.866 -2.373 1.00 0.00 13 PRO A C 13
ATOM 9636 O O . PRO A 1 13 ? 3.066 -10.796 -1.821 1.00 0.00 13 PRO A O 13
ATOM 9647 N N . CYS A 1 14 ? 4.425 -10.288 -3.541 1.00 0.00 14 CYS A N 13
ATOM 9648 C CA . CYS A 1 14 ? 3.413 -9.520 -4.257 1.00 0.00 14 CYS A CA 13
ATOM 9649 C C . CYS A 1 14 ? 2.396 -10.445 -4.919 1.00 0.00 14 CYS A C 13
ATOM 9650 O O . CYS A 1 14 ? 2.483 -10.728 -6.113 1.00 0.00 14 CYS A O 13
ATOM 9657 N N . GLY A 1 15 ? 1.430 -10.911 -4.133 1.00 0.00 15 GLY A N 13
ATOM 9658 C CA . GLY A 1 15 ? 0.409 -11.799 -4.659 1.00 0.00 15 GLY A CA 13
ATOM 9659 C C . GLY A 1 15 ? -0.303 -11.214 -5.863 1.00 0.00 15 GLY A C 13
ATOM 9660 O O . GLY A 1 15 ? -0.632 -11.931 -6.808 1.00 0.00 15 GLY A O 13
ATOM 9664 N N . PHE A 1 16 ? -0.543 -9.907 -5.829 1.00 0.00 16 PHE A N 13
ATOM 9665 C CA . PHE A 1 16 ? -1.223 -9.226 -6.925 1.00 0.00 16 PHE A CA 13
ATOM 9666 C C . PHE A 1 16 ? -0.654 -9.660 -8.272 1.00 0.00 16 PHE A C 13
ATOM 9667 O O . PHE A 1 16 ? -1.307 -9.526 -9.308 1.00 0.00 16 PHE A O 13
ATOM 9684 N N . CYS A 1 17 ? 0.569 -10.181 -8.251 1.00 0.00 17 CYS A N 13
ATOM 9685 C CA . CYS A 1 17 ? 1.229 -10.635 -9.469 1.00 0.00 17 CYS A CA 13
ATOM 9686 C C . CYS A 1 17 ? 0.881 -12.091 -9.767 1.00 0.00 17 CYS A C 13
ATOM 9687 O O . CYS A 1 17 ? 0.498 -12.857 -8.882 1.00 0.00 17 CYS A O 13
ATOM 9694 N N . PRO A 1 18 ? 1.017 -12.483 -11.042 1.00 0.00 18 PRO A N 13
ATOM 9695 C CA . PRO A 1 18 ? 0.723 -13.849 -11.486 1.00 0.00 18 PRO A CA 13
ATOM 9696 C C . PRO A 1 18 ? 1.739 -14.859 -10.964 1.00 0.00 18 PRO A C 13
ATOM 9697 O O . PRO A 1 18 ? 2.946 -14.624 -11.018 1.00 0.00 18 PRO A O 13
ATOM 9708 N N . ALA A 1 19 ? 1.243 -15.984 -10.460 1.00 0.00 19 ALA A N 13
ATOM 9709 C CA . ALA A 1 19 ? 2.108 -17.031 -9.931 1.00 0.00 19 ALA A CA 13
ATOM 9710 C C . ALA A 1 19 ? 3.411 -17.117 -10.719 1.00 0.00 19 ALA A C 13
ATOM 9711 O O . ALA A 1 19 ? 3.401 -17.197 -11.946 1.00 0.00 19 ALA A O 13
ATOM 9718 N N . GLY A 1 20 ? 4.532 -17.099 -10.004 1.00 0.00 20 GLY A N 13
ATOM 9719 C CA . GLY A 1 20 ? 5.827 -17.175 -10.654 1.00 0.00 20 GLY A CA 13
ATOM 9720 C C . GLY A 1 20 ? 6.509 -15.825 -10.747 1.00 0.00 20 GLY A C 13
ATOM 9721 O O . GLY A 1 20 ? 7.679 -15.687 -10.392 1.00 0.00 20 GLY A O 13
ATOM 9725 N N . GLU A 1 21 ? 5.776 -14.825 -11.229 1.00 0.00 21 GLU A N 13
ATOM 9726 C CA . GLU A 1 21 ? 6.319 -13.480 -11.371 1.00 0.00 21 GLU A CA 13
ATOM 9727 C C . GLU A 1 21 ? 6.221 -12.713 -10.055 1.00 0.00 21 GLU A C 13
ATOM 9728 O O . GLU A 1 21 ? 6.866 -11.679 -9.877 1.00 0.00 21 GLU A O 13
ATOM 9740 N N . VAL A 1 22 ? 5.409 -13.226 -9.136 1.00 0.00 22 VAL A N 13
ATOM 9741 C CA . VAL A 1 22 ? 5.227 -12.591 -7.837 1.00 0.00 22 VAL A CA 13
ATOM 9742 C C . VAL A 1 22 ? 6.564 -12.163 -7.241 1.00 0.00 22 VAL A C 13
ATOM 9743 O O . VAL A 1 22 ? 7.253 -12.958 -6.604 1.00 0.00 22 VAL A O 13
ATOM 9756 N N . GLN A 1 23 ? 6.923 -10.901 -7.454 1.00 0.00 23 GLN A N 13
ATOM 9757 C CA . GLN A 1 23 ? 8.178 -10.367 -6.939 1.00 0.00 23 GLN A CA 13
ATOM 9758 C C . GLN A 1 23 ? 8.068 -10.062 -5.449 1.00 0.00 23 GLN A C 13
ATOM 9759 O O . GLN A 1 23 ? 6.979 -9.875 -4.907 1.00 0.00 23 GLN A O 13
ATOM 9773 N N . PRO A 1 24 ? 9.223 -10.010 -4.768 1.00 0.00 24 PRO A N 13
ATOM 9774 C CA . PRO A 1 24 ? 9.283 -9.727 -3.331 1.00 0.00 24 PRO A CA 13
ATOM 9775 C C . PRO A 1 24 ? 8.915 -8.283 -3.009 1.00 0.00 24 PRO A C 13
ATOM 9776 O O . PRO A 1 24 ? 9.788 -7.431 -2.846 1.00 0.00 24 PRO A O 13
ATOM 9787 N N . ALA A 1 25 ? 7.616 -8.014 -2.918 1.00 0.00 25 ALA A N 13
ATOM 9788 C CA . ALA A 1 25 ? 7.133 -6.674 -2.612 1.00 0.00 25 ALA A CA 13
ATOM 9789 C C . ALA A 1 25 ? 8.067 -5.962 -1.639 1.00 0.00 25 ALA A C 13
ATOM 9790 O O . ALA A 1 25 ? 8.086 -6.267 -0.447 1.00 0.00 25 ALA A O 13
ATOM 9797 N N . ARG A 1 26 ? 8.840 -5.013 -2.156 1.00 0.00 26 ARG A N 13
ATOM 9798 C CA . ARG A 1 26 ? 9.778 -4.259 -1.333 1.00 0.00 26 ARG A CA 13
ATOM 9799 C C . ARG A 1 26 ? 9.059 -3.161 -0.555 1.00 0.00 26 ARG A C 13
ATOM 9800 O O . ARG A 1 26 ? 9.476 -2.787 0.541 1.00 0.00 26 ARG A O 13
ATOM 9821 N N . TYR A 1 27 ? 7.976 -2.648 -1.130 1.00 0.00 27 TYR A N 13
ATOM 9822 C CA . TYR A 1 27 ? 7.200 -1.591 -0.493 1.00 0.00 27 TYR A CA 13
ATOM 9823 C C . TYR A 1 27 ? 5.819 -2.098 -0.088 1.00 0.00 27 TYR A C 13
ATOM 9824 O O . TYR A 1 27 ? 5.522 -3.287 -0.203 1.00 0.00 27 TYR A O 13
ATOM 9842 N N . THR A 1 28 ? 4.977 -1.185 0.387 1.00 0.00 28 THR A N 13
ATOM 9843 C CA . THR A 1 28 ? 3.628 -1.537 0.809 1.00 0.00 28 THR A CA 13
ATOM 9844 C C . THR A 1 28 ? 2.729 -0.307 0.862 1.00 0.00 28 THR A C 13
ATOM 9845 O O . THR A 1 28 ? 3.164 0.776 1.257 1.00 0.00 28 THR A O 13
ATOM 9856 N N . CYS A 1 29 ? 1.474 -0.479 0.463 1.00 0.00 29 CYS A N 13
ATOM 9857 C CA . CYS A 1 29 ? 0.513 0.618 0.465 1.00 0.00 29 CYS A CA 13
ATOM 9858 C C . CYS A 1 29 ? 0.295 1.147 1.879 1.00 0.00 29 CYS A C 13
ATOM 9859 O O . CYS A 1 29 ? -0.216 0.452 2.758 1.00 0.00 29 CYS A O 13
ATOM 9866 N N . PRO A 1 30 ? 0.690 2.409 2.106 1.00 0.00 30 PRO A N 13
ATOM 9867 C CA . PRO A 1 30 ? 0.548 3.060 3.412 1.00 0.00 30 PRO A CA 13
ATOM 9868 C C . PRO A 1 30 ? -0.908 3.351 3.759 1.00 0.00 30 PRO A C 13
ATOM 9869 O O . PRO A 1 30 ? -1.200 3.994 4.767 1.00 0.00 30 PRO A O 13
ATOM 9880 N N . ARG A 1 31 ? -1.819 2.872 2.917 1.00 0.00 31 ARG A N 13
ATOM 9881 C CA . ARG A 1 31 ? -3.245 3.082 3.135 1.00 0.00 31 ARG A CA 13
ATOM 9882 C C . ARG A 1 31 ? -3.948 1.762 3.441 1.00 0.00 31 ARG A C 13
ATOM 9883 O O . ARG A 1 31 ? -4.889 1.717 4.234 1.00 0.00 31 ARG A O 13
ATOM 9904 N N . CYS A 1 32 ? -3.485 0.691 2.806 1.00 0.00 32 CYS A N 13
ATOM 9905 C CA . CYS A 1 32 ? -4.069 -0.630 3.008 1.00 0.00 32 CYS A CA 13
ATOM 9906 C C . CYS A 1 32 ? -2.981 -1.678 3.222 1.00 0.00 32 CYS A C 13
ATOM 9907 O O . CYS A 1 32 ? -3.171 -2.855 2.918 1.00 0.00 32 CYS A O 13
ATOM 9914 N N . ASN A 1 33 ? -1.841 -1.242 3.747 1.00 0.00 33 ASN A N 13
ATOM 9915 C CA . ASN A 1 33 ? -0.722 -2.142 4.002 1.00 0.00 33 ASN A CA 13
ATOM 9916 C C . ASN A 1 33 ? -0.687 -3.270 2.975 1.00 0.00 33 ASN A C 13
ATOM 9917 O O . ASN A 1 33 ? -0.681 -4.448 3.332 1.00 0.00 33 ASN A O 13
ATOM 9928 N N . ALA A 1 34 ? -0.665 -2.900 1.699 1.00 0.00 34 ALA A N 13
ATOM 9929 C CA . ALA A 1 34 ? -0.627 -3.880 0.620 1.00 0.00 34 ALA A CA 13
ATOM 9930 C C . ALA A 1 34 ? 0.746 -3.916 -0.042 1.00 0.00 34 ALA A C 13
ATOM 9931 O O . ALA A 1 34 ? 1.181 -2.954 -0.675 1.00 0.00 34 ALA A O 13
ATOM 9938 N N . PRO A 1 35 ? 1.446 -5.050 0.105 1.00 0.00 35 PRO A N 13
ATOM 9939 C CA . PRO A 1 35 ? 2.780 -5.238 -0.472 1.00 0.00 35 PRO A CA 13
ATOM 9940 C C . PRO A 1 35 ? 2.744 -5.342 -1.993 1.00 0.00 35 PRO A C 13
ATOM 9941 O O . PRO A 1 35 ? 2.117 -6.245 -2.548 1.00 0.00 35 PRO A O 13
ATOM 9952 N N . TYR A 1 36 ? 3.421 -4.415 -2.661 1.00 0.00 36 TYR A N 13
ATOM 9953 C CA . TYR A 1 36 ? 3.465 -4.402 -4.118 1.00 0.00 36 TYR A CA 13
ATOM 9954 C C . TYR A 1 36 ? 4.905 -4.429 -4.620 1.00 0.00 36 TYR A C 13
ATOM 9955 O O . TYR A 1 36 ? 5.778 -3.751 -4.076 1.00 0.00 36 TYR A O 13
ATOM 9973 N N . CYS A 1 37 ? 5.147 -5.217 -5.663 1.00 0.00 37 CYS A N 13
ATOM 9974 C CA . CYS A 1 37 ? 6.480 -5.334 -6.240 1.00 0.00 37 CYS A CA 13
ATOM 9975 C C . CYS A 1 37 ? 6.935 -4.003 -6.832 1.00 0.00 37 CYS A C 13
ATOM 9976 O O . CYS A 1 37 ? 8.061 -3.562 -6.601 1.00 0.00 37 CYS A O 13
ATOM 9983 N N . SER A 1 38 ? 6.052 -3.368 -7.596 1.00 0.00 38 SER A N 13
ATOM 9984 C CA . SER A 1 38 ? 6.364 -2.089 -8.224 1.00 0.00 38 SER A CA 13
ATOM 9985 C C . SER A 1 38 ? 5.112 -1.225 -8.347 1.00 0.00 38 SER A C 13
ATOM 9986 O O . SER A 1 38 ? 3.990 -1.734 -8.353 1.00 0.00 38 SER A O 13
ATOM 9994 N N . LEU A 1 39 ? 5.313 0.084 -8.445 1.00 0.00 39 LEU A N 13
ATOM 9995 C CA . LEU A 1 39 ? 4.201 1.021 -8.569 1.00 0.00 39 LEU A CA 13
ATOM 9996 C C . LEU A 1 39 ? 3.091 0.438 -9.437 1.00 0.00 39 LEU A C 13
ATOM 9997 O O . LEU A 1 39 ? 1.908 0.669 -9.188 1.00 0.00 39 LEU A O 13
ATOM 10013 N N . ARG A 1 40 ? 3.481 -0.321 -10.456 1.00 0.00 40 ARG A N 13
ATOM 10014 C CA . ARG A 1 40 ? 2.519 -0.939 -11.361 1.00 0.00 40 ARG A CA 13
ATOM 10015 C C . ARG A 1 40 ? 1.378 -1.586 -10.582 1.00 0.00 40 ARG A C 13
ATOM 10016 O O . ARG A 1 40 ? 0.205 -1.318 -10.840 1.00 0.00 40 ARG A O 13
ATOM 10037 N N . CYS A 1 41 ? 1.731 -2.441 -9.628 1.00 0.00 41 CYS A N 13
ATOM 10038 C CA . CYS A 1 41 ? 0.738 -3.128 -8.811 1.00 0.00 41 CYS A CA 13
ATOM 10039 C C . CYS A 1 41 ? 0.124 -2.178 -7.787 1.00 0.00 41 CYS A C 13
ATOM 10040 O O . CYS A 1 41 ? -1.008 -2.375 -7.343 1.00 0.00 41 CYS A O 13
ATOM 10047 N N . TYR A 1 42 ? 0.877 -1.148 -7.418 1.00 0.00 42 TYR A N 13
ATOM 10048 C CA . TYR A 1 42 ? 0.408 -0.169 -6.445 1.00 0.00 42 TYR A CA 13
ATOM 10049 C C . TYR A 1 42 ? -0.853 0.532 -6.942 1.00 0.00 42 TYR A C 13
ATOM 10050 O O . TYR A 1 42 ? -1.708 0.930 -6.150 1.00 0.00 42 TYR A O 13
ATOM 10068 N N . ARG A 1 43 ? -0.962 0.677 -8.258 1.00 0.00 43 ARG A N 13
ATOM 10069 C CA . ARG A 1 43 ? -2.118 1.329 -8.862 1.00 0.00 43 ARG A CA 13
ATOM 10070 C C . ARG A 1 43 ? -3.223 0.318 -9.152 1.00 0.00 43 ARG A C 13
ATOM 10071 O O . ARG A 1 43 ? -4.409 0.648 -9.110 1.00 0.00 43 ARG A O 13
ATOM 10092 N N . THR A 1 44 ? -2.826 -0.917 -9.446 1.00 0.00 44 THR A N 13
ATOM 10093 C CA . THR A 1 44 ? -3.782 -1.976 -9.745 1.00 0.00 44 THR A CA 13
ATOM 10094 C C . THR A 1 44 ? -4.411 -2.524 -8.469 1.00 0.00 44 THR A C 13
ATOM 10095 O O . THR A 1 44 ? -5.629 -2.472 -8.293 1.00 0.00 44 THR A O 13
ATOM 10106 N N . HIS A 1 45 ? -3.574 -3.049 -7.580 1.00 0.00 45 HIS A N 13
ATOM 10107 C CA . HIS A 1 45 ? -4.049 -3.607 -6.319 1.00 0.00 45 HIS A CA 13
ATOM 10108 C C . HIS A 1 45 ? -5.261 -2.835 -5.806 1.00 0.00 45 HIS A C 13
ATOM 10109 O O . HIS A 1 45 ? -6.266 -3.427 -5.415 1.00 0.00 45 HIS A O 13
ATOM 10123 N N . GLY A 1 46 ? -5.158 -1.509 -5.811 1.00 0.00 46 GLY A N 13
ATOM 10124 C CA . GLY A 1 46 ? -6.252 -0.678 -5.343 1.00 0.00 46 GLY A CA 13
ATOM 10125 C C . GLY A 1 46 ? -6.062 0.783 -5.696 1.00 0.00 46 GLY A C 13
ATOM 10126 O O . GLY A 1 46 ? -4.967 1.203 -6.072 1.00 0.00 46 GLY A O 13
ATOM 10130 N N . THR A 1 47 ? -7.133 1.563 -5.578 1.00 0.00 47 THR A N 13
ATOM 10131 C CA . THR A 1 47 ? -7.080 2.986 -5.890 1.00 0.00 47 THR A CA 13
ATOM 10132 C C . THR A 1 47 ? -6.929 3.821 -4.624 1.00 0.00 47 THR A C 13
ATOM 10133 O O . THR A 1 47 ? -7.564 4.866 -4.478 1.00 0.00 47 THR A O 13
ATOM 10144 N N . CYS A 1 48 ? -6.083 3.356 -3.711 1.00 0.00 48 CYS A N 13
ATOM 10145 C CA . CYS A 1 48 ? -5.847 4.060 -2.457 1.00 0.00 48 CYS A CA 13
ATOM 10146 C C . CYS A 1 48 ? -5.049 5.339 -2.693 1.00 0.00 48 CYS A C 13
ATOM 10147 O O . CYS A 1 48 ? -5.136 6.289 -1.916 1.00 0.00 48 CYS A O 13
ATOM 10154 N N . ALA A 1 49 ? -4.272 5.354 -3.771 1.00 0.00 49 ALA A N 13
ATOM 10155 C CA . ALA A 1 49 ? -3.460 6.516 -4.111 1.00 0.00 49 ALA A CA 13
ATOM 10156 C C . ALA A 1 49 ? -4.291 7.575 -4.828 1.00 0.00 49 ALA A C 13
ATOM 10157 O O . ALA A 1 49 ? -3.821 8.211 -5.771 1.00 0.00 49 ALA A O 13
ATOM 10164 N N . GLU A 1 50 ? -5.527 7.759 -4.375 1.00 0.00 50 GLU A N 13
ATOM 10165 C CA . GLU A 1 50 ? -6.422 8.740 -4.976 1.00 0.00 50 GLU A CA 13
ATOM 10166 C C . GLU A 1 50 ? -6.569 9.964 -4.077 1.00 0.00 50 GLU A C 13
ATOM 10167 O O . GLU A 1 50 ? -6.652 11.094 -4.557 1.00 0.00 50 GLU A O 13
ATOM 10179 N N . ASN A 1 51 ? -6.602 9.730 -2.769 1.00 0.00 51 ASN A N 13
ATOM 10180 C CA . ASN A 1 51 ? -6.740 10.813 -1.802 1.00 0.00 51 ASN A CA 13
ATOM 10181 C C . ASN A 1 51 ? -5.426 11.057 -1.066 1.00 0.00 51 ASN A C 13
ATOM 10182 O O . ASN A 1 51 ? -5.096 12.192 -0.721 1.00 0.00 51 ASN A O 13
ATOM 10193 N N . PHE A 1 52 ? -4.679 9.983 -0.828 1.00 0.00 52 PHE A N 13
ATOM 10194 C CA . PHE A 1 52 ? -3.401 10.079 -0.133 1.00 0.00 52 PHE A CA 13
ATOM 10195 C C . PHE A 1 52 ? -2.674 11.367 -0.508 1.00 0.00 52 PHE A C 13
ATOM 10196 O O . PHE A 1 52 ? -2.278 12.144 0.361 1.00 0.00 52 PHE A O 13
ATOM 10213 N N . TYR A 1 53 ? -2.501 11.585 -1.806 1.00 0.00 53 TYR A N 13
ATOM 10214 C CA . TYR A 1 53 ? -1.819 12.777 -2.297 1.00 0.00 53 TYR A CA 13
ATOM 10215 C C . TYR A 1 53 ? -2.783 13.955 -2.395 1.00 0.00 53 TYR A C 13
ATOM 10216 O O . TYR A 1 53 ? -3.983 13.775 -2.599 1.00 0.00 53 TYR A O 13
ATOM 10234 N N . SER A 1 54 ? -2.247 15.163 -2.248 1.00 0.00 54 SER A N 13
ATOM 10235 C CA . SER A 1 54 ? -3.059 16.373 -2.316 1.00 0.00 54 SER A CA 13
ATOM 10236 C C . SER A 1 54 ? -4.028 16.311 -3.493 1.00 0.00 54 SER A C 13
ATOM 10237 O O . SER A 1 54 ? -3.631 16.039 -4.625 1.00 0.00 54 SER A O 13
ATOM 10245 N N . GLY A 1 55 ? -5.303 16.566 -3.215 1.00 0.00 55 GLY A N 13
ATOM 10246 C CA . GLY A 1 55 ? -6.310 16.535 -4.260 1.00 0.00 55 GLY A CA 13
ATOM 10247 C C . GLY A 1 55 ? -7.614 17.175 -3.827 1.00 0.00 55 GLY A C 13
ATOM 10248 O O . GLY A 1 55 ? -8.513 16.513 -3.308 1.00 0.00 55 GLY A O 13
ATOM 10252 N N . PRO A 1 56 ? -7.729 18.494 -4.040 1.00 0.00 56 PRO A N 13
ATOM 10253 C CA . PRO A 1 56 ? -8.929 19.254 -3.675 1.00 0.00 56 PRO A CA 13
ATOM 10254 C C . PRO A 1 56 ? -10.124 18.908 -4.556 1.00 0.00 56 PRO A C 13
ATOM 10255 O O . PRO A 1 56 ? -11.215 18.630 -4.058 1.00 0.00 56 PRO A O 13
ATOM 10266 N N . SER A 1 57 ? -9.912 18.927 -5.868 1.00 0.00 57 SER A N 13
ATOM 10267 C CA . SER A 1 57 ? -10.973 18.619 -6.819 1.00 0.00 57 SER A CA 13
ATOM 10268 C C . SER A 1 57 ? -11.626 17.280 -6.490 1.00 0.00 57 SER A C 13
ATOM 10269 O O . SER A 1 57 ? -10.970 16.238 -6.501 1.00 0.00 57 SER A O 13
ATOM 10277 N N . SER A 1 58 ? -12.922 17.317 -6.197 1.00 0.00 58 SER A N 13
ATOM 10278 C CA . SER A 1 58 ? -13.664 16.107 -5.861 1.00 0.00 58 SER A CA 13
ATOM 10279 C C . SER A 1 58 ? -14.594 15.706 -7.001 1.00 0.00 58 SER A C 13
ATOM 10280 O O . SER A 1 58 ? -15.299 16.541 -7.566 1.00 0.00 58 SER A O 13
ATOM 10288 N N . GLY A 1 59 ? -14.590 14.418 -7.334 1.00 0.00 59 GLY A N 13
ATOM 10289 C CA . GLY A 1 59 ? -15.437 13.927 -8.406 1.00 0.00 59 GLY A CA 13
ATOM 10290 C C . GLY A 1 59 ? -15.203 12.459 -8.703 1.00 0.00 59 GLY A C 13
ATOM 10291 O O . GLY A 1 59 ? -14.054 12.021 -8.688 1.00 0.00 59 GLY A O 13
ATOM 10297 N N . GLY A 1 1 ? 0.558 -4.266 10.382 1.00 0.00 1 GLY A N 14
ATOM 10298 C CA . GLY A 1 1 ? 0.368 -4.259 11.821 1.00 0.00 1 GLY A CA 14
ATOM 10299 C C . GLY A 1 1 ? 1.491 -3.551 12.551 1.00 0.00 1 GLY A C 14
ATOM 10300 O O . GLY A 1 1 ? 1.834 -2.415 12.224 1.00 0.00 1 GLY A O 14
ATOM 10304 N N . SER A 1 2 ? 2.065 -4.221 13.545 1.00 0.00 2 SER A N 14
ATOM 10305 C CA . SER A 1 2 ? 3.153 -3.646 14.328 1.00 0.00 2 SER A CA 14
ATOM 10306 C C . SER A 1 2 ? 4.396 -4.527 14.259 1.00 0.00 2 SER A C 14
ATOM 10307 O O . SER A 1 2 ? 4.332 -5.731 14.509 1.00 0.00 2 SER A O 14
ATOM 10315 N N . SER A 1 3 ? 5.527 -3.918 13.917 1.00 0.00 3 SER A N 14
ATOM 10316 C CA . SER A 1 3 ? 6.786 -4.647 13.811 1.00 0.00 3 SER A CA 14
ATOM 10317 C C . SER A 1 3 ? 7.941 -3.820 14.370 1.00 0.00 3 SER A C 14
ATOM 10318 O O . SER A 1 3 ? 8.130 -2.664 13.994 1.00 0.00 3 SER A O 14
ATOM 10326 N N . GLY A 1 4 ? 8.710 -4.423 15.271 1.00 0.00 4 GLY A N 14
ATOM 10327 C CA . GLY A 1 4 ? 9.837 -3.730 15.868 1.00 0.00 4 GLY A CA 14
ATOM 10328 C C . GLY A 1 4 ? 11.162 -4.145 15.259 1.00 0.00 4 GLY A C 14
ATOM 10329 O O . GLY A 1 4 ? 12.131 -4.393 15.976 1.00 0.00 4 GLY A O 14
ATOM 10333 N N . SER A 1 5 ? 11.203 -4.223 13.933 1.00 0.00 5 SER A N 14
ATOM 10334 C CA . SER A 1 5 ? 12.418 -4.616 13.229 1.00 0.00 5 SER A CA 14
ATOM 10335 C C . SER A 1 5 ? 13.569 -3.671 13.560 1.00 0.00 5 SER A C 14
ATOM 10336 O O . SER A 1 5 ? 13.358 -2.487 13.822 1.00 0.00 5 SER A O 14
ATOM 10344 N N . SER A 1 6 ? 14.787 -4.203 13.545 1.00 0.00 6 SER A N 14
ATOM 10345 C CA . SER A 1 6 ? 15.972 -3.409 13.847 1.00 0.00 6 SER A CA 14
ATOM 10346 C C . SER A 1 6 ? 16.842 -3.238 12.606 1.00 0.00 6 SER A C 14
ATOM 10347 O O . SER A 1 6 ? 17.257 -4.216 11.985 1.00 0.00 6 SER A O 14
ATOM 10355 N N . GLY A 1 7 ? 17.115 -1.986 12.250 1.00 0.00 7 GLY A N 14
ATOM 10356 C CA . GLY A 1 7 ? 17.934 -1.709 11.084 1.00 0.00 7 GLY A CA 14
ATOM 10357 C C . GLY A 1 7 ? 17.108 -1.504 9.830 1.00 0.00 7 GLY A C 14
ATOM 10358 O O . GLY A 1 7 ? 16.446 -0.478 9.676 1.00 0.00 7 GLY A O 14
ATOM 10362 N N . MET A 1 8 ? 17.147 -2.482 8.931 1.00 0.00 8 MET A N 14
ATOM 10363 C CA . MET A 1 8 ? 16.396 -2.403 7.684 1.00 0.00 8 MET A CA 14
ATOM 10364 C C . MET A 1 8 ? 15.074 -3.156 7.797 1.00 0.00 8 MET A C 14
ATOM 10365 O O . MET A 1 8 ? 14.876 -3.944 8.720 1.00 0.00 8 MET A O 14
ATOM 10379 N N . GLU A 1 9 ? 14.173 -2.906 6.851 1.00 0.00 9 GLU A N 14
ATOM 10380 C CA . GLU A 1 9 ? 12.870 -3.560 6.847 1.00 0.00 9 GLU A CA 14
ATOM 10381 C C . GLU A 1 9 ? 12.819 -4.664 5.795 1.00 0.00 9 GLU A C 14
ATOM 10382 O O . GLU A 1 9 ? 13.313 -4.515 4.677 1.00 0.00 9 GLU A O 14
ATOM 10394 N N . PRO A 1 10 ? 12.207 -5.801 6.160 1.00 0.00 10 PRO A N 14
ATOM 10395 C CA . PRO A 1 10 ? 12.076 -6.953 5.263 1.00 0.00 10 PRO A CA 14
ATOM 10396 C C . PRO A 1 10 ? 11.109 -6.686 4.114 1.00 0.00 10 PRO A C 14
ATOM 10397 O O . PRO A 1 10 ? 10.527 -5.605 4.018 1.00 0.00 10 PRO A O 14
ATOM 10408 N N . ALA A 1 11 ? 10.942 -7.677 3.245 1.00 0.00 11 ALA A N 14
ATOM 10409 C CA . ALA A 1 11 ? 10.044 -7.549 2.104 1.00 0.00 11 ALA A CA 14
ATOM 10410 C C . ALA A 1 11 ? 9.081 -8.729 2.029 1.00 0.00 11 ALA A C 14
ATOM 10411 O O . ALA A 1 11 ? 9.324 -9.780 2.621 1.00 0.00 11 ALA A O 14
ATOM 10418 N N . GLY A 1 12 ? 7.985 -8.548 1.298 1.00 0.00 12 GLY A N 14
ATOM 10419 C CA . GLY A 1 12 ? 7.001 -9.606 1.160 1.00 0.00 12 GLY A CA 14
ATOM 10420 C C . GLY A 1 12 ? 6.769 -9.997 -0.286 1.00 0.00 12 GLY A C 14
ATOM 10421 O O . GLY A 1 12 ? 6.958 -9.200 -1.205 1.00 0.00 12 GLY A O 14
ATOM 10425 N N . PRO A 1 13 ? 6.350 -11.252 -0.503 1.00 0.00 13 PRO A N 14
ATOM 10426 C CA . PRO A 1 13 ? 6.084 -11.777 -1.846 1.00 0.00 13 PRO A CA 14
ATOM 10427 C C . PRO A 1 13 ? 4.846 -11.150 -2.478 1.00 0.00 13 PRO A C 14
ATOM 10428 O O . PRO A 1 13 ? 3.718 -11.433 -2.072 1.00 0.00 13 PRO A O 14
ATOM 10439 N N . CYS A 1 14 ? 5.063 -10.298 -3.474 1.00 0.00 14 CYS A N 14
ATOM 10440 C CA . CYS A 1 14 ? 3.965 -9.630 -4.163 1.00 0.00 14 CYS A CA 14
ATOM 10441 C C . CYS A 1 14 ? 3.024 -10.648 -4.801 1.00 0.00 14 CYS A C 14
ATOM 10442 O O . CYS A 1 14 ? 3.348 -11.254 -5.821 1.00 0.00 14 CYS A O 14
ATOM 10449 N N . GLY A 1 15 ? 1.857 -10.831 -4.191 1.00 0.00 15 GLY A N 14
ATOM 10450 C CA . GLY A 1 15 ? 0.887 -11.775 -4.713 1.00 0.00 15 GLY A CA 14
ATOM 10451 C C . GLY A 1 15 ? 0.110 -11.219 -5.890 1.00 0.00 15 GLY A C 14
ATOM 10452 O O . GLY A 1 15 ? -0.096 -11.908 -6.889 1.00 0.00 15 GLY A O 14
ATOM 10456 N N . PHE A 1 16 ? -0.323 -9.968 -5.772 1.00 0.00 16 PHE A N 14
ATOM 10457 C CA . PHE A 1 16 ? -1.084 -9.320 -6.834 1.00 0.00 16 PHE A CA 14
ATOM 10458 C C . PHE A 1 16 ? -0.587 -9.761 -8.207 1.00 0.00 16 PHE A C 14
ATOM 10459 O O . PHE A 1 16 ? -1.357 -9.835 -9.165 1.00 0.00 16 PHE A O 14
ATOM 10476 N N . CYS A 1 17 ? 0.707 -10.054 -8.295 1.00 0.00 17 CYS A N 14
ATOM 10477 C CA . CYS A 1 17 ? 1.309 -10.487 -9.550 1.00 0.00 17 CYS A CA 14
ATOM 10478 C C . CYS A 1 17 ? 0.820 -11.880 -9.936 1.00 0.00 17 CYS A C 14
ATOM 10479 O O . CYS A 1 17 ? 0.412 -12.678 -9.092 1.00 0.00 17 CYS A O 14
ATOM 10486 N N . PRO A 1 18 ? 0.860 -12.180 -11.243 1.00 0.00 18 PRO A N 14
ATOM 10487 C CA . PRO A 1 18 ? 0.426 -13.477 -11.771 1.00 0.00 18 PRO A CA 14
ATOM 10488 C C . PRO A 1 18 ? 1.371 -14.608 -11.381 1.00 0.00 18 PRO A C 14
ATOM 10489 O O . PRO A 1 18 ? 2.590 -14.474 -11.484 1.00 0.00 18 PRO A O 14
ATOM 10500 N N . ALA A 1 19 ? 0.801 -15.722 -10.935 1.00 0.00 19 ALA A N 14
ATOM 10501 C CA . ALA A 1 19 ? 1.593 -16.878 -10.532 1.00 0.00 19 ALA A CA 14
ATOM 10502 C C . ALA A 1 19 ? 2.882 -16.968 -11.342 1.00 0.00 19 ALA A C 14
ATOM 10503 O O . ALA A 1 19 ? 2.873 -16.808 -12.562 1.00 0.00 19 ALA A O 14
ATOM 10510 N N . GLY A 1 20 ? 3.991 -17.226 -10.655 1.00 0.00 20 GLY A N 14
ATOM 10511 C CA . GLY A 1 20 ? 5.272 -17.333 -11.328 1.00 0.00 20 GLY A CA 14
ATOM 10512 C C . GLY A 1 20 ? 6.029 -16.020 -11.345 1.00 0.00 20 GLY A C 14
ATOM 10513 O O . GLY A 1 20 ? 7.194 -15.963 -10.952 1.00 0.00 20 GLY A O 14
ATOM 10517 N N . GLU A 1 21 ? 5.366 -14.962 -11.802 1.00 0.00 21 GLU A N 14
ATOM 10518 C CA . GLU A 1 21 ? 5.986 -13.644 -11.871 1.00 0.00 21 GLU A CA 14
ATOM 10519 C C . GLU A 1 21 ? 5.956 -12.957 -10.509 1.00 0.00 21 GLU A C 14
ATOM 10520 O O . GLU A 1 21 ? 5.619 -11.777 -10.403 1.00 0.00 21 GLU A O 14
ATOM 10532 N N . VAL A 1 22 ? 6.310 -13.704 -9.468 1.00 0.00 22 VAL A N 14
ATOM 10533 C CA . VAL A 1 22 ? 6.325 -13.168 -8.112 1.00 0.00 22 VAL A CA 14
ATOM 10534 C C . VAL A 1 22 ? 7.519 -12.245 -7.899 1.00 0.00 22 VAL A C 14
ATOM 10535 O O . VAL A 1 22 ? 8.670 -12.669 -8.007 1.00 0.00 22 VAL A O 14
ATOM 10548 N N . GLN A 1 23 ? 7.238 -10.982 -7.595 1.00 0.00 23 GLN A N 14
ATOM 10549 C CA . GLN A 1 23 ? 8.290 -9.999 -7.366 1.00 0.00 23 GLN A CA 14
ATOM 10550 C C . GLN A 1 23 ? 8.331 -9.576 -5.902 1.00 0.00 23 GLN A C 14
ATOM 10551 O O . GLN A 1 23 ? 7.347 -9.687 -5.170 1.00 0.00 23 GLN A O 14
ATOM 10565 N N . PRO A 1 24 ? 9.496 -9.078 -5.461 1.00 0.00 24 PRO A N 14
ATOM 10566 C CA . PRO A 1 24 ? 9.693 -8.627 -4.080 1.00 0.00 24 PRO A CA 14
ATOM 10567 C C . PRO A 1 24 ? 8.918 -7.351 -3.771 1.00 0.00 24 PRO A C 14
ATOM 10568 O O . PRO A 1 24 ? 9.278 -6.268 -4.232 1.00 0.00 24 PRO A O 14
ATOM 10579 N N . ALA A 1 25 ? 7.853 -7.486 -2.987 1.00 0.00 25 ALA A N 14
ATOM 10580 C CA . ALA A 1 25 ? 7.030 -6.342 -2.614 1.00 0.00 25 ALA A CA 14
ATOM 10581 C C . ALA A 1 25 ? 7.721 -5.489 -1.556 1.00 0.00 25 ALA A C 14
ATOM 10582 O O . ALA A 1 25 ? 7.187 -5.283 -0.466 1.00 0.00 25 ALA A O 14
ATOM 10589 N N . ARG A 1 26 ? 8.911 -4.997 -1.884 1.00 0.00 26 ARG A N 14
ATOM 10590 C CA . ARG A 1 26 ? 9.676 -4.169 -0.960 1.00 0.00 26 ARG A CA 14
ATOM 10591 C C . ARG A 1 26 ? 8.837 -2.997 -0.458 1.00 0.00 26 ARG A C 14
ATOM 10592 O O . ARG A 1 26 ? 9.066 -2.480 0.636 1.00 0.00 26 ARG A O 14
ATOM 10613 N N . TYR A 1 27 ? 7.865 -2.585 -1.264 1.00 0.00 27 TYR A N 14
ATOM 10614 C CA . TYR A 1 27 ? 6.993 -1.473 -0.903 1.00 0.00 27 TYR A CA 14
ATOM 10615 C C . TYR A 1 27 ? 5.602 -1.972 -0.523 1.00 0.00 27 TYR A C 14
ATOM 10616 O O . TYR A 1 27 ? 5.146 -3.007 -1.010 1.00 0.00 27 TYR A O 14
ATOM 10634 N N . THR A 1 28 ? 4.931 -1.228 0.350 1.00 0.00 28 THR A N 14
ATOM 10635 C CA . THR A 1 28 ? 3.593 -1.593 0.797 1.00 0.00 28 THR A CA 14
ATOM 10636 C C . THR A 1 28 ? 2.677 -0.375 0.842 1.00 0.00 28 THR A C 14
ATOM 10637 O O . THR A 1 28 ? 3.083 0.704 1.275 1.00 0.00 28 THR A O 14
ATOM 10648 N N . CYS A 1 29 ? 1.439 -0.554 0.394 1.00 0.00 29 CYS A N 14
ATOM 10649 C CA . CYS A 1 29 ? 0.464 0.530 0.384 1.00 0.00 29 CYS A CA 14
ATOM 10650 C C . CYS A 1 29 ? 0.258 1.089 1.789 1.00 0.00 29 CYS A C 14
ATOM 10651 O O . CYS A 1 29 ? -0.260 0.417 2.681 1.00 0.00 29 CYS A O 14
ATOM 10658 N N . PRO A 1 30 ? 0.672 2.348 1.991 1.00 0.00 30 PRO A N 14
ATOM 10659 C CA . PRO A 1 30 ? 0.542 3.026 3.284 1.00 0.00 30 PRO A CA 14
ATOM 10660 C C . PRO A 1 30 ? -0.909 3.344 3.629 1.00 0.00 30 PRO A C 14
ATOM 10661 O O . PRO A 1 30 ? -1.187 4.028 4.614 1.00 0.00 30 PRO A O 14
ATOM 10672 N N . ARG A 1 31 ? -1.830 2.843 2.812 1.00 0.00 31 ARG A N 14
ATOM 10673 C CA . ARG A 1 31 ? -3.252 3.075 3.031 1.00 0.00 31 ARG A CA 14
ATOM 10674 C C . ARG A 1 31 ? -3.965 1.776 3.397 1.00 0.00 31 ARG A C 14
ATOM 10675 O O . ARG A 1 31 ? -4.892 1.771 4.208 1.00 0.00 31 ARG A O 14
ATOM 10696 N N . CYS A 1 32 ? -3.526 0.676 2.795 1.00 0.00 32 CYS A N 14
ATOM 10697 C CA . CYS A 1 32 ? -4.120 -0.629 3.056 1.00 0.00 32 CYS A CA 14
ATOM 10698 C C . CYS A 1 32 ? -3.042 -1.675 3.320 1.00 0.00 32 CYS A C 14
ATOM 10699 O O . CYS A 1 32 ? -3.294 -2.877 3.237 1.00 0.00 32 CYS A O 14
ATOM 10706 N N . ASN A 1 33 ? -1.839 -1.209 3.639 1.00 0.00 33 ASN A N 14
ATOM 10707 C CA . ASN A 1 33 ? -0.721 -2.104 3.916 1.00 0.00 33 ASN A CA 14
ATOM 10708 C C . ASN A 1 33 ? -0.682 -3.252 2.912 1.00 0.00 33 ASN A C 14
ATOM 10709 O O . ASN A 1 33 ? -0.680 -4.423 3.292 1.00 0.00 33 ASN A O 14
ATOM 10720 N N . ALA A 1 34 ? -0.650 -2.908 1.629 1.00 0.00 34 ALA A N 14
ATOM 10721 C CA . ALA A 1 34 ? -0.608 -3.909 0.570 1.00 0.00 34 ALA A CA 14
ATOM 10722 C C . ALA A 1 34 ? 0.780 -3.989 -0.055 1.00 0.00 34 ALA A C 14
ATOM 10723 O O . ALA A 1 34 ? 1.258 -3.046 -0.687 1.00 0.00 34 ALA A O 14
ATOM 10730 N N . PRO A 1 35 ? 1.445 -5.140 0.123 1.00 0.00 35 PRO A N 14
ATOM 10731 C CA . PRO A 1 35 ? 2.789 -5.370 -0.416 1.00 0.00 35 PRO A CA 14
ATOM 10732 C C . PRO A 1 35 ? 2.790 -5.491 -1.936 1.00 0.00 35 PRO A C 14
ATOM 10733 O O . PRO A 1 35 ? 2.268 -6.457 -2.492 1.00 0.00 35 PRO A O 14
ATOM 10744 N N . TYR A 1 36 ? 3.381 -4.506 -2.603 1.00 0.00 36 TYR A N 14
ATOM 10745 C CA . TYR A 1 36 ? 3.449 -4.501 -4.059 1.00 0.00 36 TYR A CA 14
ATOM 10746 C C . TYR A 1 36 ? 4.897 -4.455 -4.537 1.00 0.00 36 TYR A C 14
ATOM 10747 O O . TYR A 1 36 ? 5.746 -3.811 -3.922 1.00 0.00 36 TYR A O 14
ATOM 10765 N N . CYS A 1 37 ? 5.171 -5.144 -5.640 1.00 0.00 37 CYS A N 14
ATOM 10766 C CA . CYS A 1 37 ? 6.515 -5.183 -6.204 1.00 0.00 37 CYS A CA 14
ATOM 10767 C C . CYS A 1 37 ? 6.915 -3.817 -6.753 1.00 0.00 37 CYS A C 14
ATOM 10768 O O . CYS A 1 37 ? 8.004 -3.317 -6.471 1.00 0.00 37 CYS A O 14
ATOM 10775 N N . SER A 1 38 ? 6.026 -3.218 -7.539 1.00 0.00 38 SER A N 14
ATOM 10776 C CA . SER A 1 38 ? 6.287 -1.911 -8.132 1.00 0.00 38 SER A CA 14
ATOM 10777 C C . SER A 1 38 ? 5.002 -1.095 -8.234 1.00 0.00 38 SER A C 14
ATOM 10778 O O . SER A 1 38 ? 3.905 -1.612 -8.015 1.00 0.00 38 SER A O 14
ATOM 10786 N N . LEU A 1 39 ? 5.145 0.182 -8.569 1.00 0.00 39 LEU A N 14
ATOM 10787 C CA . LEU A 1 39 ? 3.996 1.072 -8.702 1.00 0.00 39 LEU A CA 14
ATOM 10788 C C . LEU A 1 39 ? 2.902 0.426 -9.545 1.00 0.00 39 LEU A C 14
ATOM 10789 O O . LEU A 1 39 ? 1.713 0.607 -9.281 1.00 0.00 39 LEU A O 14
ATOM 10805 N N . ARG A 1 40 ? 3.311 -0.329 -10.559 1.00 0.00 40 ARG A N 14
ATOM 10806 C CA . ARG A 1 40 ? 2.365 -1.003 -11.441 1.00 0.00 40 ARG A CA 14
ATOM 10807 C C . ARG A 1 40 ? 1.327 -1.777 -10.634 1.00 0.00 40 ARG A C 14
ATOM 10808 O O . ARG A 1 40 ? 0.142 -1.779 -10.966 1.00 0.00 40 ARG A O 14
ATOM 10829 N N . CYS A 1 41 ? 1.781 -2.436 -9.573 1.00 0.00 41 CYS A N 14
ATOM 10830 C CA . CYS A 1 41 ? 0.894 -3.215 -8.719 1.00 0.00 41 CYS A CA 14
ATOM 10831 C C . CYS A 1 41 ? 0.199 -2.321 -7.696 1.00 0.00 41 CYS A C 14
ATOM 10832 O O . CYS A 1 41 ? -0.951 -2.560 -7.326 1.00 0.00 41 CYS A O 14
ATOM 10839 N N . TYR A 1 42 ? 0.905 -1.291 -7.243 1.00 0.00 42 TYR A N 14
ATOM 10840 C CA . TYR A 1 42 ? 0.358 -0.361 -6.262 1.00 0.00 42 TYR A CA 14
ATOM 10841 C C . TYR A 1 42 ? -0.888 0.332 -6.804 1.00 0.00 42 TYR A C 14
ATOM 10842 O O . TYR A 1 42 ? -1.796 0.680 -6.049 1.00 0.00 42 TYR A O 14
ATOM 10860 N N . ARG A 1 43 ? -0.924 0.529 -8.117 1.00 0.00 43 ARG A N 14
ATOM 10861 C CA . ARG A 1 43 ? -2.057 1.181 -8.762 1.00 0.00 43 ARG A CA 14
ATOM 10862 C C . ARG A 1 43 ? -3.126 0.162 -9.143 1.00 0.00 43 ARG A C 14
ATOM 10863 O O . ARG A 1 43 ? -4.318 0.471 -9.159 1.00 0.00 43 ARG A O 14
ATOM 10884 N N . THR A 1 44 ? -2.692 -1.057 -9.451 1.00 0.00 44 THR A N 14
ATOM 10885 C CA . THR A 1 44 ? -3.611 -2.121 -9.833 1.00 0.00 44 THR A CA 14
ATOM 10886 C C . THR A 1 44 ? -4.344 -2.678 -8.618 1.00 0.00 44 THR A C 14
ATOM 10887 O O . THR A 1 44 ? -5.573 -2.645 -8.553 1.00 0.00 44 THR A O 14
ATOM 10898 N N . HIS A 1 45 ? -3.582 -3.189 -7.656 1.00 0.00 45 HIS A N 14
ATOM 10899 C CA . HIS A 1 45 ? -4.160 -3.752 -6.441 1.00 0.00 45 HIS A CA 14
ATOM 10900 C C . HIS A 1 45 ? -5.373 -2.943 -5.991 1.00 0.00 45 HIS A C 14
ATOM 10901 O O . HIS A 1 45 ? -6.463 -3.485 -5.814 1.00 0.00 45 HIS A O 14
ATOM 10915 N N . GLY A 1 46 ? -5.175 -1.641 -5.805 1.00 0.00 46 GLY A N 14
ATOM 10916 C CA . GLY A 1 46 ? -6.260 -0.779 -5.376 1.00 0.00 46 GLY A CA 14
ATOM 10917 C C . GLY A 1 46 ? -6.000 0.681 -5.691 1.00 0.00 46 GLY A C 14
ATOM 10918 O O . GLY A 1 46 ? -4.872 1.067 -5.998 1.00 0.00 46 GLY A O 14
ATOM 10922 N N . THR A 1 47 ? -7.048 1.496 -5.618 1.00 0.00 47 THR A N 14
ATOM 10923 C CA . THR A 1 47 ? -6.929 2.921 -5.900 1.00 0.00 47 THR A CA 14
ATOM 10924 C C . THR A 1 47 ? -6.756 3.724 -4.616 1.00 0.00 47 THR A C 14
ATOM 10925 O O . THR A 1 47 ? -7.502 4.668 -4.357 1.00 0.00 47 THR A O 14
ATOM 10936 N N . CYS A 1 48 ? -5.767 3.343 -3.814 1.00 0.00 48 CYS A N 14
ATOM 10937 C CA . CYS A 1 48 ? -5.495 4.027 -2.556 1.00 0.00 48 CYS A CA 14
ATOM 10938 C C . CYS A 1 48 ? -4.506 5.171 -2.761 1.00 0.00 48 CYS A C 14
ATOM 10939 O O . CYS A 1 48 ? -3.694 5.467 -1.886 1.00 0.00 48 CYS A O 14
ATOM 10946 N N . ALA A 1 49 ? -4.582 5.810 -3.924 1.00 0.00 49 ALA A N 14
ATOM 10947 C CA . ALA A 1 49 ? -3.696 6.922 -4.243 1.00 0.00 49 ALA A CA 14
ATOM 10948 C C . ALA A 1 49 ? -4.448 8.249 -4.215 1.00 0.00 49 ALA A C 14
ATOM 10949 O O . ALA A 1 49 ? -3.949 9.244 -3.691 1.00 0.00 49 ALA A O 14
ATOM 10956 N N . GLU A 1 50 ? -5.650 8.255 -4.783 1.00 0.00 50 GLU A N 14
ATOM 10957 C CA . GLU A 1 50 ? -6.469 9.461 -4.824 1.00 0.00 50 GLU A CA 14
ATOM 10958 C C . GLU A 1 50 ? -6.659 10.036 -3.423 1.00 0.00 50 GLU A C 14
ATOM 10959 O O . GLU A 1 50 ? -6.569 11.246 -3.221 1.00 0.00 50 GLU A O 14
ATOM 10971 N N . ASN A 1 51 ? -6.923 9.159 -2.460 1.00 0.00 51 ASN A N 14
ATOM 10972 C CA . ASN A 1 51 ? -7.128 9.580 -1.079 1.00 0.00 51 ASN A CA 14
ATOM 10973 C C . ASN A 1 51 ? -5.831 10.110 -0.474 1.00 0.00 51 ASN A C 14
ATOM 10974 O O . ASN A 1 51 ? -5.767 11.253 -0.021 1.00 0.00 51 ASN A O 14
ATOM 10985 N N . PHE A 1 52 ? -4.800 9.271 -0.470 1.00 0.00 52 PHE A N 14
ATOM 10986 C CA . PHE A 1 52 ? -3.505 9.654 0.079 1.00 0.00 52 PHE A CA 14
ATOM 10987 C C . PHE A 1 52 ? -2.793 10.639 -0.844 1.00 0.00 52 PHE A C 14
ATOM 10988 O O . PHE A 1 52 ? -2.015 10.242 -1.711 1.00 0.00 52 PHE A O 14
ATOM 11005 N N . TYR A 1 53 ? -3.066 11.925 -0.650 1.00 0.00 53 TYR A N 14
ATOM 11006 C CA . TYR A 1 53 ? -2.454 12.967 -1.466 1.00 0.00 53 TYR A CA 14
ATOM 11007 C C . TYR A 1 53 ? -1.108 13.392 -0.888 1.00 0.00 53 TYR A C 14
ATOM 11008 O O . TYR A 1 53 ? -0.096 13.410 -1.589 1.00 0.00 53 TYR A O 14
ATOM 11026 N N . SER A 1 54 ? -1.104 13.732 0.397 1.00 0.00 54 SER A N 14
ATOM 11027 C CA . SER A 1 54 ? 0.117 14.160 1.070 1.00 0.00 54 SER A CA 14
ATOM 11028 C C . SER A 1 54 ? 0.981 15.008 0.142 1.00 0.00 54 SER A C 14
ATOM 11029 O O . SER A 1 54 ? 2.195 14.821 0.062 1.00 0.00 54 SER A O 14
ATOM 11037 N N . GLY A 1 55 ? 0.346 15.941 -0.560 1.00 0.00 55 GLY A N 14
ATOM 11038 C CA . GLY A 1 55 ? 1.070 16.804 -1.474 1.00 0.00 55 GLY A CA 14
ATOM 11039 C C . GLY A 1 55 ? 0.350 18.113 -1.731 1.00 0.00 55 GLY A C 14
ATOM 11040 O O . GLY A 1 55 ? -0.598 18.472 -1.032 1.00 0.00 55 GLY A O 14
ATOM 11044 N N . PRO A 1 56 ? 0.802 18.850 -2.756 1.00 0.00 56 PRO A N 14
ATOM 11045 C CA . PRO A 1 56 ? 0.208 20.139 -3.126 1.00 0.00 56 PRO A CA 14
ATOM 11046 C C . PRO A 1 56 ? -1.186 19.984 -3.725 1.00 0.00 56 PRO A C 14
ATOM 11047 O O . PRO A 1 56 ? -1.860 20.972 -4.016 1.00 0.00 56 PRO A O 14
ATOM 11058 N N . SER A 1 57 ? -1.613 18.738 -3.905 1.00 0.00 57 SER A N 14
ATOM 11059 C CA . SER A 1 57 ? -2.926 18.455 -4.472 1.00 0.00 57 SER A CA 14
ATOM 11060 C C . SER A 1 57 ? -4.033 18.817 -3.487 1.00 0.00 57 SER A C 14
ATOM 11061 O O . SER A 1 57 ? -4.283 18.093 -2.523 1.00 0.00 57 SER A O 14
ATOM 11069 N N . SER A 1 58 ? -4.693 19.944 -3.735 1.00 0.00 58 SER A N 14
ATOM 11070 C CA . SER A 1 58 ? -5.771 20.405 -2.869 1.00 0.00 58 SER A CA 14
ATOM 11071 C C . SER A 1 58 ? -6.977 19.476 -2.959 1.00 0.00 58 SER A C 14
ATOM 11072 O O . SER A 1 58 ? -7.424 18.920 -1.956 1.00 0.00 58 SER A O 14
ATOM 11080 N N . GLY A 1 59 ? -7.500 19.311 -4.171 1.00 0.00 59 GLY A N 14
ATOM 11081 C CA . GLY A 1 59 ? -8.650 18.449 -4.371 1.00 0.00 59 GLY A CA 14
ATOM 11082 C C . GLY A 1 59 ? -9.957 19.215 -4.368 1.00 0.00 59 GLY A C 14
ATOM 11083 O O . GLY A 1 59 ? -10.218 19.958 -5.313 1.00 0.00 59 GLY A O 14
ATOM 11089 N N . GLY A 1 1 ? 8.140 -25.670 22.765 1.00 0.00 1 GLY A N 15
ATOM 11090 C CA . GLY A 1 1 ? 7.483 -24.666 21.949 1.00 0.00 1 GLY A CA 15
ATOM 11091 C C . GLY A 1 1 ? 8.469 -23.795 21.196 1.00 0.00 1 GLY A C 15
ATOM 11092 O O . GLY A 1 1 ? 9.413 -23.264 21.782 1.00 0.00 1 GLY A O 15
ATOM 11096 N N . SER A 1 2 ? 8.253 -23.650 19.893 1.00 0.00 2 SER A N 15
ATOM 11097 C CA . SER A 1 2 ? 9.133 -22.842 19.057 1.00 0.00 2 SER A CA 15
ATOM 11098 C C . SER A 1 2 ? 8.441 -22.455 17.754 1.00 0.00 2 SER A C 15
ATOM 11099 O O . SER A 1 2 ? 7.723 -23.257 17.157 1.00 0.00 2 SER A O 15
ATOM 11107 N N . SER A 1 3 ? 8.661 -21.218 17.319 1.00 0.00 3 SER A N 15
ATOM 11108 C CA . SER A 1 3 ? 8.056 -20.721 16.089 1.00 0.00 3 SER A CA 15
ATOM 11109 C C . SER A 1 3 ? 9.115 -20.504 15.012 1.00 0.00 3 SER A C 15
ATOM 11110 O O . SER A 1 3 ? 10.234 -20.083 15.302 1.00 0.00 3 SER A O 15
ATOM 11118 N N . GLY A 1 4 ? 8.751 -20.794 13.766 1.00 0.00 4 GLY A N 15
ATOM 11119 C CA . GLY A 1 4 ? 9.680 -20.624 12.664 1.00 0.00 4 GLY A CA 15
ATOM 11120 C C . GLY A 1 4 ? 9.866 -19.169 12.282 1.00 0.00 4 GLY A C 15
ATOM 11121 O O . GLY A 1 4 ? 9.062 -18.608 11.538 1.00 0.00 4 GLY A O 15
ATOM 11125 N N . SER A 1 5 ? 10.929 -18.556 12.793 1.00 0.00 5 SER A N 15
ATOM 11126 C CA . SER A 1 5 ? 11.216 -17.156 12.505 1.00 0.00 5 SER A CA 15
ATOM 11127 C C . SER A 1 5 ? 11.920 -17.011 11.160 1.00 0.00 5 SER A C 15
ATOM 11128 O O . SER A 1 5 ? 13.131 -17.206 11.057 1.00 0.00 5 SER A O 15
ATOM 11136 N N . SER A 1 6 ? 11.153 -16.667 10.131 1.00 0.00 6 SER A N 15
ATOM 11137 C CA . SER A 1 6 ? 11.701 -16.499 8.791 1.00 0.00 6 SER A CA 15
ATOM 11138 C C . SER A 1 6 ? 11.395 -15.106 8.249 1.00 0.00 6 SER A C 15
ATOM 11139 O O . SER A 1 6 ? 10.344 -14.878 7.650 1.00 0.00 6 SER A O 15
ATOM 11147 N N . GLY A 1 7 ? 12.321 -14.177 8.464 1.00 0.00 7 GLY A N 15
ATOM 11148 C CA . GLY A 1 7 ? 12.132 -12.817 7.991 1.00 0.00 7 GLY A CA 15
ATOM 11149 C C . GLY A 1 7 ? 13.402 -11.994 8.072 1.00 0.00 7 GLY A C 15
ATOM 11150 O O . GLY A 1 7 ? 13.687 -11.379 9.099 1.00 0.00 7 GLY A O 15
ATOM 11154 N N . MET A 1 8 ? 14.169 -11.983 6.986 1.00 0.00 8 MET A N 15
ATOM 11155 C CA . MET A 1 8 ? 15.416 -11.229 6.940 1.00 0.00 8 MET A CA 15
ATOM 11156 C C . MET A 1 8 ? 15.144 -9.737 6.779 1.00 0.00 8 MET A C 15
ATOM 11157 O O . MET A 1 8 ? 15.511 -8.934 7.636 1.00 0.00 8 MET A O 15
ATOM 11171 N N . GLU A 1 9 ? 14.497 -9.373 5.676 1.00 0.00 9 GLU A N 15
ATOM 11172 C CA . GLU A 1 9 ? 14.177 -7.976 5.404 1.00 0.00 9 GLU A CA 15
ATOM 11173 C C . GLU A 1 9 ? 12.671 -7.783 5.251 1.00 0.00 9 GLU A C 15
ATOM 11174 O O . GLU A 1 9 ? 11.929 -8.713 4.935 1.00 0.00 9 GLU A O 15
ATOM 11186 N N . PRO A 1 10 ? 12.207 -6.546 5.482 1.00 0.00 10 PRO A N 15
ATOM 11187 C CA . PRO A 1 10 ? 10.787 -6.200 5.376 1.00 0.00 10 PRO A CA 15
ATOM 11188 C C . PRO A 1 10 ? 10.290 -6.224 3.935 1.00 0.00 10 PRO A C 15
ATOM 11189 O O . PRO A 1 10 ? 10.301 -5.202 3.248 1.00 0.00 10 PRO A O 15
ATOM 11200 N N . ALA A 1 11 ? 9.856 -7.395 3.482 1.00 0.00 11 ALA A N 15
ATOM 11201 C CA . ALA A 1 11 ? 9.353 -7.550 2.122 1.00 0.00 11 ALA A CA 15
ATOM 11202 C C . ALA A 1 11 ? 8.582 -8.856 1.968 1.00 0.00 11 ALA A C 15
ATOM 11203 O O . ALA A 1 11 ? 8.963 -9.883 2.528 1.00 0.00 11 ALA A O 15
ATOM 11210 N N . GLY A 1 12 ? 7.495 -8.810 1.204 1.00 0.00 12 GLY A N 15
ATOM 11211 C CA . GLY A 1 12 ? 6.687 -9.996 0.990 1.00 0.00 12 GLY A CA 15
ATOM 11212 C C . GLY A 1 12 ? 6.441 -10.273 -0.479 1.00 0.00 12 GLY A C 15
ATOM 11213 O O . GLY A 1 12 ? 6.669 -9.423 -1.340 1.00 0.00 12 GLY A O 15
ATOM 11217 N N . PRO A 1 13 ? 5.966 -11.490 -0.785 1.00 0.00 13 PRO A N 15
ATOM 11218 C CA . PRO A 1 13 ? 5.681 -11.906 -2.161 1.00 0.00 13 PRO A CA 15
ATOM 11219 C C . PRO A 1 13 ? 4.474 -11.181 -2.747 1.00 0.00 13 PRO A C 15
ATOM 11220 O O . PRO A 1 13 ? 3.343 -11.376 -2.302 1.00 0.00 13 PRO A O 15
ATOM 11231 N N . CYS A 1 14 ? 4.722 -10.343 -3.748 1.00 0.00 14 CYS A N 15
ATOM 11232 C CA . CYS A 1 14 ? 3.657 -9.587 -4.396 1.00 0.00 14 CYS A CA 15
ATOM 11233 C C . CYS A 1 14 ? 2.682 -10.522 -5.106 1.00 0.00 14 CYS A C 15
ATOM 11234 O O . CYS A 1 14 ? 2.882 -10.881 -6.266 1.00 0.00 14 CYS A O 15
ATOM 11241 N N . GLY A 1 15 ? 1.625 -10.913 -4.401 1.00 0.00 15 GLY A N 15
ATOM 11242 C CA . GLY A 1 15 ? 0.634 -11.802 -4.979 1.00 0.00 15 GLY A CA 15
ATOM 11243 C C . GLY A 1 15 ? -0.176 -11.135 -6.073 1.00 0.00 15 GLY A C 15
ATOM 11244 O O . GLY A 1 15 ? -0.507 -11.760 -7.080 1.00 0.00 15 GLY A O 15
ATOM 11248 N N . PHE A 1 16 ? -0.498 -9.861 -5.874 1.00 0.00 16 PHE A N 15
ATOM 11249 C CA . PHE A 1 16 ? -1.278 -9.108 -6.851 1.00 0.00 16 PHE A CA 15
ATOM 11250 C C . PHE A 1 16 ? -0.834 -9.440 -8.272 1.00 0.00 16 PHE A C 15
ATOM 11251 O O . PHE A 1 16 ? -1.637 -9.420 -9.206 1.00 0.00 16 PHE A O 15
ATOM 11268 N N . CYS A 1 17 ? 0.450 -9.745 -8.430 1.00 0.00 17 CYS A N 15
ATOM 11269 C CA . CYS A 1 17 ? 1.002 -10.080 -9.736 1.00 0.00 17 CYS A CA 15
ATOM 11270 C C . CYS A 1 17 ? 0.404 -11.382 -10.262 1.00 0.00 17 CYS A C 15
ATOM 11271 O O . CYS A 1 17 ? -0.070 -12.227 -9.503 1.00 0.00 17 CYS A O 15
ATOM 11278 N N . PRO A 1 18 ? 0.426 -11.548 -11.593 1.00 0.00 18 PRO A N 15
ATOM 11279 C CA . PRO A 1 18 ? -0.109 -12.744 -12.250 1.00 0.00 18 PRO A CA 15
ATOM 11280 C C . PRO A 1 18 ? 0.741 -13.981 -11.983 1.00 0.00 18 PRO A C 15
ATOM 11281 O O . PRO A 1 18 ? 1.958 -13.960 -12.161 1.00 0.00 18 PRO A O 15
ATOM 11292 N N . ALA A 1 19 ? 0.091 -15.059 -11.556 1.00 0.00 19 ALA A N 15
ATOM 11293 C CA . ALA A 1 19 ? 0.787 -16.307 -11.267 1.00 0.00 19 ALA A CA 15
ATOM 11294 C C . ALA A 1 19 ? 2.046 -16.442 -12.117 1.00 0.00 19 ALA A C 15
ATOM 11295 O O . ALA A 1 19 ? 2.010 -16.257 -13.332 1.00 0.00 19 ALA A O 15
ATOM 11302 N N . GLY A 1 20 ? 3.161 -16.765 -11.467 1.00 0.00 20 GLY A N 15
ATOM 11303 C CA . GLY A 1 20 ? 4.416 -16.919 -12.179 1.00 0.00 20 GLY A CA 15
ATOM 11304 C C . GLY A 1 20 ? 5.283 -15.678 -12.100 1.00 0.00 20 GLY A C 15
ATOM 11305 O O . GLY A 1 20 ? 6.484 -15.768 -11.845 1.00 0.00 20 GLY A O 15
ATOM 11309 N N . GLU A 1 21 ? 4.674 -14.517 -12.319 1.00 0.00 21 GLU A N 15
ATOM 11310 C CA . GLU A 1 21 ? 5.400 -13.253 -12.273 1.00 0.00 21 GLU A CA 15
ATOM 11311 C C . GLU A 1 21 ? 5.418 -12.687 -10.856 1.00 0.00 21 GLU A C 15
ATOM 11312 O O . GLU A 1 21 ? 5.100 -11.518 -10.639 1.00 0.00 21 GLU A O 15
ATOM 11324 N N . VAL A 1 22 ? 5.793 -13.526 -9.895 1.00 0.00 22 VAL A N 15
ATOM 11325 C CA . VAL A 1 22 ? 5.853 -13.110 -8.499 1.00 0.00 22 VAL A CA 15
ATOM 11326 C C . VAL A 1 22 ? 7.101 -12.278 -8.227 1.00 0.00 22 VAL A C 15
ATOM 11327 O O . VAL A 1 22 ? 8.223 -12.777 -8.317 1.00 0.00 22 VAL A O 15
ATOM 11340 N N . GLN A 1 23 ? 6.898 -11.008 -7.893 1.00 0.00 23 GLN A N 15
ATOM 11341 C CA . GLN A 1 23 ? 8.008 -10.107 -7.608 1.00 0.00 23 GLN A CA 15
ATOM 11342 C C . GLN A 1 23 ? 8.054 -9.753 -6.125 1.00 0.00 23 GLN A C 15
ATOM 11343 O O . GLN A 1 23 ? 7.052 -9.824 -5.413 1.00 0.00 23 GLN A O 15
ATOM 11357 N N . PRO A 1 24 ? 9.245 -9.363 -5.646 1.00 0.00 24 PRO A N 15
ATOM 11358 C CA . PRO A 1 24 ? 9.451 -8.991 -4.244 1.00 0.00 24 PRO A CA 15
ATOM 11359 C C . PRO A 1 24 ? 8.767 -7.676 -3.887 1.00 0.00 24 PRO A C 15
ATOM 11360 O O . PRO A 1 24 ? 9.179 -6.608 -4.340 1.00 0.00 24 PRO A O 15
ATOM 11371 N N . ALA A 1 25 ? 7.721 -7.760 -3.071 1.00 0.00 25 ALA A N 15
ATOM 11372 C CA . ALA A 1 25 ? 6.982 -6.576 -2.652 1.00 0.00 25 ALA A CA 15
ATOM 11373 C C . ALA A 1 25 ? 7.718 -5.834 -1.540 1.00 0.00 25 ALA A C 15
ATOM 11374 O O . ALA A 1 25 ? 7.235 -5.751 -0.411 1.00 0.00 25 ALA A O 15
ATOM 11381 N N . ARG A 1 26 ? 8.889 -5.298 -1.868 1.00 0.00 26 ARG A N 15
ATOM 11382 C CA . ARG A 1 26 ? 9.692 -4.565 -0.897 1.00 0.00 26 ARG A CA 15
ATOM 11383 C C . ARG A 1 26 ? 8.898 -3.409 -0.296 1.00 0.00 26 ARG A C 15
ATOM 11384 O O . ARG A 1 26 ? 9.119 -3.020 0.851 1.00 0.00 26 ARG A O 15
ATOM 11405 N N . TYR A 1 27 ? 7.974 -2.864 -1.079 1.00 0.00 27 TYR A N 15
ATOM 11406 C CA . TYR A 1 27 ? 7.149 -1.750 -0.626 1.00 0.00 27 TYR A CA 15
ATOM 11407 C C . TYR A 1 27 ? 5.781 -2.240 -0.161 1.00 0.00 27 TYR A C 15
ATOM 11408 O O . TYR A 1 27 ? 5.488 -3.435 -0.203 1.00 0.00 27 TYR A O 15
ATOM 11426 N N . THR A 1 28 ? 4.945 -1.306 0.284 1.00 0.00 28 THR A N 15
ATOM 11427 C CA . THR A 1 28 ? 3.608 -1.640 0.758 1.00 0.00 28 THR A CA 15
ATOM 11428 C C . THR A 1 28 ? 2.728 -0.398 0.840 1.00 0.00 28 THR A C 15
ATOM 11429 O O . THR A 1 28 ? 3.148 0.641 1.348 1.00 0.00 28 THR A O 15
ATOM 11440 N N . CYS A 1 29 ? 1.503 -0.513 0.336 1.00 0.00 29 CYS A N 15
ATOM 11441 C CA . CYS A 1 29 ? 0.562 0.600 0.352 1.00 0.00 29 CYS A CA 15
ATOM 11442 C C . CYS A 1 29 ? 0.334 1.100 1.776 1.00 0.00 29 CYS A C 15
ATOM 11443 O O . CYS A 1 29 ? -0.243 0.411 2.617 1.00 0.00 29 CYS A O 15
ATOM 11450 N N . PRO A 1 30 ? 0.798 2.327 2.053 1.00 0.00 30 PRO A N 15
ATOM 11451 C CA . PRO A 1 30 ? 0.656 2.947 3.374 1.00 0.00 30 PRO A CA 15
ATOM 11452 C C . PRO A 1 30 ? -0.790 3.315 3.689 1.00 0.00 30 PRO A C 15
ATOM 11453 O O . PRO A 1 30 ? -1.068 3.978 4.689 1.00 0.00 30 PRO A O 15
ATOM 11464 N N . ARG A 1 31 ? -1.707 2.881 2.831 1.00 0.00 31 ARG A N 15
ATOM 11465 C CA . ARG A 1 31 ? -3.125 3.166 3.018 1.00 0.00 31 ARG A CA 15
ATOM 11466 C C . ARG A 1 31 ? -3.895 1.892 3.354 1.00 0.00 31 ARG A C 15
ATOM 11467 O O . ARG A 1 31 ? -4.856 1.920 4.125 1.00 0.00 31 ARG A O 15
ATOM 11488 N N . CYS A 1 32 ? -3.469 0.777 2.771 1.00 0.00 32 CYS A N 15
ATOM 11489 C CA . CYS A 1 32 ? -4.118 -0.506 3.007 1.00 0.00 32 CYS A CA 15
ATOM 11490 C C . CYS A 1 32 ? -3.085 -1.597 3.276 1.00 0.00 32 CYS A C 15
ATOM 11491 O O . CYS A 1 32 ? -3.382 -2.786 3.169 1.00 0.00 32 CYS A O 15
ATOM 11498 N N . ASN A 1 33 ? -1.872 -1.183 3.625 1.00 0.00 33 ASN A N 15
ATOM 11499 C CA . ASN A 1 33 ? -0.795 -2.124 3.909 1.00 0.00 33 ASN A CA 15
ATOM 11500 C C . ASN A 1 33 ? -0.774 -3.252 2.882 1.00 0.00 33 ASN A C 15
ATOM 11501 O O . ASN A 1 33 ? -0.824 -4.429 3.237 1.00 0.00 33 ASN A O 15
ATOM 11512 N N . ALA A 1 34 ? -0.698 -2.883 1.607 1.00 0.00 34 ALA A N 15
ATOM 11513 C CA . ALA A 1 34 ? -0.667 -3.863 0.529 1.00 0.00 34 ALA A CA 15
ATOM 11514 C C . ALA A 1 34 ? 0.728 -3.970 -0.076 1.00 0.00 34 ALA A C 15
ATOM 11515 O O . ALA A 1 34 ? 1.233 -3.037 -0.701 1.00 0.00 34 ALA A O 15
ATOM 11522 N N . PRO A 1 35 ? 1.368 -5.134 0.112 1.00 0.00 35 PRO A N 15
ATOM 11523 C CA . PRO A 1 35 ? 2.715 -5.390 -0.407 1.00 0.00 35 PRO A CA 15
ATOM 11524 C C . PRO A 1 35 ? 2.736 -5.512 -1.927 1.00 0.00 35 PRO A C 15
ATOM 11525 O O . PRO A 1 35 ? 2.228 -6.483 -2.489 1.00 0.00 35 PRO A O 15
ATOM 11536 N N . TYR A 1 36 ? 3.327 -4.522 -2.587 1.00 0.00 36 TYR A N 15
ATOM 11537 C CA . TYR A 1 36 ? 3.412 -4.518 -4.043 1.00 0.00 36 TYR A CA 15
ATOM 11538 C C . TYR A 1 36 ? 4.867 -4.518 -4.503 1.00 0.00 36 TYR A C 15
ATOM 11539 O O . TYR A 1 36 ? 5.746 -3.987 -3.823 1.00 0.00 36 TYR A O 15
ATOM 11557 N N . CYS A 1 37 ? 5.113 -5.119 -5.662 1.00 0.00 37 CYS A N 15
ATOM 11558 C CA . CYS A 1 37 ? 6.460 -5.189 -6.216 1.00 0.00 37 CYS A CA 15
ATOM 11559 C C . CYS A 1 37 ? 6.904 -3.828 -6.743 1.00 0.00 37 CYS A C 15
ATOM 11560 O O . CYS A 1 37 ? 8.006 -3.365 -6.446 1.00 0.00 37 CYS A O 15
ATOM 11567 N N . SER A 1 38 ? 6.039 -3.191 -7.525 1.00 0.00 38 SER A N 15
ATOM 11568 C CA . SER A 1 38 ? 6.343 -1.884 -8.096 1.00 0.00 38 SER A CA 15
ATOM 11569 C C . SER A 1 38 ? 5.082 -1.031 -8.202 1.00 0.00 38 SER A C 15
ATOM 11570 O O . SER A 1 38 ? 3.966 -1.532 -8.058 1.00 0.00 38 SER A O 15
ATOM 11578 N N . LEU A 1 39 ? 5.268 0.260 -8.454 1.00 0.00 39 LEU A N 15
ATOM 11579 C CA . LEU A 1 39 ? 4.147 1.184 -8.580 1.00 0.00 39 LEU A CA 15
ATOM 11580 C C . LEU A 1 39 ? 3.037 0.581 -9.434 1.00 0.00 39 LEU A C 15
ATOM 11581 O O . LEU A 1 39 ? 1.854 0.824 -9.195 1.00 0.00 39 LEU A O 15
ATOM 11597 N N . ARG A 1 40 ? 3.426 -0.209 -10.430 1.00 0.00 40 ARG A N 15
ATOM 11598 C CA . ARG A 1 40 ? 2.464 -0.848 -11.319 1.00 0.00 40 ARG A CA 15
ATOM 11599 C C . ARG A 1 40 ? 1.331 -1.489 -10.523 1.00 0.00 40 ARG A C 15
ATOM 11600 O O . ARG A 1 40 ? 0.154 -1.236 -10.783 1.00 0.00 40 ARG A O 15
ATOM 11621 N N . CYS A 1 41 ? 1.693 -2.321 -9.552 1.00 0.00 41 CYS A N 15
ATOM 11622 C CA . CYS A 1 41 ? 0.709 -2.999 -8.718 1.00 0.00 41 CYS A CA 15
ATOM 11623 C C . CYS A 1 41 ? 0.097 -2.036 -7.706 1.00 0.00 41 CYS A C 15
ATOM 11624 O O . CYS A 1 41 ? -1.021 -2.243 -7.233 1.00 0.00 41 CYS A O 15
ATOM 11631 N N . TYR A 1 42 ? 0.837 -0.982 -7.378 1.00 0.00 42 TYR A N 15
ATOM 11632 C CA . TYR A 1 42 ? 0.369 0.013 -6.420 1.00 0.00 42 TYR A CA 15
ATOM 11633 C C . TYR A 1 42 ? -0.894 0.704 -6.926 1.00 0.00 42 TYR A C 15
ATOM 11634 O O . TYR A 1 42 ? -1.686 1.225 -6.141 1.00 0.00 42 TYR A O 15
ATOM 11652 N N . ARG A 1 43 ? -1.074 0.703 -8.243 1.00 0.00 43 ARG A N 15
ATOM 11653 C CA . ARG A 1 43 ? -2.239 1.330 -8.855 1.00 0.00 43 ARG A CA 15
ATOM 11654 C C . ARG A 1 43 ? -3.326 0.297 -9.140 1.00 0.00 43 ARG A C 15
ATOM 11655 O O . ARG A 1 43 ? -4.518 0.596 -9.063 1.00 0.00 43 ARG A O 15
ATOM 11676 N N . THR A 1 44 ? -2.906 -0.920 -9.469 1.00 0.00 44 THR A N 15
ATOM 11677 C CA . THR A 1 44 ? -3.842 -1.997 -9.767 1.00 0.00 44 THR A CA 15
ATOM 11678 C C . THR A 1 44 ? -4.441 -2.574 -8.490 1.00 0.00 44 THR A C 15
ATOM 11679 O O . THR A 1 44 ? -5.661 -2.617 -8.329 1.00 0.00 44 THR A O 15
ATOM 11690 N N . HIS A 1 45 ? -3.576 -3.017 -7.583 1.00 0.00 45 HIS A N 15
ATOM 11691 C CA . HIS A 1 45 ? -4.020 -3.590 -6.318 1.00 0.00 45 HIS A CA 15
ATOM 11692 C C . HIS A 1 45 ? -5.258 -2.866 -5.798 1.00 0.00 45 HIS A C 15
ATOM 11693 O O . HIS A 1 45 ? -6.253 -3.495 -5.440 1.00 0.00 45 HIS A O 15
ATOM 11707 N N . GLY A 1 46 ? -5.189 -1.538 -5.759 1.00 0.00 46 GLY A N 15
ATOM 11708 C CA . GLY A 1 46 ? -6.310 -0.751 -5.281 1.00 0.00 46 GLY A CA 15
ATOM 11709 C C . GLY A 1 46 ? -6.241 0.693 -5.739 1.00 0.00 46 GLY A C 15
ATOM 11710 O O . GLY A 1 46 ? -5.299 1.091 -6.425 1.00 0.00 46 GLY A O 15
ATOM 11714 N N . THR A 1 47 ? -7.244 1.480 -5.361 1.00 0.00 47 THR A N 15
ATOM 11715 C CA . THR A 1 47 ? -7.295 2.887 -5.739 1.00 0.00 47 THR A CA 15
ATOM 11716 C C . THR A 1 47 ? -7.034 3.789 -4.538 1.00 0.00 47 THR A C 15
ATOM 11717 O O . THR A 1 47 ? -7.653 4.844 -4.396 1.00 0.00 47 THR A O 15
ATOM 11728 N N . CYS A 1 48 ? -6.115 3.368 -3.676 1.00 0.00 48 CYS A N 15
ATOM 11729 C CA . CYS A 1 48 ? -5.771 4.138 -2.487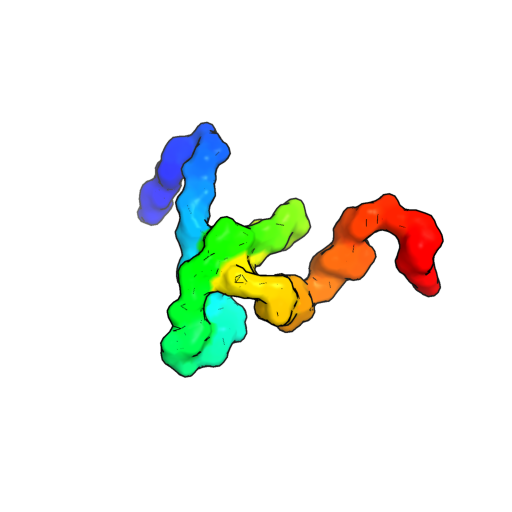 1.00 0.00 48 CYS A CA 15
ATOM 11730 C C . CYS A 1 48 ? -4.885 5.327 -2.846 1.00 0.00 48 CYS A C 15
ATOM 11731 O O . CYS A 1 48 ? -4.964 6.385 -2.222 1.00 0.00 48 CYS A O 15
ATOM 11738 N N . ALA A 1 49 ? -4.040 5.145 -3.856 1.00 0.00 49 ALA A N 15
ATOM 11739 C CA . ALA A 1 49 ? -3.141 6.202 -4.300 1.00 0.00 49 ALA A CA 15
ATOM 11740 C C . ALA A 1 49 ? -3.884 7.524 -4.461 1.00 0.00 49 ALA A C 15
ATOM 11741 O O . ALA A 1 49 ? -3.375 8.582 -4.092 1.00 0.00 49 ALA A O 15
ATOM 11748 N N . GLU A 1 50 ? -5.090 7.456 -5.015 1.00 0.00 50 GLU A N 15
ATOM 11749 C CA . GLU A 1 50 ? -5.902 8.648 -5.226 1.00 0.00 50 GLU A CA 15
ATOM 11750 C C . GLU A 1 50 ? -6.712 8.983 -3.977 1.00 0.00 50 GLU A C 15
ATOM 11751 O O . GLU A 1 50 ? -7.803 9.545 -4.064 1.00 0.00 50 GLU A O 15
ATOM 11763 N N . ASN A 1 51 ? -6.170 8.632 -2.815 1.00 0.00 51 ASN A N 15
ATOM 11764 C CA . ASN A 1 51 ? -6.842 8.894 -1.548 1.00 0.00 51 ASN A CA 15
ATOM 11765 C C . ASN A 1 51 ? -5.901 9.584 -0.566 1.00 0.00 51 ASN A C 15
ATOM 11766 O O . ASN A 1 51 ? -6.314 10.458 0.197 1.00 0.00 51 ASN A O 15
ATOM 11777 N N . PHE A 1 52 ? -4.633 9.187 -0.590 1.00 0.00 52 PHE A N 15
ATOM 11778 C CA . PHE A 1 52 ? -3.632 9.767 0.298 1.00 0.00 52 PHE A CA 15
ATOM 11779 C C . PHE A 1 52 ? -2.863 10.883 -0.404 1.00 0.00 52 PHE A C 15
ATOM 11780 O O . PHE A 1 52 ? -2.194 10.652 -1.412 1.00 0.00 52 PHE A O 15
ATOM 11797 N N . TYR A 1 53 ? -2.964 12.092 0.135 1.00 0.00 53 TYR A N 15
ATOM 11798 C CA . TYR A 1 53 ? -2.281 13.245 -0.440 1.00 0.00 53 TYR A CA 15
ATOM 11799 C C . TYR A 1 53 ? -0.984 13.538 0.307 1.00 0.00 53 TYR A C 15
ATOM 11800 O O . TYR A 1 53 ? -1.001 13.973 1.458 1.00 0.00 53 TYR A O 15
ATOM 11818 N N . SER A 1 54 ? 0.142 13.296 -0.359 1.00 0.00 54 SER A N 15
ATOM 11819 C CA . SER A 1 54 ? 1.450 13.531 0.241 1.00 0.00 54 SER A CA 15
ATOM 11820 C C . SER A 1 54 ? 1.957 14.931 -0.090 1.00 0.00 54 SER A C 15
ATOM 11821 O O . SER A 1 54 ? 1.614 15.498 -1.127 1.00 0.00 54 SER A O 15
ATOM 11829 N N . GLY A 1 55 ? 2.776 15.483 0.799 1.00 0.00 55 GLY A N 15
ATOM 11830 C CA . GLY A 1 55 ? 3.318 16.812 0.584 1.00 0.00 55 GLY A CA 15
ATOM 11831 C C . GLY A 1 55 ? 2.240 17.836 0.286 1.00 0.00 55 GLY A C 15
ATOM 11832 O O . GLY A 1 55 ? 1.805 17.996 -0.855 1.00 0.00 55 GLY A O 15
ATOM 11836 N N . PRO A 1 56 ? 1.792 18.550 1.329 1.00 0.00 56 PRO A N 15
ATOM 11837 C CA . PRO A 1 56 ? 0.752 19.575 1.198 1.00 0.00 56 PRO A CA 15
ATOM 11838 C C . PRO A 1 56 ? 1.242 20.805 0.442 1.00 0.00 56 PRO A C 15
ATOM 11839 O O . PRO A 1 56 ? 2.409 21.184 0.545 1.00 0.00 56 PRO A O 15
ATOM 11850 N N . SER A 1 57 ? 0.344 21.425 -0.316 1.00 0.00 57 SER A N 15
ATOM 11851 C CA . SER A 1 57 ? 0.686 22.610 -1.093 1.00 0.00 57 SER A CA 15
ATOM 11852 C C . SER A 1 57 ? -0.371 23.697 -0.920 1.00 0.00 57 SER A C 15
ATOM 11853 O O . SER A 1 57 ? -1.570 23.421 -0.943 1.00 0.00 57 SER A O 15
ATOM 11861 N N . SER A 1 58 ? 0.084 24.934 -0.745 1.00 0.00 58 SER A N 15
ATOM 11862 C CA . SER A 1 58 ? -0.821 26.063 -0.563 1.00 0.00 58 SER A CA 15
ATOM 11863 C C . SER A 1 58 ? -1.178 26.693 -1.906 1.00 0.00 58 SER A C 15
ATOM 11864 O O . SER A 1 58 ? -0.305 26.972 -2.726 1.00 0.00 58 SER A O 15
ATOM 11872 N N . GLY A 1 59 ? -2.471 26.915 -2.123 1.00 0.00 59 GLY A N 15
ATOM 11873 C CA . GLY A 1 59 ? -2.923 27.511 -3.366 1.00 0.00 59 GLY A CA 15
ATOM 11874 C C . GLY A 1 59 ? -3.294 26.472 -4.406 1.00 0.00 59 GLY A C 15
ATOM 11875 O O . GLY A 1 59 ? -3.428 25.299 -4.059 1.00 0.00 59 GLY A O 15
ATOM 11881 N N . GLY A 1 1 ? 18.344 -11.205 16.812 1.00 0.00 1 GLY A N 16
ATOM 11882 C CA . GLY A 1 1 ? 19.406 -10.410 17.401 1.00 0.00 1 GLY A CA 16
ATOM 11883 C C . GLY A 1 1 ? 19.751 -9.193 16.566 1.00 0.00 1 GLY A C 16
ATOM 11884 O O . GLY A 1 1 ? 20.654 -9.242 15.730 1.00 0.00 1 GLY A O 16
ATOM 11888 N N . SER A 1 2 ? 19.030 -8.100 16.789 1.00 0.00 2 SER A N 16
ATOM 11889 C CA . SER A 1 2 ? 19.261 -6.866 16.046 1.00 0.00 2 SER A CA 16
ATOM 11890 C C . SER A 1 2 ? 18.805 -5.653 16.851 1.00 0.00 2 SER A C 16
ATOM 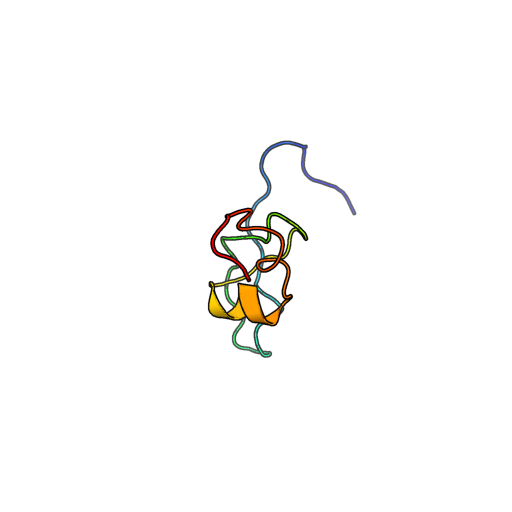11891 O O . SER A 1 2 ? 17.767 -5.688 17.513 1.00 0.00 2 SER A O 16
ATOM 11899 N N . SER A 1 3 ? 19.589 -4.581 16.790 1.00 0.00 3 SER A N 16
ATOM 11900 C CA . SER A 1 3 ? 19.268 -3.358 17.516 1.00 0.00 3 SER A CA 16
ATOM 11901 C C . SER A 1 3 ? 19.829 -2.136 16.795 1.00 0.00 3 SER A C 16
ATOM 11902 O O . SER A 1 3 ? 20.924 -2.179 16.236 1.00 0.00 3 SER A O 16
ATOM 11910 N N . GLY A 1 4 ? 19.068 -1.045 16.812 1.00 0.00 4 GLY A N 16
ATOM 11911 C CA . GLY A 1 4 ? 19.505 0.174 16.157 1.00 0.00 4 GLY A CA 16
ATOM 11912 C C . GLY A 1 4 ? 18.555 0.615 15.061 1.00 0.00 4 GLY A C 16
ATOM 11913 O O . GLY A 1 4 ? 17.887 1.642 15.185 1.00 0.00 4 GLY A O 16
ATOM 11917 N N . SER A 1 5 ? 18.494 -0.162 13.984 1.00 0.00 5 SER A N 16
ATOM 11918 C CA . SER A 1 5 ? 17.623 0.157 12.859 1.00 0.00 5 SER A CA 16
ATOM 11919 C C . SER A 1 5 ? 16.165 0.220 13.302 1.00 0.00 5 SER A C 16
ATOM 11920 O O . SER A 1 5 ? 15.788 -0.362 14.319 1.00 0.00 5 SER A O 16
ATOM 11928 N N . SER A 1 6 ? 15.349 0.932 12.531 1.00 0.00 6 SER A N 16
ATOM 11929 C CA . SER A 1 6 ? 13.932 1.075 12.845 1.00 0.00 6 SER A CA 16
ATOM 11930 C C . SER A 1 6 ? 13.126 -0.080 12.259 1.00 0.00 6 SER A C 16
ATOM 11931 O O . SER A 1 6 ? 12.021 0.113 11.753 1.00 0.00 6 SER A O 16
ATOM 11939 N N . GLY A 1 7 ? 13.689 -1.283 12.330 1.00 0.00 7 GLY A N 16
ATOM 11940 C CA . GLY A 1 7 ? 13.010 -2.452 11.803 1.00 0.00 7 GLY A CA 16
ATOM 11941 C C . GLY A 1 7 ? 13.283 -2.665 10.328 1.00 0.00 7 GLY A C 16
ATOM 11942 O O . GLY A 1 7 ? 12.709 -1.984 9.479 1.00 0.00 7 GLY A O 16
ATOM 11946 N N . MET A 1 8 ? 14.164 -3.612 10.021 1.00 0.00 8 MET A N 16
ATOM 11947 C CA . MET A 1 8 ? 14.513 -3.912 8.637 1.00 0.00 8 MET A CA 16
ATOM 11948 C C . MET A 1 8 ? 13.737 -5.123 8.131 1.00 0.00 8 MET A C 16
ATOM 11949 O O . MET A 1 8 ? 14.277 -5.960 7.409 1.00 0.00 8 MET A O 16
ATOM 11963 N N . GLU A 1 9 ? 12.467 -5.210 8.517 1.00 0.00 9 GLU A N 16
ATOM 11964 C CA . GLU A 1 9 ? 11.618 -6.321 8.102 1.00 0.00 9 GLU A CA 16
ATOM 11965 C C . GLU A 1 9 ? 11.860 -6.673 6.637 1.00 0.00 9 GLU A C 16
ATOM 11966 O O . GLU A 1 9 ? 12.025 -5.803 5.782 1.00 0.00 9 GLU A O 16
ATOM 11978 N N . PRO A 1 10 ? 11.883 -7.981 6.340 1.00 0.00 10 PRO A N 16
ATOM 11979 C CA . PRO A 1 10 ? 12.105 -8.480 4.979 1.00 0.00 10 PRO A CA 16
ATOM 11980 C C . PRO A 1 10 ? 10.925 -8.190 4.057 1.00 0.00 10 PRO A C 16
ATOM 11981 O O . PRO A 1 10 ? 9.805 -7.973 4.516 1.00 0.00 10 PRO A O 16
ATOM 11992 N N . ALA A 1 11 ? 11.186 -8.190 2.753 1.00 0.00 11 ALA A N 16
ATOM 11993 C CA . ALA A 1 11 ? 10.145 -7.930 1.767 1.00 0.00 11 ALA A CA 16
ATOM 11994 C C . ALA A 1 11 ? 9.147 -9.081 1.705 1.00 0.00 11 ALA A C 16
ATOM 11995 O O . ALA A 1 11 ? 9.420 -10.179 2.187 1.00 0.00 11 ALA A O 16
ATOM 12002 N N . GLY A 1 12 ? 7.987 -8.821 1.109 1.00 0.00 12 GLY A N 16
ATOM 12003 C CA . GLY A 1 12 ? 6.965 -9.846 0.996 1.00 0.00 12 GLY A CA 16
ATOM 12004 C C . GLY A 1 12 ? 6.660 -10.205 -0.444 1.00 0.00 12 GLY A C 16
ATOM 12005 O O . GLY A 1 12 ? 6.885 -9.417 -1.364 1.00 0.00 12 GLY A O 16
ATOM 12009 N N . PRO A 1 13 ? 6.136 -11.421 -0.657 1.00 0.00 13 PRO A N 16
ATOM 12010 C CA . PRO A 1 13 ? 5.790 -11.911 -1.995 1.00 0.00 13 PRO A CA 16
ATOM 12011 C C . PRO A 1 13 ? 4.588 -11.183 -2.585 1.00 0.00 13 PRO A C 16
ATOM 12012 O O . PRO A 1 13 ? 3.463 -11.330 -2.106 1.00 0.00 13 PRO A O 16
ATOM 12023 N N . CYS A 1 14 ? 4.832 -10.397 -3.629 1.00 0.00 14 CYS A N 16
ATOM 12024 C CA . CYS A 1 14 ? 3.769 -9.645 -4.286 1.00 0.00 14 CYS A CA 16
ATOM 12025 C C . CYS A 1 14 ? 2.743 -10.586 -4.910 1.00 0.00 14 CYS A C 16
ATOM 12026 O O . CYS A 1 14 ? 2.977 -11.160 -5.973 1.00 0.00 14 CYS A O 16
ATOM 12033 N N . GLY A 1 15 ? 1.605 -10.739 -4.241 1.00 0.00 15 GLY A N 16
ATOM 12034 C CA . GLY A 1 15 ? 0.560 -11.611 -4.745 1.00 0.00 15 GLY A CA 16
ATOM 12035 C C . GLY A 1 15 ? -0.204 -10.994 -5.900 1.00 0.00 15 GLY A C 16
ATOM 12036 O O . GLY A 1 15 ? -0.472 -11.657 -6.902 1.00 0.00 15 GLY A O 16
ATOM 12040 N N . PHE A 1 16 ? -0.556 -9.720 -5.760 1.00 0.00 16 PHE A N 16
ATOM 12041 C CA . PHE A 1 16 ? -1.296 -9.013 -6.799 1.00 0.00 16 PHE A CA 16
ATOM 12042 C C . PHE A 1 16 ? -0.877 -9.491 -8.186 1.00 0.00 16 PHE A C 16
ATOM 12043 O O . PHE A 1 16 ? -1.705 -9.619 -9.089 1.00 0.00 16 PHE A O 16
ATOM 12060 N N . CYS A 1 17 ? 0.416 -9.753 -8.350 1.00 0.00 17 CYS A N 16
ATOM 12061 C CA . CYS A 1 17 ? 0.947 -10.216 -9.626 1.00 0.00 17 CYS A CA 16
ATOM 12062 C C . CYS A 1 17 ? 0.332 -11.556 -10.018 1.00 0.00 17 CYS A C 16
ATOM 12063 O O . CYS A 1 17 ? -0.117 -12.332 -9.173 1.00 0.00 17 CYS A O 16
ATOM 12070 N N . PRO A 1 18 ? 0.310 -11.836 -11.329 1.00 0.00 18 PRO A N 16
ATOM 12071 C CA . PRO A 1 18 ? -0.246 -13.083 -11.863 1.00 0.00 18 PRO A CA 16
ATOM 12072 C C . PRO A 1 18 ? 0.612 -14.295 -11.519 1.00 0.00 18 PRO A C 16
ATOM 12073 O O . PRO A 1 18 ? 1.827 -14.284 -11.717 1.00 0.00 18 PRO A O 16
ATOM 12084 N N . ALA A 1 19 ? -0.027 -15.340 -11.002 1.00 0.00 19 ALA A N 16
ATOM 12085 C CA . ALA A 1 19 ? 0.678 -16.561 -10.632 1.00 0.00 19 ALA A CA 16
ATOM 12086 C C . ALA A 1 19 ? 1.922 -16.757 -11.491 1.00 0.00 19 ALA A C 16
ATOM 12087 O O . ALA A 1 19 ? 1.872 -16.626 -12.713 1.00 0.00 19 ALA A O 16
ATOM 12094 N N . GLY A 1 20 ? 3.040 -17.072 -10.843 1.00 0.00 20 GLY A N 16
ATOM 12095 C CA . GLY A 1 20 ? 4.282 -17.281 -11.563 1.00 0.00 20 GLY A CA 16
ATOM 12096 C C . GLY A 1 20 ? 5.144 -16.035 -11.605 1.00 0.00 20 GLY A C 16
ATOM 12097 O O . GLY A 1 20 ? 6.345 -16.094 -11.342 1.00 0.00 20 GLY A O 16
ATOM 12101 N N . GLU A 1 21 ? 4.531 -14.904 -11.939 1.00 0.00 21 GLU A N 16
ATOM 12102 C CA . GLU A 1 21 ? 5.252 -13.639 -12.017 1.00 0.00 21 GLU A CA 16
ATOM 12103 C C . GLU A 1 21 ? 5.324 -12.968 -10.648 1.00 0.00 21 GLU A C 16
ATOM 12104 O O . GLU A 1 21 ? 5.121 -11.760 -10.525 1.00 0.00 21 GLU A O 16
ATOM 12116 N N . VAL A 1 22 ? 5.613 -13.761 -9.621 1.00 0.00 22 VAL A N 16
ATOM 12117 C CA . VAL A 1 22 ? 5.712 -13.245 -8.261 1.00 0.00 22 VAL A CA 16
ATOM 12118 C C . VAL A 1 22 ? 6.970 -12.403 -8.083 1.00 0.00 22 VAL A C 16
ATOM 12119 O O . VAL A 1 22 ? 8.083 -12.876 -8.310 1.00 0.00 22 VAL A O 16
ATOM 12132 N N . GLN A 1 23 ? 6.785 -11.152 -7.674 1.00 0.00 23 GLN A N 16
ATOM 12133 C CA . GLN A 1 23 ? 7.905 -10.243 -7.466 1.00 0.00 23 GLN A CA 16
ATOM 12134 C C . GLN A 1 23 ? 7.999 -9.820 -6.003 1.00 0.00 23 GLN A C 16
ATOM 12135 O O . GLN A 1 23 ? 7.020 -9.855 -5.258 1.00 0.00 23 GLN A O 16
ATOM 12149 N N . PRO A 1 24 ? 9.204 -9.411 -5.581 1.00 0.00 24 PRO A N 16
ATOM 12150 C CA . PRO A 1 24 ? 9.454 -8.973 -4.204 1.00 0.00 24 PRO A CA 16
ATOM 12151 C C . PRO A 1 24 ? 8.783 -7.641 -3.889 1.00 0.00 24 PRO A C 16
ATOM 12152 O O . PRO A 1 24 ? 9.257 -6.583 -4.301 1.00 0.00 24 PRO A O 16
ATOM 12163 N N . ALA A 1 25 ? 7.677 -7.700 -3.154 1.00 0.00 25 ALA A N 16
ATOM 12164 C CA . ALA A 1 25 ? 6.943 -6.498 -2.781 1.00 0.00 25 ALA A CA 16
ATOM 12165 C C . ALA A 1 25 ? 7.653 -5.746 -1.660 1.00 0.00 25 ALA A C 16
ATOM 12166 O O . ALA A 1 25 ? 7.155 -5.674 -0.536 1.00 0.00 25 ALA A O 16
ATOM 12173 N N . ARG A 1 26 ? 8.818 -5.189 -1.974 1.00 0.00 26 ARG A N 16
ATOM 12174 C CA . ARG A 1 26 ? 9.597 -4.444 -0.992 1.00 0.00 26 ARG A CA 16
ATOM 12175 C C . ARG A 1 26 ? 8.801 -3.260 -0.450 1.00 0.00 26 ARG A C 16
ATOM 12176 O O . ARG A 1 26 ? 9.046 -2.791 0.661 1.00 0.00 26 ARG A O 16
ATOM 12197 N N . TYR A 1 27 ? 7.848 -2.783 -1.243 1.00 0.00 27 TYR A N 16
ATOM 12198 C CA . TYR A 1 27 ? 7.018 -1.652 -0.845 1.00 0.00 27 TYR A CA 16
ATOM 12199 C C . TYR A 1 27 ? 5.632 -2.120 -0.411 1.00 0.00 27 TYR A C 16
ATOM 12200 O O . TYR A 1 27 ? 5.251 -3.269 -0.639 1.00 0.00 27 TYR A O 16
ATOM 12218 N N . THR A 1 28 ? 4.880 -1.221 0.216 1.00 0.00 28 THR A N 16
ATOM 12219 C CA . THR A 1 28 ? 3.537 -1.539 0.682 1.00 0.00 28 THR A CA 16
ATOM 12220 C C . THR A 1 28 ? 2.653 -0.297 0.702 1.00 0.00 28 THR A C 16
ATOM 12221 O O . THR A 1 28 ? 3.109 0.797 1.035 1.00 0.00 28 THR A O 16
ATOM 12232 N N . CYS A 1 29 ? 1.385 -0.473 0.344 1.00 0.00 29 CYS A N 16
ATOM 12233 C CA . CYS A 1 29 ? 0.436 0.633 0.321 1.00 0.00 29 CYS A CA 16
ATOM 12234 C C . CYS A 1 29 ? 0.200 1.177 1.727 1.00 0.00 29 CYS A C 16
ATOM 12235 O O . CYS A 1 29 ? -0.317 0.489 2.607 1.00 0.00 29 CYS A O 16
ATOM 12242 N N . PRO A 1 30 ? 0.587 2.443 1.944 1.00 0.00 30 PRO A N 16
ATOM 12243 C CA . PRO A 1 30 ? 0.428 3.108 3.241 1.00 0.00 30 PRO A CA 16
ATOM 12244 C C . PRO A 1 30 ? -1.033 3.396 3.568 1.00 0.00 30 PRO A C 16
ATOM 12245 O O . PRO A 1 30 ? -1.339 4.044 4.569 1.00 0.00 30 PRO A O 16
ATOM 12256 N N . ARG A 1 31 ? -1.933 2.909 2.719 1.00 0.00 31 ARG A N 16
ATOM 12257 C CA . ARG A 1 31 ? -3.362 3.115 2.919 1.00 0.00 31 ARG A CA 16
ATOM 12258 C C . ARG A 1 31 ? -4.049 1.811 3.316 1.00 0.00 31 ARG A C 16
ATOM 12259 O O . ARG A 1 31 ? -4.973 1.807 4.130 1.00 0.00 31 ARG A O 16
ATOM 12280 N N . CYS A 1 32 ? -3.592 0.707 2.736 1.00 0.00 32 CYS A N 16
ATOM 12281 C CA . CYS A 1 32 ? -4.161 -0.603 3.027 1.00 0.00 32 CYS A CA 16
ATOM 12282 C C . CYS A 1 32 ? -3.062 -1.634 3.265 1.00 0.00 32 CYS A C 16
ATOM 12283 O O . CYS A 1 32 ? -3.275 -2.833 3.096 1.00 0.00 32 CYS A O 16
ATOM 12290 N N . ASN A 1 33 ? -1.886 -1.156 3.659 1.00 0.00 33 ASN A N 16
ATOM 12291 C CA . ASN A 1 33 ? -0.752 -2.035 3.920 1.00 0.00 33 ASN A CA 16
ATOM 12292 C C . ASN A 1 33 ? -0.718 -3.190 2.923 1.00 0.00 33 ASN A C 16
ATOM 12293 O O . ASN A 1 33 ? -0.695 -4.357 3.311 1.00 0.00 33 ASN A O 16
ATOM 12304 N N . ALA A 1 34 ? -0.714 -2.854 1.637 1.00 0.00 34 ALA A N 16
ATOM 12305 C CA . ALA A 1 34 ? -0.680 -3.861 0.585 1.00 0.00 34 ALA A CA 16
ATOM 12306 C C . ALA A 1 34 ? 0.695 -3.924 -0.071 1.00 0.00 34 ALA A C 16
ATOM 12307 O O . ALA A 1 34 ? 1.148 -2.976 -0.712 1.00 0.00 34 ALA A O 16
ATOM 12314 N N . PRO A 1 35 ? 1.378 -5.067 0.093 1.00 0.00 35 PRO A N 16
ATOM 12315 C CA . PRO A 1 35 ? 2.712 -5.281 -0.475 1.00 0.00 35 PRO A CA 16
ATOM 12316 C C . PRO A 1 35 ? 2.682 -5.403 -1.995 1.00 0.00 35 PRO A C 16
ATOM 12317 O O . PRO A 1 35 ? 2.036 -6.296 -2.543 1.00 0.00 35 PRO A O 16
ATOM 12328 N N . TYR A 1 36 ? 3.385 -4.499 -2.669 1.00 0.00 36 TYR A N 16
ATOM 12329 C CA . TYR A 1 36 ? 3.437 -4.505 -4.126 1.00 0.00 36 TYR A CA 16
ATOM 12330 C C . TYR A 1 36 ? 4.880 -4.518 -4.620 1.00 0.00 36 TYR A C 16
ATOM 12331 O O . TYR A 1 36 ? 5.775 -3.973 -3.973 1.00 0.00 36 TYR A O 16
ATOM 12349 N N . CYS A 1 37 ? 5.099 -5.146 -5.771 1.00 0.00 37 CYS A N 16
ATOM 12350 C CA . CYS A 1 37 ? 6.433 -5.232 -6.354 1.00 0.00 37 CYS A CA 16
ATOM 12351 C C . CYS A 1 37 ? 6.870 -3.881 -6.913 1.00 0.00 37 CYS A C 16
ATOM 12352 O O . CYS A 1 37 ? 7.984 -3.423 -6.656 1.00 0.00 37 CYS A O 16
ATOM 12359 N N . SER A 1 38 ? 5.987 -3.249 -7.678 1.00 0.00 38 SER A N 16
ATOM 12360 C CA . SER A 1 38 ? 6.282 -1.953 -8.277 1.00 0.00 38 SER A CA 16
ATOM 12361 C C . SER A 1 38 ? 5.029 -1.086 -8.342 1.00 0.00 38 SER A C 16
ATOM 12362 O O . SER A 1 38 ? 3.930 -1.537 -8.015 1.00 0.00 38 SER A O 16
ATOM 12370 N N . LEU A 1 39 ? 5.201 0.161 -8.766 1.00 0.00 39 LEU A N 16
ATOM 12371 C CA . LEU A 1 39 ? 4.085 1.093 -8.875 1.00 0.00 39 LEU A CA 16
ATOM 12372 C C . LEU A 1 39 ? 2.924 0.467 -9.641 1.00 0.00 39 LEU A C 16
ATOM 12373 O O . LEU A 1 39 ? 1.762 0.622 -9.264 1.00 0.00 39 LEU A O 16
ATOM 12389 N N . ARG A 1 40 ? 3.247 -0.244 -10.716 1.00 0.00 40 ARG A N 16
ATOM 12390 C CA . ARG A 1 40 ? 2.232 -0.896 -11.535 1.00 0.00 40 ARG A CA 16
ATOM 12391 C C . ARG A 1 40 ? 1.232 -1.650 -10.663 1.00 0.00 40 ARG A C 16
ATOM 12392 O O . ARG A 1 40 ? 0.031 -1.647 -10.932 1.00 0.00 40 ARG A O 16
ATOM 12413 N N . CYS A 1 41 ? 1.737 -2.296 -9.616 1.00 0.00 41 CYS A N 16
ATOM 12414 C CA . CYS A 1 41 ? 0.890 -3.055 -8.705 1.00 0.00 41 CYS A CA 16
ATOM 12415 C C . CYS A 1 41 ? 0.285 -2.146 -7.639 1.00 0.00 41 CYS A C 16
ATOM 12416 O O . CYS A 1 41 ? -0.882 -2.290 -7.274 1.00 0.00 41 CYS A O 16
ATOM 12423 N N . TYR A 1 42 ? 1.086 -1.209 -7.145 1.00 0.00 42 TYR A N 16
ATOM 12424 C CA . TYR A 1 42 ? 0.631 -0.277 -6.120 1.00 0.00 42 TYR A CA 16
ATOM 12425 C C . TYR A 1 42 ? -0.621 0.466 -6.576 1.00 0.00 42 TYR A C 16
ATOM 12426 O O . TYR A 1 42 ? -1.432 0.900 -5.758 1.00 0.00 42 TYR A O 16
ATOM 12444 N N . ARG A 1 43 ? -0.771 0.608 -7.889 1.00 0.00 43 ARG A N 16
ATOM 12445 C CA . ARG A 1 43 ? -1.923 1.299 -8.456 1.00 0.00 43 ARG A CA 16
ATOM 12446 C C . ARG A 1 43 ? -3.019 0.308 -8.834 1.00 0.00 43 ARG A C 16
ATOM 12447 O O . ARG A 1 43 ? -4.208 0.594 -8.687 1.00 0.00 43 ARG A O 16
ATOM 12468 N N . THR A 1 44 ? -2.612 -0.860 -9.322 1.00 0.00 44 THR A N 16
ATOM 12469 C CA . THR A 1 44 ? -3.559 -1.893 -9.723 1.00 0.00 44 THR A CA 16
ATOM 12470 C C . THR A 1 44 ? -4.269 -2.488 -8.512 1.00 0.00 44 THR A C 16
ATOM 12471 O O . THR A 1 44 ? -5.498 -2.506 -8.447 1.00 0.00 44 THR A O 16
ATOM 12482 N N . HIS A 1 45 ? -3.487 -2.974 -7.553 1.00 0.00 45 HIS A N 16
ATOM 12483 C CA . HIS A 1 45 ? -4.042 -3.569 -6.342 1.00 0.00 45 HIS A CA 16
ATOM 12484 C C . HIS A 1 45 ? -5.306 -2.834 -5.906 1.00 0.00 45 HIS A C 16
ATOM 12485 O O . HIS A 1 45 ? -6.355 -3.445 -5.712 1.00 0.00 45 HIS A O 16
ATOM 12499 N N . GLY A 1 46 ? -5.196 -1.518 -5.753 1.00 0.00 46 GLY A N 16
ATOM 12500 C CA . GLY A 1 46 ? -6.337 -0.722 -5.340 1.00 0.00 46 GLY A CA 16
ATOM 12501 C C . GLY A 1 46 ? -6.189 0.741 -5.710 1.00 0.00 46 GLY A C 16
ATOM 12502 O O . GLY A 1 46 ? -5.157 1.154 -6.241 1.00 0.00 46 GLY A O 16
ATOM 12506 N N . THR A 1 47 ? -7.224 1.528 -5.433 1.00 0.00 47 THR A N 16
ATOM 12507 C CA . THR A 1 47 ? -7.205 2.952 -5.743 1.00 0.00 47 THR A CA 16
ATOM 12508 C C . THR A 1 47 ? -7.065 3.789 -4.476 1.00 0.00 47 THR A C 16
ATOM 12509 O O . THR A 1 47 ? -7.759 4.792 -4.303 1.00 0.00 47 THR A O 16
ATOM 12520 N N . CYS A 1 48 ? -6.164 3.371 -3.593 1.00 0.00 48 CYS A N 16
ATOM 12521 C CA . CYS A 1 48 ? -5.933 4.082 -2.342 1.00 0.00 48 CYS A CA 16
ATOM 12522 C C . CYS A 1 48 ? -5.123 5.354 -2.580 1.00 0.00 48 CYS A C 16
ATOM 12523 O O . CYS A 1 48 ? -5.391 6.394 -1.980 1.00 0.00 48 CYS A O 16
ATOM 12530 N N . ALA A 1 49 ? -4.133 5.262 -3.462 1.00 0.00 49 ALA A N 16
ATOM 12531 C CA . ALA A 1 49 ? -3.286 6.404 -3.782 1.00 0.00 49 ALA A CA 16
ATOM 12532 C C . ALA A 1 49 ? -4.125 7.619 -4.163 1.00 0.00 49 ALA A C 16
ATOM 12533 O O . ALA A 1 49 ? -3.836 8.739 -3.744 1.00 0.00 49 ALA A O 16
ATOM 12540 N N . GLU A 1 50 ? -5.163 7.389 -4.961 1.00 0.00 50 GLU A N 16
ATOM 12541 C CA . GLU A 1 50 ? -6.042 8.467 -5.399 1.00 0.00 50 GLU A CA 16
ATOM 12542 C C . GLU A 1 50 ? -6.195 9.522 -4.308 1.00 0.00 50 GLU A C 16
ATOM 12543 O O . GLU A 1 50 ? -5.846 10.686 -4.501 1.00 0.00 50 GLU A O 16
ATOM 12555 N N . ASN A 1 51 ? -6.721 9.106 -3.160 1.00 0.00 51 ASN A N 16
ATOM 12556 C CA . ASN A 1 51 ? -6.923 10.014 -2.038 1.00 0.00 51 ASN A CA 16
ATOM 12557 C C . ASN A 1 51 ? -5.586 10.463 -1.454 1.00 0.00 51 ASN A C 16
ATOM 12558 O O . ASN A 1 51 ? -5.413 11.627 -1.094 1.00 0.00 51 ASN A O 16
ATOM 12569 N N . PHE A 1 52 ? -4.643 9.530 -1.365 1.00 0.00 52 PHE A N 16
ATOM 12570 C CA . PHE A 1 52 ? -3.322 9.829 -0.825 1.00 0.00 52 PHE A CA 16
ATOM 12571 C C . PHE A 1 52 ? -2.812 11.170 -1.345 1.00 0.00 52 PHE A C 16
ATOM 12572 O O . PHE A 1 52 ? -2.402 12.033 -0.569 1.00 0.00 52 PHE A O 16
ATOM 12589 N N . TYR A 1 53 ? -2.840 11.335 -2.663 1.00 0.00 53 TYR A N 16
ATOM 12590 C CA . TYR A 1 53 ? -2.378 12.569 -3.288 1.00 0.00 53 TYR A CA 16
ATOM 12591 C C . TYR A 1 53 ? -3.521 13.274 -4.012 1.00 0.00 53 TYR A C 16
ATOM 12592 O O . TYR A 1 53 ? -4.623 12.737 -4.128 1.00 0.00 53 TYR A O 16
ATOM 12610 N N . SER A 1 54 ? -3.250 14.480 -4.499 1.00 0.00 54 SER A N 16
ATOM 12611 C CA . SER A 1 54 ? -4.255 15.261 -5.210 1.00 0.00 54 SER A CA 16
ATOM 12612 C C . SER A 1 54 ? -5.574 15.275 -4.444 1.00 0.00 54 SER A C 16
ATOM 12613 O O . SER A 1 54 ? -6.648 15.166 -5.033 1.00 0.00 54 SER A O 16
ATOM 12621 N N . GLY A 1 55 ? -5.484 15.411 -3.124 1.00 0.00 55 GLY A N 16
ATOM 12622 C CA . GLY A 1 55 ? -6.676 15.436 -2.298 1.00 0.00 55 GLY A CA 16
ATOM 12623 C C . GLY A 1 55 ? -6.593 16.470 -1.192 1.00 0.00 55 GLY A C 16
ATOM 12624 O O . GLY A 1 55 ? -5.511 16.826 -0.726 1.00 0.00 55 GLY A O 16
ATOM 12628 N N . PRO A 1 56 ? -7.759 16.970 -0.756 1.00 0.00 56 PRO A N 16
ATOM 12629 C CA . PRO A 1 56 ? -7.840 17.977 0.306 1.00 0.00 56 PRO A CA 16
ATOM 12630 C C . PRO A 1 56 ? -7.459 17.413 1.671 1.00 0.00 56 PRO A C 16
ATOM 12631 O O . PRO A 1 56 ? -8.320 16.972 2.432 1.00 0.00 56 PRO A O 16
ATOM 12642 N N . SER A 1 57 ? -6.165 17.430 1.973 1.00 0.00 57 SER A N 16
ATOM 12643 C CA . SER A 1 57 ? -5.671 16.916 3.245 1.00 0.00 57 SER A CA 16
ATOM 12644 C C . SER A 1 57 ? -4.893 17.990 3.999 1.00 0.00 57 SER A C 16
ATOM 12645 O O . SER A 1 57 ? -3.959 18.587 3.463 1.00 0.00 57 SER A O 16
ATOM 12653 N N . SER A 1 58 ? -5.285 18.231 5.246 1.00 0.00 58 SER A N 16
ATOM 12654 C CA . SER A 1 58 ? -4.628 19.236 6.074 1.00 0.00 58 SER A CA 16
ATOM 12655 C C . SER A 1 58 ? -4.863 20.637 5.517 1.00 0.00 58 SER A C 16
ATOM 12656 O O . SER A 1 58 ? -3.952 21.462 5.477 1.00 0.00 58 SER A O 16
ATOM 12664 N N . GLY A 1 59 ? -6.094 20.897 5.088 1.00 0.00 59 GLY A N 16
ATOM 12665 C CA . GLY A 1 59 ? -6.429 22.198 4.539 1.00 0.00 59 GLY A CA 16
ATOM 12666 C C . GLY A 1 59 ? -6.740 22.140 3.056 1.00 0.00 59 GLY A C 16
ATOM 12667 O O . GLY A 1 59 ? -7.836 21.718 2.691 1.00 0.00 59 GLY A O 16
ATOM 12673 N N . GLY A 1 1 ? 0.850 -27.982 7.636 1.00 0.00 1 GLY A N 17
ATOM 12674 C CA . GLY A 1 1 ? 0.470 -26.799 6.887 1.00 0.00 1 GLY A CA 17
ATOM 12675 C C . GLY A 1 1 ? 0.170 -25.615 7.785 1.00 0.00 1 GLY A C 17
ATOM 12676 O O . GLY A 1 1 ? -0.992 -25.269 8.000 1.00 0.00 1 GLY A O 17
ATOM 12680 N N . SER A 1 2 ? 1.220 -24.994 8.313 1.00 0.00 2 SER A N 17
ATOM 12681 C CA . SER A 1 2 ? 1.063 -23.845 9.197 1.00 0.00 2 SER A CA 17
ATOM 12682 C C . SER A 1 2 ? 2.192 -22.840 8.988 1.00 0.00 2 SER A C 17
ATOM 12683 O O . SER A 1 2 ? 3.370 -23.190 9.057 1.00 0.00 2 SER A O 17
ATOM 12691 N N . SER A 1 3 ? 1.822 -21.590 8.732 1.00 0.00 3 SER A N 17
ATOM 12692 C CA . SER A 1 3 ? 2.802 -20.533 8.509 1.00 0.00 3 SER A CA 17
ATOM 12693 C C . SER A 1 3 ? 3.767 -20.429 9.686 1.00 0.00 3 SER A C 17
ATOM 12694 O O . SER A 1 3 ? 3.478 -20.904 10.783 1.00 0.00 3 SER A O 17
ATOM 12702 N N . GLY A 1 4 ? 4.916 -19.804 9.448 1.00 0.00 4 GLY A N 17
ATOM 12703 C CA . GLY A 1 4 ? 5.907 -19.648 10.497 1.00 0.00 4 GLY A CA 17
ATOM 12704 C C . GLY A 1 4 ? 6.264 -18.196 10.747 1.00 0.00 4 GLY A C 17
ATOM 12705 O O . GLY A 1 4 ? 5.567 -17.291 10.289 1.00 0.00 4 GLY A O 17
ATOM 12709 N N . SER A 1 5 ? 7.351 -17.973 11.478 1.00 0.00 5 SER A N 17
ATOM 12710 C CA . SER A 1 5 ? 7.796 -16.621 11.793 1.00 0.00 5 SER A CA 17
ATOM 12711 C C . SER A 1 5 ? 8.872 -16.161 10.814 1.00 0.00 5 SER A C 17
ATOM 12712 O O . SER A 1 5 ? 10.063 -16.386 11.032 1.00 0.00 5 SER A O 17
ATOM 12720 N N . SER A 1 6 ? 8.444 -15.515 9.734 1.00 0.00 6 SER A N 17
ATOM 12721 C CA . SER A 1 6 ? 9.369 -15.027 8.718 1.00 0.00 6 SER A CA 17
ATOM 12722 C C . SER A 1 6 ? 10.454 -14.156 9.346 1.00 0.00 6 SER A C 17
ATOM 12723 O O . SER A 1 6 ? 10.297 -13.654 10.457 1.00 0.00 6 SER A O 17
ATOM 12731 N N . GLY A 1 7 ? 11.557 -13.983 8.623 1.00 0.00 7 GLY A N 17
ATOM 12732 C CA . GLY A 1 7 ? 12.653 -13.174 9.123 1.00 0.00 7 GLY A CA 17
ATOM 12733 C C . GLY A 1 7 ? 13.829 -13.136 8.168 1.00 0.00 7 GLY A C 17
ATOM 12734 O O . GLY A 1 7 ? 14.977 -13.302 8.579 1.00 0.00 7 GLY A O 17
ATOM 12738 N N . MET A 1 8 ? 13.543 -12.918 6.888 1.00 0.00 8 MET A N 17
ATOM 12739 C CA . MET A 1 8 ? 14.587 -12.860 5.872 1.00 0.00 8 MET A CA 17
ATOM 12740 C C . MET A 1 8 ? 14.775 -11.432 5.367 1.00 0.00 8 MET A C 17
ATOM 12741 O O . MET A 1 8 ? 15.902 -10.965 5.209 1.00 0.00 8 MET A O 17
ATOM 12755 N N . GLU A 1 9 ? 13.664 -10.746 5.117 1.00 0.00 9 GLU A N 17
ATOM 12756 C CA . GLU A 1 9 ? 13.708 -9.373 4.630 1.00 0.00 9 GLU A CA 17
ATOM 12757 C C . GLU A 1 9 ? 12.402 -8.645 4.934 1.00 0.00 9 GLU A C 17
ATOM 12758 O O . GLU A 1 9 ? 11.315 -9.221 4.887 1.00 0.00 9 GLU A O 17
ATOM 12770 N N . PRO A 1 10 ? 12.510 -7.347 5.255 1.00 0.00 10 PRO A N 17
ATOM 12771 C CA . PRO A 1 10 ? 11.348 -6.512 5.574 1.00 0.00 10 PRO A CA 17
ATOM 12772 C C . PRO A 1 10 ? 10.478 -6.238 4.352 1.00 0.00 10 PRO A C 17
ATOM 12773 O O . PRO A 1 10 ? 10.563 -5.172 3.744 1.00 0.00 10 PRO A O 17
ATOM 12784 N N . ALA A 1 11 ? 9.641 -7.209 3.998 1.00 0.00 11 ALA A N 17
ATOM 12785 C CA . ALA A 1 11 ? 8.754 -7.071 2.850 1.00 0.00 11 ALA A CA 17
ATOM 12786 C C . ALA A 1 11 ? 7.817 -8.268 2.733 1.00 0.00 11 ALA A C 17
ATOM 12787 O O . ALA A 1 11 ? 7.929 -9.232 3.489 1.00 0.00 11 ALA A O 17
ATOM 12794 N N . GLY A 1 12 ? 6.891 -8.199 1.782 1.00 0.00 12 GLY A N 17
ATOM 12795 C CA . GLY A 1 12 ? 5.947 -9.284 1.585 1.00 0.00 12 GLY A CA 17
ATOM 12796 C C . GLY A 1 12 ? 5.796 -9.663 0.125 1.00 0.00 12 GLY A C 17
ATOM 12797 O O . GLY A 1 12 ? 6.096 -8.880 -0.776 1.00 0.00 12 GLY A O 17
ATOM 12801 N N . PRO A 1 13 ? 5.322 -10.893 -0.125 1.00 0.00 13 PRO A N 17
ATOM 12802 C CA . PRO A 1 13 ? 5.123 -11.403 -1.485 1.00 0.00 13 PRO A CA 17
ATOM 12803 C C . PRO A 1 13 ? 3.971 -10.707 -2.202 1.00 0.00 13 PRO A C 17
ATOM 12804 O O . PRO A 1 13 ? 2.822 -10.774 -1.763 1.00 0.00 13 PRO A O 17
ATOM 12815 N N . CYS A 1 14 ? 4.285 -10.039 -3.306 1.00 0.00 14 CYS A N 17
ATOM 12816 C CA . CYS A 1 14 ? 3.277 -9.330 -4.085 1.00 0.00 14 CYS A CA 17
ATOM 12817 C C . CYS A 1 14 ? 2.263 -10.304 -4.678 1.00 0.00 14 CYS A C 17
ATOM 12818 O O . CYS A 1 14 ? 2.429 -10.784 -5.798 1.00 0.00 14 CYS A O 17
ATOM 12825 N N . GLY A 1 15 ? 1.211 -10.592 -3.917 1.00 0.00 15 GLY A N 17
ATOM 12826 C CA . GLY A 1 15 ? 0.186 -11.507 -4.383 1.00 0.00 15 GLY A CA 17
ATOM 12827 C C . GLY A 1 15 ? -0.559 -10.976 -5.592 1.00 0.00 15 GLY A C 17
ATOM 12828 O O . GLY A 1 15 ? -0.922 -11.737 -6.490 1.00 0.00 15 GLY A O 17
ATOM 12832 N N . PHE A 1 16 ? -0.789 -9.668 -5.615 1.00 0.00 16 PHE A N 17
ATOM 12833 C CA . PHE A 1 16 ? -1.498 -9.036 -6.721 1.00 0.00 16 PHE A CA 17
ATOM 12834 C C . PHE A 1 16 ? -1.028 -9.597 -8.060 1.00 0.00 16 PHE A C 17
ATOM 12835 O O . PHE A 1 16 ? -1.833 -9.863 -8.953 1.00 0.00 16 PHE A O 17
ATOM 12852 N N . CYS A 1 17 ? 0.282 -9.775 -8.193 1.00 0.00 17 CYS A N 17
ATOM 12853 C CA . CYS A 1 17 ? 0.862 -10.303 -9.421 1.00 0.00 17 CYS A CA 17
ATOM 12854 C C . CYS A 1 17 ? 0.225 -11.638 -9.794 1.00 0.00 17 CYS A C 17
ATOM 12855 O O . CYS A 1 17 ? -0.312 -12.355 -8.949 1.00 0.00 17 CYS A O 17
ATOM 12862 N N . PRO A 1 18 ? 0.286 -11.983 -11.089 1.00 0.00 18 PRO A N 17
ATOM 12863 C CA . PRO A 1 18 ? -0.279 -13.234 -11.603 1.00 0.00 18 PRO A CA 17
ATOM 12864 C C . PRO A 1 18 ? 0.505 -14.457 -11.140 1.00 0.00 18 PRO A C 17
ATOM 12865 O O . PRO A 1 18 ? 1.733 -14.481 -11.207 1.00 0.00 18 PRO A O 17
ATOM 12876 N N . ALA A 1 19 ? -0.214 -15.472 -10.670 1.00 0.00 19 ALA A N 17
ATOM 12877 C CA . ALA A 1 19 ? 0.415 -16.699 -10.199 1.00 0.00 19 ALA A CA 17
ATOM 12878 C C . ALA A 1 19 ? 1.687 -17.001 -10.984 1.00 0.00 19 ALA A C 17
ATOM 12879 O O . ALA A 1 19 ? 1.704 -16.920 -12.211 1.00 0.00 19 ALA A O 17
ATOM 12886 N N . GLY A 1 20 ? 2.751 -17.349 -10.266 1.00 0.00 20 GLY A N 17
ATOM 12887 C CA . GLY A 1 20 ? 4.013 -17.657 -10.913 1.00 0.00 20 GLY A CA 17
ATOM 12888 C C . GLY A 1 20 ? 4.939 -16.459 -10.977 1.00 0.00 20 GLY A C 17
ATOM 12889 O O . GLY A 1 20 ? 6.155 -16.599 -10.846 1.00 0.00 20 GLY A O 17
ATOM 12893 N N . GLU A 1 21 ? 4.364 -15.278 -11.179 1.00 0.00 21 GLU A N 17
ATOM 12894 C CA . GLU A 1 21 ? 5.148 -14.051 -11.262 1.00 0.00 21 GLU A CA 17
ATOM 12895 C C . GLU A 1 21 ? 5.159 -13.321 -9.922 1.00 0.00 21 GLU A C 17
ATOM 12896 O O . GLU A 1 21 ? 5.090 -12.093 -9.871 1.00 0.00 21 GLU A O 17
ATOM 12908 N N . VAL A 1 22 ? 5.246 -14.086 -8.839 1.00 0.00 22 VAL A N 17
ATOM 12909 C CA . VAL A 1 22 ? 5.267 -13.513 -7.498 1.00 0.00 22 VAL A CA 17
ATOM 12910 C C . VAL A 1 22 ? 6.609 -12.852 -7.204 1.00 0.00 22 VAL A C 17
ATOM 12911 O O . VAL A 1 22 ? 7.649 -13.510 -7.204 1.00 0.00 22 VAL A O 17
ATOM 12924 N N . GLN A 1 23 ? 6.577 -11.547 -6.953 1.00 0.00 23 GLN A N 17
ATOM 12925 C CA . GLN A 1 23 ? 7.792 -10.796 -6.658 1.00 0.00 23 GLN A CA 17
ATOM 12926 C C . GLN A 1 23 ? 7.767 -10.261 -5.230 1.00 0.00 23 GLN A C 17
ATOM 12927 O O . GLN A 1 23 ? 6.708 -10.046 -4.640 1.00 0.00 23 GLN A O 17
ATOM 12941 N N . PRO A 1 24 ? 8.961 -10.042 -4.659 1.00 0.00 24 PRO A N 17
ATOM 12942 C CA . PRO A 1 24 ? 9.103 -9.529 -3.293 1.00 0.00 24 PRO A CA 17
ATOM 12943 C C . PRO A 1 24 ? 8.667 -8.072 -3.173 1.00 0.00 24 PRO A C 17
ATOM 12944 O O . PRO A 1 24 ? 9.399 -7.162 -3.560 1.00 0.00 24 PRO A O 17
ATOM 12955 N N . ALA A 1 25 ? 7.472 -7.860 -2.633 1.00 0.00 25 ALA A N 17
ATOM 12956 C CA . ALA A 1 25 ? 6.940 -6.514 -2.459 1.00 0.00 25 ALA A CA 17
ATOM 12957 C C . ALA A 1 25 ? 7.863 -5.668 -1.588 1.00 0.00 25 ALA A C 17
ATOM 12958 O O . ALA A 1 25 ? 7.665 -5.563 -0.377 1.00 0.00 25 ALA A O 17
ATOM 12965 N N . ARG A 1 26 ? 8.870 -5.066 -2.211 1.00 0.00 26 ARG A N 17
ATOM 12966 C CA . ARG A 1 26 ? 9.824 -4.231 -1.492 1.00 0.00 26 ARG A CA 17
ATOM 12967 C C . ARG A 1 26 ? 9.105 -3.146 -0.695 1.00 0.00 26 ARG A C 17
ATOM 12968 O O . ARG A 1 26 ? 9.569 -2.731 0.367 1.00 0.00 26 ARG A O 17
ATOM 12989 N N . TYR A 1 27 ? 7.970 -2.693 -1.214 1.00 0.00 27 TYR A N 17
ATOM 12990 C CA . TYR A 1 27 ? 7.187 -1.655 -0.553 1.00 0.00 27 TYR A CA 17
ATOM 12991 C C . TYR A 1 27 ? 5.797 -2.168 -0.192 1.00 0.00 27 TYR A C 17
ATOM 12992 O O . TYR A 1 27 ? 5.492 -3.348 -0.367 1.00 0.00 27 TYR A O 17
ATOM 13010 N N . THR A 1 28 ? 4.955 -1.271 0.313 1.00 0.00 28 THR A N 17
ATOM 13011 C CA . THR A 1 28 ? 3.597 -1.631 0.700 1.00 0.00 28 THR A CA 17
ATOM 13012 C C . THR A 1 28 ? 2.717 -0.393 0.832 1.00 0.00 28 THR A C 17
ATOM 13013 O O . THR A 1 28 ? 3.178 0.666 1.259 1.00 0.00 28 THR A O 17
ATOM 13024 N N . CYS A 1 29 ? 1.447 -0.533 0.465 1.00 0.00 29 CYS A N 17
ATOM 13025 C CA . CYS A 1 29 ? 0.501 0.573 0.543 1.00 0.00 29 CYS A CA 17
ATOM 13026 C C . CYS A 1 29 ? 0.365 1.072 1.979 1.00 0.00 29 CYS A C 17
ATOM 13027 O O . CYS A 1 29 ? -0.106 0.361 2.867 1.00 0.00 29 CYS A O 17
ATOM 13034 N N . PRO A 1 30 ? 0.786 2.324 2.213 1.00 0.00 30 PRO A N 17
ATOM 13035 C CA . PRO A 1 30 ? 0.720 2.946 3.539 1.00 0.00 30 PRO A CA 17
ATOM 13036 C C . PRO A 1 30 ? -0.712 3.243 3.970 1.00 0.00 30 PRO A C 17
ATOM 13037 O O . PRO A 1 30 ? -0.942 3.872 5.002 1.00 0.00 30 PRO A O 17
ATOM 13048 N N . ARG A 1 31 ? -1.672 2.785 3.172 1.00 0.00 31 ARG A N 17
ATOM 13049 C CA . ARG A 1 31 ? -3.082 3.002 3.471 1.00 0.00 31 ARG A CA 17
ATOM 13050 C C . ARG A 1 31 ? -3.792 1.678 3.734 1.00 0.00 31 ARG A C 17
ATOM 13051 O O . ARG A 1 31 ? -4.609 1.569 4.649 1.00 0.00 31 ARG A O 17
ATOM 13072 N N . CYS A 1 32 ? -3.476 0.672 2.925 1.00 0.00 32 CYS A N 17
ATOM 13073 C CA . CYS A 1 32 ? -4.084 -0.645 3.067 1.00 0.00 32 CYS A CA 17
ATOM 13074 C C . CYS A 1 32 ? -3.015 -1.727 3.194 1.00 0.00 32 CYS A C 17
ATOM 13075 O O . CYS A 1 32 ? -3.250 -2.888 2.865 1.00 0.00 32 CYS A O 17
ATOM 13082 N N . ASN A 1 33 ? -1.838 -1.335 3.673 1.00 0.00 33 ASN A N 17
ATOM 13083 C CA . ASN A 1 33 ? -0.732 -2.270 3.843 1.00 0.00 33 ASN A CA 17
ATOM 13084 C C . ASN A 1 33 ? -0.735 -3.322 2.738 1.00 0.00 33 ASN A C 17
ATOM 13085 O O . ASN A 1 33 ? -0.747 -4.522 3.009 1.00 0.00 33 ASN A O 17
ATOM 13096 N N . ALA A 1 34 ? -0.721 -2.862 1.491 1.00 0.00 34 ALA A N 17
ATOM 13097 C CA . ALA A 1 34 ? -0.719 -3.763 0.345 1.00 0.00 34 ALA A CA 17
ATOM 13098 C C . ALA A 1 34 ? 0.680 -3.897 -0.246 1.00 0.00 34 ALA A C 17
ATOM 13099 O O . ALA A 1 34 ? 1.225 -2.961 -0.831 1.00 0.00 34 ALA A O 17
ATOM 13106 N N . PRO A 1 35 ? 1.278 -5.087 -0.089 1.00 0.00 35 PRO A N 17
ATOM 13107 C CA . PRO A 1 35 ? 2.623 -5.371 -0.600 1.00 0.00 35 PRO A CA 17
ATOM 13108 C C . PRO A 1 35 ? 2.661 -5.442 -2.122 1.00 0.00 35 PRO A C 17
ATOM 13109 O O . PRO A 1 35 ? 2.200 -6.415 -2.720 1.00 0.00 35 PRO A O 17
ATOM 13120 N N . TYR A 1 36 ? 3.214 -4.407 -2.744 1.00 0.00 36 TYR A N 17
ATOM 13121 C CA . TYR A 1 36 ? 3.311 -4.351 -4.198 1.00 0.00 36 TYR A CA 17
ATOM 13122 C C . TYR A 1 36 ? 4.767 -4.415 -4.650 1.00 0.00 36 TYR A C 17
ATOM 13123 O O . TYR A 1 36 ? 5.632 -3.739 -4.093 1.00 0.00 36 TYR A O 17
ATOM 13141 N N . CYS A 1 37 ? 5.029 -5.232 -5.665 1.00 0.00 37 CYS A N 17
ATOM 13142 C CA . CYS A 1 37 ? 6.379 -5.386 -6.194 1.00 0.00 37 CYS A CA 17
ATOM 13143 C C . CYS A 1 37 ? 6.893 -4.067 -6.764 1.00 0.00 37 CYS A C 17
ATOM 13144 O O . CYS A 1 37 ? 8.075 -3.746 -6.643 1.00 0.00 37 CYS A O 17
ATOM 13151 N N . SER A 1 38 ? 5.997 -3.308 -7.385 1.00 0.00 38 SER A N 17
ATOM 13152 C CA . SER A 1 38 ? 6.360 -2.026 -7.977 1.00 0.00 38 SER A CA 17
ATOM 13153 C C . SER A 1 38 ? 5.153 -1.096 -8.042 1.00 0.00 38 SER A C 17
ATOM 13154 O O . SER A 1 38 ? 4.041 -1.474 -7.669 1.00 0.00 38 SER A O 17
ATOM 13162 N N . LEU A 1 39 ? 5.378 0.124 -8.518 1.00 0.00 39 LEU A N 17
ATOM 13163 C CA . LEU A 1 39 ? 4.309 1.110 -8.633 1.00 0.00 39 LEU A CA 17
ATOM 13164 C C . LEU A 1 39 ? 3.160 0.572 -9.479 1.00 0.00 39 LEU A C 17
ATOM 13165 O O . LEU A 1 39 ? 1.990 0.801 -9.173 1.00 0.00 39 LEU A O 17
ATOM 13181 N N . ARG A 1 40 ? 3.502 -0.146 -10.544 1.00 0.00 40 ARG A N 17
ATOM 13182 C CA . ARG A 1 40 ? 2.499 -0.718 -11.434 1.00 0.00 40 ARG A CA 17
ATOM 13183 C C . ARG A 1 40 ? 1.409 -1.431 -10.639 1.00 0.00 40 ARG A C 17
ATOM 13184 O O . ARG A 1 40 ? 0.222 -1.148 -10.801 1.00 0.00 40 ARG A O 17
ATOM 13205 N N . CYS A 1 41 ? 1.821 -2.356 -9.779 1.00 0.00 41 CYS A N 17
ATOM 13206 C CA . CYS A 1 41 ? 0.881 -3.110 -8.958 1.00 0.00 41 CYS A CA 17
ATOM 13207 C C . CYS A 1 41 ? 0.245 -2.216 -7.898 1.00 0.00 41 CYS A C 17
ATOM 13208 O O . CYS A 1 41 ? -0.927 -2.377 -7.557 1.00 0.00 41 CYS A O 17
ATOM 13215 N N . TYR A 1 42 ? 1.025 -1.273 -7.382 1.00 0.00 42 TYR A N 17
ATOM 13216 C CA . TYR A 1 42 ? 0.539 -0.354 -6.360 1.00 0.00 42 TYR A CA 17
ATOM 13217 C C . TYR A 1 42 ? -0.744 0.337 -6.813 1.00 0.00 42 TYR A C 17
ATOM 13218 O O . TYR A 1 42 ? -1.567 0.742 -5.992 1.00 0.00 42 TYR A O 17
ATOM 13236 N N . ARG A 1 43 ? -0.906 0.466 -8.126 1.00 0.00 43 ARG A N 17
ATOM 13237 C CA . ARG A 1 43 ? -2.087 1.107 -8.690 1.00 0.00 43 ARG A CA 17
ATOM 13238 C C . ARG A 1 43 ? -3.165 0.076 -9.011 1.00 0.00 43 ARG A C 17
ATOM 13239 O O . ARG A 1 43 ? -4.360 0.368 -8.944 1.00 0.00 43 ARG A O 17
ATOM 13260 N N . THR A 1 44 ? -2.735 -1.132 -9.361 1.00 0.00 44 THR A N 17
ATOM 13261 C CA . THR A 1 44 ? -3.662 -2.207 -9.694 1.00 0.00 44 THR A CA 17
ATOM 13262 C C . THR A 1 44 ? -4.344 -2.751 -8.445 1.00 0.00 44 THR A C 17
ATOM 13263 O O . THR A 1 44 ? -5.573 -2.796 -8.366 1.00 0.00 44 THR A O 17
ATOM 13274 N N . HIS A 1 45 ? -3.541 -3.164 -7.469 1.00 0.00 45 HIS A N 17
ATOM 13275 C CA . HIS A 1 45 ? -4.069 -3.705 -6.222 1.00 0.00 45 HIS A CA 17
ATOM 13276 C C . HIS A 1 45 ? -5.320 -2.947 -5.787 1.00 0.00 45 HIS A C 17
ATOM 13277 O O . HIS A 1 45 ? -6.373 -3.543 -5.566 1.00 0.00 45 HIS A O 17
ATOM 13291 N N . GLY A 1 46 ? -5.196 -1.628 -5.667 1.00 0.00 46 GLY A N 17
ATOM 13292 C CA . GLY A 1 46 ? -6.323 -0.811 -5.258 1.00 0.00 46 GLY A CA 17
ATOM 13293 C C . GLY A 1 46 ? -6.205 0.622 -5.738 1.00 0.00 46 GLY A C 17
ATOM 13294 O O . GLY A 1 46 ? -5.332 0.945 -6.544 1.00 0.00 46 GLY A O 17
ATOM 13298 N N . THR A 1 47 ? -7.087 1.485 -5.244 1.00 0.00 47 THR A N 17
ATOM 13299 C CA . THR A 1 47 ? -7.080 2.890 -5.629 1.00 0.00 47 THR A CA 17
ATOM 13300 C C . THR A 1 47 ? -6.830 3.790 -4.424 1.00 0.00 47 THR A C 17
ATOM 13301 O O . THR A 1 47 ? -7.511 4.799 -4.237 1.00 0.00 47 THR A O 17
ATOM 13312 N N . CYS A 1 48 ? -5.850 3.418 -3.607 1.00 0.00 48 CYS A N 17
ATOM 13313 C CA . CYS A 1 48 ? -5.510 4.191 -2.419 1.00 0.00 48 CYS A CA 17
ATOM 13314 C C . CYS A 1 48 ? -4.524 5.306 -2.758 1.00 0.00 48 CYS A C 17
ATOM 13315 O O . CYS A 1 48 ? -3.643 5.632 -1.963 1.00 0.00 48 CYS A O 17
ATOM 13322 N N . ALA A 1 49 ? -4.680 5.885 -3.944 1.00 0.00 49 ALA A N 17
ATOM 13323 C CA . ALA A 1 49 ? -3.806 6.963 -4.388 1.00 0.00 49 ALA A CA 17
ATOM 13324 C C . ALA A 1 49 ? -4.602 8.230 -4.680 1.00 0.00 49 ALA A C 17
ATOM 13325 O O . ALA A 1 49 ? -4.121 9.341 -4.460 1.00 0.00 49 ALA A O 17
ATOM 13332 N N . GLU A 1 50 ? -5.822 8.055 -5.179 1.00 0.00 50 GLU A N 17
ATOM 13333 C CA . GLU A 1 50 ? -6.684 9.186 -5.503 1.00 0.00 50 GLU A CA 17
ATOM 13334 C C . GLU A 1 50 ? -6.768 10.159 -4.331 1.00 0.00 50 GLU A C 17
ATOM 13335 O O . GLU A 1 50 ? -6.867 11.370 -4.522 1.00 0.00 50 GLU A O 17
ATOM 13347 N N . ASN A 1 51 ? -6.729 9.619 -3.117 1.00 0.00 51 ASN A N 17
ATOM 13348 C CA . ASN A 1 51 ? -6.803 10.439 -1.913 1.00 0.00 51 ASN A CA 17
ATOM 13349 C C . ASN A 1 51 ? -5.718 10.041 -0.917 1.00 0.00 51 ASN A C 17
ATOM 13350 O O . ASN A 1 51 ? -5.997 9.411 0.103 1.00 0.00 51 ASN A O 17
ATOM 13361 N N . PHE A 1 52 ? -4.478 10.413 -1.220 1.00 0.00 52 PHE A N 17
ATOM 13362 C CA . PHE A 1 52 ? -3.351 10.094 -0.352 1.00 0.00 52 PHE A CA 17
ATOM 13363 C C . PHE A 1 52 ? -2.530 11.344 -0.048 1.00 0.00 52 PHE A C 17
ATOM 13364 O O . PHE A 1 52 ? -2.056 11.530 1.073 1.00 0.00 52 PHE A O 17
ATOM 13381 N N . TYR A 1 53 ? -2.365 12.196 -1.053 1.00 0.00 53 TYR A N 17
ATOM 13382 C CA . TYR A 1 53 ? -1.599 13.427 -0.895 1.00 0.00 53 TYR A CA 17
ATOM 13383 C C . TYR A 1 53 ? -2.490 14.564 -0.403 1.00 0.00 53 TYR A C 17
ATOM 13384 O O . TYR A 1 53 ? -3.713 14.432 -0.354 1.00 0.00 53 TYR A O 17
ATOM 13402 N N . SER A 1 54 ? -1.867 15.680 -0.040 1.00 0.00 54 SER A N 17
ATOM 13403 C CA . SER A 1 54 ? -2.602 16.840 0.451 1.00 0.00 54 SER A CA 17
ATOM 13404 C C . SER A 1 54 ? -2.266 18.082 -0.369 1.00 0.00 54 SER A C 17
ATOM 13405 O O . SER A 1 54 ? -1.354 18.835 -0.031 1.00 0.00 54 SER A O 17
ATOM 13413 N N . GLY A 1 55 ? -3.012 18.290 -1.450 1.00 0.00 55 GLY A N 17
ATOM 13414 C CA . GLY A 1 55 ? -2.780 19.441 -2.302 1.00 0.00 55 GLY A CA 17
ATOM 13415 C C . GLY A 1 55 ? -2.877 20.751 -1.546 1.00 0.00 55 GLY A C 17
ATOM 13416 O O . GLY A 1 55 ? -2.854 20.786 -0.315 1.00 0.00 55 GLY A O 17
ATOM 13420 N N . PRO A 1 56 ? -2.988 21.862 -2.290 1.00 0.00 56 PRO A N 17
ATOM 13421 C CA . PRO A 1 56 ? -3.091 23.201 -1.703 1.00 0.00 56 PRO A CA 17
ATOM 13422 C C . PRO A 1 56 ? -4.423 23.424 -0.996 1.00 0.00 56 PRO A C 17
ATOM 13423 O O . PRO A 1 56 ? -5.420 23.775 -1.627 1.00 0.00 56 PRO A O 17
ATOM 13434 N N . SER A 1 57 ? -4.433 23.218 0.317 1.00 0.00 57 SER A N 17
ATOM 13435 C CA . SER A 1 57 ? -5.645 23.393 1.109 1.00 0.00 57 SER A CA 17
ATOM 13436 C C . SER A 1 57 ? -5.588 24.691 1.908 1.00 0.00 57 SER A C 17
ATOM 13437 O O . SER A 1 57 ? -6.446 25.562 1.760 1.00 0.00 57 SER A O 17
ATOM 13445 N N . SER A 1 58 ? -4.572 24.814 2.755 1.00 0.00 58 SER A N 17
ATOM 13446 C CA . SER A 1 58 ? -4.404 26.004 3.581 1.00 0.00 58 SER A CA 17
ATOM 13447 C C . SER A 1 58 ? -3.750 27.129 2.786 1.00 0.00 58 SER A C 17
ATOM 13448 O O . SER A 1 58 ? -2.532 27.301 2.818 1.00 0.00 58 SER A O 17
ATOM 13456 N N . GLY A 1 59 ? -4.570 27.895 2.072 1.00 0.00 59 GLY A N 17
ATOM 13457 C CA . GLY A 1 59 ? -4.054 28.995 1.278 1.00 0.00 59 GLY A CA 17
ATOM 13458 C C . GLY A 1 59 ? -5.059 29.497 0.261 1.00 0.00 59 GLY A C 17
ATOM 13459 O O . GLY A 1 59 ? -5.883 28.712 -0.205 1.00 0.00 59 GLY A O 17
ATOM 13465 N N . GLY A 1 1 ? 24.543 -2.221 18.372 1.00 0.00 1 GLY A N 18
ATOM 13466 C CA . GLY A 1 1 ? 25.112 -3.485 17.945 1.00 0.00 1 GLY A CA 18
ATOM 13467 C C . GLY A 1 1 ? 24.062 -4.565 17.770 1.00 0.00 1 GLY A C 18
ATOM 13468 O O . GLY A 1 1 ? 23.963 -5.481 18.586 1.00 0.00 1 GLY A O 18
ATOM 13472 N N . SER A 1 2 ? 23.275 -4.456 16.705 1.00 0.00 2 SER A N 18
ATOM 13473 C CA . SER A 1 2 ? 22.223 -5.428 16.430 1.00 0.00 2 SER A CA 18
ATOM 13474 C C . SER A 1 2 ? 21.582 -5.916 17.725 1.00 0.00 2 SER A C 18
ATOM 13475 O O . SER A 1 2 ? 21.334 -7.109 17.896 1.00 0.00 2 SER A O 18
ATOM 13483 N N . SER A 1 3 ? 21.315 -4.983 18.634 1.00 0.00 3 SER A N 18
ATOM 13484 C CA . SER A 1 3 ? 20.706 -5.318 19.916 1.00 0.00 3 SER A CA 18
ATOM 13485 C C . SER A 1 3 ? 19.869 -4.155 20.440 1.00 0.00 3 SER A C 18
ATOM 13486 O O . SER A 1 3 ? 20.388 -3.070 20.701 1.00 0.00 3 SER A O 18
ATOM 13494 N N . GLY A 1 4 ? 18.569 -4.390 20.591 1.00 0.00 4 GLY A N 18
ATOM 13495 C CA . GLY A 1 4 ? 17.680 -3.354 21.082 1.00 0.00 4 GLY A CA 18
ATOM 13496 C C . GLY A 1 4 ? 16.286 -3.461 20.498 1.00 0.00 4 GLY A C 18
ATOM 13497 O O . GLY A 1 4 ? 15.702 -4.544 20.461 1.00 0.00 4 GLY A O 18
ATOM 13501 N N . SER A 1 5 ? 15.749 -2.334 20.041 1.00 0.00 5 SER A N 18
ATOM 13502 C CA . SER A 1 5 ? 14.412 -2.305 19.460 1.00 0.00 5 SER A CA 18
ATOM 13503 C C . SER A 1 5 ? 14.328 -3.222 18.243 1.00 0.00 5 SER A C 18
ATOM 13504 O O . SER A 1 5 ? 13.492 -4.124 18.189 1.00 0.00 5 SER A O 18
ATOM 13512 N N . SER A 1 6 ? 15.200 -2.983 17.269 1.00 0.00 6 SER A N 18
ATOM 13513 C CA . SER A 1 6 ? 15.223 -3.783 16.050 1.00 0.00 6 SER A CA 18
ATOM 13514 C C . SER A 1 6 ? 13.880 -3.716 15.331 1.00 0.00 6 SER A C 18
ATOM 13515 O O . SER A 1 6 ? 13.366 -4.727 14.854 1.00 0.00 6 SER A O 18
ATOM 13523 N N . GLY A 1 7 ? 13.315 -2.514 15.256 1.00 0.00 7 GLY A N 18
ATOM 13524 C CA . GLY A 1 7 ? 12.036 -2.335 14.593 1.00 0.00 7 GLY A CA 18
ATOM 13525 C C . GLY A 1 7 ? 12.144 -2.446 13.085 1.00 0.00 7 GLY A C 18
ATOM 13526 O O . GLY A 1 7 ? 11.928 -1.470 12.368 1.00 0.00 7 GLY A O 18
ATOM 13530 N N . MET A 1 8 ? 12.481 -3.638 12.604 1.00 0.00 8 MET A N 18
ATOM 13531 C CA . MET A 1 8 ? 12.618 -3.873 11.171 1.00 0.00 8 MET A CA 18
ATOM 13532 C C . MET A 1 8 ? 11.913 -5.162 10.762 1.00 0.00 8 MET A C 18
ATOM 13533 O O . MET A 1 8 ? 11.926 -6.148 11.499 1.00 0.00 8 MET A O 18
ATOM 13547 N N . GLU A 1 9 ? 11.299 -5.147 9.583 1.00 0.00 9 GLU A N 18
ATOM 13548 C CA . GLU A 1 9 ? 10.589 -6.316 9.077 1.00 0.00 9 GLU A CA 18
ATOM 13549 C C . GLU A 1 9 ? 10.972 -6.601 7.628 1.00 0.00 9 GLU A C 18
ATOM 13550 O O . GLU A 1 9 ? 11.196 -5.692 6.828 1.00 0.00 9 GLU A O 18
ATOM 13562 N N . PRO A 1 10 ? 11.050 -7.894 7.280 1.00 0.00 10 PRO A N 18
ATOM 13563 C CA . PRO A 1 10 ? 11.406 -8.330 5.926 1.00 0.00 10 PRO A CA 18
ATOM 13564 C C . PRO A 1 10 ? 10.310 -8.021 4.911 1.00 0.00 10 PRO A C 18
ATOM 13565 O O . PRO A 1 10 ? 9.145 -7.857 5.272 1.00 0.00 10 PRO A O 18
ATOM 13576 N N . ALA A 1 11 ? 10.692 -7.944 3.641 1.00 0.00 11 ALA A N 18
ATOM 13577 C CA . ALA A 1 11 ? 9.741 -7.658 2.574 1.00 0.00 11 ALA A CA 18
ATOM 13578 C C . ALA A 1 11 ? 8.758 -8.809 2.391 1.00 0.00 11 ALA A C 18
ATOM 13579 O O . ALA A 1 11 ? 8.886 -9.855 3.026 1.00 0.00 11 ALA A O 18
ATOM 13586 N N . GLY A 1 12 ? 7.775 -8.610 1.518 1.00 0.00 12 GLY A N 18
ATOM 13587 C CA . GLY A 1 12 ? 6.784 -9.640 1.268 1.00 0.00 12 GLY A CA 18
ATOM 13588 C C . GLY A 1 12 ? 6.594 -9.915 -0.211 1.00 0.00 12 GLY A C 18
ATOM 13589 O O . GLY A 1 12 ? 6.758 -9.033 -1.054 1.00 0.00 12 GLY A O 18
ATOM 13593 N N . PRO A 1 13 ? 6.240 -11.166 -0.543 1.00 0.00 13 PRO A N 18
ATOM 13594 C CA . PRO A 1 13 ? 6.021 -11.584 -1.931 1.00 0.00 13 PRO A CA 18
ATOM 13595 C C . PRO A 1 13 ? 4.764 -10.964 -2.531 1.00 0.00 13 PRO A C 18
ATOM 13596 O O . PRO A 1 13 ? 3.649 -11.248 -2.092 1.00 0.00 13 PRO A O 18
ATOM 13607 N N . CYS A 1 14 ? 4.950 -10.117 -3.538 1.00 0.00 14 CYS A N 18
ATOM 13608 C CA . CYS A 1 14 ? 3.831 -9.457 -4.200 1.00 0.00 14 CYS A CA 18
ATOM 13609 C C . CYS A 1 14 ? 2.870 -10.482 -4.794 1.00 0.00 14 CYS A C 18
ATOM 13610 O O . CYS A 1 14 ? 3.171 -11.119 -5.803 1.00 0.00 14 CYS A O 18
ATOM 13617 N N . GLY A 1 15 ? 1.710 -10.634 -4.162 1.00 0.00 15 GLY A N 18
ATOM 13618 C CA . GLY A 1 15 ? 0.722 -11.582 -4.642 1.00 0.00 15 GLY A CA 18
ATOM 13619 C C . GLY A 1 15 ? -0.096 -11.033 -5.794 1.00 0.00 15 GLY A C 18
ATOM 13620 O O . GLY A 1 15 ? -0.393 -11.748 -6.751 1.00 0.00 15 GLY A O 18
ATOM 13624 N N . PHE A 1 16 ? -0.464 -9.759 -5.702 1.00 0.00 16 PHE A N 18
ATOM 13625 C CA . PHE A 1 16 ? -1.256 -9.115 -6.743 1.00 0.00 16 PHE A CA 18
ATOM 13626 C C . PHE A 1 16 ? -0.795 -9.557 -8.129 1.00 0.00 16 PHE A C 18
ATOM 13627 O O . PHE A 1 16 ? -1.598 -9.674 -9.055 1.00 0.00 16 PHE A O 18
ATOM 13644 N N . CYS A 1 17 ? 0.504 -9.802 -8.264 1.00 0.00 17 CYS A N 18
ATOM 13645 C CA . CYS A 1 17 ? 1.074 -10.231 -9.535 1.00 0.00 17 CYS A CA 18
ATOM 13646 C C . CYS A 1 17 ? 0.442 -11.539 -10.001 1.00 0.00 17 CYS A C 18
ATOM 13647 O O . CYS A 1 17 ? -0.101 -12.312 -9.211 1.00 0.00 17 CYS A O 18
ATOM 13654 N N . PRO A 1 18 ? 0.512 -11.794 -11.316 1.00 0.00 18 PRO A N 18
ATOM 13655 C CA . PRO A 1 18 ? -0.048 -13.009 -11.918 1.00 0.00 18 PRO A CA 18
ATOM 13656 C C . PRO A 1 18 ? 0.735 -14.260 -11.533 1.00 0.00 18 PRO A C 18
ATOM 13657 O O . PRO A 1 18 ? 1.961 -14.294 -11.640 1.00 0.00 18 PRO A O 18
ATOM 13668 N N . ALA A 1 19 ? 0.019 -15.286 -11.086 1.00 0.00 19 ALA A N 18
ATOM 13669 C CA . ALA A 1 19 ? 0.647 -16.540 -10.688 1.00 0.00 19 ALA A CA 18
ATOM 13670 C C . ALA A 1 19 ? 1.857 -16.849 -11.563 1.00 0.00 19 ALA A C 18
ATOM 13671 O O . ALA A 1 19 ? 1.734 -17.001 -12.778 1.00 0.00 19 ALA A O 18
ATOM 13678 N N . GLY A 1 20 ? 3.026 -16.941 -10.937 1.00 0.00 20 GLY A N 18
ATOM 13679 C CA . GLY A 1 20 ? 4.242 -17.232 -11.675 1.00 0.00 20 GLY A CA 18
ATOM 13680 C C . GLY A 1 20 ? 5.213 -16.067 -11.674 1.00 0.00 20 GLY A C 18
ATOM 13681 O O . GLY A 1 20 ? 6.410 -16.250 -11.458 1.00 0.00 20 GLY A O 18
ATOM 13685 N N . GLU A 1 21 ? 4.695 -14.867 -11.918 1.00 0.00 21 GLU A N 18
ATOM 13686 C CA . GLU A 1 21 ? 5.527 -13.670 -11.946 1.00 0.00 21 GLU A CA 18
ATOM 13687 C C . GLU A 1 21 ? 5.575 -13.008 -10.572 1.00 0.00 21 GLU A C 18
ATOM 13688 O O . GLU A 1 21 ? 5.421 -11.792 -10.450 1.00 0.00 21 GLU A O 18
ATOM 13700 N N . VAL A 1 22 ? 5.790 -13.817 -9.539 1.00 0.00 22 VAL A N 18
ATOM 13701 C CA . VAL A 1 22 ? 5.859 -13.311 -8.174 1.00 0.00 22 VAL A CA 18
ATOM 13702 C C . VAL A 1 22 ? 7.113 -12.470 -7.962 1.00 0.00 22 VAL A C 18
ATOM 13703 O O . VAL A 1 22 ? 8.232 -12.955 -8.129 1.00 0.00 22 VAL A O 18
ATOM 13716 N N . GLN A 1 23 ? 6.917 -11.208 -7.594 1.00 0.00 23 GLN A N 18
ATOM 13717 C CA . GLN A 1 23 ? 8.033 -10.299 -7.359 1.00 0.00 23 GLN A CA 18
ATOM 13718 C C . GLN A 1 23 ? 8.102 -9.888 -5.892 1.00 0.00 23 GLN A C 18
ATOM 13719 O O . GLN A 1 23 ? 7.108 -9.921 -5.166 1.00 0.00 23 GLN A O 18
ATOM 13733 N N . PRO A 1 24 ? 9.302 -9.492 -5.444 1.00 0.00 24 PRO A N 18
ATOM 13734 C CA . PRO A 1 24 ? 9.529 -9.067 -4.059 1.00 0.00 24 PRO A CA 18
ATOM 13735 C C . PRO A 1 24 ? 8.862 -7.732 -3.746 1.00 0.00 24 PRO A C 18
ATOM 13736 O O . PRO A 1 24 ? 9.335 -6.677 -4.169 1.00 0.00 24 PRO A O 18
ATOM 13747 N N . ALA A 1 25 ? 7.762 -7.785 -3.003 1.00 0.00 25 ALA A N 18
ATOM 13748 C CA . ALA A 1 25 ? 7.032 -6.579 -2.631 1.00 0.00 25 ALA A CA 18
ATOM 13749 C C . ALA A 1 25 ? 7.776 -5.797 -1.554 1.00 0.00 25 ALA A C 18
ATOM 13750 O O . ALA A 1 25 ? 7.380 -5.797 -0.388 1.00 0.00 25 ALA A O 18
ATOM 13757 N N . ARG A 1 26 ? 8.856 -5.133 -1.951 1.00 0.00 26 ARG A N 18
ATOM 13758 C CA . ARG A 1 26 ? 9.657 -4.348 -1.019 1.00 0.00 26 ARG A CA 18
ATOM 13759 C C . ARG A 1 26 ? 8.855 -3.171 -0.472 1.00 0.00 26 ARG A C 18
ATOM 13760 O O . ARG A 1 26 ? 9.155 -2.648 0.602 1.00 0.00 26 ARG A O 18
ATOM 13781 N N . TYR A 1 27 ? 7.836 -2.758 -1.218 1.00 0.00 27 TYR A N 18
ATOM 13782 C CA . TYR A 1 27 ? 6.993 -1.641 -0.809 1.00 0.00 27 TYR A CA 18
ATOM 13783 C C . TYR A 1 27 ? 5.610 -2.127 -0.388 1.00 0.00 27 TYR A C 18
ATOM 13784 O O . TYR A 1 27 ? 5.225 -3.263 -0.667 1.00 0.00 27 TYR A O 18
ATOM 13802 N N . THR A 1 28 ? 4.864 -1.257 0.287 1.00 0.00 28 THR A N 18
ATOM 13803 C CA . THR A 1 28 ? 3.524 -1.596 0.749 1.00 0.00 28 THR A CA 18
ATOM 13804 C C . THR A 1 28 ? 2.628 -0.364 0.786 1.00 0.00 28 THR A C 18
ATOM 13805 O O . THR A 1 28 ? 3.083 0.739 1.090 1.00 0.00 28 THR A O 18
ATOM 13816 N N . CYS A 1 29 ? 1.350 -0.558 0.476 1.00 0.00 29 CYS A N 18
ATOM 13817 C CA . CYS A 1 29 ? 0.388 0.538 0.474 1.00 0.00 29 CYS A CA 18
ATOM 13818 C C . CYS A 1 29 ? 0.224 1.120 1.875 1.00 0.00 29 CYS A C 18
ATOM 13819 O O . CYS A 1 29 ? -0.240 0.454 2.801 1.00 0.00 29 CYS A O 18
ATOM 13826 N N . PRO A 1 30 ? 0.613 2.393 2.036 1.00 0.00 30 PRO A N 18
ATOM 13827 C CA . PRO A 1 30 ? 0.518 3.094 3.321 1.00 0.00 30 PRO A CA 18
ATOM 13828 C C . PRO A 1 30 ? -0.925 3.382 3.719 1.00 0.00 30 PRO A C 18
ATOM 13829 O O . PRO A 1 30 ? -1.182 4.042 4.725 1.00 0.00 30 PRO A O 18
ATOM 13840 N N . ARG A 1 31 ? -1.865 2.882 2.923 1.00 0.00 31 ARG A N 18
ATOM 13841 C CA . ARG A 1 31 ? -3.283 3.086 3.192 1.00 0.00 31 ARG A CA 18
ATOM 13842 C C . ARG A 1 31 ? -3.974 1.762 3.503 1.00 0.00 31 ARG A C 18
ATOM 13843 O O . ARG A 1 31 ? -4.855 1.696 4.361 1.00 0.00 31 ARG A O 18
ATOM 13864 N N . CYS A 1 32 ? -3.568 0.709 2.801 1.00 0.00 32 CYS A N 18
ATOM 13865 C CA . CYS A 1 32 ? -4.147 -0.613 3.001 1.00 0.00 32 CYS A CA 18
ATOM 13866 C C . CYS A 1 32 ? -3.056 -1.661 3.201 1.00 0.00 32 CYS A C 18
ATOM 13867 O O . CYS A 1 32 ? -3.256 -2.842 2.921 1.00 0.00 32 CYS A O 18
ATOM 13874 N N . ASN A 1 33 ? -1.901 -1.218 3.687 1.00 0.00 33 ASN A N 18
ATOM 13875 C CA . ASN A 1 33 ? -0.777 -2.117 3.924 1.00 0.00 33 ASN A CA 18
ATOM 13876 C C . ASN A 1 33 ? -0.748 -3.237 2.888 1.00 0.00 33 ASN A C 18
ATOM 13877 O O . ASN A 1 33 ? -0.737 -4.417 3.236 1.00 0.00 33 ASN A O 18
ATOM 13888 N N . ALA A 1 34 ? -0.735 -2.857 1.615 1.00 0.00 34 ALA A N 18
ATOM 13889 C CA . ALA A 1 34 ? -0.704 -3.829 0.528 1.00 0.00 34 ALA A CA 18
ATOM 13890 C C . ALA A 1 34 ? 0.687 -3.916 -0.091 1.00 0.00 34 ALA A C 18
ATOM 13891 O O . ALA A 1 34 ? 1.167 -2.983 -0.734 1.00 0.00 34 ALA A O 18
ATOM 13898 N N . PRO A 1 35 ? 1.352 -5.064 0.107 1.00 0.00 35 PRO A N 18
ATOM 13899 C CA . PRO A 1 35 ? 2.698 -5.301 -0.424 1.00 0.00 35 PRO A CA 18
ATOM 13900 C C . PRO A 1 35 ? 2.705 -5.444 -1.942 1.00 0.00 35 PRO A C 18
ATOM 13901 O O . PRO A 1 35 ? 2.157 -6.402 -2.487 1.00 0.00 35 PRO A O 18
ATOM 13912 N N . TYR A 1 36 ? 3.330 -4.487 -2.619 1.00 0.00 36 TYR A N 18
ATOM 13913 C CA . TYR A 1 36 ? 3.407 -4.506 -4.075 1.00 0.00 36 TYR A CA 18
ATOM 13914 C C . TYR A 1 36 ? 4.859 -4.495 -4.544 1.00 0.00 36 TYR A C 18
ATOM 13915 O O . TYR A 1 36 ? 5.726 -3.900 -3.903 1.00 0.00 36 TYR A O 18
ATOM 13933 N N . CYS A 1 37 ? 5.115 -5.156 -5.667 1.00 0.00 37 CYS A N 18
ATOM 13934 C CA . CYS A 1 37 ? 6.461 -5.224 -6.225 1.00 0.00 37 CYS A CA 18
ATOM 13935 C C . CYS A 1 37 ? 6.907 -3.857 -6.737 1.00 0.00 37 CYS A C 18
ATOM 13936 O O . CYS A 1 37 ? 8.006 -3.396 -6.430 1.00 0.00 37 CYS A O 18
ATOM 13943 N N . SER A 1 38 ? 6.046 -3.215 -7.519 1.00 0.00 38 SER A N 18
ATOM 13944 C CA . SER A 1 38 ? 6.352 -1.902 -8.077 1.00 0.00 38 SER A CA 18
ATOM 13945 C C . SER A 1 38 ? 5.100 -1.032 -8.136 1.00 0.00 38 SER A C 18
ATOM 13946 O O . SER A 1 38 ? 4.028 -1.433 -7.681 1.00 0.00 38 SER A O 18
ATOM 13954 N N . LEU A 1 39 ? 5.245 0.163 -8.698 1.00 0.00 39 LEU A N 18
ATOM 13955 C CA . LEU A 1 39 ? 4.127 1.093 -8.817 1.00 0.00 39 LEU A CA 18
ATOM 13956 C C . LEU A 1 39 ? 2.996 0.482 -9.639 1.00 0.00 39 LEU A C 18
ATOM 13957 O O . LEU A 1 39 ? 1.819 0.671 -9.330 1.00 0.00 39 LEU A O 18
ATOM 13973 N N . ARG A 1 40 ? 3.361 -0.251 -10.685 1.00 0.00 40 ARG A N 18
ATOM 13974 C CA . ARG A 1 40 ? 2.377 -0.890 -11.551 1.00 0.00 40 ARG A CA 18
ATOM 13975 C C . ARG A 1 40 ? 1.320 -1.619 -10.727 1.00 0.00 40 ARG A C 18
ATOM 13976 O O . ARG A 1 40 ? 0.126 -1.532 -11.013 1.00 0.00 40 ARG A O 18
ATOM 13997 N N . CYS A 1 41 ? 1.767 -2.338 -9.703 1.00 0.00 41 CYS A N 18
ATOM 13998 C CA . CYS A 1 41 ? 0.861 -3.083 -8.837 1.00 0.00 41 CYS A CA 18
ATOM 13999 C C . CYS A 1 41 ? 0.212 -2.162 -7.808 1.00 0.00 41 CYS A C 18
ATOM 14000 O O . CYS A 1 41 ? -0.972 -2.296 -7.499 1.00 0.00 41 CYS A O 18
ATOM 14007 N N . TYR A 1 42 ? 0.995 -1.228 -7.281 1.00 0.00 42 TYR A N 18
ATOM 14008 C CA . TYR A 1 42 ? 0.498 -0.286 -6.285 1.00 0.00 42 TYR A CA 18
ATOM 14009 C C . TYR A 1 42 ? -0.776 0.398 -6.771 1.00 0.00 42 TYR A C 18
ATOM 14010 O O . TYR A 1 42 ? -1.597 0.847 -5.970 1.00 0.00 42 TYR A O 18
ATOM 14028 N N . ARG A 1 43 ? -0.935 0.472 -8.088 1.00 0.00 43 ARG A N 18
ATOM 14029 C CA . ARG A 1 43 ? -2.109 1.101 -8.682 1.00 0.00 43 ARG A CA 18
ATOM 14030 C C . ARG A 1 43 ? -3.170 0.059 -9.023 1.00 0.00 43 ARG A C 18
ATOM 14031 O O . ARG A 1 43 ? -4.368 0.309 -8.886 1.00 0.00 43 ARG A O 18
ATOM 14052 N N . THR A 1 44 ? -2.721 -1.110 -9.470 1.00 0.00 44 THR A N 18
ATOM 14053 C CA . THR A 1 44 ? -3.631 -2.189 -9.833 1.00 0.00 44 THR A CA 18
ATOM 14054 C C . THR A 1 44 ? -4.298 -2.785 -8.598 1.00 0.00 44 THR A C 18
ATOM 14055 O O . THR A 1 44 ? -5.525 -2.837 -8.506 1.00 0.00 44 THR A O 18
ATOM 14066 N N . HIS A 1 45 ? -3.482 -3.234 -7.649 1.00 0.00 45 HIS A N 18
ATOM 14067 C CA . HIS A 1 45 ? -3.993 -3.825 -6.418 1.00 0.00 45 HIS A CA 18
ATOM 14068 C C . HIS A 1 45 ? -5.277 -3.130 -5.973 1.00 0.00 45 HIS A C 18
ATOM 14069 O O . HIS A 1 45 ? -6.290 -3.780 -5.719 1.00 0.00 45 HIS A O 18
ATOM 14083 N N . GLY A 1 46 ? -5.225 -1.805 -5.882 1.00 0.00 46 GLY A N 18
ATOM 14084 C CA . GLY A 1 46 ? -6.389 -1.044 -5.467 1.00 0.00 46 GLY A CA 18
ATOM 14085 C C . GLY A 1 46 ? -6.229 0.443 -5.716 1.00 0.00 46 GLY A C 18
ATOM 14086 O O . GLY A 1 46 ? -5.193 0.890 -6.208 1.00 0.00 46 GLY A O 18
ATOM 14090 N N . THR A 1 47 ? -7.259 1.213 -5.377 1.00 0.00 47 THR A N 18
ATOM 14091 C CA . THR A 1 47 ? -7.229 2.657 -5.569 1.00 0.00 47 THR A CA 18
ATOM 14092 C C . THR A 1 47 ? -7.021 3.383 -4.245 1.00 0.00 47 THR A C 18
ATOM 14093 O O . THR A 1 47 ? -7.975 3.860 -3.630 1.00 0.00 47 THR A O 18
ATOM 14104 N N . CYS A 1 48 ? -5.768 3.466 -3.812 1.00 0.00 48 CYS A N 18
ATOM 14105 C CA . CYS A 1 48 ? -5.433 4.135 -2.560 1.00 0.00 48 CYS A CA 18
ATOM 14106 C C . CYS A 1 48 ? -4.422 5.253 -2.795 1.00 0.00 48 CYS A C 18
ATOM 14107 O O . CYS A 1 48 ? -3.614 5.566 -1.921 1.00 0.00 48 CYS A O 18
ATOM 14114 N N . ALA A 1 49 ? -4.473 5.851 -3.981 1.00 0.00 49 ALA A N 18
ATOM 14115 C CA . ALA A 1 49 ? -3.564 6.935 -4.330 1.00 0.00 49 ALA A CA 18
ATOM 14116 C C . ALA A 1 49 ? -4.281 8.281 -4.311 1.00 0.00 49 ALA A C 18
ATOM 14117 O O . ALA A 1 49 ? -3.722 9.286 -3.874 1.00 0.00 49 ALA A O 18
ATOM 14124 N N . GLU A 1 50 ? -5.521 8.292 -4.789 1.00 0.00 50 GLU A N 18
ATOM 14125 C CA . GLU A 1 50 ? -6.314 9.515 -4.828 1.00 0.00 50 GLU A CA 18
ATOM 14126 C C . GLU A 1 50 ? -6.208 10.274 -3.509 1.00 0.00 50 GLU A C 18
ATOM 14127 O O . GLU A 1 50 ? -6.224 11.504 -3.485 1.00 0.00 50 GLU A O 18
ATOM 14139 N N . ASN A 1 51 ? -6.100 9.531 -2.412 1.00 0.00 51 ASN A N 18
ATOM 14140 C CA . ASN A 1 51 ? -5.993 10.133 -1.088 1.00 0.00 51 ASN A CA 18
ATOM 14141 C C . ASN A 1 51 ? -4.694 9.717 -0.405 1.00 0.00 51 ASN A C 18
ATOM 14142 O O . ASN A 1 51 ? -4.680 9.390 0.782 1.00 0.00 51 ASN A O 18
ATOM 14153 N N . PHE A 1 52 ? -3.602 9.733 -1.163 1.00 0.00 52 PHE A N 18
ATOM 14154 C CA . PHE A 1 52 ? -2.297 9.358 -0.632 1.00 0.00 52 PHE A CA 18
ATOM 14155 C C . PHE A 1 52 ? -1.358 10.560 -0.595 1.00 0.00 52 PHE A C 18
ATOM 14156 O O . PHE A 1 52 ? -0.776 10.876 0.443 1.00 0.00 52 PHE A O 18
ATOM 14173 N N . TYR A 1 53 ? -1.216 11.227 -1.735 1.00 0.00 53 TYR A N 18
ATOM 14174 C CA . TYR A 1 53 ? -0.346 12.393 -1.836 1.00 0.00 53 TYR A CA 18
ATOM 14175 C C . TYR A 1 53 ? -1.084 13.660 -1.415 1.00 0.00 53 TYR A C 18
ATOM 14176 O O . TYR A 1 53 ? -1.801 14.267 -2.210 1.00 0.00 53 TYR A O 18
ATOM 14194 N N . SER A 1 54 ? -0.900 14.055 -0.159 1.00 0.00 54 SER A N 18
ATOM 14195 C CA . SER A 1 54 ? -1.550 15.249 0.369 1.00 0.00 54 SER A CA 18
ATOM 14196 C C . SER A 1 54 ? -2.932 15.435 -0.250 1.00 0.00 54 SER A C 18
ATOM 14197 O O . SER A 1 54 ? -3.268 16.516 -0.731 1.00 0.00 54 SER A O 18
ATOM 14205 N N . GLY A 1 55 ? -3.729 14.371 -0.235 1.00 0.00 55 GLY A N 18
ATOM 14206 C CA . GLY A 1 55 ? -5.065 14.436 -0.798 1.00 0.00 55 GLY A CA 18
ATOM 14207 C C . GLY A 1 55 ? -6.095 14.909 0.209 1.00 0.00 55 GLY A C 18
ATOM 14208 O O . GLY A 1 55 ? -6.346 14.259 1.224 1.00 0.00 55 GLY A O 18
ATOM 14212 N N . PRO A 1 56 ? -6.712 16.067 -0.069 1.00 0.00 56 PRO A N 18
ATOM 14213 C CA . PRO A 1 56 ? -7.730 16.652 0.808 1.00 0.00 56 PRO A CA 18
ATOM 14214 C C . PRO A 1 56 ? -9.026 15.850 0.808 1.00 0.00 56 PRO A C 18
ATOM 14215 O O . PRO A 1 56 ? -9.099 14.770 0.220 1.00 0.00 56 PRO A O 18
ATOM 14226 N N . SER A 1 57 ? -10.048 16.384 1.470 1.00 0.00 57 SER A N 18
ATOM 14227 C CA . SER A 1 57 ? -11.341 15.715 1.548 1.00 0.00 57 SER A CA 18
ATOM 14228 C C . SER A 1 57 ? -12.194 16.035 0.324 1.00 0.00 57 SER A C 18
ATOM 14229 O O . SER A 1 57 ? -13.377 16.353 0.443 1.00 0.00 57 SER A O 18
ATOM 14237 N N . SER A 1 58 ? -11.583 15.948 -0.854 1.00 0.00 58 SER A N 18
ATOM 14238 C CA . SER A 1 58 ? -12.283 16.232 -2.101 1.00 0.00 58 SER A CA 18
ATOM 14239 C C . SER A 1 58 ? -12.660 14.940 -2.819 1.00 0.00 58 SER A C 18
ATOM 14240 O O . SER A 1 58 ? -11.833 14.043 -2.980 1.00 0.00 58 SER A O 18
ATOM 14248 N N . GLY A 1 59 ? -13.915 14.853 -3.248 1.00 0.00 59 GLY A N 18
ATOM 14249 C CA . GLY A 1 59 ? -14.381 13.667 -3.944 1.00 0.00 59 GLY A CA 18
ATOM 14250 C C . GLY A 1 59 ? -15.758 13.229 -3.485 1.00 0.00 59 GLY A C 18
ATOM 14251 O O . GLY A 1 59 ? -16.483 14.039 -2.909 1.00 0.00 59 GLY A O 18
ATOM 14257 N N . GLY A 1 1 ? 8.188 -10.793 10.663 1.00 0.00 1 GLY A N 19
ATOM 14258 C CA . GLY A 1 1 ? 8.358 -10.649 12.097 1.00 0.00 1 GLY A CA 19
ATOM 14259 C C . GLY A 1 1 ? 9.812 -10.719 12.518 1.00 0.00 1 GLY A C 19
ATOM 14260 O O . GLY A 1 1 ? 10.559 -11.582 12.055 1.00 0.00 1 GLY A O 19
ATOM 14264 N N . SER A 1 2 ? 10.216 -9.809 13.398 1.00 0.00 2 SER A N 19
ATOM 14265 C CA . SER A 1 2 ? 11.592 -9.768 13.878 1.00 0.00 2 SER A CA 19
ATOM 14266 C C . SER A 1 2 ? 11.692 -8.972 15.176 1.00 0.00 2 SER A C 19
ATOM 14267 O O . SER A 1 2 ? 11.230 -7.833 15.256 1.00 0.00 2 SER A O 19
ATOM 14275 N N . SER A 1 3 ? 12.298 -9.580 16.191 1.00 0.00 3 SER A N 19
ATOM 14276 C CA . SER A 1 3 ? 12.455 -8.931 17.487 1.00 0.00 3 SER A CA 19
ATOM 14277 C C . SER A 1 3 ? 12.878 -7.475 17.318 1.00 0.00 3 SER A C 19
ATOM 14278 O O . SER A 1 3 ? 13.405 -7.087 16.276 1.00 0.00 3 SER A O 19
ATOM 14286 N N . GLY A 1 4 ? 12.644 -6.672 18.352 1.00 0.00 4 GLY A N 19
ATOM 14287 C CA . GLY A 1 4 ? 13.007 -5.268 18.299 1.00 0.00 4 GLY A CA 19
ATOM 14288 C C . GLY A 1 4 ? 11.890 -4.401 17.753 1.00 0.00 4 GLY A C 19
ATOM 14289 O O . GLY A 1 4 ? 11.317 -3.587 18.477 1.00 0.00 4 GLY A O 19
ATOM 14293 N N . SER A 1 5 ? 11.581 -4.574 16.472 1.00 0.00 5 SER A N 19
ATOM 14294 C CA . SER A 1 5 ? 10.529 -3.796 15.828 1.00 0.00 5 SER A CA 19
ATOM 14295 C C . SER A 1 5 ? 10.963 -2.346 15.639 1.00 0.00 5 SER A C 19
ATOM 14296 O O . SER A 1 5 ? 10.184 -1.419 15.862 1.00 0.00 5 SER A O 19
ATOM 14304 N N . SER A 1 6 ? 12.212 -2.158 15.227 1.00 0.00 6 SER A N 19
ATOM 14305 C CA . SER A 1 6 ? 12.753 -0.821 15.012 1.00 0.00 6 SER A CA 19
ATOM 14306 C C . SER A 1 6 ? 13.883 -0.850 13.988 1.00 0.00 6 SER A C 19
ATOM 14307 O O . SER A 1 6 ? 14.858 -1.585 14.143 1.00 0.00 6 SER A O 19
ATOM 14315 N N . GLY A 1 7 ? 13.744 -0.045 12.939 1.00 0.00 7 GLY A N 19
ATOM 14316 C CA . GLY A 1 7 ? 14.760 0.007 11.903 1.00 0.00 7 GLY A CA 19
ATOM 14317 C C . GLY A 1 7 ? 14.166 0.001 10.509 1.00 0.00 7 GLY A C 19
ATOM 14318 O O . GLY A 1 7 ? 13.547 0.977 10.086 1.00 0.00 7 GLY A O 19
ATOM 14322 N N . MET A 1 8 ? 14.357 -1.101 9.791 1.00 0.00 8 MET A N 19
ATOM 14323 C CA . MET A 1 8 ? 13.836 -1.229 8.435 1.00 0.00 8 MET A CA 19
ATOM 14324 C C . MET A 1 8 ? 12.614 -2.141 8.406 1.00 0.00 8 MET A C 19
ATOM 14325 O O . MET A 1 8 ? 12.538 -3.115 9.154 1.00 0.00 8 MET A O 19
ATOM 14339 N N . GLU A 1 9 ? 11.660 -1.818 7.537 1.00 0.00 9 GLU A N 19
ATOM 14340 C CA . GLU A 1 9 ? 10.441 -2.609 7.413 1.00 0.00 9 GLU A CA 19
ATOM 14341 C C . GLU A 1 9 ? 10.649 -3.782 6.460 1.00 0.00 9 GLU A C 19
ATOM 14342 O O . GLU A 1 9 ? 11.305 -3.665 5.424 1.00 0.00 9 GLU A O 19
ATOM 14354 N N . PRO A 1 10 ? 10.077 -4.942 6.816 1.00 0.00 10 PRO A N 19
ATOM 14355 C CA . PRO A 1 10 ? 10.184 -6.159 6.006 1.00 0.00 10 PRO A CA 19
ATOM 14356 C C . PRO A 1 10 ? 9.399 -6.059 4.702 1.00 0.00 10 PRO A C 19
ATOM 14357 O O . PRO A 1 10 ? 8.702 -5.075 4.461 1.00 0.00 10 PRO A O 19
ATOM 14368 N N . ALA A 1 11 ? 9.518 -7.085 3.865 1.00 0.00 11 ALA A N 19
ATOM 14369 C CA . ALA A 1 11 ? 8.817 -7.113 2.588 1.00 0.00 11 ALA A CA 19
ATOM 14370 C C . ALA A 1 11 ? 7.934 -8.351 2.473 1.00 0.00 11 ALA A C 19
ATOM 14371 O O . ALA A 1 11 ? 8.087 -9.307 3.232 1.00 0.00 11 ALA A O 19
ATOM 14378 N N . GLY A 1 12 ? 7.008 -8.326 1.519 1.00 0.00 12 GLY A N 19
ATOM 14379 C CA . GLY A 1 12 ? 6.114 -9.452 1.323 1.00 0.00 12 GLY A CA 19
ATOM 14380 C C . GLY A 1 12 ? 5.938 -9.806 -0.140 1.00 0.00 12 GLY A C 19
ATOM 14381 O O . GLY A 1 12 ? 6.184 -8.992 -1.031 1.00 0.00 12 GLY A O 19
ATOM 14385 N N . PRO A 1 13 ? 5.503 -11.046 -0.405 1.00 0.00 13 PRO A N 19
ATOM 14386 C CA . PRO A 1 13 ? 5.286 -11.535 -1.770 1.00 0.00 13 PRO A CA 19
ATOM 14387 C C . PRO A 1 13 ? 4.091 -10.867 -2.441 1.00 0.00 13 PRO A C 19
ATOM 14388 O O . PRO A 1 13 ? 2.943 -11.097 -2.059 1.00 0.00 13 PRO A O 19
ATOM 14399 N N . CYS A 1 14 ? 4.367 -10.039 -3.444 1.00 0.00 14 CYS A N 19
ATOM 14400 C CA . CYS A 1 14 ? 3.314 -9.338 -4.169 1.00 0.00 14 CYS A CA 19
ATOM 14401 C C . CYS A 1 14 ? 2.310 -10.324 -4.759 1.00 0.00 14 CYS A C 19
ATOM 14402 O O . CYS A 1 14 ? 2.489 -10.818 -5.871 1.00 0.00 14 CYS A O 19
ATOM 14409 N N . GLY A 1 15 ? 1.252 -10.606 -4.005 1.00 0.00 15 GLY A N 19
ATOM 14410 C CA . GLY A 1 15 ? 0.235 -11.531 -4.469 1.00 0.00 15 GLY A CA 19
ATOM 14411 C C . GLY A 1 15 ? -0.526 -11.002 -5.669 1.00 0.00 15 GLY A C 19
ATOM 14412 O O . GLY A 1 15 ? -0.900 -11.763 -6.561 1.00 0.00 15 GLY A O 19
ATOM 14416 N N . PHE A 1 16 ? -0.757 -9.693 -5.691 1.00 0.00 16 PHE A N 19
ATOM 14417 C CA . PHE A 1 16 ? -1.481 -9.063 -6.788 1.00 0.00 16 PHE A CA 19
ATOM 14418 C C . PHE A 1 16 ? -0.992 -9.589 -8.135 1.00 0.00 16 PHE A C 19
ATOM 14419 O O . PHE A 1 16 ? -1.765 -9.705 -9.087 1.00 0.00 16 PHE A O 19
ATOM 14436 N N . CYS A 1 17 ? 0.297 -9.904 -8.207 1.00 0.00 17 CYS A N 19
ATOM 14437 C CA . CYS A 1 17 ? 0.891 -10.416 -9.436 1.00 0.00 17 CYS A CA 19
ATOM 14438 C C . CYS A 1 17 ? 0.429 -11.844 -9.710 1.00 0.00 17 CYS A C 19
ATOM 14439 O O . CYS A 1 17 ? 0.019 -12.575 -8.808 1.00 0.00 17 CYS A O 19
ATOM 14446 N N . PRO A 1 18 ? 0.494 -12.253 -10.986 1.00 0.00 18 PRO A N 19
ATOM 14447 C CA . PRO A 1 18 ? 0.087 -13.596 -11.409 1.00 0.00 18 PRO A CA 19
ATOM 14448 C C . PRO A 1 18 ? 1.043 -14.675 -10.912 1.00 0.00 18 PRO A C 19
ATOM 14449 O O . PRO A 1 18 ? 2.201 -14.397 -10.604 1.00 0.00 18 PRO A O 19
ATOM 14460 N N . ALA A 1 19 ? 0.549 -15.907 -10.836 1.00 0.00 19 ALA A N 19
ATOM 14461 C CA . ALA A 1 19 ? 1.360 -17.028 -10.378 1.00 0.00 19 ALA A CA 19
ATOM 14462 C C . ALA A 1 19 ? 2.724 -17.033 -11.060 1.00 0.00 19 ALA A C 19
ATOM 14463 O O . ALA A 1 19 ? 2.846 -16.673 -12.231 1.00 0.00 19 ALA A O 19
ATOM 14470 N N . GLY A 1 20 ? 3.750 -17.443 -10.320 1.00 0.00 20 GLY A N 19
ATOM 14471 C CA . GLY A 1 20 ? 5.092 -17.486 -10.870 1.00 0.00 20 GLY A CA 19
ATOM 14472 C C . GLY A 1 20 ? 5.765 -16.128 -10.863 1.00 0.00 20 GLY A C 19
ATOM 14473 O O . GLY A 1 20 ? 6.856 -15.973 -10.315 1.00 0.00 20 GLY A O 19
ATOM 14477 N N . GLU A 1 21 ? 5.115 -15.144 -11.475 1.00 0.00 21 GLU A N 19
ATOM 14478 C CA . GLU A 1 21 ? 5.661 -13.793 -11.539 1.00 0.00 21 GLU A CA 19
ATOM 14479 C C . GLU A 1 21 ? 5.821 -13.204 -10.140 1.00 0.00 21 GLU A C 19
ATOM 14480 O O . GLU A 1 21 ? 6.415 -12.140 -9.967 1.00 0.00 21 GLU A O 19
ATOM 14492 N N . VAL A 1 22 ? 5.286 -13.905 -9.145 1.00 0.00 22 VAL A N 19
ATOM 14493 C CA . VAL A 1 22 ? 5.370 -13.453 -7.761 1.00 0.00 22 VAL A CA 19
ATOM 14494 C C . VAL A 1 22 ? 6.702 -12.764 -7.487 1.00 0.00 22 VAL A C 19
ATOM 14495 O O . VAL A 1 22 ? 7.764 -13.368 -7.631 1.00 0.00 22 VAL A O 19
ATOM 14508 N N . GLN A 1 23 ? 6.636 -11.497 -7.092 1.00 0.00 23 GLN A N 19
ATOM 14509 C CA . GLN A 1 23 ? 7.839 -10.726 -6.798 1.00 0.00 23 GLN A CA 19
ATOM 14510 C C . GLN A 1 23 ? 7.839 -10.250 -5.349 1.00 0.00 23 GLN A C 19
ATOM 14511 O O . GLN A 1 23 ? 6.791 -10.049 -4.736 1.00 0.00 23 GLN A O 19
ATOM 14525 N N . PRO A 1 24 ? 9.043 -10.066 -4.787 1.00 0.00 24 PRO A N 19
ATOM 14526 C CA . PRO A 1 24 ? 9.209 -9.611 -3.403 1.00 0.00 24 PRO A CA 19
ATOM 14527 C C . PRO A 1 24 ? 8.791 -8.157 -3.217 1.00 0.00 24 PRO A C 19
ATOM 14528 O O . PRO A 1 24 ? 9.577 -7.240 -3.449 1.00 0.00 24 PRO A O 19
ATOM 14539 N N . ALA A 1 25 ? 7.547 -7.954 -2.794 1.00 0.00 25 ALA A N 19
ATOM 14540 C CA . ALA A 1 25 ? 7.025 -6.611 -2.574 1.00 0.00 25 ALA A CA 19
ATOM 14541 C C . ALA A 1 25 ? 7.906 -5.832 -1.603 1.00 0.00 25 ALA A C 19
ATOM 14542 O O . ALA A 1 25 ? 7.746 -5.933 -0.387 1.00 0.00 25 ALA A O 19
ATOM 14549 N N . ARG A 1 26 ? 8.837 -5.056 -2.149 1.00 0.00 26 ARG A N 19
ATOM 14550 C CA . ARG A 1 26 ? 9.745 -4.261 -1.330 1.00 0.00 26 ARG A CA 19
ATOM 14551 C C . ARG A 1 26 ? 8.997 -3.129 -0.632 1.00 0.00 26 ARG A C 19
ATOM 14552 O O . ARG A 1 26 ? 9.377 -2.700 0.458 1.00 0.00 26 ARG A O 19
ATOM 14573 N N . TYR A 1 27 ? 7.934 -2.649 -1.267 1.00 0.00 27 TYR A N 19
ATOM 14574 C CA . TYR A 1 27 ? 7.135 -1.564 -0.709 1.00 0.00 27 TYR A CA 19
ATOM 14575 C C . TYR A 1 27 ? 5.768 -2.070 -0.260 1.00 0.00 27 TYR A C 19
ATOM 14576 O O . TYR A 1 27 ? 5.491 -3.270 -0.302 1.00 0.00 27 TYR A O 19
ATOM 14594 N N . THR A 1 28 ? 4.914 -1.146 0.169 1.00 0.00 28 THR A N 19
ATOM 14595 C CA . THR A 1 28 ? 3.575 -1.497 0.627 1.00 0.00 28 THR A CA 19
ATOM 14596 C C . THR A 1 28 ? 2.685 -0.262 0.719 1.00 0.00 28 THR A C 19
ATOM 14597 O O . THR A 1 28 ? 3.157 0.835 1.019 1.00 0.00 28 THR A O 19
ATOM 14608 N N . CYS A 1 29 ? 1.395 -0.448 0.459 1.00 0.00 29 CYS A N 19
ATOM 14609 C CA . CYS A 1 29 ? 0.438 0.650 0.513 1.00 0.00 29 CYS A CA 19
ATOM 14610 C C . CYS A 1 29 ? 0.317 1.198 1.932 1.00 0.00 29 CYS A C 19
ATOM 14611 O O . CYS A 1 29 ? -0.104 0.504 2.858 1.00 0.00 29 CYS A O 19
ATOM 14618 N N . PRO A 1 30 ? 0.695 2.473 2.108 1.00 0.00 30 PRO A N 19
ATOM 14619 C CA . PRO A 1 30 ? 0.638 3.142 3.411 1.00 0.00 30 PRO A CA 19
ATOM 14620 C C . PRO A 1 30 ? -0.794 3.401 3.867 1.00 0.00 30 PRO A C 19
ATOM 14621 O O . PRO A 1 30 ? -1.023 4.082 4.867 1.00 0.00 30 PRO A O 19
ATOM 14632 N N . ARG A 1 31 ? -1.753 2.853 3.129 1.00 0.00 31 ARG A N 19
ATOM 14633 C CA . ARG A 1 31 ? -3.163 3.025 3.459 1.00 0.00 31 ARG A CA 19
ATOM 14634 C C . ARG A 1 31 ? -3.821 1.680 3.753 1.00 0.00 31 ARG A C 19
ATOM 14635 O O . ARG A 1 31 ? -4.591 1.548 4.705 1.00 0.00 31 ARG A O 19
ATOM 14656 N N . CYS A 1 32 ? -3.513 0.684 2.929 1.00 0.00 32 CYS A N 19
ATOM 14657 C CA . CYS A 1 32 ? -4.075 -0.651 3.099 1.00 0.00 32 CYS A CA 19
ATOM 14658 C C . CYS A 1 32 ? -2.968 -1.695 3.214 1.00 0.00 32 CYS A C 19
ATOM 14659 O O . CYS A 1 32 ? -3.168 -2.864 2.887 1.00 0.00 32 CYS A O 19
ATOM 14666 N N . ASN A 1 33 ? -1.801 -1.264 3.682 1.00 0.00 33 ASN A N 19
ATOM 14667 C CA . ASN A 1 33 ? -0.663 -2.162 3.841 1.00 0.00 33 ASN A CA 19
ATOM 14668 C C . ASN A 1 33 ? -0.658 -3.231 2.752 1.00 0.00 33 ASN A C 19
ATOM 14669 O O . ASN A 1 33 ? -0.626 -4.427 3.043 1.00 0.00 33 ASN A O 19
ATOM 14680 N N . ALA A 1 34 ? -0.688 -2.792 1.499 1.00 0.00 34 ALA A N 19
ATOM 14681 C CA . ALA A 1 34 ? -0.684 -3.711 0.367 1.00 0.00 34 ALA A CA 19
ATOM 14682 C C . ALA A 1 34 ? 0.717 -3.854 -0.219 1.00 0.00 34 ALA A C 19
ATOM 14683 O O . ALA A 1 34 ? 1.248 -2.941 -0.852 1.00 0.00 34 ALA A O 19
ATOM 14690 N N . PRO A 1 35 ? 1.332 -5.026 -0.004 1.00 0.00 35 PRO A N 19
ATOM 14691 C CA . PRO A 1 35 ? 2.680 -5.317 -0.502 1.00 0.00 35 PRO A CA 19
ATOM 14692 C C . PRO A 1 35 ? 2.717 -5.463 -2.020 1.00 0.00 35 PRO A C 19
ATOM 14693 O O . PRO A 1 35 ? 2.341 -6.503 -2.562 1.00 0.00 35 PRO A O 19
ATOM 14704 N N . TYR A 1 36 ? 3.174 -4.418 -2.699 1.00 0.00 36 TYR A N 19
ATOM 14705 C CA . TYR A 1 36 ? 3.259 -4.430 -4.155 1.00 0.00 36 TYR A CA 19
ATOM 14706 C C . TYR A 1 36 ? 4.712 -4.483 -4.615 1.00 0.00 36 TYR A C 19
ATOM 14707 O O . TYR A 1 36 ? 5.595 -3.889 -3.995 1.00 0.00 36 TYR A O 19
ATOM 14725 N N . CYS A 1 37 ? 4.954 -5.197 -5.709 1.00 0.00 37 CYS A N 19
ATOM 14726 C CA . CYS A 1 37 ? 6.299 -5.329 -6.256 1.00 0.00 37 CYS A CA 19
ATOM 14727 C C . CYS A 1 37 ? 6.798 -3.994 -6.801 1.00 0.00 37 CYS A C 19
ATOM 14728 O O . CYS A 1 37 ? 7.945 -3.608 -6.573 1.00 0.00 37 CYS A O 19
ATOM 14735 N N . SER A 1 38 ? 5.928 -3.293 -7.521 1.00 0.00 38 SER A N 19
ATOM 14736 C CA . SER A 1 38 ? 6.281 -2.002 -8.102 1.00 0.00 38 SER A CA 19
ATOM 14737 C C . SER A 1 38 ? 5.061 -1.089 -8.178 1.00 0.00 38 SER A C 19
ATOM 14738 O O . SER A 1 38 ? 3.941 -1.504 -7.878 1.00 0.00 38 SER A O 19
ATOM 14746 N N . LEU A 1 39 ? 5.287 0.156 -8.580 1.00 0.00 39 LEU A N 19
ATOM 14747 C CA . LEU A 1 39 ? 4.207 1.130 -8.696 1.00 0.00 39 LEU A CA 19
ATOM 14748 C C . LEU A 1 39 ? 3.032 0.550 -9.477 1.00 0.00 39 LEU A C 19
ATOM 14749 O O . LEU A 1 39 ? 1.878 0.682 -9.070 1.00 0.00 39 LEU A O 19
ATOM 14765 N N . ARG A 1 40 ? 3.334 -0.093 -10.600 1.00 0.00 40 ARG A N 19
ATOM 14766 C CA . ARG A 1 40 ? 2.304 -0.695 -11.437 1.00 0.00 40 ARG A CA 19
ATOM 14767 C C . ARG A 1 40 ? 1.227 -1.357 -10.583 1.00 0.00 40 ARG A C 19
ATOM 14768 O O . ARG A 1 40 ? 0.041 -1.054 -10.714 1.00 0.00 40 ARG A O 19
ATOM 14789 N N . CYS A 1 41 ? 1.648 -2.263 -9.707 1.00 0.00 41 CYS A N 19
ATOM 14790 C CA . CYS A 1 41 ? 0.722 -2.970 -8.831 1.00 0.00 41 CYS A CA 19
ATOM 14791 C C . CYS A 1 41 ? 0.145 -2.029 -7.777 1.00 0.00 41 CYS A C 19
ATOM 14792 O O . CYS A 1 41 ? -1.059 -2.031 -7.520 1.00 0.00 41 CYS A O 19
ATOM 14799 N N . TYR A 1 42 ? 1.013 -1.228 -7.170 1.00 0.00 42 TYR A N 19
ATOM 14800 C CA . TYR A 1 42 ? 0.592 -0.283 -6.142 1.00 0.00 42 TYR A CA 19
ATOM 14801 C C . TYR A 1 42 ? -0.644 0.492 -6.588 1.00 0.00 42 TYR A C 19
ATOM 14802 O O . TYR A 1 42 ? -1.421 0.972 -5.763 1.00 0.00 42 TYR A O 19
ATOM 14820 N N . ARG A 1 43 ? -0.818 0.610 -7.900 1.00 0.00 43 ARG A N 19
ATOM 14821 C CA . ARG A 1 43 ? -1.958 1.328 -8.458 1.00 0.00 43 ARG A CA 19
ATOM 14822 C C . ARG A 1 43 ? -3.081 0.362 -8.827 1.00 0.00 43 ARG A C 19
ATOM 14823 O O . ARG A 1 43 ? -4.260 0.663 -8.639 1.00 0.00 43 ARG A O 19
ATOM 14844 N N . THR A 1 44 ? -2.706 -0.800 -9.353 1.00 0.00 44 THR A N 19
ATOM 14845 C CA . THR A 1 44 ? -3.680 -1.809 -9.749 1.00 0.00 44 THR A CA 19
ATOM 14846 C C . THR A 1 44 ? -4.364 -2.421 -8.532 1.00 0.00 44 THR A C 19
ATOM 14847 O O . THR A 1 44 ? -5.592 -2.422 -8.433 1.00 0.00 44 THR A O 19
ATOM 14858 N N . HIS A 1 45 ? -3.563 -2.940 -7.607 1.00 0.00 45 HIS A N 19
ATOM 14859 C CA . HIS A 1 45 ? -4.093 -3.554 -6.395 1.00 0.00 45 HIS A CA 19
ATOM 14860 C C . HIS A 1 45 ? -5.318 -2.797 -5.893 1.00 0.00 45 HIS A C 19
ATOM 14861 O O . HIS A 1 45 ? -6.387 -3.378 -5.709 1.00 0.00 45 HIS A O 19
ATOM 14875 N N . GLY A 1 46 ? -5.155 -1.496 -5.673 1.00 0.00 46 GLY A N 19
ATOM 14876 C CA . GLY A 1 46 ? -6.256 -0.681 -5.194 1.00 0.00 46 GLY A CA 19
ATOM 14877 C C . GLY A 1 46 ? -6.090 0.784 -5.547 1.00 0.00 46 GLY A C 19
ATOM 14878 O O . GLY A 1 46 ? -4.985 1.238 -5.845 1.00 0.00 46 GLY A O 19
ATOM 14882 N N . THR A 1 47 ? -7.192 1.527 -5.517 1.00 0.00 47 THR A N 19
ATOM 14883 C CA . THR A 1 47 ? -7.165 2.948 -5.839 1.00 0.00 47 THR A CA 19
ATOM 14884 C C . THR A 1 47 ? -6.988 3.793 -4.583 1.00 0.00 47 THR A C 19
ATOM 14885 O O . THR A 1 47 ? -7.615 4.843 -4.435 1.00 0.00 47 THR A O 19
ATOM 14896 N N . CYS A 1 48 ? -6.129 3.331 -3.681 1.00 0.00 48 CYS A N 19
ATOM 14897 C CA . CYS A 1 48 ? -5.869 4.044 -2.436 1.00 0.00 48 CYS A CA 19
ATOM 14898 C C . CYS A 1 48 ? -5.063 5.314 -2.696 1.00 0.00 48 CYS A C 19
ATOM 14899 O O . CYS A 1 48 ? -5.255 6.331 -2.030 1.00 0.00 48 CYS A O 19
ATOM 14906 N N . ALA A 1 49 ? -4.160 5.247 -3.669 1.00 0.00 49 ALA A N 19
ATOM 14907 C CA . ALA A 1 49 ? -3.327 6.390 -4.019 1.00 0.00 49 ALA A CA 19
ATOM 14908 C C . ALA A 1 49 ? -4.176 7.557 -4.513 1.00 0.00 49 ALA A C 19
ATOM 14909 O O . ALA A 1 49 ? -3.929 8.709 -4.158 1.00 0.00 49 ALA A O 19
ATOM 14916 N N . GLU A 1 50 ? -5.175 7.250 -5.334 1.00 0.00 50 GLU A N 19
ATOM 14917 C CA . GLU A 1 50 ? -6.058 8.275 -5.878 1.00 0.00 50 GLU A CA 19
ATOM 14918 C C . GLU A 1 50 ? -6.644 9.136 -4.762 1.00 0.00 50 GLU A C 19
ATOM 14919 O O . GLU A 1 50 ? -6.744 10.355 -4.892 1.00 0.00 50 GLU A O 19
ATOM 14931 N N . ASN A 1 51 ? -7.031 8.491 -3.666 1.00 0.00 51 ASN A N 19
ATOM 14932 C CA . ASN A 1 51 ? -7.608 9.196 -2.528 1.00 0.00 51 ASN A CA 19
ATOM 14933 C C . ASN A 1 51 ? -6.611 9.277 -1.375 1.00 0.00 51 ASN A C 19
ATOM 14934 O O . ASN A 1 51 ? -6.986 9.169 -0.208 1.00 0.00 51 ASN A O 19
ATOM 14945 N N . PHE A 1 52 ? -5.340 9.467 -1.712 1.00 0.00 52 PHE A N 19
ATOM 14946 C CA . PHE A 1 52 ? -4.289 9.562 -0.706 1.00 0.00 52 PHE A CA 19
ATOM 14947 C C . PHE A 1 52 ? -3.666 10.955 -0.699 1.00 0.00 52 PHE A C 19
ATOM 14948 O O . PHE A 1 52 ? -3.557 11.594 0.347 1.00 0.00 52 PHE A O 19
ATOM 14965 N N . TYR A 1 53 ? -3.258 11.419 -1.875 1.00 0.00 53 TYR A N 19
ATOM 14966 C CA . TYR A 1 53 ? -2.643 12.734 -2.006 1.00 0.00 53 TYR A CA 19
ATOM 14967 C C . TYR A 1 53 ? -3.705 13.825 -2.106 1.00 0.00 53 TYR A C 19
ATOM 14968 O O . TYR A 1 53 ? -4.477 13.869 -3.063 1.00 0.00 53 TYR A O 19
ATOM 14986 N N . SER A 1 54 ? -3.736 14.705 -1.110 1.00 0.00 54 SER A N 19
ATOM 14987 C CA . SER A 1 54 ? -4.705 15.794 -1.082 1.00 0.00 54 SER A CA 19
ATOM 14988 C C . SER A 1 54 ? -4.679 16.577 -2.392 1.00 0.00 54 SER A C 19
ATOM 14989 O O . SER A 1 54 ? -3.648 16.662 -3.057 1.00 0.00 54 SER A O 19
ATOM 14997 N N . GLY A 1 55 ? -5.824 17.148 -2.755 1.00 0.00 55 GLY A N 19
ATOM 14998 C CA . GLY A 1 55 ? -5.912 17.916 -3.983 1.00 0.00 55 GLY A CA 19
ATOM 14999 C C . GLY A 1 55 ? -6.215 19.380 -3.731 1.00 0.00 55 GLY A C 19
ATOM 15000 O O . GLY A 1 55 ? -5.444 20.094 -3.089 1.00 0.00 55 GLY A O 19
ATOM 15004 N N . PRO A 1 56 ? -7.363 19.848 -4.245 1.00 0.00 56 PRO A N 19
ATOM 15005 C CA . PRO A 1 56 ? -7.791 21.240 -4.085 1.00 0.00 56 PRO A CA 19
ATOM 15006 C C . PRO A 1 56 ? -8.189 21.564 -2.649 1.00 0.00 56 PRO A C 19
ATOM 15007 O O . PRO A 1 56 ? -9.355 21.441 -2.275 1.00 0.00 56 PRO A O 19
ATOM 15018 N N . SER A 1 57 ? -7.212 21.978 -1.849 1.00 0.00 57 SER A N 19
ATOM 15019 C CA . SER A 1 57 ? -7.459 22.317 -0.452 1.00 0.00 57 SER A CA 19
ATOM 15020 C C . SER A 1 57 ? -8.270 23.604 -0.340 1.00 0.00 57 SER A C 19
ATOM 15021 O O . SER A 1 57 ? -9.295 23.648 0.339 1.00 0.00 57 SER A O 19
ATOM 15029 N N . SER A 1 58 ? -7.801 24.651 -1.012 1.00 0.00 58 SER A N 19
ATOM 15030 C CA . SER A 1 58 ? -8.479 25.942 -0.986 1.00 0.00 58 SER A CA 19
ATOM 15031 C C . SER A 1 58 ? -8.688 26.417 0.448 1.00 0.00 58 SER A C 19
ATOM 15032 O O . SER A 1 58 ? -9.751 26.928 0.796 1.00 0.00 58 SER A O 19
ATOM 15040 N N . GLY A 1 59 ? -7.663 26.244 1.277 1.00 0.00 59 GLY A N 19
ATOM 15041 C CA . GLY A 1 59 ? -7.752 26.660 2.665 1.00 0.00 59 GLY A CA 19
ATOM 15042 C C . GLY A 1 59 ? -6.846 25.852 3.572 1.00 0.00 59 GLY A C 19
ATOM 15043 O O . GLY A 1 59 ? -5.979 25.138 3.070 1.00 0.00 59 GLY A O 19
ATOM 15049 N N . GLY A 1 1 ? 20.347 -19.098 18.501 1.00 0.00 1 GLY A N 20
ATOM 15050 C CA . GLY A 1 1 ? 19.202 -18.309 18.917 1.00 0.00 1 GLY A CA 20
ATOM 15051 C C . GLY A 1 1 ? 19.222 -16.908 18.338 1.00 0.00 1 GLY A C 20
ATOM 15052 O O . GLY A 1 1 ? 20.164 -16.530 17.641 1.00 0.00 1 GLY A O 20
ATOM 15056 N N . SER A 1 2 ? 18.179 -16.136 18.624 1.00 0.00 2 SER A N 20
ATOM 15057 C CA . SER A 1 2 ? 18.077 -14.771 18.122 1.00 0.00 2 SER A CA 20
ATOM 15058 C C . SER A 1 2 ? 17.206 -13.918 19.039 1.00 0.00 2 SER A C 20
ATOM 15059 O O . SER A 1 2 ? 16.016 -14.185 19.208 1.00 0.00 2 SER A O 20
ATOM 15067 N N . SER A 1 3 ? 17.807 -12.890 19.630 1.00 0.00 3 SER A N 20
ATOM 15068 C CA . SER A 1 3 ? 17.088 -12.000 20.533 1.00 0.00 3 SER A CA 20
ATOM 15069 C C . SER A 1 3 ? 17.188 -10.552 20.062 1.00 0.00 3 SER A C 20
ATOM 15070 O O . SER A 1 3 ? 18.223 -9.905 20.222 1.00 0.00 3 SER A O 20
ATOM 15078 N N . GLY A 1 4 ? 16.104 -10.049 19.479 1.00 0.00 4 GLY A N 20
ATOM 15079 C CA . GLY A 1 4 ? 16.089 -8.682 18.993 1.00 0.00 4 GLY A CA 20
ATOM 15080 C C . GLY A 1 4 ? 15.799 -8.598 17.508 1.00 0.00 4 GLY A C 20
ATOM 15081 O O . GLY A 1 4 ? 16.478 -7.879 16.775 1.00 0.00 4 GLY A O 20
ATOM 15085 N N . SER A 1 5 ? 14.787 -9.335 17.062 1.00 0.00 5 SER A N 20
ATOM 15086 C CA . SER A 1 5 ? 14.411 -9.345 15.652 1.00 0.00 5 SER A CA 20
ATOM 15087 C C . SER A 1 5 ? 13.331 -8.305 15.371 1.00 0.00 5 SER A C 20
ATOM 15088 O O . SER A 1 5 ? 12.145 -8.627 15.306 1.00 0.00 5 SER A O 20
ATOM 15096 N N . SER A 1 6 ? 13.752 -7.055 15.205 1.00 0.00 6 SER A N 20
ATOM 15097 C CA . SER A 1 6 ? 12.822 -5.965 14.934 1.00 0.00 6 SER A CA 20
ATOM 15098 C C . SER A 1 6 ? 13.540 -4.787 14.282 1.00 0.00 6 SER A C 20
ATOM 15099 O O . SER A 1 6 ? 14.754 -4.818 14.084 1.00 0.00 6 SER A O 20
ATOM 15107 N N . GLY A 1 7 ? 12.779 -3.748 13.951 1.00 0.00 7 GLY A N 20
ATOM 15108 C CA . GLY A 1 7 ? 13.359 -2.574 13.325 1.00 0.00 7 GLY A CA 20
ATOM 15109 C C . GLY A 1 7 ? 12.806 -2.325 11.936 1.00 0.00 7 GLY A C 20
ATOM 15110 O O . GLY A 1 7 ? 12.075 -1.359 11.715 1.00 0.00 7 GLY A O 20
ATOM 15114 N N . MET A 1 8 ? 13.156 -3.197 10.996 1.00 0.00 8 MET A N 20
ATOM 15115 C CA . MET A 1 8 ? 12.689 -3.066 9.620 1.00 0.00 8 MET A CA 20
ATOM 15116 C C . MET A 1 8 ? 11.905 -4.302 9.192 1.00 0.00 8 MET A C 20
ATOM 15117 O O . MET A 1 8 ? 12.463 -5.230 8.608 1.00 0.00 8 MET A O 20
ATOM 15131 N N . GLU A 1 9 ? 10.609 -4.308 9.487 1.00 0.00 9 GLU A N 20
ATOM 15132 C CA . GLU A 1 9 ? 9.750 -5.431 9.133 1.00 0.00 9 GLU A CA 20
ATOM 15133 C C . GLU A 1 9 ? 10.102 -5.970 7.749 1.00 0.00 9 GLU A C 20
ATOM 15134 O O . GLU A 1 9 ? 10.341 -5.217 6.805 1.00 0.00 9 GLU A O 20
ATOM 15146 N N . PRO A 1 10 ? 10.135 -7.305 7.625 1.00 0.00 10 PRO A N 20
ATOM 15147 C CA . PRO A 1 10 ? 10.456 -7.975 6.362 1.00 0.00 10 PRO A CA 20
ATOM 15148 C C . PRO A 1 10 ? 9.355 -7.808 5.320 1.00 0.00 10 PRO A C 20
ATOM 15149 O O . PRO A 1 10 ? 8.191 -8.111 5.580 1.00 0.00 10 PRO A O 20
ATOM 15160 N N . ALA A 1 11 ? 9.732 -7.325 4.141 1.00 0.00 11 ALA A N 20
ATOM 15161 C CA . ALA A 1 11 ? 8.776 -7.120 3.059 1.00 0.00 11 ALA A CA 20
ATOM 15162 C C . ALA A 1 11 ? 8.014 -8.404 2.750 1.00 0.00 11 ALA A C 20
ATOM 15163 O O . ALA A 1 11 ? 8.241 -9.439 3.375 1.00 0.00 11 ALA A O 20
ATOM 15170 N N . GLY A 1 12 ? 7.107 -8.330 1.780 1.00 0.00 12 GLY A N 20
ATOM 15171 C CA . GLY A 1 12 ? 6.324 -9.493 1.405 1.00 0.00 12 GLY A CA 20
ATOM 15172 C C . GLY A 1 12 ? 6.224 -9.665 -0.097 1.00 0.00 12 GLY A C 20
ATOM 15173 O O . GLY A 1 12 ? 6.389 -8.716 -0.865 1.00 0.00 12 GLY A O 20
ATOM 15177 N N . PRO A 1 13 ? 5.950 -10.901 -0.538 1.00 0.00 13 PRO A N 20
ATOM 15178 C CA . PRO A 1 13 ? 5.823 -11.224 -1.963 1.00 0.00 13 PRO A CA 20
ATOM 15179 C C . PRO A 1 13 ? 4.570 -10.618 -2.585 1.00 0.00 13 PRO A C 20
ATOM 15180 O O . PRO A 1 13 ? 3.449 -10.986 -2.232 1.00 0.00 13 PRO A O 20
ATOM 15191 N N . CYS A 1 14 ? 4.766 -9.688 -3.513 1.00 0.00 14 CYS A N 20
ATOM 15192 C CA . CYS A 1 14 ? 3.652 -9.030 -4.186 1.00 0.00 14 CYS A CA 20
ATOM 15193 C C . CYS A 1 14 ? 2.553 -10.033 -4.525 1.00 0.00 14 CYS A C 20
ATOM 15194 O O . CYS A 1 14 ? 2.670 -10.798 -5.481 1.00 0.00 14 CYS A O 20
ATOM 15201 N N . GLY A 1 15 ? 1.485 -10.023 -3.734 1.00 0.00 15 GLY A N 20
ATOM 15202 C CA . GLY A 1 15 ? 0.380 -10.935 -3.966 1.00 0.00 15 GLY A CA 20
ATOM 15203 C C . GLY A 1 15 ? -0.650 -10.367 -4.922 1.00 0.00 15 GLY A C 20
ATOM 15204 O O . GLY A 1 15 ? -1.853 -10.514 -4.708 1.00 0.00 15 GLY A O 20
ATOM 15208 N N . PHE A 1 16 ? -0.178 -9.713 -5.978 1.00 0.00 16 PHE A N 20
ATOM 15209 C CA . PHE A 1 16 ? -1.067 -9.118 -6.969 1.00 0.00 16 PHE A CA 20
ATOM 15210 C C . PHE A 1 16 ? -0.658 -9.527 -8.381 1.00 0.00 16 PHE A C 20
ATOM 15211 O O . PHE A 1 16 ? -1.504 -9.691 -9.262 1.00 0.00 16 PHE A O 20
ATOM 15228 N N . CYS A 1 17 ? 0.644 -9.690 -8.591 1.00 0.00 17 CYS A N 20
ATOM 15229 C CA . CYS A 1 17 ? 1.167 -10.078 -9.895 1.00 0.00 17 CYS A CA 20
ATOM 15230 C C . CYS A 1 17 ? 0.540 -11.388 -10.364 1.00 0.00 17 CYS A C 20
ATOM 15231 O O . CYS A 1 17 ? 0.008 -12.169 -9.574 1.00 0.00 17 CYS A O 20
ATOM 15238 N N . PRO A 1 18 ? 0.604 -11.637 -11.680 1.00 0.00 18 PRO A N 20
ATOM 15239 C CA . PRO A 1 18 ? 0.050 -12.852 -12.284 1.00 0.00 18 PRO A CA 20
ATOM 15240 C C . PRO A 1 18 ? 0.843 -14.100 -11.910 1.00 0.00 18 PRO A C 20
ATOM 15241 O O . PRO A 1 18 ? 2.072 -14.108 -11.979 1.00 0.00 18 PRO A O 20
ATOM 15252 N N . ALA A 1 19 ? 0.133 -15.151 -11.516 1.00 0.00 19 ALA A N 20
ATOM 15253 C CA . ALA A 1 19 ? 0.771 -16.405 -11.134 1.00 0.00 19 ALA A CA 20
ATOM 15254 C C . ALA A 1 19 ? 2.058 -16.628 -11.922 1.00 0.00 19 ALA A C 20
ATOM 15255 O O . ALA A 1 19 ? 2.091 -16.448 -13.138 1.00 0.00 19 ALA A O 20
ATOM 15262 N N . GLY A 1 20 ? 3.116 -17.021 -11.220 1.00 0.00 20 GLY A N 20
ATOM 15263 C CA . GLY A 1 20 ? 4.391 -17.261 -11.871 1.00 0.00 20 GLY A CA 20
ATOM 15264 C C . GLY A 1 20 ? 5.301 -16.050 -11.829 1.00 0.00 20 GLY A C 20
ATOM 15265 O O . GLY A 1 20 ? 6.509 -16.180 -11.638 1.00 0.00 20 GLY A O 20
ATOM 15269 N N . GLU A 1 21 ? 4.719 -14.868 -12.010 1.00 0.00 21 GLU A N 20
ATOM 15270 C CA . GLU A 1 21 ? 5.488 -13.629 -11.994 1.00 0.00 21 GLU A CA 20
ATOM 15271 C C . GLU A 1 21 ? 5.440 -12.976 -10.616 1.00 0.00 21 GLU A C 20
ATOM 15272 O O . GLU A 1 21 ? 5.315 -11.757 -10.498 1.00 0.00 21 GLU A O 20
ATOM 15284 N N . VAL A 1 22 ? 5.539 -13.797 -9.575 1.00 0.00 22 VAL A N 20
ATOM 15285 C CA . VAL A 1 22 ? 5.507 -13.300 -8.204 1.00 0.00 22 VAL A CA 20
ATOM 15286 C C . VAL A 1 22 ? 6.833 -12.652 -7.824 1.00 0.00 22 VAL A C 20
ATOM 15287 O O . VAL A 1 22 ? 7.879 -13.299 -7.842 1.00 0.00 22 VAL A O 20
ATOM 15300 N N . GLN A 1 23 ? 6.781 -11.369 -7.480 1.00 0.00 23 GLN A N 20
ATOM 15301 C CA . GLN A 1 23 ? 7.979 -10.632 -7.095 1.00 0.00 23 GLN A CA 20
ATOM 15302 C C . GLN A 1 23 ? 7.894 -10.176 -5.642 1.00 0.00 23 GLN A C 20
ATOM 15303 O O . GLN A 1 23 ? 6.812 -9.993 -5.086 1.00 0.00 23 GLN A O 20
ATOM 15317 N N . PRO A 1 24 ? 9.063 -9.989 -5.012 1.00 0.00 24 PRO A N 20
ATOM 15318 C CA . PRO A 1 24 ? 9.148 -9.551 -3.615 1.00 0.00 24 PRO A CA 20
ATOM 15319 C C . PRO A 1 24 ? 8.705 -8.104 -3.433 1.00 0.00 24 PRO A C 20
ATOM 15320 O O . PRO A 1 24 ? 9.433 -7.174 -3.779 1.00 0.00 24 PRO A O 20
ATOM 15331 N N . ALA A 1 25 ? 7.507 -7.920 -2.887 1.00 0.00 25 ALA A N 20
ATOM 15332 C CA . ALA A 1 25 ? 6.969 -6.585 -2.657 1.00 0.00 25 ALA A CA 20
ATOM 15333 C C . ALA A 1 25 ? 7.800 -5.828 -1.627 1.00 0.00 25 ALA A C 20
ATOM 15334 O O . ALA A 1 25 ? 7.481 -5.827 -0.438 1.00 0.00 25 ALA A O 20
ATOM 15341 N N . ARG A 1 26 ? 8.868 -5.187 -2.090 1.00 0.00 26 ARG A N 20
ATOM 15342 C CA . ARG A 1 26 ? 9.746 -4.428 -1.208 1.00 0.00 26 ARG A CA 20
ATOM 15343 C C . ARG A 1 26 ? 8.984 -3.298 -0.523 1.00 0.00 26 ARG A C 20
ATOM 15344 O O . ARG A 1 26 ? 9.330 -2.884 0.584 1.00 0.00 26 ARG A O 20
ATOM 15365 N N . TYR A 1 27 ? 7.945 -2.804 -1.187 1.00 0.00 27 TYR A N 20
ATOM 15366 C CA . TYR A 1 27 ? 7.136 -1.720 -0.644 1.00 0.00 27 TYR A CA 20
ATOM 15367 C C . TYR A 1 27 ? 5.754 -2.223 -0.236 1.00 0.00 27 TYR A C 20
ATOM 15368 O O . TYR A 1 27 ? 5.439 -3.404 -0.392 1.00 0.00 27 TYR A O 20
ATOM 15386 N N . THR A 1 28 ? 4.932 -1.319 0.287 1.00 0.00 28 THR A N 20
ATOM 15387 C CA . THR A 1 28 ? 3.585 -1.669 0.718 1.00 0.00 28 THR A CA 20
ATOM 15388 C C . THR A 1 28 ? 2.701 -0.431 0.820 1.00 0.00 28 THR A C 20
ATOM 15389 O O . THR A 1 28 ? 3.171 0.653 1.168 1.00 0.00 28 THR A O 20
ATOM 15400 N N . CYS A 1 29 ? 1.419 -0.599 0.516 1.00 0.00 29 CYS A N 20
ATOM 15401 C CA . CYS A 1 29 ? 0.468 0.505 0.574 1.00 0.00 29 CYS A CA 20
ATOM 15402 C C . CYS A 1 29 ? 0.341 1.039 1.998 1.00 0.00 29 CYS A C 20
ATOM 15403 O O . CYS A 1 29 ? -0.158 0.365 2.899 1.00 0.00 29 CYS A O 20
ATOM 15410 N N . PRO A 1 30 ? 0.803 2.281 2.206 1.00 0.00 30 PRO A N 20
ATOM 15411 C CA . PRO A 1 30 ? 0.752 2.935 3.517 1.00 0.00 30 PRO A CA 20
ATOM 15412 C C . PRO A 1 30 ? -0.672 3.289 3.934 1.00 0.00 30 PRO A C 20
ATOM 15413 O O . PRO A 1 30 ? -0.884 3.968 4.938 1.00 0.00 30 PRO A O 20
ATOM 15424 N N . ARG A 1 31 ? -1.644 2.825 3.155 1.00 0.00 31 ARG A N 20
ATOM 15425 C CA . ARG A 1 31 ? -3.047 3.094 3.443 1.00 0.00 31 ARG A CA 20
ATOM 15426 C C . ARG A 1 31 ? -3.798 1.800 3.743 1.00 0.00 31 ARG A C 20
ATOM 15427 O O . ARG A 1 31 ? -4.579 1.728 4.693 1.00 0.00 31 ARG A O 20
ATOM 15448 N N . CYS A 1 32 ? -3.557 0.779 2.927 1.00 0.00 32 CYS A N 20
ATOM 15449 C CA . CYS A 1 32 ? -4.210 -0.512 3.104 1.00 0.00 32 CYS A CA 20
ATOM 15450 C C . CYS A 1 32 ? -3.188 -1.601 3.419 1.00 0.00 32 CYS A C 20
ATOM 15451 O O . CYS A 1 32 ? -3.529 -2.778 3.516 1.00 0.00 32 CYS A O 20
ATOM 15458 N N . ASN A 1 33 ? -1.932 -1.196 3.580 1.00 0.00 33 ASN A N 20
ATOM 15459 C CA . ASN A 1 33 ? -0.859 -2.136 3.885 1.00 0.00 33 ASN A CA 20
ATOM 15460 C C . ASN A 1 33 ? -0.823 -3.269 2.864 1.00 0.00 33 ASN A C 20
ATOM 15461 O O . ASN A 1 33 ? -0.861 -4.445 3.225 1.00 0.00 33 ASN A O 20
ATOM 15472 N N . ALA A 1 34 ? -0.748 -2.907 1.587 1.00 0.00 34 ALA A N 20
ATOM 15473 C CA . ALA A 1 34 ? -0.703 -3.892 0.514 1.00 0.00 34 ALA A CA 20
ATOM 15474 C C . ALA A 1 34 ? 0.683 -3.954 -0.117 1.00 0.00 34 ALA A C 20
ATOM 15475 O O . ALA A 1 34 ? 1.160 -2.994 -0.723 1.00 0.00 34 ALA A O 20
ATOM 15482 N N . PRO A 1 35 ? 1.349 -5.110 0.028 1.00 0.00 35 PRO A N 20
ATOM 15483 C CA . PRO A 1 35 ? 2.691 -5.325 -0.521 1.00 0.00 35 PRO A CA 20
ATOM 15484 C C . PRO A 1 35 ? 2.689 -5.403 -2.044 1.00 0.00 35 PRO A C 20
ATOM 15485 O O . PRO A 1 35 ? 2.185 -6.365 -2.625 1.00 0.00 35 PRO A O 20
ATOM 15496 N N . TYR A 1 36 ? 3.254 -4.387 -2.685 1.00 0.00 36 TYR A N 20
ATOM 15497 C CA . TYR A 1 36 ? 3.315 -4.340 -4.141 1.00 0.00 36 TYR A CA 20
ATOM 15498 C C . TYR A 1 36 ? 4.762 -4.322 -4.625 1.00 0.00 36 TYR A C 20
ATOM 15499 O O . TYR A 1 36 ? 5.615 -3.651 -4.044 1.00 0.00 36 TYR A O 20
ATOM 15517 N N . CYS A 1 37 ? 5.030 -5.063 -5.695 1.00 0.00 37 CYS A N 20
ATOM 15518 C CA . CYS A 1 37 ? 6.372 -5.133 -6.260 1.00 0.00 37 CYS A CA 20
ATOM 15519 C C . CYS A 1 37 ? 6.842 -3.756 -6.719 1.00 0.00 37 CYS A C 20
ATOM 15520 O O . CYS A 1 37 ? 7.954 -3.331 -6.406 1.00 0.00 37 CYS A O 20
ATOM 15527 N N . SER A 1 38 ? 5.987 -3.062 -7.463 1.00 0.00 38 SER A N 20
ATOM 15528 C CA . SER A 1 38 ? 6.315 -1.735 -7.969 1.00 0.00 38 SER A CA 20
ATOM 15529 C C . SER A 1 38 ? 5.064 -0.865 -8.064 1.00 0.00 38 SER A C 20
ATOM 15530 O O . SER A 1 38 ? 3.963 -1.303 -7.729 1.00 0.00 38 SER A O 20
ATOM 15538 N N . LEU A 1 39 ? 5.243 0.369 -8.521 1.00 0.00 39 LEU A N 20
ATOM 15539 C CA . LEU A 1 39 ? 4.131 1.302 -8.661 1.00 0.00 39 LEU A CA 20
ATOM 15540 C C . LEU A 1 39 ? 2.999 0.682 -9.474 1.00 0.00 39 LEU A C 20
ATOM 15541 O O . LEU A 1 39 ? 1.824 0.838 -9.141 1.00 0.00 39 LEU A O 20
ATOM 15557 N N . ARG A 1 40 ? 3.361 -0.022 -10.541 1.00 0.00 40 ARG A N 20
ATOM 15558 C CA . ARG A 1 40 ? 2.377 -0.666 -11.402 1.00 0.00 40 ARG A CA 20
ATOM 15559 C C . ARG A 1 40 ? 1.296 -1.354 -10.572 1.00 0.00 40 ARG A C 20
ATOM 15560 O O . ARG A 1 40 ? 0.129 -0.963 -10.606 1.00 0.00 40 ARG A O 20
ATOM 15581 N N . CYS A 1 41 ? 1.694 -2.381 -9.828 1.00 0.00 41 CYS A N 20
ATOM 15582 C CA . CYS A 1 41 ? 0.761 -3.125 -8.990 1.00 0.00 41 CYS A CA 20
ATOM 15583 C C . CYS A 1 41 ? 0.134 -2.217 -7.936 1.00 0.00 41 CYS A C 20
ATOM 15584 O O . CYS A 1 41 ? -1.071 -2.276 -7.688 1.00 0.00 41 CYS A O 20
ATOM 15591 N N . TYR A 1 42 ? 0.959 -1.377 -7.320 1.00 0.00 42 TYR A N 20
ATOM 15592 C CA . TYR A 1 42 ? 0.486 -0.458 -6.291 1.00 0.00 42 TYR A CA 20
ATOM 15593 C C . TYR A 1 42 ? -0.774 0.270 -6.749 1.00 0.00 42 TYR A C 20
ATOM 15594 O O . TYR A 1 42 ? -1.607 0.666 -5.932 1.00 0.00 42 TYR A O 20
ATOM 15612 N N . ARG A 1 43 ? -0.908 0.442 -8.060 1.00 0.00 43 ARG A N 20
ATOM 15613 C CA . ARG A 1 43 ? -2.066 1.122 -8.627 1.00 0.00 43 ARG A CA 20
ATOM 15614 C C . ARG A 1 43 ? -3.164 0.123 -8.980 1.00 0.00 43 ARG A C 20
ATOM 15615 O O . ARG A 1 43 ? -4.353 0.431 -8.883 1.00 0.00 43 ARG A O 20
ATOM 15636 N N . THR A 1 44 ? -2.759 -1.074 -9.390 1.00 0.00 44 THR A N 20
ATOM 15637 C CA . THR A 1 44 ? -3.707 -2.118 -9.759 1.00 0.00 44 THR A CA 20
ATOM 15638 C C . THR A 1 44 ? -4.407 -2.684 -8.529 1.00 0.00 44 THR A C 20
ATOM 15639 O O . THR A 1 44 ? -5.636 -2.679 -8.444 1.00 0.00 44 THR A O 20
ATOM 15650 N N . HIS A 1 45 ? -3.618 -3.171 -7.577 1.00 0.00 45 HIS A N 20
ATOM 15651 C CA . HIS A 1 45 ? -4.163 -3.741 -6.349 1.00 0.00 45 HIS A CA 20
ATOM 15652 C C . HIS A 1 45 ? -5.393 -2.963 -5.889 1.00 0.00 45 HIS A C 20
ATOM 15653 O O . HIS A 1 45 ? -6.462 -3.537 -5.685 1.00 0.00 45 HIS A O 20
ATOM 15667 N N . GLY A 1 46 ? -5.232 -1.653 -5.726 1.00 0.00 46 GLY A N 20
ATOM 15668 C CA . GLY A 1 46 ? -6.337 -0.819 -5.290 1.00 0.00 46 GLY A CA 20
ATOM 15669 C C . GLY A 1 46 ? -6.169 0.629 -5.707 1.00 0.00 46 GLY A C 20
ATOM 15670 O O . GLY A 1 46 ? -5.130 1.012 -6.245 1.00 0.00 46 GLY A O 20
ATOM 15674 N N . THR A 1 47 ? -7.196 1.437 -5.460 1.00 0.00 47 THR A N 20
ATOM 15675 C CA . THR A 1 47 ? -7.160 2.850 -5.815 1.00 0.00 47 THR A CA 20
ATOM 15676 C C . THR A 1 47 ? -6.921 3.720 -4.587 1.00 0.00 47 THR A C 20
ATOM 15677 O O . THR A 1 47 ? -7.583 4.740 -4.398 1.00 0.00 47 THR A O 20
ATOM 15688 N N . CYS A 1 48 ? -5.970 3.310 -3.753 1.00 0.00 48 CYS A N 20
ATOM 15689 C CA . CYS A 1 48 ? -5.643 4.053 -2.542 1.00 0.00 48 CYS A CA 20
ATOM 15690 C C . CYS A 1 48 ? -4.777 5.267 -2.865 1.00 0.00 48 CYS A C 20
ATOM 15691 O O . CYS A 1 48 ? -4.620 6.167 -2.040 1.00 0.00 48 CYS A O 20
ATOM 15698 N N . ALA A 1 49 ? -4.219 5.284 -4.071 1.00 0.00 49 ALA A N 20
ATOM 15699 C CA . ALA A 1 49 ? -3.371 6.388 -4.504 1.00 0.00 49 ALA A CA 20
ATOM 15700 C C . ALA A 1 49 ? -4.202 7.514 -5.109 1.00 0.00 49 ALA A C 20
ATOM 15701 O O . ALA A 1 49 ? -3.784 8.158 -6.071 1.00 0.00 49 ALA A O 20
ATOM 15708 N N . GLU A 1 50 ? -5.381 7.745 -4.539 1.00 0.00 50 GLU A N 20
ATOM 15709 C CA . GLU A 1 50 ? -6.271 8.793 -5.025 1.00 0.00 50 GLU A CA 20
ATOM 15710 C C . GLU A 1 50 ? -5.858 10.155 -4.476 1.00 0.00 50 GLU A C 20
ATOM 15711 O O . GLU A 1 50 ? -5.860 11.153 -5.196 1.00 0.00 50 GLU A O 20
ATOM 15723 N N . ASN A 1 51 ? -5.504 10.188 -3.196 1.00 0.00 51 ASN A N 20
ATOM 15724 C CA . ASN A 1 51 ? -5.090 11.428 -2.549 1.00 0.00 51 ASN A CA 20
ATOM 15725 C C . ASN A 1 51 ? -3.626 11.357 -2.124 1.00 0.00 51 ASN A C 20
ATOM 15726 O O . ASN A 1 51 ? -2.903 12.352 -2.182 1.00 0.00 51 ASN A O 20
ATOM 15737 N N . PHE A 1 52 ? -3.196 10.174 -1.699 1.00 0.00 52 PHE A N 20
ATOM 15738 C CA . PHE A 1 52 ? -1.818 9.972 -1.265 1.00 0.00 52 PHE A CA 20
ATOM 15739 C C . PHE A 1 52 ? -0.843 10.239 -2.407 1.00 0.00 52 PHE A C 20
ATOM 15740 O O . PHE A 1 52 ? -0.652 9.396 -3.285 1.00 0.00 52 PHE A O 20
ATOM 15757 N N . TYR A 1 53 ? -0.229 11.416 -2.390 1.00 0.00 53 TYR A N 20
ATOM 15758 C CA . TYR A 1 53 ? 0.725 11.797 -3.425 1.00 0.00 53 TYR A CA 20
ATOM 15759 C C . TYR A 1 53 ? 1.986 12.397 -2.811 1.00 0.00 53 TYR A C 20
ATOM 15760 O O . TYR A 1 53 ? 1.955 12.932 -1.703 1.00 0.00 53 TYR A O 20
ATOM 15778 N N . SER A 1 54 ? 3.093 12.304 -3.540 1.00 0.00 54 SER A N 20
ATOM 15779 C CA . SER A 1 54 ? 4.366 12.835 -3.067 1.00 0.00 54 SER A CA 20
ATOM 15780 C C . SER A 1 54 ? 4.619 14.228 -3.635 1.00 0.00 54 SER A C 20
ATOM 15781 O O . SER A 1 54 ? 5.363 14.391 -4.601 1.00 0.00 54 SER A O 20
ATOM 15789 N N . GLY A 1 55 ? 3.993 15.231 -3.027 1.00 0.00 55 GLY A N 20
ATOM 15790 C CA . GLY A 1 55 ? 4.161 16.598 -3.485 1.00 0.00 55 GLY A CA 20
ATOM 15791 C C . GLY A 1 55 ? 3.267 16.929 -4.664 1.00 0.00 55 GLY A C 20
ATOM 15792 O O . GLY A 1 55 ? 3.731 17.124 -5.787 1.00 0.00 55 GLY A O 20
ATOM 15796 N N . PRO A 1 56 ? 1.951 16.994 -4.412 1.00 0.00 56 PRO A N 20
ATOM 15797 C CA . PRO A 1 56 ? 0.961 17.302 -5.449 1.00 0.00 56 PRO A CA 20
ATOM 15798 C C . PRO A 1 56 ? 1.044 18.751 -5.917 1.00 0.00 56 PRO A C 20
ATOM 15799 O O . PRO A 1 56 ? 1.469 19.632 -5.169 1.00 0.00 56 PRO A O 20
ATOM 15810 N N . SER A 1 57 ? 0.633 18.992 -7.158 1.00 0.00 57 SER A N 20
ATOM 15811 C CA . SER A 1 57 ? 0.664 20.335 -7.726 1.00 0.00 57 SER A CA 20
ATOM 15812 C C . SER A 1 57 ? -0.743 20.918 -7.818 1.00 0.00 57 SER A C 20
ATOM 15813 O O . SER A 1 57 ? -1.710 20.198 -8.063 1.00 0.00 57 SER A O 20
ATOM 15821 N N . SER A 1 58 ? -0.848 22.228 -7.620 1.00 0.00 58 SER A N 20
ATOM 15822 C CA . SER A 1 58 ? -2.136 22.909 -7.677 1.00 0.00 58 SER A CA 20
ATOM 15823 C C . SER A 1 58 ? -2.427 23.404 -9.090 1.00 0.00 58 SER A C 20
ATOM 15824 O O . SER A 1 58 ? -1.594 24.061 -9.714 1.00 0.00 58 SER A O 20
ATOM 15832 N N . GLY A 1 59 ? -3.617 23.084 -9.590 1.00 0.00 59 GLY A N 20
ATOM 15833 C CA . GLY A 1 59 ? -3.998 23.504 -10.926 1.00 0.00 59 GLY A CA 20
ATOM 15834 C C . GLY A 1 59 ? -3.451 22.585 -12.000 1.00 0.00 59 GLY A C 20
ATOM 15835 O O . GLY A 1 59 ? -3.962 22.602 -13.119 1.00 0.00 59 GLY A O 20
#

Solvent-accessible surface area: 4968 Å² total; per-residue (Å²): 131,124,106,69,114,121,73,184,149,126,67,17,102,0,55,91,20,78,108,75,114,83,93,90,1,173,108,50,1,99,141,63,106,8,46,29,13,51,95,195,13,15,170,106,42,19,108,26,10,119,118,99,149,112,31,145,108,88,124

InterPro domains:
  IPR007529 Zinc finger, HIT-type [PF04438] (15-36)
  IPR007529 Zinc finger, HIT-type [PS51083] (7-41)
  IPR039646 Zinc finger HIT domain-containing protein 2 [PTHR15555] (6-401)

Organism: Homo sapiens (NCBI:txid9606)

CATH classification: 3.30.60.190